Protein AF-0000000075269705 (afdb_homodimer)

Solvent-accessible surface area (backbone atoms only — not comparable to full-atom values): 64545 Å² total; per-residue (Å²): 128,86,76,76,81,78,81,72,90,63,95,72,60,56,66,64,57,56,51,45,53,51,42,50,47,45,49,47,46,50,44,52,71,47,66,71,71,75,64,73,41,99,38,75,63,40,53,52,36,45,50,51,55,48,42,59,43,49,65,39,61,83,93,69,28,49,52,64,59,45,50,52,39,50,52,39,46,53,52,31,52,55,42,49,52,57,58,57,42,47,60,22,55,47,48,41,32,59,57,66,66,36,66,67,59,46,65,63,50,46,58,62,49,51,53,50,32,46,51,35,14,47,34,48,21,48,38,53,36,43,40,45,51,48,20,50,52,45,29,49,54,53,38,50,52,48,42,58,56,42,39,27,85,58,36,41,33,48,44,70,74,70,37,83,80,64,71,59,62,44,46,39,54,55,49,37,40,46,53,33,21,49,43,48,37,55,44,53,61,49,61,62,49,33,58,60,49,44,54,54,33,42,51,58,34,29,74,75,45,35,70,64,34,45,50,52,50,49,54,52,46,54,52,49,47,56,57,43,53,70,42,39,58,63,42,21,55,34,48,43,52,29,52,51,37,46,45,51,46,47,50,52,39,49,47,48,63,72,41,23,59,39,35,48,55,45,64,26,28,64,50,49,37,50,51,51,50,49,45,48,51,56,30,49,50,34,49,48,50,36,41,60,51,41,33,63,37,40,28,52,51,37,30,48,49,46,46,33,57,54,47,23,57,57,40,53,44,49,47,55,77,69,48,77,51,72,90,52,51,50,48,58,42,50,23,50,50,45,42,48,35,43,37,38,32,50,43,41,48,44,51,42,48,53,53,58,41,46,57,52,46,26,53,37,50,34,30,39,48,53,47,36,49,49,53,51,49,48,51,51,46,51,51,50,51,52,48,42,48,63,73,40,49,51,48,60,46,75,84,44,72,40,39,34,35,43,46,26,22,36,52,45,99,83,68,42,60,33,32,56,57,40,69,48,78,41,46,71,71,44,19,38,27,41,36,55,56,80,85,19,35,65,69,55,53,50,30,38,72,67,65,74,39,68,60,77,34,51,39,52,34,47,48,36,61,78,80,79,45,36,62,43,47,38,41,61,58,70,79,80,63,76,36,17,59,54,51,49,38,50,49,58,62,85,50,92,79,74,77,79,50,72,67,53,51,53,52,43,26,49,72,47,70,44,55,64,51,68,73,71,42,94,42,58,76,45,67,53,40,80,46,52,71,75,74,36,52,71,33,50,43,29,34,48,56,49,33,22,50,70,68,59,59,24,51,31,38,37,30,36,42,42,54,56,63,40,30,59,68,58,41,50,49,52,54,51,52,42,50,73,71,59,29,13,41,37,34,36,53,67,47,66,77,65,49,69,74,32,42,30,40,37,39,35,71,44,76,16,46,72,48,81,48,70,57,76,75,65,77,63,76,71,74,112,129,88,75,76,81,77,79,72,91,63,96,71,58,55,68,65,55,57,52,45,54,52,44,50,47,45,48,47,45,50,43,52,70,48,64,72,70,73,64,72,41,99,40,73,64,41,53,52,38,44,49,50,54,47,42,59,42,50,65,39,60,84,92,70,27,49,52,65,59,46,51,52,41,51,52,39,47,53,51,30,52,56,42,48,52,57,57,57,44,45,61,22,54,48,47,40,33,59,57,66,66,38,67,66,59,46,64,65,49,47,59,61,49,52,54,50,32,48,51,34,13,46,34,49,21,48,37,52,37,44,40,46,50,46,21,49,52,44,30,50,53,53,38,50,52,48,42,58,57,41,39,27,83,60,37,39,35,48,45,68,73,69,37,82,80,64,73,59,62,44,45,39,54,55,50,37,39,45,52,33,22,50,43,48,37,56,43,53,61,49,60,61,49,34,58,61,50,44,54,54,34,41,52,58,35,28,74,74,47,34,71,63,33,46,50,53,52,50,54,51,45,53,54,49,46,56,58,43,53,69,42,38,58,67,42,22,55,33,49,42,51,28,52,51,36,47,47,52,46,45,49,51,39,48,47,48,65,74,40,23,61,39,34,48,54,45,65,26,27,64,48,50,38,50,52,51,50,49,44,47,51,56,30,49,50,33,50,47,49,36,43,60,50,43,32,62,35,40,28,52,51,36,30,49,47,45,46,33,56,54,45,24,56,56,41,54,44,49,47,54,76,69,48,76,52,72,88,53,51,48,48,57,44,48,23,50,51,44,42,47,34,43,38,39,32,49,42,41,48,43,51,41,47,54,54,58,42,45,58,53,47,29,52,37,47,35,30,38,46,51,48,36,50,48,53,52,50,48,53,51,46,51,51,50,51,52,47,44,49,64,72,39,50,52,48,62,46,76,84,44,72,39,38,34,34,42,45,27,22,34,50,45,98,86,67,42,60,33,32,57,56,40,69,46,78,40,46,73,71,43,21,36,28,42,37,55,57,79,85,17,35,67,67,54,53,51,30,38,72,68,65,72,40,67,61,77,34,51,40,53,34,45,47,37,58,79,83,77,37,36,62,44,47,39,41,63,58,68,79,80,62,75,36,17,58,54,51,50,38,49,51,56,60,85,51,92,76,75,76,78,50,72,66,53,49,53,53,44,27,48,73,48,72,43,55,66,52,67,74,73,43,93,44,58,75,45,68,52,40,77,46,51,72,76,73,36,52,69,34,51,42,29,33,49,56,49,33,23,50,71,69,60,60,24,52,31,37,39,30,36,40,42,53,55,64,38,31,60,69,58,42,51,50,52,54,52,51,42,51,72,70,58,30,12,41,37,35,36,54,67,48,66,77,64,49,67,75,32,44,29,41,37,39,33,70,43,77,16,47,72,49,79,48,71,56,75,77,66,76,64,76,69,74,110

Sequence (1248 aa):
MRQERLNSFSSNDPIFNQQEDDIEEQIHQQNEKAGDSSTYSFDSVFFKRFARLLGILFKSTRKHSLFWLYITFITLGVSYEVLVYFVGMVPSQFYSILTSRDTIGFSKYILPCLLLVFSTATCKSLLNFMGGLFALKARKLLTIHLQNKYIKPKSMYTLVMNHEKVDNPDQRITQDVDKFAETLRQIVTNLIIAPVMVVYYTYKCWIVTGFAGPLLIYVYFLLGSFISRKFIQPIVNAVFFKELQEGNFRYLHVRLRQYAESIAFCDGEEEENGRAQHSLETLLTYQRTIVNKELPLKMANESFSYLGSILSYLIIAIPIFAGVFDGKDASELSAIISANSFVAMYLIYLFSTIIEQSTKLSDLAGFTARVGELLEALDQVAVEIEKMETEHPVRKEEHSDIIEFENVSLFSPRSKLIVHDLNLKIYQGDHVAFVGPNGSGKTSILRALACLWPCSEGRVHVPKVIMGKDIIFLPQMPYLIEGSLRDQIVYPNTTPAARITDQEIVQLLQKVRLSHLSGLVKSYDTVYGQEWSKMLSPGEQQRLVFARVFYWKPRFAVLDEATSAMDKDTEDYLYEALIHMGTSVISVSHHPNVIDYHNTIVRLDGQGGYTIETKESSSSLVAVMRQERLNSFSSNDPIFNQQEDDIEEQIHQQNEKAGDSSTYSFDSVFFKRFARLLGILFKSTRKHSLFWLYITFITLGVSYEVLVYFVGMVPSQFYSILTSRDTIGFSKYILPCLLLVFSTATCKSLLNFMGGLFALKARKLLTIHLQNKYIKPKSMYTLVMNHEKVDNPDQRITQDVDKFAETLRQIVTNLIIAPVMVVYYTYKCWIVTGFAGPLLIYVYFLLGSFISRKFIQPIVNAVFFKELQEGNFRYLHVRLRQYAESIAFCDGEEEENGRAQHSLETLLTYQRTIVNKELPLKMANESFSYLGSILSYLIIAIPIFAGVFDGKDASELSAIISANSFVAMYLIYLFSTIIEQSTKLSDLAGFTARVGELLEALDQVAVEIEKMETEHPVRKEEHSDIIEFENVSLFSPRSKLIVHDLNLKIYQGDHVAFVGPNGSGKTSILRALACLWPCSEGRVHVPKVIMGKDIIFLPQMPYLIEGSLRDQIVYPNTTPAARITDQEIVQLLQKVRLSHLSGLVKSYDTVYGQEWSKMLSPGEQQRLVFARVFYWKPRFAVLDEATSAMDKDTEDYLYEALIHMGTSVISVSHHPNVIDYHNTIVRLDGQGGYTIETKESSSSLVAV

Nearest PDB structures (foldseek):
  7x0z-assembly1_A  TM=8.642E-01  e=1.772E-28  Homo sapiens
  7x0z-assembly1_B  TM=8.606E-01  e=9.890E-28  Homo sapiens
  7shn-assembly1_B  TM=7.323E-01  e=4.096E-28  Homo sapiens
  7vwc-assembly1_A  TM=7.009E-01  e=1.718E-25  Caenorhabditis elegans
  7ocy-assembly1_B  TM=6.643E-01  e=1.992E-18  Enterococcus faecalis

Foldseek 3Di:
DCPPDPPDPDPPPVVVVVVLVVLVVVVVVVVVVLPDVVQLDPDPNLVVLVVVLQCLQAVDPPVQHLVVLLVVLVVLLLVLLVLVLVLLLLVLQVLLCVVVVPPVSVVVSVVVNVVSVVVNVVSVVVSVVSLVVQLVSSLVRLLVVLCCLCVDVLLVVCCVPPPPNAPLVVCLSPPLSSLLSNLVSVCSSQVVSLVVLLVVLLVVLCVQLNPVQSVVLVVLLVVLLVQLVVLQRVLLSLLLVLVRLVSVLVVLVVVCVVCVPVCVVVVVVVVSVVVSVVSVVSNVSSVVVNVVSVVSSVVSLVVSLVVQLVSQQVSNVVCVVVCVCVPDDPSNVVSSSSSSSSSSNVSSVSSSSVSVSSNSVSSSSSSSSNNSVSVVSSVVSVVVLVVLCVVAVLPLPADDQKKWWAQFWFADSVGATLAGGDTDIGHQLAAEEEDEDPLSCLVVVVCVQVSSGGTPDTYIHDHNCDPHPQEAEQALQQDAAQFFLLPLQQPPVPDPPPDDDPVNSCVLCVLLVNNCVCVVDPDRGDGPGPCVPVVDDRQRSLSSNLSNCVSVVHSEYEYECSRVPDDPVSLLSSLVVNVVSRHHYYYYDPDPSNVVSGQWYWYGHSRNYIDIDGHDPDPPVVPD/DCPPDPPDPDPPPVVVVVVLVVLVVVVVVVVVVLPDVVQLDPDPNLVVLVVVLQCLQAVDPPVQHLVVLLVVLLVLLLVLVVLVLVLLLLVLQVLLCVVVVPPVSVVVSVVVNVVSVVVNVVSVVVSVVSLVVQLVSSLVRLLVVLCCLCVDVLLVVCCVPPPPNAPLVVCLSPPLSSLLSNLVSVCSSQVVSLVVLLVVLLVVLCVQLNPVQSVVLVVLLVVLLVQLVVLLRVLLSLLLVLVRLVSVLVVLVVVCVVCVPVCVVVVVVVVSVVVSVVSVVSNVSSVVVNVVSVVSSVVSLVVQLVVQLVSQQVSNVVCVVVCVCVPDDPSNVVSSSSSSSSSSNVSSVSSSSVSVSSNSVSSSSSSSSNNSVSVVSSVVSVVVLVVLCVVAVLVLPADDQKKWWAQFWFADSVGATLAGGDTDIGHQLAAEEEEEDPLSCLVVVVCVQVSSGGTPDTYIHDHNCPPVPQEAEQAPQQDAAQFFLLPLQQPPPPDPPPDDDPVNSCVLCVLLVNNCVCVVDPDRGDGPGPCVPVVDDRQRSLSSNLSNCVSVVHSEYEYECSRVVPDPVSLLSSLVVNVVSRHHYYYYDPDPSNVVSGQWYWYGHSRNYIDIDGHDPDPPVVPD

InterPro domains:
  IPR003439 ABC transporter-like, ATP-binding domain [PF00005] (420-564)
  IPR003439 ABC transporter-like, ATP-binding domain [PS50893] (403-624)
  IPR003593 AAA+ ATPase domain [SM00382] (428-614)
  IPR011527 ABC transporter type 1, transmembrane domain [PF06472] (53-321)
  IPR011527 ABC transporter type 1, transmembrane domain [PS50929] (171-359)
  IPR017871 ABC transporter-like, conserved site [PS00211] (536-550)
  IPR027417 P-loop containing nucleoside triphosphate hydrolase [G3DSA:3.40.50.300] (378-623)
  IPR027417 P-loop containing nucleoside triphosphate hydrolase [SSF52540] (397-607)
  IPR036640 ABC transporter type 1, transmembrane domain superfamily [G3DSA:1.20.1560.10] (42-377)
  IPR036640 ABC transporter type 1, transmembrane domain superfamily [SSF90123] (66-355)
  IPR050835 ATP-binding cassette sub-family D [PTHR11384] (27-612)

pLDDT: mean 81.19, std 15.64, range [17.83, 96.31]

Structure (mmCIF, N/CA/C/O backbone):
data_AF-0000000075269705-model_v1
#
loop_
_entity.id
_entity.type
_entity.pdbx_description
1 polymer 'ABC transporter domain-containing protein'
#
loop_
_atom_site.group_PDB
_atom_site.id
_atom_site.type_symbol
_atom_site.label_atom_id
_atom_site.label_alt_id
_atom_site.label_comp_id
_atom_site.label_asym_id
_atom_site.label_entity_id
_atom_site.label_seq_id
_atom_site.pdbx_PDB_ins_code
_atom_site.Cartn_x
_atom_site.Cartn_y
_atom_site.Cartn_z
_atom_site.occupancy
_atom_site.B_iso_or_equiv
_atom_site.auth_seq_id
_atom_site.auth_comp_id
_atom_site.auth_asym_id
_atom_site.auth_atom_id
_atom_site.pdbx_PDB_model_num
ATOM 1 N N . MET A 1 1 ? 54.062 0.088 -18.797 1 17.83 1 MET A N 1
ATOM 2 C CA . MET A 1 1 ? 54 -1.291 -18.328 1 17.83 1 MET A CA 1
ATOM 3 C C . MET A 1 1 ? 53.031 -1.416 -17.172 1 17.83 1 MET A C 1
ATOM 5 O O . MET A 1 1 ? 52.906 -2.48 -16.547 1 17.83 1 MET A O 1
ATOM 9 N N . ARG A 1 2 ? 52.625 -0.37 -16.453 1 19.17 2 ARG A N 1
ATOM 10 C CA . ARG A 1 2 ? 52.156 -0.491 -15.07 1 19.17 2 ARG A CA 1
ATOM 11 C C . ARG A 1 2 ? 50.812 -1.214 -15 1 19.17 2 ARG A C 1
ATOM 13 O O . ARG A 1 2 ? 49.812 -0.739 -15.547 1 19.17 2 ARG A O 1
ATOM 20 N N . GLN A 1 3 ? 50.781 -2.502 -14.914 1 19.81 3 GLN A N 1
ATOM 21 C CA . GLN A 1 3 ? 49.75 -3.537 -15.031 1 19.81 3 GLN A CA 1
ATOM 22 C C . GLN A 1 3 ? 48.75 -3.424 -13.898 1 19.81 3 GLN A C 1
ATOM 24 O O . GLN A 1 3 ? 49.031 -3.789 -12.758 1 19.81 3 GLN A O 1
ATOM 29 N N . GLU A 1 4 ? 48.125 -2.301 -13.742 1 21.73 4 GLU A N 1
ATOM 30 C CA . GLU A 1 4 ? 47.312 -2.012 -12.562 1 21.73 4 GLU A CA 1
ATOM 31 C C . GLU A 1 4 ? 46.281 -3.105 -12.312 1 21.73 4 GLU A C 1
ATOM 33 O O . GLU A 1 4 ? 45.75 -3.686 -13.266 1 21.73 4 GLU A O 1
ATOM 38 N N . ARG A 1 5 ? 46.219 -3.6 -11.031 1 21.48 5 ARG A N 1
ATOM 39 C CA . ARG A 1 5 ? 45.688 -4.707 -10.25 1 21.48 5 ARG A CA 1
ATOM 40 C C . ARG A 1 5 ? 44.156 -4.805 -10.406 1 21.48 5 ARG A C 1
ATOM 42 O O . ARG A 1 5 ? 43.438 -3.852 -10.109 1 21.48 5 ARG A O 1
ATOM 49 N N . LEU A 1 6 ? 43.656 -5.559 -11.258 1 22.45 6 LEU A N 1
ATOM 50 C CA . LEU A 1 6 ? 42.312 -6.016 -11.648 1 22.45 6 LEU A CA 1
ATOM 51 C C . LEU A 1 6 ? 41.594 -6.648 -10.469 1 22.45 6 LEU A C 1
ATOM 53 O O . LEU A 1 6 ? 41.938 -7.746 -10.031 1 22.45 6 LEU A O 1
ATOM 57 N N . ASN A 1 7 ? 41.375 -5.805 -9.344 1 23.14 7 ASN A N 1
ATOM 58 C CA . ASN A 1 7 ? 40.875 -6.355 -8.102 1 23.14 7 ASN A CA 1
ATOM 59 C C . ASN A 1 7 ? 39.594 -7.188 -8.344 1 23.14 7 ASN A C 1
ATOM 61 O O . ASN A 1 7 ? 38.688 -6.746 -9.039 1 23.14 7 ASN A O 1
ATOM 65 N N . SER A 1 8 ? 39.625 -8.438 -8.242 1 23.38 8 SER A N 1
ATOM 66 C CA . SER A 1 8 ? 38.812 -9.633 -8.367 1 23.38 8 SER A CA 1
ATOM 67 C C . SER A 1 8 ? 37.562 -9.555 -7.484 1 23.38 8 SER A C 1
ATOM 69 O O . SER A 1 8 ? 37.625 -9.008 -6.379 1 23.38 8 SER A O 1
ATOM 71 N N . PHE A 1 9 ? 36.375 -9.602 -7.98 1 25.5 9 PHE A N 1
ATOM 72 C CA . PHE A 1 9 ? 35 -9.727 -7.469 1 25.5 9 PHE A CA 1
ATOM 73 C C . PHE A 1 9 ? 34.906 -10.883 -6.477 1 25.5 9 PHE A C 1
ATOM 75 O O . PHE A 1 9 ? 34.438 -11.969 -6.832 1 25.5 9 PHE A O 1
ATOM 82 N N . SER A 1 10 ? 35.875 -11.156 -5.504 1 26.17 10 SER A N 1
ATOM 83 C CA . SER A 1 10 ? 35.875 -12.328 -4.633 1 26.17 10 SER A CA 1
ATOM 84 C C . SER A 1 10 ? 34.562 -12.383 -3.82 1 26.17 10 SER A C 1
ATOM 86 O O . SER A 1 10 ? 33.938 -11.359 -3.562 1 26.17 10 SER A O 1
ATOM 88 N N . SER A 1 11 ? 33.969 -13.602 -3.539 1 31.91 11 SER A N 1
ATOM 89 C CA . SER A 1 11 ? 32.906 -14.266 -2.754 1 31.91 11 SER A CA 1
ATOM 90 C C . SER A 1 11 ? 32.812 -13.641 -1.365 1 31.91 11 SER A C 1
ATOM 92 O O . SER A 1 11 ? 31.875 -13.961 -0.618 1 31.91 11 SER A O 1
ATOM 94 N N . ASN A 1 12 ? 33.938 -13.016 -0.777 1 27.48 12 ASN A N 1
ATOM 95 C CA . ASN A 1 12 ? 34.156 -12.445 0.546 1 27.48 12 ASN A CA 1
ATOM 96 C C . ASN A 1 12 ? 33.594 -11.039 0.649 1 27.48 12 ASN A C 1
ATOM 98 O O . ASN A 1 12 ? 34.125 -10.18 1.338 1 27.48 12 ASN A O 1
ATOM 102 N N . ASP A 1 13 ? 32.781 -10.695 -0.162 1 28.97 13 ASP A N 1
ATOM 103 C CA . ASP A 1 13 ? 32.469 -9.297 0.11 1 28.97 13 ASP A CA 1
ATOM 104 C C . ASP A 1 13 ? 31.734 -9.156 1.447 1 28.97 13 ASP A C 1
ATOM 106 O O . ASP A 1 13 ? 30.625 -9.672 1.624 1 28.97 13 ASP A O 1
ATOM 110 N N . PRO A 1 14 ? 32.406 -8.898 2.582 1 30.77 14 PRO A N 1
ATOM 111 C CA . PRO A 1 14 ? 32.031 -8.781 3.996 1 30.77 14 PRO A CA 1
ATOM 112 C C . PRO A 1 14 ? 30.828 -7.883 4.219 1 30.77 14 PRO A C 1
ATOM 114 O O . PRO A 1 14 ? 30.297 -7.816 5.332 1 30.77 14 PRO A O 1
ATOM 117 N N . ILE A 1 15 ? 30.625 -7.062 3.316 1 32.69 15 ILE A N 1
ATOM 118 C CA . ILE A 1 15 ? 29.609 -6.086 3.697 1 32.69 15 ILE A CA 1
ATOM 119 C C . ILE A 1 15 ? 28.25 -6.77 3.814 1 32.69 15 ILE A C 1
ATOM 121 O O . ILE A 1 15 ? 27.438 -6.387 4.648 1 32.69 15 ILE A O 1
ATOM 125 N N . PHE A 1 16 ? 28 -7.746 2.965 1 36.69 16 PHE A N 1
ATOM 126 C CA . PHE A 1 16 ? 26.703 -8.406 3.047 1 36.69 16 PHE A CA 1
ATOM 127 C C . PHE A 1 16 ? 26.641 -9.312 4.27 1 36.69 16 PHE A C 1
ATOM 129 O O . PHE A 1 16 ? 25.562 -9.477 4.867 1 36.69 16 PHE A O 1
ATOM 136 N N . ASN A 1 17 ? 27.719 -9.922 4.715 1 38.41 17 ASN A N 1
ATOM 137 C CA . ASN A 1 17 ? 27.688 -10.828 5.855 1 38.41 17 ASN A CA 1
ATOM 138 C C . ASN A 1 17 ? 27.516 -10.078 7.172 1 38.41 17 ASN A C 1
ATOM 140 O O . ASN A 1 17 ? 26.797 -10.531 8.062 1 38.41 17 ASN A O 1
ATOM 144 N N . GLN A 1 18 ? 28.297 -9.031 7.352 1 38.94 18 GLN A N 1
ATOM 145 C CA . GLN A 1 18 ? 28.25 -8.336 8.633 1 38.94 18 GLN A CA 1
ATOM 146 C C . GLN A 1 18 ? 26.906 -7.637 8.828 1 38.94 18 GLN A C 1
ATOM 148 O O . GLN A 1 18 ? 26.375 -7.602 9.945 1 38.94 18 GLN A O 1
ATOM 153 N N . GLN A 1 19 ? 26.391 -7.129 7.797 1 42.41 19 GLN A N 1
ATOM 154 C CA . GLN A 1 19 ? 25.109 -6.445 7.922 1 42.41 19 GLN A CA 1
ATOM 155 C C . GLN A 1 19 ? 23.969 -7.441 8.117 1 42.41 19 GLN A C 1
ATOM 157 O O . GLN A 1 19 ? 22.969 -7.125 8.766 1 42.41 19 GLN A O 1
ATOM 162 N N . GLU A 1 20 ? 24.141 -8.625 7.66 1 43.88 20 GLU A N 1
ATOM 163 C CA . GLU A 1 20 ? 23.156 -9.672 7.922 1 43.88 20 GLU A CA 1
ATOM 164 C C . GLU A 1 20 ? 23.094 -10.016 9.406 1 43.88 20 GLU A C 1
ATOM 166 O O . GLU A 1 20 ? 22.016 -10.219 9.961 1 43.88 20 GLU A O 1
ATOM 171 N N . ASP A 1 21 ? 24.281 -10.172 10 1 47.53 21 ASP A N 1
ATOM 172 C CA . ASP A 1 21 ? 24.312 -10.484 11.422 1 47.53 21 ASP A CA 1
ATOM 173 C C . ASP A 1 21 ? 23.672 -9.375 12.25 1 47.53 21 ASP A C 1
ATOM 175 O O . ASP A 1 21 ? 22.969 -9.641 13.227 1 47.53 21 ASP A O 1
ATOM 179 N N . ASP A 1 22 ? 23.953 -8.203 11.891 1 48.12 22 ASP A N 1
ATOM 180 C CA . ASP A 1 22 ? 23.406 -7.082 12.648 1 48.12 22 ASP A CA 1
ATOM 181 C C . ASP A 1 22 ? 21.906 -6.961 12.438 1 48.12 22 ASP A C 1
ATOM 183 O O . ASP A 1 22 ? 21.156 -6.684 13.383 1 48.12 22 ASP A O 1
ATOM 187 N N . ILE A 1 23 ? 21.516 -7.242 11.312 1 49 23 ILE A N 1
ATOM 188 C CA . ILE A 1 23 ? 20.078 -7.227 11.039 1 49 23 ILE A CA 1
ATOM 189 C C . ILE A 1 23 ? 19.422 -8.445 11.68 1 49 23 ILE A C 1
ATOM 191 O O . ILE A 1 23 ? 18.328 -8.344 12.227 1 49 23 ILE A O 1
ATOM 195 N N . GLU A 1 24 ? 20.109 -9.555 11.617 1 49.16 24 GLU A N 1
ATOM 196 C CA . GLU A 1 24 ? 19.609 -10.688 12.383 1 49.16 24 GLU A CA 1
ATOM 197 C C . GLU A 1 24 ? 19.469 -10.328 13.859 1 49.16 24 GLU A C 1
ATOM 199 O O . GLU A 1 24 ? 18.5 -10.719 14.516 1 49.16 24 GLU A O 1
ATOM 204 N N . GLU A 1 25 ? 20.391 -9.625 14.328 1 51.56 25 GLU A N 1
ATOM 205 C CA . GLU A 1 25 ? 20.312 -9.164 15.711 1 51.56 25 GLU A CA 1
ATOM 206 C C . GLU A 1 25 ? 19.203 -8.148 15.898 1 51.56 25 GLU A C 1
ATOM 208 O O . GLU A 1 25 ? 18.5 -8.164 16.906 1 51.56 25 GLU A O 1
ATOM 213 N N . GLN A 1 26 ? 19.047 -7.336 14.977 1 50.78 26 GLN A N 1
ATOM 214 C CA . GLN A 1 26 ? 17.953 -6.383 15.062 1 50.78 26 GLN A CA 1
ATOM 215 C C . GLN A 1 26 ? 16.609 -7.078 14.898 1 50.78 26 GLN A C 1
ATOM 217 O O . GLN A 1 26 ? 15.633 -6.734 15.57 1 50.78 26 GLN A O 1
ATOM 222 N N . ILE A 1 27 ? 16.625 -7.953 13.992 1 52.16 27 ILE A N 1
ATOM 223 C CA . ILE A 1 27 ? 15.461 -8.828 13.875 1 52.16 27 ILE A CA 1
ATOM 224 C C . ILE A 1 27 ? 15.234 -9.57 15.195 1 52.16 27 ILE A C 1
ATOM 226 O O . ILE A 1 27 ? 14.102 -9.68 15.672 1 52.16 27 ILE A O 1
ATOM 230 N N . HIS A 1 28 ? 16.312 -10.109 15.695 1 48.88 28 HIS A N 1
ATOM 231 C CA . HIS A 1 28 ? 16.234 -10.742 17 1 48.88 28 HIS A CA 1
ATOM 232 C C . HIS A 1 28 ? 15.75 -9.758 18.062 1 48.88 28 HIS A C 1
ATOM 234 O O . HIS A 1 28 ? 14.953 -10.117 18.922 1 48.88 28 HIS A O 1
ATOM 240 N N . GLN A 1 29 ? 16.266 -8.617 18.062 1 49.62 29 GLN A N 1
ATOM 241 C CA . GLN A 1 29 ? 15.859 -7.629 19.047 1 49.62 29 GLN A CA 1
ATOM 242 C C . GLN A 1 29 ? 14.422 -7.18 18.812 1 49.62 29 GLN A C 1
ATOM 244 O O . GLN A 1 29 ? 13.672 -6.953 19.766 1 49.62 29 GLN A O 1
ATOM 249 N N . GLN A 1 30 ? 14.188 -6.906 17.625 1 49.44 30 GLN A N 1
ATOM 250 C CA . GLN A 1 30 ? 12.797 -6.57 17.344 1 49.44 30 GLN A CA 1
ATOM 251 C C . GLN A 1 30 ? 11.883 -7.754 17.641 1 49.44 30 GLN A C 1
ATOM 253 O O . GLN A 1 30 ? 10.742 -7.57 18.094 1 49.44 30 GLN A O 1
ATOM 258 N N . ASN A 1 31 ? 12.383 -8.93 17.297 1 46.12 31 ASN A N 1
ATOM 259 C CA . ASN A 1 31 ? 11.695 -10.133 17.75 1 46.12 31 ASN A CA 1
ATOM 260 C C . ASN A 1 31 ? 11.609 -10.195 19.266 1 46.12 31 ASN A C 1
ATOM 262 O O . ASN A 1 31 ? 10.625 -10.695 19.812 1 46.12 31 ASN A O 1
ATOM 266 N N . GLU A 1 32 ? 12.578 -9.938 19.969 1 44.47 32 GLU A N 1
ATOM 267 C CA . GLU A 1 32 ? 12.57 -9.891 21.422 1 44.47 32 GLU A CA 1
ATOM 268 C C . GLU A 1 32 ? 11.656 -8.789 21.953 1 44.47 32 GLU A C 1
ATOM 270 O O . GLU A 1 32 ? 10.984 -8.953 22.969 1 44.47 32 GLU A O 1
ATOM 275 N N . LYS A 1 33 ? 11.883 -7.68 21.594 1 42.88 33 LYS A N 1
ATOM 276 C CA . LYS A 1 33 ? 11.023 -6.59 22.047 1 42.88 33 LYS A CA 1
ATOM 277 C C . LYS A 1 33 ? 9.57 -6.828 21.656 1 42.88 33 LYS A C 1
ATOM 279 O O . LYS A 1 33 ? 8.664 -6.164 22.156 1 42.88 33 LYS A O 1
ATOM 284 N N . ALA A 1 34 ? 9.43 -7.25 20.375 1 42.62 34 ALA A N 1
ATOM 285 C CA . ALA A 1 34 ? 8.078 -7.762 20.125 1 42.62 34 ALA A CA 1
ATOM 286 C C . ALA A 1 34 ? 7.809 -9.008 20.969 1 42.62 34 ALA A C 1
ATOM 288 O O . ALA A 1 34 ? 8.531 -10 20.875 1 42.62 34 ALA A O 1
ATOM 289 N N . GLY A 1 35 ? 7.422 -8.906 22.047 1 38.41 35 GLY A N 1
ATOM 290 C CA . GLY A 1 35 ? 7.18 -9.867 23.109 1 38.41 35 GLY A CA 1
ATOM 291 C C . GLY A 1 35 ? 7.199 -11.305 22.625 1 38.41 35 GLY A C 1
ATOM 292 O O . GLY A 1 35 ? 8.125 -12.062 22.938 1 38.41 35 GLY A O 1
ATOM 293 N N . ASP A 1 36 ? 5.957 -12.078 22.359 1 38.97 36 ASP A N 1
ATOM 294 C CA . ASP A 1 36 ? 5.648 -13.5 22.344 1 38.97 36 ASP A CA 1
ATOM 295 C C . ASP A 1 36 ? 6.008 -14.133 21 1 38.97 36 ASP A C 1
ATOM 297 O O . ASP A 1 36 ? 5.297 -13.945 20.016 1 38.97 36 ASP A O 1
ATOM 301 N N . SER A 1 37 ? 7.105 -14.359 20.609 1 44.22 37 SER A N 1
ATOM 302 C CA . SER A 1 37 ? 7.598 -15.211 19.531 1 44.22 37 SER A CA 1
ATOM 303 C C . SER A 1 37 ? 6.609 -16.328 19.219 1 44.22 37 SER A C 1
ATOM 305 O O . SER A 1 37 ? 6.645 -16.906 18.125 1 44.22 37 SER A O 1
ATOM 307 N N . SER A 1 38 ? 6.027 -16.906 20.266 1 45.31 38 SER A N 1
ATOM 308 C CA . SER A 1 38 ? 5.098 -18.031 20.203 1 45.31 38 SER A CA 1
ATOM 309 C C . SER A 1 38 ? 3.918 -17.719 19.297 1 45.31 38 SER A C 1
ATOM 311 O O . SER A 1 38 ? 3.16 -18.609 18.922 1 45.31 38 SER A O 1
ATOM 313 N N . THR A 1 39 ? 3.76 -16.422 18.891 1 49.25 39 THR A N 1
ATOM 314 C CA . THR A 1 39 ? 2.461 -15.984 18.406 1 49.25 39 THR A CA 1
ATOM 315 C C . THR A 1 39 ? 2.322 -16.266 16.906 1 49.25 39 THR A C 1
ATOM 317 O O . THR A 1 39 ? 1.22 -16.203 16.359 1 49.25 39 THR A O 1
ATOM 320 N N . TYR A 1 40 ? 3.465 -16.531 16.234 1 57.91 40 TYR A N 1
ATOM 321 C CA . TYR A 1 40 ? 3.18 -16.656 14.812 1 57.91 40 TYR A CA 1
ATOM 322 C C . TYR A 1 40 ? 3.387 -18.094 14.336 1 57.91 40 TYR A C 1
ATOM 324 O O . TYR A 1 40 ? 3.586 -18.344 13.148 1 57.91 40 TYR A O 1
ATOM 332 N N . SER A 1 41 ? 3.311 -19 15.367 1 59.56 41 SER A N 1
ATOM 333 C CA . SER A 1 41 ? 3.439 -20.422 15.055 1 59.56 41 SER A CA 1
ATOM 334 C C . SER A 1 41 ? 2.078 -21.047 14.789 1 59.56 41 SER A C 1
ATOM 336 O O . SER A 1 41 ? 1.041 -20.453 15.078 1 59.56 41 SER A O 1
ATOM 338 N N . PHE A 1 42 ? 2.104 -22.094 13.938 1 65.81 42 PHE A N 1
ATOM 339 C CA . PHE A 1 42 ? 0.915 -22.922 13.758 1 65.81 42 PHE A CA 1
ATOM 340 C C . PHE A 1 42 ? 0.467 -23.531 15.086 1 65.81 42 PHE A C 1
ATOM 342 O O . PHE A 1 42 ? 0.66 -24.719 15.328 1 65.81 42 PHE A O 1
ATOM 349 N N . ASP A 1 43 ? 0.139 -22.656 15.906 1 71.25 43 ASP A N 1
ATOM 350 C CA . ASP A 1 43 ? -0.252 -23.031 17.25 1 71.25 43 ASP A CA 1
ATOM 351 C C . ASP A 1 43 ? -1.755 -22.859 17.469 1 71.25 43 ASP A C 1
ATOM 353 O O . ASP A 1 43 ? -2.504 -22.688 16.5 1 71.25 43 ASP A O 1
ATOM 357 N N . SER A 1 44 ? -2.156 -23.109 18.656 1 79.88 44 SER A N 1
ATOM 358 C CA . SER A 1 44 ? -3.555 -23 19.047 1 79.88 44 SER A CA 1
ATOM 359 C C . SER A 1 44 ? -4.105 -21.609 18.766 1 79.88 44 SER A C 1
ATOM 361 O O . SER A 1 44 ? -5.266 -21.453 18.391 1 79.88 44 SER A O 1
ATOM 363 N N . VAL A 1 45 ? -3.219 -20.672 18.766 1 83.56 45 VAL A N 1
ATOM 364 C CA . VAL A 1 45 ? -3.652 -19.297 18.531 1 83.56 45 VAL A CA 1
ATOM 365 C C . VAL A 1 45 ? -3.994 -19.094 17.062 1 83.56 45 VAL A C 1
ATOM 367 O O . VAL A 1 45 ? -4.961 -18.406 16.719 1 83.56 45 VAL A O 1
ATOM 370 N N . PHE A 1 46 ? -3.203 -19.703 16.297 1 85.25 46 PHE A N 1
ATOM 371 C CA . PHE A 1 46 ? -3.471 -19.625 14.859 1 85.25 46 PHE A CA 1
ATOM 372 C C . PHE A 1 46 ? -4.848 -20.203 14.539 1 85.25 46 PHE A C 1
ATOM 374 O O . PHE A 1 46 ? -5.629 -19.578 13.812 1 85.25 46 PHE A O 1
ATOM 381 N N . PHE A 1 47 ? -5.145 -21.328 15.078 1 87.75 47 PHE A N 1
ATOM 382 C CA . PHE A 1 47 ? -6.398 -22 14.758 1 87.75 47 PHE A CA 1
ATOM 383 C C . PHE A 1 47 ? -7.586 -21.188 15.273 1 87.75 47 PHE A C 1
ATOM 385 O O . PHE A 1 47 ? -8.641 -21.141 14.633 1 87.75 47 PHE A O 1
ATOM 392 N N . LYS A 1 48 ? -7.371 -20.594 16.375 1 89.88 48 LYS A N 1
ATOM 393 C CA . LYS A 1 48 ? -8.453 -19.766 16.922 1 89.88 48 LYS A CA 1
ATOM 394 C C . LYS A 1 48 ? -8.719 -18.547 16.031 1 89.88 48 LYS A C 1
ATOM 396 O O . LYS A 1 48 ? -9.875 -18.25 15.727 1 89.88 48 LYS A O 1
ATOM 401 N N . ARG A 1 49 ? -7.668 -17.953 15.641 1 90.88 49 ARG A N 1
ATOM 402 C CA . ARG A 1 49 ? -7.797 -16.781 14.773 1 90.88 49 ARG A CA 1
ATOM 403 C C . ARG A 1 49 ? -8.367 -17.172 13.414 1 90.88 49 ARG A C 1
ATOM 405 O O . ARG A 1 49 ? -9.203 -16.453 12.867 1 90.88 49 ARG A O 1
ATOM 412 N N . PHE A 1 50 ? -7.859 -18.25 12.984 1 91.44 50 PHE A N 1
ATOM 413 C CA . PHE A 1 50 ? -8.312 -18.719 11.68 1 91.44 50 PHE A CA 1
ATOM 414 C C . PHE A 1 50 ? -9.789 -19.109 11.727 1 91.44 50 PHE A C 1
ATOM 416 O O . PHE A 1 50 ? -10.547 -18.766 10.812 1 91.44 50 PHE A O 1
ATOM 423 N N . ALA A 1 51 ? -10.18 -19.75 12.703 1 91.31 51 ALA A N 1
ATOM 424 C CA . ALA A 1 51 ? -11.578 -20.141 12.883 1 91.31 51 ALA A CA 1
ATOM 425 C C . ALA A 1 51 ? -12.484 -18.906 12.984 1 91.31 51 ALA A C 1
ATOM 427 O O . ALA A 1 51 ? -13.609 -18.906 12.484 1 91.31 51 ALA A O 1
ATOM 428 N N . ARG A 1 52 ? -12.008 -17.953 13.617 1 91.88 52 ARG A N 1
ATOM 429 C CA . ARG A 1 52 ? -12.773 -16.719 13.742 1 91.88 52 ARG A CA 1
ATOM 430 C C . ARG A 1 52 ? -12.984 -16.062 12.383 1 91.88 52 ARG A C 1
ATOM 432 O O . ARG A 1 52 ? -14.086 -15.586 12.078 1 91.88 52 ARG A O 1
ATOM 439 N N . LEU A 1 53 ? -11.961 -16 11.664 1 93.12 53 LEU A N 1
ATOM 440 C CA . LEU A 1 53 ? -12.062 -15.406 10.336 1 93.12 53 LEU A CA 1
ATOM 441 C C . LEU A 1 53 ? -13 -16.203 9.445 1 93.12 53 LEU A C 1
ATOM 443 O O . LEU A 1 53 ? -13.789 -15.633 8.695 1 93.12 53 LEU A O 1
ATOM 447 N N . LEU A 1 54 ? -12.906 -17.5 9.562 1 90.12 54 LEU A N 1
ATOM 448 C CA . LEU A 1 54 ? -13.805 -18.344 8.797 1 90.12 54 LEU A CA 1
ATOM 449 C C . LEU A 1 54 ? -15.25 -18.156 9.25 1 90.12 54 LEU A C 1
ATOM 451 O O . LEU A 1 54 ? -16.172 -18.234 8.445 1 90.12 54 LEU A O 1
ATOM 455 N N . GLY A 1 55 ? -15.391 -17.969 10.547 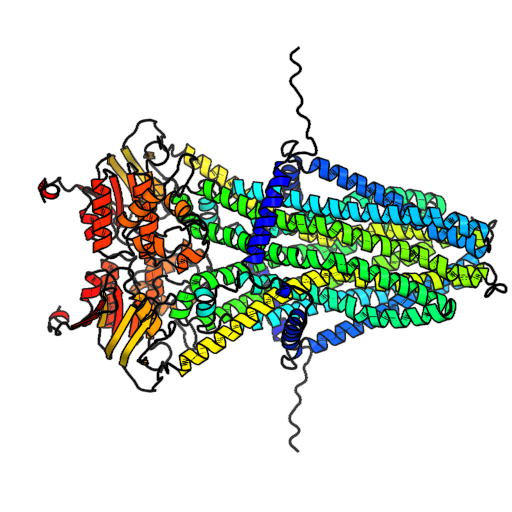1 89.38 55 GLY A N 1
ATOM 456 C CA . GLY A 1 55 ? -16.719 -17.688 11.062 1 89.38 55 GLY A CA 1
ATOM 457 C C . GLY A 1 55 ? -17.344 -16.438 10.477 1 89.38 55 GLY A C 1
ATOM 458 O O . GLY A 1 55 ? -18.547 -16.422 10.172 1 89.38 55 GLY A O 1
ATOM 459 N N . ILE A 1 56 ? -16.562 -15.453 10.266 1 89.94 56 ILE A N 1
ATOM 460 C CA . ILE A 1 56 ? -17.047 -14.211 9.672 1 89.94 56 ILE A CA 1
ATOM 461 C C . ILE A 1 56 ? -17.438 -14.445 8.211 1 89.94 56 ILE A C 1
ATOM 463 O O . ILE A 1 56 ? -18.422 -13.898 7.727 1 89.94 56 ILE A O 1
ATOM 467 N N . LEU A 1 57 ? -16.703 -15.25 7.57 1 89.19 57 LEU A N 1
ATOM 468 C CA . LEU A 1 57 ? -16.922 -15.5 6.148 1 89.19 57 LEU A CA 1
ATOM 469 C C . LEU A 1 57 ? -18.141 -16.391 5.934 1 89.19 57 LEU A C 1
ATOM 471 O O . LEU A 1 57 ? -18.906 -16.203 4.984 1 89.19 57 LEU A O 1
ATOM 475 N N . PHE A 1 58 ? -18.359 -17.328 6.891 1 85.69 58 PHE A N 1
ATOM 476 C CA . PHE A 1 58 ? -19.375 -18.328 6.637 1 85.69 58 PHE A CA 1
ATOM 477 C C . PHE A 1 58 ? -20.625 -18.047 7.461 1 85.69 58 PHE A C 1
ATOM 479 O O . PHE A 1 58 ? -21.719 -18.531 7.133 1 85.69 58 PHE A O 1
ATOM 486 N N . LYS A 1 59 ? -20.562 -17.375 8.672 1 73.81 59 LYS A N 1
ATOM 487 C CA . LYS A 1 59 ? -21.719 -17.156 9.531 1 73.81 59 LYS A CA 1
ATOM 488 C C . LYS A 1 59 ? -22.547 -15.969 9.039 1 73.81 59 LYS A C 1
ATOM 490 O O . LYS A 1 59 ? -23.672 -15.758 9.492 1 73.81 59 LYS A O 1
ATOM 495 N N . SER A 1 60 ? -22.078 -15.273 8.188 1 64.56 60 SER A N 1
ATOM 496 C CA . SER A 1 60 ? -22.875 -14.141 7.754 1 64.56 60 SER A CA 1
ATOM 497 C C . SER A 1 60 ? -24.203 -14.602 7.133 1 64.56 60 SER A C 1
ATOM 499 O O . SER A 1 60 ? -24.359 -15.773 6.805 1 64.56 60 SER A O 1
ATOM 501 N N . THR A 1 61 ? -25.391 -13.859 7.207 1 59.47 61 THR A N 1
ATOM 502 C CA . THR A 1 61 ? -26.734 -14.18 6.73 1 59.47 61 THR A CA 1
ATOM 503 C C . THR A 1 61 ? -26.672 -14.805 5.34 1 59.47 61 THR A C 1
ATOM 505 O O . THR A 1 61 ? -25.719 -14.586 4.594 1 59.47 61 THR A O 1
ATOM 508 N N . ARG A 1 62 ? -27.719 -15.695 5.035 1 52.22 62 ARG A N 1
ATOM 509 C CA . ARG A 1 62 ? -27.812 -16.562 3.865 1 52.22 62 ARG A CA 1
ATOM 510 C C . ARG A 1 62 ? -27.391 -15.828 2.6 1 52.22 62 ARG A C 1
ATOM 512 O O . ARG A 1 62 ? -26.656 -16.375 1.773 1 52.22 62 ARG A O 1
ATOM 519 N N . LYS A 1 63 ? -27.844 -14.602 2.393 1 52.75 63 LYS A N 1
ATOM 520 C CA . LYS A 1 63 ? -27.625 -13.898 1.131 1 52.75 63 LYS A CA 1
ATOM 521 C C . LYS A 1 63 ? -26.188 -13.43 0.997 1 52.75 63 LYS A C 1
ATOM 523 O O . LYS A 1 63 ? -25.672 -13.281 -0.116 1 52.75 63 LYS A O 1
ATOM 528 N N . HIS A 1 64 ? -25.484 -13.445 2.045 1 65.75 64 HIS A N 1
ATOM 529 C CA . HIS A 1 64 ? -24.156 -12.836 1.974 1 65.75 64 HIS A CA 1
ATOM 530 C C . HIS A 1 64 ? -23.078 -13.82 2.391 1 65.75 64 HIS A C 1
ATOM 532 O O . HIS A 1 64 ? -21.922 -13.43 2.611 1 65.75 64 HIS A O 1
ATOM 538 N N . SER A 1 65 ? -23.5 -15.117 2.363 1 73.88 65 SER A N 1
ATOM 539 C CA . SER A 1 65 ? -22.547 -16.078 2.887 1 73.88 65 SER A CA 1
ATOM 540 C C . SER A 1 65 ? -21.75 -16.734 1.761 1 73.88 65 SER A C 1
ATOM 542 O O . SER A 1 65 ? -22.219 -16.812 0.625 1 73.88 65 SER A O 1
ATOM 544 N N . LEU A 1 66 ? -20.516 -17.062 2.061 1 82.31 66 LEU A N 1
ATOM 545 C CA . LEU A 1 66 ? -19.578 -17.75 1.178 1 82.31 66 LEU A CA 1
ATOM 546 C C . LEU A 1 66 ? -19.891 -19.234 1.095 1 82.31 66 LEU A C 1
ATOM 548 O O . LEU A 1 66 ? -19.281 -19.969 0.306 1 82.31 66 LEU A O 1
ATOM 552 N N . PHE A 1 67 ? -20.969 -19.656 1.69 1 81.19 67 PHE A N 1
ATOM 553 C CA . PHE A 1 67 ? -21.234 -21.078 1.863 1 81.19 67 PHE A CA 1
ATOM 554 C C . PHE A 1 67 ? -21.594 -21.734 0.534 1 81.19 67 PHE A C 1
ATOM 556 O O . PHE A 1 67 ? -21 -22.734 0.145 1 81.19 67 PHE A O 1
ATOM 563 N N . TRP A 1 68 ? -22.547 -21.125 -0.18 1 81.5 68 TRP A N 1
ATOM 564 C CA . TRP A 1 68 ? -23 -21.734 -1.426 1 81.5 68 TRP A CA 1
ATOM 565 C C . TRP A 1 68 ? -21.922 -21.672 -2.494 1 81.5 68 TRP A C 1
ATOM 567 O O . TRP A 1 68 ? -21.797 -22.594 -3.309 1 81.5 68 TRP A O 1
ATOM 577 N N . LEU A 1 69 ? -21.25 -20.609 -2.418 1 85.94 69 LEU A N 1
ATOM 578 C CA . LEU A 1 69 ? -20.141 -20.516 -3.361 1 85.94 69 LEU A CA 1
ATOM 579 C C . LEU A 1 69 ? -19.062 -21.547 -3.037 1 85.94 69 LEU A C 1
ATOM 581 O O . LEU A 1 69 ? -18.438 -22.109 -3.943 1 85.94 69 LEU A O 1
ATOM 585 N N . TYR A 1 70 ? -18.984 -21.828 -1.796 1 84.88 70 TYR A N 1
ATOM 586 C CA . TYR A 1 70 ? -18 -22.812 -1.354 1 84.88 70 TYR A CA 1
ATOM 587 C C . TYR A 1 70 ? -18.422 -24.219 -1.755 1 84.88 70 TYR A C 1
ATOM 589 O O . TYR A 1 70 ? -17.609 -25 -2.248 1 84.88 70 TYR A O 1
ATOM 597 N N . ILE A 1 71 ? -19.641 -24.531 -1.618 1 84.94 71 ILE A N 1
ATOM 598 C CA . ILE A 1 71 ? -20.156 -25.859 -1.952 1 84.94 71 ILE A CA 1
ATOM 599 C C . ILE A 1 71 ? -20.062 -26.078 -3.459 1 84.94 71 ILE A C 1
ATOM 601 O O . ILE A 1 71 ? -19.703 -27.172 -3.906 1 84.94 71 ILE A O 1
ATOM 605 N N . THR A 1 72 ? -20.438 -25.047 -4.188 1 87.25 72 THR A N 1
ATOM 606 C CA . THR A 1 72 ? -20.312 -25.156 -5.637 1 87.25 72 THR A CA 1
ATOM 607 C C . THR A 1 72 ? -18.859 -25.344 -6.047 1 87.25 72 THR A C 1
ATOM 609 O O . THR A 1 72 ? -18.562 -26.109 -6.957 1 87.25 72 THR A O 1
ATOM 612 N N . PHE A 1 73 ? -18.094 -24.641 -5.336 1 86.94 73 PHE A N 1
ATOM 613 C CA . PHE A 1 73 ? -16.672 -24.719 -5.594 1 86.94 73 PHE A CA 1
ATOM 614 C C . PHE A 1 73 ? -16.125 -26.109 -5.312 1 86.94 73 PHE A C 1
ATOM 616 O O . PHE A 1 73 ? -15.391 -26.672 -6.125 1 86.94 73 PHE A O 1
ATOM 623 N N . ILE A 1 74 ? -16.562 -26.797 -4.273 1 84 74 ILE A N 1
ATOM 624 C CA . ILE A 1 74 ? -16.094 -28.141 -3.887 1 84 74 ILE A CA 1
ATOM 625 C C . ILE A 1 74 ? -16.672 -29.172 -4.84 1 84 74 ILE A C 1
ATOM 627 O O . ILE A 1 74 ? -15.984 -30.109 -5.246 1 84 74 ILE A O 1
ATOM 631 N N . THR A 1 75 ? -17.922 -28.984 -5.215 1 86.62 75 THR A N 1
ATOM 632 C CA . THR A 1 75 ? -18.578 -29.922 -6.133 1 86.62 75 THR A CA 1
ATOM 633 C C . THR A 1 75 ? -17.891 -29.906 -7.496 1 86.62 75 THR A C 1
ATOM 635 O O . THR A 1 75 ? -17.672 -30.953 -8.102 1 86.62 75 THR A O 1
ATOM 638 N N . LEU A 1 76 ? -17.609 -28.719 -7.879 1 88.81 76 LEU A N 1
ATOM 639 C CA . LEU A 1 76 ? -16.922 -28.594 -9.156 1 88.81 76 LEU A CA 1
ATOM 640 C C . LEU A 1 76 ? -15.516 -29.203 -9.07 1 88.81 76 LEU A C 1
ATOM 642 O O . LEU A 1 76 ? -15.023 -29.781 -10.039 1 88.81 76 LEU A O 1
ATOM 646 N N . GLY A 1 77 ? -14.906 -29.047 -7.902 1 87.06 77 GLY A N 1
ATOM 647 C CA . GLY A 1 77 ? -13.594 -29.641 -7.691 1 87.06 77 GLY A CA 1
ATOM 648 C C . GLY A 1 77 ? -13.602 -31.156 -7.734 1 87.06 77 GLY A C 1
ATOM 649 O O . GLY A 1 77 ? -12.758 -31.766 -8.383 1 87.06 77 GLY A O 1
ATOM 650 N N . VAL A 1 78 ? -14.57 -31.75 -7.137 1 84.5 78 VAL A N 1
ATOM 651 C CA . VAL A 1 78 ? -14.703 -33.219 -7.125 1 84.5 78 VAL A CA 1
ATOM 652 C C . VAL A 1 78 ? -15.016 -33.719 -8.531 1 84.5 78 VAL A C 1
ATOM 654 O O . VAL A 1 78 ? -14.461 -34.719 -8.977 1 84.5 78 VAL A O 1
ATOM 657 N N . SER A 1 79 ? -15.922 -32.969 -9.18 1 87.81 79 SER A N 1
ATOM 658 C CA . SER A 1 79 ? -16.25 -33.312 -10.555 1 87.81 79 SER A CA 1
ATOM 659 C C . SER A 1 79 ? -15.023 -33.281 -11.453 1 87.81 79 SER A C 1
ATOM 661 O O . SER A 1 79 ? -14.836 -34.156 -12.305 1 87.81 79 SER A O 1
ATOM 663 N N . TYR A 1 80 ? -14.258 -32.281 -11.305 1 88.69 80 TYR A N 1
ATOM 664 C CA . TYR A 1 80 ? -13.023 -32.156 -12.078 1 88.69 80 TYR A CA 1
ATOM 665 C C . TYR A 1 80 ? -12.094 -33.312 -11.828 1 88.69 80 TYR A C 1
ATOM 667 O O . TYR A 1 80 ? -11.516 -33.875 -12.766 1 88.69 80 TYR A O 1
ATOM 675 N N . GLU A 1 81 ? -12.023 -33.75 -10.586 1 83.88 81 GLU A N 1
ATOM 676 C CA . GLU A 1 81 ? -11.125 -34.844 -10.227 1 83.88 81 GLU A CA 1
ATOM 677 C C . GLU A 1 81 ? -11.602 -36.156 -10.82 1 83.88 81 GLU A C 1
ATOM 679 O O . GLU A 1 81 ? -10.789 -37.031 -11.172 1 83.88 81 GLU A O 1
ATOM 684 N N . VAL A 1 82 ? -12.867 -36.375 -10.891 1 84.19 82 VAL A N 1
ATOM 685 C CA . VAL A 1 82 ? -13.422 -37.562 -11.5 1 84.19 82 VAL A CA 1
ATOM 686 C C . VAL A 1 82 ? -13.094 -37.594 -12.992 1 84.19 82 VAL A C 1
ATOM 688 O O . VAL A 1 82 ? -12.711 -38.625 -13.539 1 84.19 82 VAL A O 1
ATOM 691 N N . LEU A 1 83 ? -13.25 -36.438 -13.578 1 87 83 LEU A N 1
ATOM 692 C CA . LEU A 1 83 ? -12.953 -36.344 -15 1 87 83 LEU A CA 1
ATOM 693 C C . LEU A 1 83 ? -11.461 -36.562 -15.258 1 87 83 LEU A C 1
ATOM 695 O O . LEU A 1 83 ? -11.094 -37.188 -16.25 1 87 83 LEU A O 1
ATOM 699 N N . VAL A 1 84 ? -10.648 -36.062 -14.367 1 83.5 84 VAL A N 1
ATOM 700 C CA . VAL A 1 84 ? -9.203 -36.188 -14.516 1 83.5 84 VAL A CA 1
ATOM 701 C C . VAL A 1 84 ? -8.82 -37.656 -14.445 1 83.5 84 VAL A C 1
ATOM 703 O O . VAL A 1 84 ? -7.891 -38.125 -15.133 1 83.5 84 VAL A O 1
ATOM 706 N N . TYR A 1 85 ? -9.484 -38.406 -13.633 1 80.69 85 TYR A N 1
ATOM 707 C CA . TYR A 1 85 ? -9.234 -39.844 -13.539 1 80.69 85 TYR A CA 1
ATOM 708 C C . TYR A 1 85 ? -9.445 -40.531 -14.891 1 80.69 85 TYR A C 1
ATOM 710 O O . TYR A 1 85 ? -8.609 -41.312 -15.328 1 80.69 85 TYR A O 1
ATOM 718 N N . PHE A 1 86 ? -10.531 -40.188 -15.531 1 83.38 86 PHE A N 1
ATOM 719 C CA . PHE A 1 86 ? -10.828 -40.812 -16.812 1 83.38 86 PHE A CA 1
ATOM 720 C C . PHE A 1 86 ? -9.844 -40.344 -17.875 1 83.38 86 PHE A C 1
ATOM 722 O O . PHE A 1 86 ? -9.508 -41.094 -18.781 1 83.38 86 PHE A O 1
ATOM 729 N N . VAL A 1 87 ? -9.43 -39.125 -17.766 1 83.12 87 VAL A N 1
ATOM 730 C CA . VAL A 1 87 ? -8.422 -38.656 -18.688 1 83.12 87 VAL A CA 1
ATOM 731 C C . VAL A 1 87 ? -7.105 -39.375 -18.469 1 83.12 87 VAL A C 1
ATOM 733 O O . VAL A 1 87 ? -6.387 -39.688 -19.422 1 83.12 87 VAL A O 1
ATOM 736 N N . GLY A 1 88 ? -6.746 -39.688 -17.234 1 78.88 88 GLY A N 1
ATOM 737 C CA . GLY A 1 88 ? -5.527 -40.406 -16.891 1 78.88 88 GLY A CA 1
ATOM 738 C C . GLY A 1 88 ? -5.508 -41.812 -17.406 1 78.88 88 GLY A C 1
ATOM 739 O O . GLY A 1 88 ? -4.438 -42.406 -17.625 1 78.88 88 GLY A O 1
ATOM 740 N N . MET A 1 89 ? -6.672 -42.375 -17.734 1 80.06 89 MET A N 1
ATOM 741 C CA . MET A 1 89 ? -6.766 -43.75 -18.203 1 80.06 89 MET A CA 1
ATOM 742 C C . MET A 1 89 ? -6.746 -43.812 -19.719 1 80.06 89 MET A C 1
ATOM 744 O O . MET A 1 89 ? -6.695 -44.875 -20.312 1 80.06 89 MET A O 1
ATOM 748 N N . VAL A 1 90 ? -6.793 -42.656 -20.328 1 83.31 90 VAL A N 1
ATOM 749 C CA . VAL A 1 90 ? -6.844 -42.594 -21.781 1 83.31 90 VAL A CA 1
ATOM 750 C C . VAL A 1 90 ? -5.586 -43.219 -22.375 1 83.31 90 VAL A C 1
ATOM 752 O O . VAL A 1 90 ? -5.66 -44 -23.328 1 83.31 90 VAL A O 1
ATOM 755 N N . PRO A 1 91 ? -4.316 -42.906 -21.75 1 78.56 91 PRO A N 1
ATOM 756 C CA . PRO A 1 91 ? -3.104 -43.5 -22.312 1 78.56 91 PRO A CA 1
ATOM 757 C C . PRO A 1 91 ? -3.141 -45.031 -22.297 1 78.56 91 PRO A C 1
ATOM 759 O O . PRO A 1 91 ? -2.684 -45.656 -23.25 1 78.56 91 PRO A O 1
ATOM 762 N N . SER A 1 92 ? -3.703 -45.562 -21.234 1 78.12 92 SER A N 1
ATOM 763 C CA . SER A 1 92 ? -3.773 -47.031 -21.141 1 78.12 92 SER A CA 1
ATOM 764 C C . SER A 1 92 ? -4.57 -47.594 -22.297 1 78.12 92 SER A C 1
ATOM 766 O O . SER A 1 92 ? -4.16 -48.625 -22.891 1 78.12 92 SER A O 1
ATOM 768 N N . GLN A 1 93 ? -5.684 -47.031 -22.656 1 81.12 93 GLN A N 1
ATOM 769 C CA . GLN A 1 93 ? -6.508 -47.5 -23.75 1 81.12 93 GLN A CA 1
ATOM 770 C C . GLN A 1 93 ? -5.801 -47.312 -25.094 1 81.12 93 GLN A C 1
ATOM 772 O O . GLN A 1 93 ? -5.887 -48.156 -25.969 1 81.12 93 GLN A O 1
ATOM 777 N N . PHE A 1 94 ? -5.082 -46.312 -25.25 1 82.56 94 PHE A N 1
ATOM 778 C CA . PHE A 1 94 ? -4.348 -46.062 -26.484 1 82.56 94 PHE A CA 1
ATOM 779 C C . PHE A 1 94 ? -3.197 -47.062 -26.625 1 82.56 94 PHE A C 1
ATOM 781 O O . PHE A 1 94 ? -2.898 -47.531 -27.734 1 82.56 94 PHE A O 1
ATOM 788 N N . TYR A 1 95 ? -2.514 -47.312 -25.469 1 77.25 95 TYR A N 1
ATOM 789 C CA . TYR A 1 95 ? -1.453 -48.312 -25.516 1 77.25 95 TYR A CA 1
ATOM 790 C C . TYR A 1 95 ? -1.987 -49.656 -26.016 1 77.25 95 TYR A C 1
ATOM 792 O O . TYR A 1 95 ? -1.361 -50.312 -26.859 1 77.25 95 TYR A O 1
ATOM 800 N N . SER A 1 96 ? -3.141 -50.031 -25.516 1 78.94 96 SER A N 1
ATOM 801 C CA . SER A 1 96 ? -3.75 -51.281 -25.938 1 78.94 96 SER A CA 1
ATOM 802 C C . SER A 1 96 ? -4.117 -51.25 -27.406 1 78.94 96 SER A C 1
ATOM 804 O O . SER A 1 96 ? -3.801 -52.188 -28.156 1 78.94 96 SER A O 1
ATOM 806 N N . ILE A 1 97 ? -4.746 -50.188 -27.891 1 83.31 97 ILE A N 1
ATOM 807 C CA . ILE A 1 97 ? -5.242 -50.062 -29.25 1 83.31 97 ILE A CA 1
ATOM 808 C C . ILE A 1 97 ? -4.07 -50 -30.219 1 83.31 97 ILE A C 1
ATOM 810 O O . ILE A 1 97 ? -4.086 -50.625 -31.266 1 83.31 97 ILE A O 1
ATOM 814 N N . LEU A 1 98 ? -2.986 -49.312 -29.906 1 81.69 98 LEU A N 1
ATOM 815 C CA . LEU A 1 98 ? -1.875 -49.062 -30.828 1 81.69 98 LEU A CA 1
ATOM 816 C C . LEU A 1 98 ? -0.938 -50.25 -30.891 1 81.69 98 LEU A C 1
ATOM 818 O O . LEU A 1 98 ? -0.404 -50.594 -31.953 1 81.69 98 LEU A O 1
ATOM 822 N N . THR A 1 99 ? -0.719 -50.875 -29.688 1 77.88 99 THR A N 1
ATOM 823 C CA . THR A 1 99 ? 0.166 -52.031 -29.703 1 77.88 99 THR A CA 1
ATOM 824 C C . THR A 1 99 ? -0.476 -53.188 -30.453 1 77.88 99 THR A C 1
ATOM 826 O O . THR A 1 99 ? 0.222 -54 -31.047 1 77.88 99 THR A O 1
ATOM 829 N N . SER A 1 100 ? -1.84 -53.25 -30.453 1 78.94 100 SER A N 1
ATOM 830 C CA . SER A 1 100 ? -2.547 -54.312 -31.172 1 78.94 100 SER A CA 1
ATOM 831 C C . SER A 1 100 ? -2.855 -53.875 -32.594 1 78.94 100 SER A C 1
ATOM 833 O O . SER A 1 100 ? -3.43 -54.656 -33.375 1 78.94 100 SER A O 1
ATOM 835 N N . ARG A 1 101 ? -2.484 -52.688 -33.031 1 83 101 ARG A N 1
ATOM 836 C CA . ARG A 1 101 ? -2.701 -52.156 -34.375 1 83 101 ARG A CA 1
ATOM 837 C C . ARG A 1 101 ? -4.168 -52.25 -34.781 1 83 101 ARG A C 1
ATOM 839 O O . ARG A 1 101 ? -4.492 -52.688 -35.875 1 83 101 ARG A O 1
ATOM 846 N N . ASP A 1 102 ? -5.023 -51.969 -33.875 1 85.31 102 ASP A N 1
ATOM 847 C CA . ASP A 1 102 ? -6.465 -52 -34.094 1 85.31 102 ASP A CA 1
ATOM 848 C C . ASP A 1 102 ? -6.953 -50.656 -34.656 1 85.31 102 ASP A C 1
ATOM 850 O O . ASP A 1 102 ? -7.273 -49.75 -33.906 1 85.31 102 ASP A O 1
ATOM 854 N N . THR A 1 103 ? -7.188 -50.562 -35.938 1 85.31 103 THR A N 1
ATOM 855 C CA . THR A 1 103 ? -7.566 -49.312 -36.594 1 85.31 103 THR A CA 1
ATOM 856 C C . THR A 1 103 ? -9.008 -48.938 -36.281 1 85.31 103 THR A C 1
ATOM 858 O O . THR A 1 103 ? -9.336 -47.75 -36.125 1 85.31 103 THR A O 1
ATOM 861 N N . ILE A 1 104 ? -9.836 -49.906 -36.188 1 85.88 104 ILE A N 1
ATOM 862 C CA . ILE A 1 104 ? -11.242 -49.656 -35.906 1 85.88 104 ILE A CA 1
ATOM 863 C C . ILE A 1 104 ? -11.406 -49.156 -34.469 1 85.88 104 ILE A C 1
ATOM 865 O O . ILE A 1 104 ? -12.125 -48.188 -34.25 1 85.88 104 ILE A O 1
ATOM 869 N N . GLY A 1 105 ? -10.789 -49.75 -33.562 1 86.12 105 GLY A N 1
ATOM 870 C CA . GLY A 1 105 ? -10.82 -49.281 -32.188 1 86.12 105 GLY A CA 1
ATOM 871 C C . GLY A 1 105 ? -10.289 -47.875 -32.031 1 86.12 105 GLY A C 1
ATOM 872 O O . GLY A 1 105 ? -10.82 -47.094 -31.234 1 86.12 105 GLY A O 1
ATOM 873 N N . PHE A 1 106 ? -9.375 -47.594 -32.812 1 88.62 106 PHE A N 1
ATOM 874 C CA . PHE A 1 106 ? -8.766 -46.281 -32.781 1 88.62 106 PHE A CA 1
ATOM 875 C C . PHE A 1 106 ? -9.766 -45.188 -33.188 1 88.62 106 PHE A C 1
ATOM 877 O O . PHE A 1 106 ? -9.922 -44.188 -32.5 1 88.62 106 PHE A O 1
ATOM 884 N N . SER A 1 107 ? -10.43 -45.344 -34.312 1 87.38 107 SER A N 1
ATOM 885 C CA . SER A 1 107 ? -11.375 -44.375 -34.812 1 87.38 107 SER A CA 1
ATOM 886 C C . SER A 1 107 ? -12.562 -44.188 -33.875 1 87.38 107 SER A C 1
ATOM 888 O O . SER A 1 107 ? -13.086 -43.094 -33.719 1 87.38 107 SER A O 1
ATOM 890 N N . LYS A 1 108 ? -12.984 -45.25 -33.188 1 88.12 108 LYS A N 1
ATOM 891 C CA . LYS A 1 108 ? -14.133 -45.188 -32.312 1 88.12 108 LYS A CA 1
ATOM 892 C C . LYS A 1 108 ? -13.781 -44.5 -30.984 1 88.12 108 LYS A C 1
ATOM 894 O O . LYS A 1 108 ? -14.641 -43.906 -30.344 1 88.12 108 LYS A O 1
ATOM 899 N N . TYR A 1 109 ? -12.531 -44.562 -30.641 1 89.69 109 TYR A N 1
ATOM 900 C CA . TYR A 1 109 ? -12.117 -44.062 -29.328 1 89.69 109 TYR A CA 1
ATOM 901 C C . TYR A 1 109 ? -11.758 -42.594 -29.391 1 89.69 109 TYR A C 1
ATOM 903 O O . TYR A 1 109 ? -11.664 -41.938 -28.359 1 89.69 109 TYR A O 1
ATOM 911 N N . ILE A 1 110 ? -11.734 -42 -30.578 1 87.5 110 ILE A N 1
ATOM 912 C CA . ILE A 1 110 ? -11.289 -40.594 -30.734 1 87.5 110 ILE A CA 1
ATOM 913 C C . ILE A 1 110 ? -12.367 -39.656 -30.219 1 87.5 110 ILE A C 1
ATOM 915 O O . ILE A 1 110 ? -12.078 -38.75 -29.453 1 87.5 110 ILE A O 1
ATOM 919 N N . LEU A 1 111 ? -13.555 -39.906 -30.609 1 87.69 111 LEU A N 1
ATOM 920 C CA . LEU A 1 111 ? -14.633 -38.969 -30.266 1 87.69 111 LEU A CA 1
ATOM 921 C C . LEU A 1 111 ? -14.867 -38.938 -28.766 1 87.69 111 LEU A C 1
ATOM 923 O O . LEU A 1 111 ? -14.938 -37.875 -28.156 1 87.69 111 LEU A O 1
ATOM 927 N N . PRO A 1 112 ? -15.016 -40.094 -28.094 1 89.75 112 PRO A N 1
ATOM 928 C CA . PRO A 1 112 ? -15.172 -40.031 -26.641 1 89.75 112 PRO A CA 1
ATOM 929 C C . PRO A 1 112 ? -13.992 -39.375 -25.938 1 89.75 112 PRO A C 1
ATOM 931 O O . PRO A 1 112 ? -14.18 -38.688 -24.922 1 89.75 112 PRO A O 1
ATOM 934 N N . CYS A 1 113 ? -12.875 -39.531 -26.453 1 88.5 113 CYS A N 1
ATOM 935 C CA . CYS A 1 113 ? -11.688 -38.906 -25.875 1 88.5 113 CYS A CA 1
ATOM 936 C C . CYS A 1 113 ? -11.766 -37.375 -26 1 88.5 113 CYS A C 1
ATOM 938 O O . CYS A 1 113 ? -11.414 -36.656 -25.062 1 88.5 113 CYS A O 1
ATOM 940 N N . LEU A 1 114 ? -12.211 -36.906 -27.141 1 88.06 114 LEU A N 1
ATOM 941 C CA . LEU A 1 114 ? -12.336 -35.469 -27.375 1 88.06 114 LEU A CA 1
ATOM 942 C C . LEU A 1 114 ? -13.375 -34.875 -26.438 1 88.06 114 LEU A C 1
ATOM 944 O O . LEU A 1 114 ? -13.18 -33.781 -25.891 1 88.06 114 LEU A O 1
ATOM 948 N N . LEU A 1 115 ? -14.43 -35.562 -26.25 1 90.12 115 LEU A N 1
ATOM 949 C CA . LEU A 1 115 ? -15.484 -35.062 -25.359 1 90.12 115 LEU A CA 1
ATOM 950 C C . LEU A 1 115 ? -15.008 -35.062 -23.906 1 90.12 115 LEU A C 1
ATOM 952 O O . LEU A 1 115 ? -15.344 -34.156 -23.156 1 90.12 115 LEU A O 1
ATOM 956 N N . LEU A 1 116 ? -14.266 -36.062 -23.562 1 90.38 116 LEU A N 1
ATOM 957 C CA . LEU A 1 116 ? -13.719 -36.125 -22.203 1 90.38 116 LEU A CA 1
ATOM 958 C C . LEU A 1 116 ? -12.758 -34.969 -21.953 1 90.38 116 LEU A C 1
ATOM 960 O O . LEU A 1 116 ? -12.805 -34.344 -20.891 1 90.38 116 LEU A O 1
ATOM 964 N N . VAL A 1 117 ? -11.945 -34.688 -22.891 1 88.12 117 VAL A N 1
ATOM 965 C CA . VAL A 1 117 ? -10.945 -33.625 -22.75 1 88.12 117 VAL A CA 1
ATOM 966 C C . VAL A 1 117 ? -11.641 -32.281 -22.672 1 88.12 117 VAL A C 1
ATOM 968 O O . VAL A 1 117 ? -11.281 -31.438 -21.844 1 88.12 117 VAL A O 1
ATOM 971 N N . PHE A 1 118 ? -12.594 -32.094 -23.5 1 88.75 118 PHE A N 1
ATOM 972 C CA . PHE A 1 118 ? -13.328 -30.828 -23.484 1 88.75 118 PHE A CA 1
ATOM 973 C C . PHE A 1 118 ? -14.062 -30.641 -22.156 1 88.75 118 PHE A C 1
ATOM 975 O O . PHE A 1 118 ? -14.117 -29.531 -21.625 1 88.75 118 PHE A O 1
ATOM 982 N N . SER A 1 119 ? -14.641 -31.688 -21.719 1 91.5 119 SER A N 1
ATOM 983 C CA . SER A 1 119 ? -15.352 -31.625 -20.438 1 91.5 119 SER A CA 1
ATOM 984 C C . SER A 1 119 ? -14.406 -31.328 -19.297 1 91.5 119 SER A C 1
ATOM 986 O O . SER A 1 119 ? -14.734 -30.547 -18.391 1 91.5 119 SER A O 1
ATOM 988 N N . THR A 1 120 ? -13.273 -31.938 -19.328 1 91.12 120 THR A N 1
ATOM 989 C CA . THR A 1 120 ? -12.289 -31.703 -18.281 1 91.12 120 THR A CA 1
ATOM 990 C C . THR A 1 120 ? -11.773 -30.266 -18.312 1 91.12 120 THR A C 1
ATOM 992 O O . THR A 1 120 ? -11.617 -29.641 -17.266 1 91.12 120 THR A O 1
ATOM 995 N N . ALA A 1 121 ? -11.516 -29.766 -19.531 1 89.62 121 ALA A N 1
ATOM 996 C CA . ALA A 1 121 ? -11.047 -28.391 -19.688 1 89.62 121 ALA A CA 1
ATOM 997 C C . ALA A 1 121 ? -12.086 -27.406 -19.188 1 89.62 121 ALA A C 1
ATOM 999 O O . ALA A 1 121 ? -11.742 -26.422 -18.516 1 89.62 121 ALA A O 1
ATOM 1000 N N . THR A 1 122 ? -13.281 -27.672 -19.516 1 90.69 122 THR A N 1
ATOM 1001 C CA . THR A 1 122 ? -14.367 -26.797 -19.109 1 90.69 122 THR A CA 1
ATOM 1002 C C . THR A 1 122 ? -14.531 -26.812 -17.578 1 90.69 122 THR A C 1
ATOM 1004 O O . THR A 1 122 ? -14.688 -25.766 -16.953 1 90.69 122 THR A O 1
ATOM 1007 N N . CYS A 1 123 ? -14.461 -27.938 -17 1 91.19 123 CYS A N 1
ATOM 1008 C CA . CYS A 1 123 ? -14.609 -28.062 -15.562 1 91.19 123 CYS A CA 1
ATOM 1009 C C . CYS A 1 123 ? -13.461 -27.375 -14.828 1 91.19 123 CYS A C 1
ATOM 1011 O O . CYS A 1 123 ? -13.688 -26.703 -13.82 1 91.19 123 CYS A O 1
ATOM 1013 N N . LYS A 1 124 ? -12.289 -27.531 -15.344 1 90.5 124 LYS A N 1
ATOM 1014 C CA . LYS A 1 124 ? -11.133 -26.875 -14.727 1 90.5 124 LYS A CA 1
ATOM 1015 C C . LYS A 1 124 ? -11.25 -25.359 -14.812 1 90.5 124 LYS A C 1
ATOM 1017 O O . LYS A 1 124 ? -10.945 -24.656 -13.852 1 90.5 124 LYS A O 1
ATOM 1022 N N . SER A 1 125 ? -11.695 -24.922 -15.992 1 91.31 125 SER A N 1
ATOM 1023 C CA . SER A 1 125 ? -11.867 -23.484 -16.188 1 91.31 125 SER A CA 1
ATOM 1024 C C . SER A 1 125 ? -12.945 -22.922 -15.266 1 91.31 125 SER A C 1
ATOM 1026 O O . SER A 1 125 ? -12.797 -21.844 -14.695 1 91.31 125 SER A O 1
ATOM 1028 N N . LEU A 1 126 ? -13.953 -23.672 -15.109 1 92.12 126 LEU A N 1
ATOM 1029 C CA . LEU A 1 126 ? -15.039 -23.25 -14.227 1 92.12 126 LEU A CA 1
ATOM 1030 C C . LEU A 1 126 ? -14.594 -23.281 -12.773 1 92.12 126 LEU A C 1
ATOM 1032 O O . LEU A 1 126 ? -15.023 -22.453 -11.969 1 92.12 126 LEU A O 1
ATOM 1036 N N . LEU A 1 127 ? -13.797 -24.203 -12.453 1 90.31 127 LEU A N 1
ATOM 1037 C CA . LEU A 1 127 ? -13.258 -24.266 -11.102 1 90.31 127 LEU A CA 1
ATOM 1038 C C . LEU A 1 127 ? -12.406 -23.031 -10.789 1 90.31 127 LEU A C 1
ATOM 1040 O O . LEU A 1 127 ? -12.523 -22.453 -9.711 1 90.31 127 LEU A O 1
ATOM 1044 N N . ASN A 1 128 ? -11.586 -22.672 -11.742 1 89.25 128 ASN A N 1
ATOM 1045 C CA . ASN A 1 128 ? -10.766 -21.484 -11.562 1 89.25 128 ASN A CA 1
ATOM 1046 C C . ASN A 1 128 ? -11.625 -20.234 -11.453 1 89.25 128 ASN A C 1
ATOM 1048 O O . ASN A 1 128 ? -11.312 -19.328 -10.68 1 89.25 128 ASN A O 1
ATOM 1052 N N . PHE A 1 129 ? -12.633 -20.234 -12.25 1 91.69 129 PHE A N 1
ATOM 1053 C CA . PHE A 1 129 ? -13.562 -19.109 -12.234 1 91.69 129 PHE A CA 1
ATOM 1054 C C . PHE A 1 129 ? -14.258 -19 -10.883 1 91.69 129 PHE A C 1
ATOM 1056 O O . PHE A 1 129 ? -14.305 -17.922 -10.289 1 91.69 129 PHE A O 1
ATOM 1063 N N . MET A 1 130 ? -14.742 -20.109 -10.461 1 90.62 130 MET A N 1
ATOM 1064 C CA . MET A 1 130 ? -15.422 -20.125 -9.172 1 90.62 130 MET A CA 1
ATOM 1065 C C . MET A 1 130 ? -14.453 -19.797 -8.039 1 90.62 130 MET A C 1
ATOM 1067 O O . MET A 1 130 ? -14.844 -19.172 -7.047 1 90.62 130 MET A O 1
ATOM 1071 N N . GLY A 1 131 ? -13.234 -20.203 -8.188 1 89.81 131 GLY A N 1
ATOM 1072 C CA . GLY A 1 131 ? -12.219 -19.844 -7.211 1 89.81 131 GLY A CA 1
ATOM 1073 C C . GLY A 1 131 ? -11.969 -18.359 -7.141 1 89.81 131 GLY A C 1
ATOM 1074 O O . GLY A 1 131 ? -11.812 -17.797 -6.051 1 89.81 131 GLY A O 1
ATOM 1075 N N . GLY A 1 132 ? -11.945 -17.75 -8.328 1 90.31 132 GLY A N 1
ATOM 1076 C CA . GLY A 1 132 ? -11.805 -16.312 -8.367 1 90.31 132 GLY A CA 1
ATOM 1077 C C . GLY A 1 132 ? -12.945 -15.57 -7.691 1 90.31 132 GLY A C 1
ATOM 1078 O O . GLY A 1 132 ? -12.719 -14.602 -6.961 1 90.31 132 GLY A O 1
ATOM 1079 N N . LEU A 1 133 ? -14.117 -16.078 -7.895 1 92.25 133 LEU A N 1
ATOM 1080 C CA . LEU A 1 133 ? -15.281 -15.477 -7.266 1 92.25 133 LEU A CA 1
ATOM 1081 C C . LEU A 1 133 ? -15.258 -15.688 -5.758 1 92.25 133 LEU A C 1
ATOM 1083 O O . LEU A 1 133 ? -15.688 -14.812 -4.996 1 92.25 133 LEU A O 1
ATOM 1087 N N . PHE A 1 134 ? -14.781 -16.797 -5.395 1 91.38 134 PHE A N 1
ATOM 1088 C CA . PHE A 1 134 ? -14.656 -17.109 -3.973 1 91.38 134 PHE A CA 1
ATOM 1089 C C . PHE A 1 134 ? -13.711 -16.125 -3.289 1 91.38 134 PHE A C 1
ATOM 1091 O O . PHE A 1 134 ? -14.023 -15.594 -2.227 1 91.38 134 PHE A O 1
ATOM 1098 N N . ALA A 1 135 ? -12.578 -15.945 -3.865 1 92.88 135 ALA A N 1
ATOM 1099 C CA . ALA A 1 135 ? -11.594 -15.031 -3.299 1 92.88 135 ALA A CA 1
ATOM 1100 C C . ALA A 1 135 ? -12.141 -13.609 -3.229 1 92.88 135 ALA A C 1
ATOM 1102 O O . ALA A 1 135 ? -11.898 -12.891 -2.254 1 92.88 135 ALA A O 1
ATOM 1103 N N . LEU A 1 136 ? -12.875 -13.25 -4.242 1 93.62 136 LEU A N 1
ATOM 1104 C CA . LEU A 1 136 ? -13.453 -11.914 -4.312 1 93.62 136 LEU A CA 1
ATOM 1105 C C . LEU A 1 136 ? -14.477 -11.703 -3.207 1 93.62 136 LEU A C 1
ATOM 1107 O O . LEU A 1 136 ? -14.484 -10.664 -2.545 1 93.62 136 LEU A O 1
ATOM 1111 N N . LYS A 1 137 ? -15.352 -12.609 -3.096 1 92.69 137 LYS A N 1
ATOM 1112 C CA . LYS A 1 137 ? -16.391 -12.492 -2.078 1 92.69 137 LYS A CA 1
ATOM 1113 C C . LYS A 1 137 ? -15.797 -12.539 -0.675 1 92.69 137 LYS A C 1
ATOM 1115 O O . LYS A 1 137 ? -16.266 -11.844 0.228 1 92.69 137 LYS A O 1
ATOM 1120 N N . ALA A 1 138 ? -14.812 -13.398 -0.497 1 93.06 138 ALA A N 1
ATOM 1121 C CA . ALA A 1 138 ? -14.133 -13.453 0.794 1 93.06 138 ALA A CA 1
ATOM 1122 C C . ALA A 1 138 ? -13.484 -12.117 1.134 1 93.06 138 ALA A C 1
ATOM 1124 O O . ALA A 1 138 ? -13.562 -11.648 2.271 1 93.06 138 ALA A O 1
ATOM 1125 N N . ARG A 1 139 ? -12.828 -11.547 0.136 1 94.69 139 ARG A N 1
ATOM 1126 C CA . ARG A 1 139 ? -12.203 -10.25 0.325 1 94.69 139 ARG A CA 1
ATOM 1127 C C . ARG A 1 139 ? -13.242 -9.188 0.683 1 94.69 139 ARG A C 1
ATOM 1129 O O . ARG A 1 139 ? -13.016 -8.367 1.578 1 94.69 139 ARG A O 1
ATOM 1136 N N . LYS A 1 140 ? -14.32 -9.219 -0.009 1 94.38 140 LYS A N 1
ATOM 1137 C CA . LYS A 1 140 ? -15.375 -8.234 0.215 1 94.38 140 LYS A CA 1
ATOM 1138 C C . LYS A 1 140 ? -15.93 -8.336 1.634 1 94.38 140 LYS A C 1
ATOM 1140 O O . LYS A 1 140 ? -16.016 -7.336 2.35 1 94.38 140 LYS A O 1
ATOM 1145 N N . LEU A 1 141 ? -16.266 -9.484 2.051 1 93.25 141 LEU A N 1
ATOM 1146 C CA . LEU A 1 141 ? -16.906 -9.703 3.346 1 93.25 141 LEU A CA 1
ATOM 1147 C C . LEU A 1 141 ? -15.961 -9.344 4.484 1 93.25 141 LEU A C 1
ATOM 1149 O O . LEU A 1 141 ? -16.359 -8.664 5.438 1 93.25 141 LEU A O 1
ATOM 1153 N N . LEU A 1 142 ? -14.719 -9.805 4.352 1 94.19 142 LEU A N 1
ATOM 1154 C CA . LEU A 1 142 ? -13.758 -9.555 5.422 1 94.19 142 LEU A CA 1
ATOM 1155 C C . LEU A 1 142 ? -13.391 -8.078 5.496 1 94.19 142 LEU A C 1
ATOM 1157 O O . LEU A 1 142 ? -13.25 -7.527 6.59 1 94.19 142 LEU A O 1
ATOM 1161 N N . THR A 1 143 ? -13.188 -7.457 4.344 1 95.62 143 THR A N 1
ATOM 1162 C CA . THR A 1 143 ? -12.82 -6.047 4.32 1 95.62 143 THR A CA 1
ATOM 1163 C C . THR A 1 143 ? -13.945 -5.184 4.883 1 95.62 143 THR A C 1
ATOM 1165 O O . THR A 1 143 ? -13.695 -4.262 5.664 1 95.62 143 THR A O 1
ATOM 1168 N N . ILE A 1 144 ? -15.164 -5.484 4.477 1 94.75 144 ILE A N 1
ATOM 1169 C CA . ILE A 1 144 ? -16.312 -4.719 4.961 1 94.75 144 ILE A CA 1
ATOM 1170 C C . ILE A 1 144 ? -16.438 -4.891 6.473 1 94.75 144 ILE A C 1
ATOM 1172 O O . ILE A 1 144 ? -16.688 -3.922 7.195 1 94.75 144 ILE A O 1
ATOM 1176 N N . HIS A 1 145 ? -16.25 -6.07 6.898 1 93.81 145 HIS A N 1
ATOM 1177 C CA . HIS A 1 145 ? -16.328 -6.34 8.328 1 93.81 145 HIS A CA 1
ATOM 1178 C C . HIS A 1 145 ? -15.281 -5.543 9.102 1 93.81 145 HIS A C 1
ATOM 1180 O O . HIS A 1 145 ? -15.594 -4.941 10.133 1 93.81 145 HIS A O 1
ATOM 1186 N N . LEU A 1 146 ? -14.086 -5.559 8.609 1 94.94 146 LEU A N 1
ATOM 1187 C CA . LEU A 1 146 ? -13.008 -4.84 9.273 1 94.94 146 LEU A CA 1
ATOM 1188 C C . LEU A 1 146 ? -13.234 -3.334 9.203 1 94.94 146 LEU A C 1
ATOM 1190 O O . LEU A 1 146 ? -12.984 -2.619 10.18 1 94.94 146 LEU A O 1
ATOM 1194 N N . GLN A 1 147 ? -13.688 -2.916 8.062 1 95.81 147 GLN A N 1
ATOM 1195 C CA . GLN A 1 147 ? -13.961 -1.492 7.902 1 95.81 147 GLN A CA 1
ATOM 1196 C C . GLN A 1 147 ? -15.047 -1.031 8.867 1 95.81 147 GLN A C 1
ATOM 1198 O O . GLN A 1 147 ? -14.945 0.039 9.469 1 95.81 147 GLN A O 1
ATOM 1203 N N . ASN A 1 148 ? -16.078 -1.812 9 1 94.5 148 ASN A N 1
ATOM 1204 C CA . ASN A 1 148 ? -17.188 -1.463 9.875 1 94.5 148 ASN A CA 1
ATOM 1205 C C . ASN A 1 148 ? -16.734 -1.395 11.336 1 94.5 148 ASN A C 1
ATOM 1207 O O . ASN A 1 148 ? -17.25 -0.577 12.109 1 94.5 148 ASN A O 1
ATOM 1211 N N . LYS A 1 149 ? -15.797 -2.199 11.641 1 94.06 149 LYS A N 1
ATOM 1212 C CA . LYS A 1 149 ? -15.297 -2.205 13.016 1 94.06 149 LYS A CA 1
ATOM 1213 C C . LYS A 1 149 ? -14.242 -1.121 13.227 1 94.06 149 LYS A C 1
ATOM 1215 O O . LYS A 1 149 ? -14.156 -0.533 14.305 1 94.06 149 LYS A O 1
ATOM 1220 N N . TYR A 1 150 ? -13.453 -0.914 12.227 1 94.69 150 TYR A N 1
ATOM 1221 C CA . TYR A 1 150 ? -12.336 0.014 12.32 1 94.69 150 TYR A CA 1
ATOM 1222 C C . TYR A 1 150 ? -12.805 1.457 12.203 1 94.69 150 TYR A C 1
ATOM 1224 O O . TYR A 1 150 ? -12.375 2.326 12.961 1 94.69 150 TYR A O 1
ATOM 1232 N N . ILE A 1 151 ? -13.734 1.693 11.211 1 94.88 151 ILE A N 1
ATOM 1233 C CA . ILE A 1 151 ? -14.195 3.053 10.953 1 94.88 151 ILE A CA 1
ATOM 1234 C C . ILE A 1 151 ? -15.508 3.295 11.711 1 94.88 151 ILE A C 1
ATOM 1236 O O . ILE A 1 151 ? -16.5 3.711 11.109 1 94.88 151 ILE A O 1
ATOM 1240 N N . LYS A 1 152 ? -15.555 2.891 12.859 1 92.06 152 LYS A N 1
ATOM 1241 C CA . LYS A 1 152 ? -16.656 3.135 13.781 1 92.06 152 LYS A CA 1
ATOM 1242 C C . LYS A 1 152 ? -16.375 4.348 14.664 1 92.06 152 LYS A C 1
ATOM 1244 O O . LYS A 1 152 ? -15.211 4.676 14.93 1 92.06 152 LYS A O 1
ATOM 1249 N N . PRO A 1 153 ? -17.453 5.004 15.039 1 87.5 153 PRO A N 1
ATOM 1250 C CA . PRO A 1 153 ? -17.234 6.203 15.859 1 87.5 153 PRO A CA 1
ATOM 1251 C C . PRO A 1 153 ? -16.312 5.953 17.047 1 87.5 153 PRO A C 1
ATOM 1253 O O . PRO A 1 153 ? -16.594 5.086 17.875 1 87.5 153 PRO A O 1
ATOM 1256 N N . LYS A 1 154 ? -15.25 6.617 17.125 1 88.25 154 LYS A N 1
ATOM 1257 C CA . LYS A 1 154 ? -14.266 6.691 18.203 1 88.25 154 LYS A CA 1
ATOM 1258 C C . LYS A 1 154 ? -13.344 5.473 18.188 1 88.25 154 LYS A C 1
ATOM 1260 O O . LYS A 1 154 ? -12.359 5.43 18.922 1 88.25 154 LYS A O 1
ATOM 1265 N N . SER A 1 155 ? -13.641 4.523 17.359 1 91 155 SER A N 1
ATOM 1266 C CA . SER A 1 155 ? -12.82 3.314 17.328 1 91 155 SER A CA 1
ATOM 1267 C C . SER A 1 155 ? -11.492 3.562 16.625 1 91 155 SER A C 1
ATOM 1269 O O . SER A 1 155 ? -10.438 3.18 17.125 1 91 155 SER A O 1
ATOM 1271 N N . MET A 1 156 ? -11.602 4.176 15.547 1 91.38 156 MET A N 1
ATOM 1272 C CA . MET A 1 156 ? -10.406 4.441 14.75 1 91.38 156 MET A CA 1
ATOM 1273 C C . MET A 1 156 ? -9.422 5.305 15.531 1 91.38 156 MET A C 1
ATOM 1275 O O . MET A 1 156 ? -8.227 4.996 15.594 1 91.38 156 MET A O 1
ATOM 1279 N N . TYR A 1 157 ? -9.945 6.352 16.156 1 89.12 157 TYR A N 1
ATOM 1280 C CA . TYR A 1 157 ? -9.117 7.258 16.938 1 89.12 157 TYR A CA 1
ATOM 1281 C C . TYR A 1 157 ? -8.453 6.52 18.094 1 89.12 157 TYR A C 1
ATOM 1283 O O . TYR A 1 157 ? -7.246 6.652 18.312 1 89.12 157 TYR A O 1
ATOM 1291 N N . THR A 1 158 ? -9.219 5.77 18.797 1 86.94 158 THR A N 1
ATOM 1292 C CA . THR A 1 158 ? -8.727 5.07 19.969 1 86.94 158 THR A CA 1
ATOM 1293 C C . THR A 1 158 ? -7.652 4.055 19.594 1 86.94 158 THR A C 1
ATOM 1295 O O . THR A 1 158 ? -6.652 3.904 20.297 1 86.94 158 THR A O 1
ATOM 1298 N N . LEU A 1 159 ? -7.84 3.439 18.5 1 88.75 159 LEU A N 1
ATOM 1299 C CA . LEU A 1 159 ? -6.867 2.445 18.047 1 88.75 159 LEU A CA 1
ATOM 1300 C C . LEU A 1 159 ? -5.562 3.109 17.641 1 88.75 159 LEU A C 1
ATOM 1302 O O . LEU A 1 159 ? -4.48 2.643 18 1 88.75 159 LEU A O 1
ATOM 1306 N N . VAL A 1 160 ? -5.629 4.117 16.891 1 83.62 160 VAL A N 1
ATOM 1307 C CA . VAL A 1 160 ? -4.457 4.77 16.328 1 83.62 160 VAL A CA 1
ATOM 1308 C C . VAL A 1 160 ? -3.68 5.492 17.422 1 83.62 160 VAL A C 1
ATOM 1310 O O . VAL A 1 160 ? -2.445 5.496 17.422 1 83.62 160 VAL A O 1
ATOM 1313 N N . MET A 1 161 ? -4.375 6.051 18.328 1 77.19 161 MET A N 1
ATOM 1314 C CA . MET A 1 161 ? -3.719 6.902 19.328 1 77.19 161 MET A CA 1
ATOM 1315 C C . MET A 1 161 ? -3.264 6.082 20.531 1 77.19 161 MET A C 1
ATOM 1317 O O . MET A 1 161 ? -2.215 6.359 21.109 1 77.19 161 MET A O 1
ATOM 1321 N N . ASN A 1 162 ? -4.035 5.117 20.875 1 71.62 162 ASN A N 1
ATOM 1322 C CA . ASN A 1 162 ? -3.797 4.492 22.172 1 71.62 162 ASN A CA 1
ATOM 1323 C C . ASN A 1 162 ? -3.152 3.119 22.016 1 71.62 162 ASN A C 1
ATOM 1325 O O . ASN A 1 162 ? -2.648 2.557 23 1 71.62 162 ASN A O 1
ATOM 1329 N N . HIS A 1 163 ? -3.223 2.645 20.859 1 67.62 163 HIS A N 1
ATOM 1330 C CA . HIS A 1 163 ? -2.756 1.266 20.75 1 67.62 163 HIS A CA 1
ATOM 1331 C C . HIS A 1 163 ? -1.476 1.176 19.922 1 67.62 163 HIS A C 1
ATOM 1333 O O . HIS A 1 163 ? -1.458 1.562 18.766 1 67.62 163 HIS A O 1
ATOM 1339 N N . GLU A 1 164 ? -0.492 0.831 20.656 1 65.12 164 GLU A N 1
ATOM 1340 C CA . GLU A 1 164 ? 0.817 0.714 20.016 1 65.12 164 GLU A CA 1
ATOM 1341 C C . GLU A 1 164 ? 1.033 -0.685 19.453 1 65.12 164 GLU A C 1
ATOM 1343 O O . GLU A 1 164 ? 1.953 -0.905 18.656 1 65.12 164 GLU A O 1
ATOM 1348 N N . LYS A 1 165 ? 0.066 -1.486 19.641 1 65.94 165 LYS A N 1
ATOM 1349 C CA . LYS A 1 165 ? 0.366 -2.885 19.359 1 65.94 165 LYS A CA 1
ATOM 1350 C C . LYS A 1 165 ? 0.098 -3.207 17.891 1 65.94 165 LYS A C 1
ATOM 1352 O O . LYS A 1 165 ? 0.685 -4.141 17.328 1 65.94 165 LYS A O 1
ATOM 1357 N N . VAL A 1 166 ? -0.762 -2.51 17.312 1 80 166 VAL A N 1
ATOM 1358 C CA . VAL A 1 166 ? -1.109 -2.879 15.953 1 80 166 VAL A CA 1
ATOM 1359 C C . VAL A 1 166 ? -0.433 -1.925 14.969 1 80 166 VAL A C 1
ATOM 1361 O O . VAL A 1 166 ? -0.693 -0.72 14.984 1 80 166 VAL A O 1
ATOM 1364 N N . ASP A 1 167 ? 0.415 -2.537 14.227 1 78.81 167 ASP A N 1
ATOM 1365 C CA . ASP A 1 167 ? 1.135 -1.727 13.25 1 78.81 167 ASP A CA 1
ATOM 1366 C C . ASP A 1 167 ? 0.36 -1.633 11.938 1 78.81 167 ASP A C 1
ATOM 1368 O O . ASP A 1 167 ? -0.347 -2.568 11.555 1 78.81 167 ASP A O 1
ATOM 1372 N N . ASN A 1 168 ? 0.383 -0.591 11.281 1 82.06 168 ASN A N 1
ATOM 1373 C CA . ASN A 1 168 ? -0.094 -0.345 9.922 1 82.06 168 ASN A CA 1
ATOM 1374 C C . ASN A 1 168 ? -1.489 -0.923 9.703 1 82.06 168 ASN A C 1
ATOM 1376 O O . ASN A 1 168 ? -1.692 -1.747 8.812 1 82.06 168 ASN A O 1
ATOM 1380 N N . PRO A 1 169 ? -2.459 -0.526 10.461 1 88.81 169 PRO A N 1
ATOM 1381 C CA . PRO A 1 169 ? -3.818 -1.037 10.273 1 88.81 169 PRO A CA 1
ATOM 1382 C C . PRO A 1 169 ? -4.34 -0.83 8.852 1 88.81 169 PRO A C 1
ATOM 1384 O O . PRO A 1 169 ? -5.133 -1.633 8.359 1 88.81 169 PRO A O 1
ATOM 1387 N N . ASP A 1 170 ? -3.865 0.185 8.172 1 89.25 170 ASP A N 1
ATOM 1388 C CA . ASP A 1 170 ? -4.285 0.467 6.797 1 89.25 170 ASP A CA 1
ATOM 1389 C C . ASP A 1 170 ? -3.875 -0.663 5.855 1 89.25 170 ASP A C 1
ATOM 1391 O O . ASP A 1 170 ? -4.68 -1.117 5.039 1 89.25 170 ASP A O 1
ATOM 1395 N N . GLN A 1 171 ? -2.686 -1.107 6.047 1 86.5 171 GLN A N 1
ATOM 1396 C CA . GLN A 1 171 ? -2.201 -2.197 5.207 1 86.5 171 GLN A CA 1
ATOM 1397 C C . GLN A 1 171 ? -2.928 -3.502 5.527 1 86.5 171 GLN A C 1
ATOM 1399 O O . GLN A 1 171 ? -3.205 -4.301 4.629 1 86.5 171 GLN A O 1
ATOM 1404 N N . ARG A 1 172 ? -3.125 -3.758 6.758 1 90.62 172 ARG A N 1
ATOM 1405 C CA . ARG A 1 172 ? -3.777 -5 7.164 1 90.62 172 ARG A CA 1
ATOM 1406 C C . ARG A 1 172 ? -5.184 -5.094 6.586 1 90.62 172 ARG A C 1
ATOM 1408 O O . ARG A 1 172 ? -5.613 -6.172 6.164 1 90.62 172 ARG A O 1
ATOM 1415 N N . ILE A 1 173 ? -5.855 -3.963 6.48 1 93.75 173 ILE A N 1
ATOM 1416 C CA . ILE A 1 173 ? -7.227 -3.936 5.977 1 93.75 173 ILE A CA 1
ATOM 1417 C C . ILE A 1 173 ? -7.219 -4.043 4.453 1 93.75 173 ILE A C 1
ATOM 1419 O O . ILE A 1 173 ? -8.078 -4.707 3.867 1 93.75 173 ILE A O 1
ATOM 1423 N N . THR A 1 174 ? -6.207 -3.439 3.783 1 91.06 174 THR A N 1
ATOM 1424 C CA . THR A 1 174 ? -6.25 -3.322 2.33 1 91.06 174 THR A CA 1
ATOM 1425 C C . THR A 1 174 ? -5.496 -4.473 1.671 1 91.06 174 THR A C 1
ATOM 1427 O O . THR A 1 174 ? -6.066 -5.219 0.871 1 91.06 174 THR A O 1
ATOM 1430 N N . GLN A 1 175 ? -4.328 -4.754 2.096 1 89.38 175 GLN A N 1
ATOM 1431 C CA . GLN A 1 175 ? -3.475 -5.688 1.368 1 89.38 175 GLN A CA 1
ATOM 1432 C C . GLN A 1 175 ? -3.494 -7.07 2.014 1 89.38 175 GLN A C 1
ATOM 1434 O O . GLN A 1 175 ? -3.611 -8.078 1.321 1 89.38 175 GLN A O 1
ATOM 1439 N N . ASP A 1 176 ? -3.375 -7.145 3.33 1 90.94 176 ASP A N 1
ATOM 1440 C CA . ASP A 1 176 ? -3.266 -8.445 3.994 1 90.94 176 ASP A CA 1
ATOM 1441 C C . ASP A 1 176 ? -4.543 -9.258 3.812 1 90.94 176 ASP A C 1
ATOM 1443 O O . ASP A 1 176 ? -4.484 -10.484 3.65 1 90.94 176 ASP A O 1
ATOM 1447 N N . VAL A 1 177 ? -5.664 -8.57 3.859 1 94.81 177 VAL A N 1
ATOM 1448 C CA . VAL A 1 177 ? -6.938 -9.258 3.66 1 94.81 177 VAL A CA 1
ATOM 1449 C C . VAL A 1 177 ? -7.012 -9.812 2.24 1 94.81 177 VAL A C 1
ATOM 1451 O O . VAL A 1 177 ? -7.504 -10.922 2.027 1 94.81 177 VAL A O 1
ATOM 1454 N N . ASP A 1 178 ? -6.52 -9.016 1.3 1 93.25 178 ASP A N 1
ATOM 1455 C CA . ASP A 1 178 ? -6.5 -9.461 -0.089 1 93.25 178 ASP A CA 1
ATOM 1456 C C . ASP A 1 178 ? -5.621 -10.695 -0.254 1 93.25 178 ASP A C 1
ATOM 1458 O O . ASP A 1 178 ? -6.031 -11.672 -0.885 1 93.25 178 ASP A O 1
ATOM 1462 N N . LYS A 1 179 ? -4.484 -10.648 0.284 1 91.19 179 LYS A N 1
ATOM 1463 C CA . LYS A 1 179 ? -3.564 -11.781 0.202 1 91.19 179 LYS A CA 1
ATOM 1464 C C . LYS A 1 179 ? -4.117 -12.992 0.941 1 91.19 179 LYS A C 1
ATOM 1466 O O . LYS A 1 179 ? -3.938 -14.133 0.499 1 91.19 179 LYS A O 1
ATOM 1471 N N . PHE A 1 180 ? -4.805 -12.719 2.09 1 93.25 180 PHE A N 1
ATOM 1472 C CA . PHE A 1 180 ? -5.441 -13.789 2.844 1 93.25 180 PHE A CA 1
ATOM 1473 C C . PHE A 1 180 ? -6.496 -14.492 1.997 1 93.25 180 PHE A C 1
ATOM 1475 O O . PHE A 1 180 ? -6.512 -15.727 1.911 1 93.25 180 PHE A O 1
ATOM 1482 N N . ALA A 1 181 ? -7.387 -13.727 1.376 1 93.31 181 ALA A N 1
ATOM 1483 C CA . ALA A 1 181 ? -8.469 -14.273 0.568 1 93.31 181 ALA A CA 1
ATOM 1484 C C . ALA A 1 181 ? -7.922 -15.086 -0.602 1 93.31 181 ALA A C 1
ATOM 1486 O O . ALA A 1 181 ? -8.43 -16.172 -0.906 1 93.31 181 ALA A O 1
ATOM 1487 N N . GLU A 1 182 ? -6.867 -14.586 -1.215 1 90.69 182 GLU A N 1
ATOM 1488 C CA . GLU A 1 182 ? -6.254 -15.273 -2.348 1 90.69 182 GLU A CA 1
ATOM 1489 C C . GLU A 1 182 ? -5.566 -16.562 -1.904 1 90.69 182 GLU A C 1
ATOM 1491 O O . GLU A 1 182 ? -5.656 -17.578 -2.586 1 90.69 182 GLU A O 1
ATOM 1496 N N . THR A 1 183 ? -4.887 -16.516 -0.81 1 89 183 THR A N 1
ATOM 1497 C CA . THR A 1 183 ? -4.219 -17.703 -0.296 1 89 183 THR A CA 1
ATOM 1498 C C . THR A 1 183 ? -5.242 -18.734 0.167 1 89 183 THR A C 1
ATOM 1500 O O . THR A 1 183 ? -5.043 -19.938 -0.021 1 89 183 THR A O 1
ATOM 1503 N N . LEU A 1 184 ? -6.293 -18.266 0.771 1 88.75 184 LEU A N 1
ATOM 1504 C CA . LEU A 1 184 ? -7.367 -19.156 1.196 1 88.75 184 LEU A CA 1
ATOM 1505 C C . LEU A 1 184 ? -7.957 -19.891 0.006 1 88.75 184 LEU A C 1
ATOM 1507 O O . LEU A 1 184 ? -8.227 -21.094 0.092 1 88.75 184 LEU A O 1
ATOM 1511 N N . ARG A 1 185 ? -8.117 -19.203 -1.062 1 87.75 185 ARG A N 1
ATOM 1512 C CA . ARG A 1 185 ? -8.617 -19.812 -2.283 1 87.75 185 ARG A CA 1
ATOM 1513 C C . ARG A 1 185 ? -7.699 -20.938 -2.75 1 87.75 185 ARG A C 1
ATOM 1515 O O . ARG A 1 185 ? -8.164 -22.031 -3.1 1 87.75 185 ARG A O 1
ATOM 1522 N N . GLN A 1 186 ? -6.449 -20.703 -2.762 1 85.12 186 GLN A N 1
ATOM 1523 C CA . GLN A 1 186 ? -5.477 -21.688 -3.236 1 85.12 186 GLN A CA 1
ATOM 1524 C C . GLN A 1 186 ? -5.449 -22.922 -2.336 1 85.12 186 GLN A C 1
ATOM 1526 O O . GLN A 1 186 ? -5.355 -24.047 -2.822 1 85.12 186 GLN A O 1
ATOM 1531 N N . ILE A 1 187 ? -5.594 -22.672 -1.1 1 82.31 187 ILE A N 1
ATOM 1532 C CA . ILE A 1 187 ? -5.531 -23.766 -0.135 1 82.31 187 ILE A CA 1
ATOM 1533 C C . ILE A 1 187 ? -6.812 -24.594 -0.212 1 82.31 187 ILE A C 1
ATOM 1535 O O . ILE A 1 187 ? -6.766 -25.828 -0.173 1 82.31 187 ILE A O 1
ATOM 1539 N N . VAL A 1 188 ? -7.969 -23.953 -0.261 1 77.69 188 VAL A N 1
ATOM 1540 C CA . VAL A 1 188 ? -9.25 -24.656 -0.316 1 77.69 188 VAL A CA 1
ATOM 1541 C C . VAL A 1 188 ? -9.289 -25.547 -1.551 1 77.69 188 VAL A C 1
ATOM 1543 O O . VAL A 1 188 ? -9.781 -26.688 -1.485 1 77.69 188 VAL A O 1
ATOM 1546 N N . THR A 1 189 ? -8.742 -25.109 -2.609 1 76.31 189 THR A N 1
ATOM 1547 C CA . THR A 1 189 ? -8.75 -25.875 -3.85 1 76.31 189 THR A CA 1
ATOM 1548 C C . THR A 1 189 ? -7.863 -27.109 -3.73 1 76.31 189 THR A C 1
ATOM 1550 O O . THR A 1 189 ? -8.242 -28.188 -4.164 1 76.31 189 THR A O 1
ATOM 1553 N N . ASN A 1 190 ? -6.75 -26.922 -3.102 1 77.81 190 ASN A N 1
ATOM 1554 C CA . ASN A 1 190 ? -5.773 -28 -3.121 1 77.81 190 ASN A CA 1
ATOM 1555 C C . ASN A 1 190 ? -5.898 -28.891 -1.89 1 77.81 190 ASN A C 1
ATOM 1557 O O . ASN A 1 190 ? -5.758 -30.125 -1.984 1 77.81 190 ASN A O 1
ATOM 1561 N N . LEU A 1 191 ? -6.215 -28.297 -0.736 1 75.94 191 LEU A N 1
ATOM 1562 C CA . LEU A 1 191 ? -6.137 -29.062 0.502 1 75.94 191 LEU A CA 1
ATOM 1563 C C . LEU A 1 191 ? -7.465 -29.75 0.807 1 75.94 191 LEU A C 1
ATOM 1565 O O . LEU A 1 191 ? -7.508 -30.734 1.546 1 75.94 191 LEU A O 1
ATOM 1569 N N . ILE A 1 192 ? -8.562 -29.25 0.289 1 74.31 192 ILE A N 1
ATOM 1570 C CA . ILE A 1 192 ? -9.844 -29.875 0.605 1 74.31 192 ILE A CA 1
ATOM 1571 C C . ILE A 1 192 ? -10.109 -31.016 -0.366 1 74.31 192 ILE A C 1
ATOM 1573 O O . ILE A 1 192 ? -10.617 -32.062 0.032 1 74.31 192 ILE A O 1
ATOM 1577 N N . ILE A 1 193 ? -9.664 -30.875 -1.564 1 76 193 ILE A N 1
ATOM 1578 C CA . ILE A 1 193 ? -9.945 -31.875 -2.592 1 76 193 ILE A CA 1
ATOM 1579 C C . ILE A 1 193 ? -8.914 -33 -2.52 1 76 193 ILE A C 1
ATOM 1581 O O . ILE A 1 193 ? -9.25 -34.156 -2.721 1 76 193 ILE A O 1
ATOM 1585 N N . ALA A 1 194 ? -7.773 -32.625 -2.07 1 78.38 194 ALA A N 1
ATOM 1586 C CA . ALA A 1 194 ? -6.648 -33.562 -2.125 1 78.38 194 ALA A CA 1
ATOM 1587 C C . ALA A 1 194 ? -6.891 -34.781 -1.229 1 78.38 194 ALA A C 1
ATOM 1589 O O . ALA A 1 194 ? -6.715 -35.938 -1.655 1 78.38 194 ALA A O 1
ATOM 1590 N N . PRO A 1 195 ? -7.477 -34.594 -0.002 1 75.06 195 PRO A N 1
ATOM 1591 C CA . PRO A 1 195 ? -7.672 -35.781 0.862 1 75.06 195 PRO A CA 1
ATOM 1592 C C . PRO A 1 195 ? -8.688 -36.75 0.299 1 75.06 195 PRO A C 1
ATOM 1594 O O . PRO A 1 195 ? -8.523 -37.969 0.441 1 75.06 195 PRO A O 1
ATOM 1597 N N . VAL A 1 196 ? -9.719 -36.281 -0.311 1 77.81 196 VAL A N 1
ATOM 1598 C CA . VAL A 1 196 ? -10.734 -37.125 -0.9 1 77.81 196 VAL A CA 1
ATOM 1599 C C . VAL A 1 196 ? -10.117 -37.938 -2.033 1 77.81 196 VAL A C 1
ATOM 1601 O O . VAL A 1 196 ? -10.391 -39.156 -2.156 1 77.81 196 VAL A O 1
ATOM 1604 N N . MET A 1 197 ? -9.266 -37.25 -2.771 1 83.44 197 MET A N 1
ATOM 1605 C CA . MET A 1 197 ? -8.633 -37.938 -3.9 1 83.44 197 MET A CA 1
ATOM 1606 C C . MET A 1 197 ? -7.586 -38.938 -3.42 1 83.44 197 MET A C 1
ATOM 1608 O O . MET A 1 197 ? -7.352 -39.969 -4.07 1 83.44 197 MET A O 1
ATOM 1612 N N . VAL A 1 198 ? -6.988 -38.656 -2.287 1 83.88 198 VAL A N 1
ATOM 1613 C CA . VAL A 1 198 ? -5.988 -39.562 -1.726 1 83.88 198 VAL A CA 1
ATOM 1614 C C . VAL A 1 198 ? -6.637 -40.906 -1.365 1 83.88 198 VAL A C 1
ATOM 1616 O O . VAL A 1 198 ? -6.074 -41.969 -1.639 1 83.88 198 VAL A O 1
ATOM 1619 N N . VAL A 1 199 ? -7.836 -40.844 -0.832 1 83.69 199 VAL A N 1
ATOM 1620 C CA . VAL A 1 199 ? -8.539 -42.062 -0.435 1 83.69 199 VAL A CA 1
ATOM 1621 C C . VAL A 1 199 ? -8.891 -42.875 -1.674 1 83.69 199 VAL A C 1
ATOM 1623 O O . VAL A 1 199 ? -8.68 -44.094 -1.704 1 83.69 199 VAL A O 1
ATOM 1626 N N . TYR A 1 200 ? -9.375 -42.188 -2.662 1 83.69 200 TYR A N 1
ATOM 1627 C CA . TYR A 1 200 ? -9.797 -42.875 -3.883 1 83.69 200 TYR A CA 1
ATOM 1628 C C . TYR A 1 200 ? -8.609 -43.531 -4.574 1 83.69 200 TYR A C 1
ATOM 1630 O O . TYR A 1 200 ? -8.688 -44.719 -4.949 1 83.69 200 TYR A O 1
ATOM 1638 N N . TYR A 1 201 ? -7.527 -42.875 -4.73 1 85.69 201 TYR A N 1
ATOM 1639 C CA . TYR A 1 201 ? -6.383 -43.406 -5.461 1 85.69 201 TYR A CA 1
ATOM 1640 C C . TYR A 1 201 ? -5.629 -44.438 -4.625 1 85.69 201 TYR A C 1
ATOM 1642 O O . TYR A 1 201 ? -4.934 -45.281 -5.168 1 85.69 201 TYR A O 1
ATOM 1650 N N . THR A 1 202 ? -5.77 -44.281 -3.273 1 87.25 202 THR A N 1
ATOM 1651 C CA . THR A 1 202 ? -5.227 -45.312 -2.414 1 87.25 202 THR A CA 1
ATOM 1652 C C . THR A 1 202 ? -5.941 -46.656 -2.654 1 87.25 202 THR A C 1
ATOM 1654 O O . THR A 1 202 ? -5.297 -47.688 -2.752 1 87.25 202 THR A O 1
ATOM 1657 N N . TYR A 1 203 ? -7.211 -46.531 -2.793 1 86.19 203 TYR A N 1
ATOM 1658 C CA . TYR A 1 203 ? -8.016 -47.719 -3.049 1 86.19 203 TYR A CA 1
ATOM 1659 C C . TYR A 1 203 ? -7.664 -48.344 -4.398 1 86.19 203 TYR A C 1
ATOM 1661 O O . TYR A 1 203 ? -7.5 -49.562 -4.508 1 86.19 203 TYR A O 1
ATOM 1669 N N . LYS A 1 204 ? -7.543 -47.562 -5.414 1 83.25 204 LYS A N 1
ATOM 1670 C CA . LYS A 1 204 ? -7.223 -48.031 -6.75 1 83.25 204 LYS A CA 1
ATOM 1671 C C . LYS A 1 204 ? -5.828 -48.656 -6.793 1 83.25 204 LYS A C 1
ATOM 1673 O O . LYS A 1 204 ? -5.594 -49.625 -7.527 1 83.25 204 LYS A O 1
ATOM 1678 N N . CYS A 1 205 ? -4.902 -48.062 -6.164 1 83.81 205 CYS A N 1
ATOM 1679 C CA . CYS A 1 205 ? -3.549 -48.625 -6.098 1 83.81 205 CYS A CA 1
ATOM 1680 C C . CYS A 1 205 ? -3.527 -49.938 -5.352 1 83.81 205 CYS A C 1
ATOM 1682 O O . CYS A 1 205 ? -2.805 -50.875 -5.734 1 83.81 205 CYS A O 1
ATOM 1684 N N . TRP A 1 206 ? -4.352 -50.031 -4.32 1 83.69 206 TRP A N 1
ATOM 1685 C CA . TRP A 1 206 ? -4.422 -51.219 -3.494 1 83.69 206 TRP A CA 1
ATOM 1686 C C . TRP A 1 206 ? -4.938 -52.406 -4.301 1 83.69 206 TRP A C 1
ATOM 1688 O O . TRP A 1 206 ? -4.484 -53.531 -4.113 1 83.69 206 TRP A O 1
ATOM 1698 N N . ILE A 1 207 ? -5.801 -52.219 -5.223 1 82.5 207 ILE A N 1
ATOM 1699 C CA . ILE A 1 207 ? -6.41 -53.281 -6.012 1 82.5 207 ILE A CA 1
ATOM 1700 C C . ILE A 1 207 ? -5.355 -53.938 -6.906 1 82.5 207 ILE A C 1
ATOM 1702 O O . ILE A 1 207 ? -5.379 -55.156 -7.129 1 82.5 207 ILE A O 1
ATOM 1706 N N . VAL A 1 208 ? -4.453 -53.156 -7.344 1 77.56 208 VAL A N 1
ATOM 1707 C CA . VAL A 1 208 ? -3.504 -53.656 -8.32 1 77.56 208 VAL A CA 1
ATOM 1708 C C . VAL A 1 208 ? -2.25 -54.156 -7.613 1 77.56 208 VAL A C 1
ATOM 1710 O O . VAL A 1 208 ? -1.746 -55.25 -7.918 1 77.56 208 VAL A O 1
ATOM 1713 N N . THR A 1 209 ? -1.679 -53.406 -6.66 1 79.81 209 THR A N 1
ATOM 1714 C CA . THR A 1 209 ? -0.372 -53.719 -6.09 1 79.81 209 THR A CA 1
ATOM 1715 C C . THR A 1 209 ? -0.519 -54.344 -4.699 1 79.81 209 THR A C 1
ATOM 1717 O O . THR A 1 209 ? 0.473 -54.719 -4.07 1 79.81 209 THR A O 1
ATOM 1720 N N . GLY A 1 210 ? -1.68 -54.469 -4.191 1 78.75 210 GLY A N 1
ATOM 1721 C CA . GLY A 1 210 ? -1.859 -54.969 -2.828 1 78.75 210 GLY A CA 1
ATOM 1722 C C . GLY A 1 210 ? -1.518 -53.906 -1.782 1 78.75 210 GLY A C 1
ATOM 1723 O O . GLY A 1 210 ? -1.524 -52.719 -2.07 1 78.75 210 GLY A O 1
ATOM 1724 N N . PHE A 1 211 ? -1.271 -54.406 -0.635 1 81.88 211 PHE A N 1
ATOM 1725 C CA . PHE A 1 211 ? -1.06 -53.5 0.507 1 81.88 211 PHE A CA 1
ATOM 1726 C C . PHE A 1 211 ? 0.323 -52.875 0.451 1 81.88 211 PHE A C 1
ATOM 1728 O O . PHE A 1 211 ? 0.539 -51.812 1.007 1 81.88 211 PHE A O 1
ATOM 1735 N N . ALA A 1 212 ? 1.226 -53.469 -0.26 1 81.81 212 ALA A N 1
ATOM 1736 C CA . ALA A 1 212 ? 2.611 -53.031 -0.277 1 81.81 212 ALA A CA 1
ATOM 1737 C C . ALA A 1 212 ? 2.746 -51.688 -1.038 1 81.81 212 ALA A C 1
ATOM 1739 O O . ALA A 1 212 ? 3.521 -50.812 -0.647 1 81.81 212 ALA A O 1
ATOM 1740 N N . GLY A 1 213 ? 1.913 -51.531 -2.033 1 82.19 213 GLY A N 1
ATOM 1741 C CA . GLY A 1 213 ? 2.008 -50.312 -2.844 1 82.19 213 GLY A CA 1
ATOM 1742 C C . GLY A 1 213 ? 1.644 -49.062 -2.084 1 82.19 213 GLY A C 1
ATOM 1743 O O . GLY A 1 213 ? 2.492 -48.188 -1.87 1 82.19 213 GLY A O 1
ATOM 1744 N N . PRO A 1 214 ? 0.423 -48.969 -1.544 1 84.69 214 PRO A N 1
ATOM 1745 C CA . PRO A 1 214 ? 0.003 -47.781 -0.794 1 84.69 214 PRO A CA 1
ATOM 1746 C C . PRO A 1 214 ? 0.843 -47.562 0.459 1 84.69 214 PRO A C 1
ATOM 1748 O O . PRO A 1 214 ? 1.127 -46.406 0.812 1 84.69 214 PRO A O 1
ATOM 1751 N N . LEU A 1 215 ? 1.252 -48.594 1.098 1 86.38 215 LEU A N 1
ATOM 1752 C CA . LEU A 1 215 ? 2.053 -48.438 2.309 1 86.38 215 LEU A CA 1
ATOM 1753 C C . LEU A 1 215 ? 3.383 -47.75 2.006 1 86.38 215 LEU A C 1
ATOM 1755 O O . LEU A 1 215 ? 3.826 -46.906 2.762 1 86.38 215 LEU A O 1
ATOM 1759 N N . LEU A 1 216 ? 4.012 -48.156 0.948 1 85.62 216 LEU A N 1
ATOM 1760 C CA . LEU A 1 216 ? 5.277 -47.562 0.563 1 85.62 216 LEU A CA 1
ATOM 1761 C C . LEU A 1 216 ? 5.094 -46.062 0.237 1 85.62 216 LEU A C 1
ATOM 1763 O O . LEU A 1 216 ? 5.953 -45.25 0.558 1 85.62 216 LEU A O 1
ATOM 1767 N N . ILE A 1 217 ? 3.98 -45.781 -0.401 1 86.62 217 ILE A N 1
ATOM 1768 C CA . ILE A 1 217 ? 3.705 -44.406 -0.763 1 86.62 217 ILE A CA 1
ATOM 1769 C C . ILE A 1 217 ? 3.453 -43.562 0.498 1 86.62 217 ILE A C 1
ATOM 1771 O O . ILE A 1 217 ? 3.938 -42.438 0.617 1 86.62 217 ILE A O 1
ATOM 1775 N N . TYR A 1 218 ? 2.713 -44.125 1.467 1 87.25 218 TYR A N 1
ATOM 1776 C CA . TYR A 1 218 ? 2.402 -43.406 2.699 1 87.25 218 TYR A CA 1
ATOM 1777 C C . TYR A 1 218 ? 3.66 -43.188 3.527 1 87.25 218 TYR A C 1
ATOM 1779 O O . TYR A 1 218 ? 3.83 -42.125 4.125 1 87.25 218 TYR A O 1
ATOM 1787 N N . VAL A 1 219 ? 4.484 -44.188 3.613 1 86.69 219 VAL A N 1
ATOM 1788 C CA . VAL A 1 219 ? 5.742 -44.031 4.332 1 86.69 219 VAL A CA 1
ATOM 1789 C C . VAL A 1 219 ? 6.59 -42.938 3.666 1 86.69 219 VAL A C 1
ATOM 1791 O O . VAL A 1 219 ? 7.188 -42.125 4.348 1 86.69 219 VAL A O 1
ATOM 1794 N N . TYR A 1 220 ? 6.574 -43 2.35 1 85.56 220 TYR A N 1
ATOM 1795 C CA . TYR A 1 220 ? 7.273 -42 1.55 1 85.56 220 TYR A CA 1
ATOM 1796 C C . TYR A 1 220 ? 6.738 -40.594 1.839 1 85.56 220 TYR A C 1
ATOM 1798 O O . TYR A 1 220 ? 7.512 -39.656 2.012 1 85.56 220 TYR A O 1
ATOM 1806 N N . PHE A 1 221 ? 5.5 -40.5 1.965 1 83.5 221 PHE A N 1
ATOM 1807 C CA . PHE A 1 221 ? 4.852 -39.219 2.193 1 83.5 221 PHE A CA 1
ATOM 1808 C C . PHE A 1 221 ? 5.113 -38.719 3.613 1 83.5 221 PHE A C 1
ATOM 1810 O O . PHE A 1 221 ? 5.281 -37.531 3.838 1 83.5 221 PHE A O 1
ATOM 1817 N N . LEU A 1 222 ? 5.039 -39.594 4.578 1 86.06 222 LEU A N 1
ATOM 1818 C CA . LEU A 1 222 ? 5.281 -39.219 5.965 1 86.06 222 LEU A CA 1
ATOM 1819 C C . LEU A 1 222 ? 6.699 -38.688 6.145 1 86.06 222 LEU A C 1
ATOM 1821 O O . LEU A 1 222 ? 6.914 -37.688 6.855 1 86.06 222 LEU A O 1
ATOM 1825 N N . LEU A 1 223 ? 7.59 -39.281 5.473 1 85.5 223 LEU A N 1
ATOM 1826 C CA . LEU A 1 223 ? 8.977 -38.844 5.539 1 85.5 223 LEU A CA 1
ATOM 1827 C C . LEU A 1 223 ? 9.133 -37.469 4.883 1 85.5 223 LEU A C 1
ATOM 1829 O O . LEU A 1 223 ? 9.805 -36.594 5.43 1 85.5 223 LEU A O 1
ATOM 1833 N N . GLY A 1 224 ? 8.508 -37.312 3.729 1 83.38 224 GLY A N 1
ATOM 1834 C CA . GLY A 1 224 ? 8.57 -36.031 3.047 1 83.38 224 GLY A CA 1
ATOM 1835 C C . GLY A 1 224 ? 7.922 -34.906 3.828 1 83.38 224 GLY A C 1
ATOM 1836 O O . GLY A 1 224 ? 8.453 -33.812 3.889 1 83.38 224 GLY A O 1
ATOM 1837 N N . SER A 1 225 ? 6.793 -35.219 4.434 1 82.94 225 SER A N 1
ATOM 1838 C CA . SER A 1 225 ? 6.047 -34.25 5.207 1 82.94 225 SER A CA 1
ATOM 1839 C C . SER A 1 225 ? 6.832 -33.781 6.438 1 82.94 225 SER A C 1
ATOM 1841 O O . SER A 1 225 ? 6.809 -32.625 6.801 1 82.94 225 SER A O 1
ATOM 1843 N N . PHE A 1 226 ? 7.461 -34.719 7.031 1 85.12 226 PHE A N 1
ATOM 1844 C CA . PHE A 1 226 ? 8.25 -34.406 8.219 1 85.12 226 PHE A CA 1
ATOM 1845 C C . PHE A 1 226 ? 9.422 -33.5 7.871 1 85.12 226 PHE A C 1
ATOM 1847 O O . PHE A 1 226 ? 9.703 -32.531 8.594 1 85.12 226 PHE A O 1
ATOM 1854 N N . ILE A 1 227 ? 10.016 -33.719 6.789 1 84.44 227 ILE A N 1
ATOM 1855 C CA . ILE A 1 227 ? 11.156 -32.906 6.355 1 84.44 227 ILE A CA 1
ATOM 1856 C C . ILE A 1 227 ? 10.688 -31.516 5.953 1 84.44 227 ILE A C 1
ATOM 1858 O O . ILE A 1 227 ? 11.32 -30.516 6.301 1 84.44 227 ILE A O 1
ATOM 1862 N N . SER A 1 228 ? 9.602 -31.438 5.266 1 83.12 228 SER A N 1
ATOM 1863 C CA . SER A 1 228 ? 9.078 -30.156 4.789 1 83.12 228 SER A CA 1
ATOM 1864 C C . SER A 1 228 ? 8.648 -29.266 5.953 1 83.12 228 SER A C 1
ATOM 1866 O O . SER A 1 228 ? 8.859 -28.062 5.926 1 83.12 228 SER A O 1
ATOM 1868 N N . ARG A 1 229 ? 8.086 -29.844 7.02 1 78.81 229 ARG A N 1
ATOM 1869 C CA . ARG A 1 229 ? 7.594 -29.109 8.172 1 78.81 229 ARG A CA 1
ATOM 1870 C C . ARG A 1 229 ? 8.734 -28.391 8.891 1 78.81 229 ARG A C 1
ATOM 1872 O O . ARG A 1 229 ? 8.57 -27.266 9.367 1 78.81 229 ARG A O 1
ATOM 1879 N N . LYS A 1 230 ? 9.781 -28.953 8.953 1 83.56 230 LYS A N 1
ATOM 1880 C CA . LYS A 1 230 ? 10.938 -28.391 9.641 1 83.56 230 LYS A CA 1
ATOM 1881 C C . LYS A 1 230 ? 11.445 -27.141 8.93 1 83.56 230 LYS A C 1
ATOM 1883 O O . LYS A 1 230 ? 11.938 -26.219 9.57 1 83.56 230 LYS A O 1
ATOM 1888 N N . PHE A 1 231 ? 11.219 -27.094 7.676 1 84.94 231 PHE A N 1
ATOM 1889 C CA . PHE A 1 231 ? 11.75 -25.969 6.91 1 84.94 231 PHE A CA 1
ATOM 1890 C C . PHE A 1 231 ? 10.711 -24.859 6.766 1 84.94 231 PHE A C 1
ATOM 1892 O O . PHE A 1 231 ? 11.047 -23.719 6.453 1 84.94 231 PHE A O 1
ATOM 1899 N N . ILE A 1 232 ? 9.461 -25.156 7.113 1 79.62 232 ILE A N 1
ATOM 1900 C CA . ILE A 1 232 ? 8.359 -24.234 6.867 1 79.62 232 ILE A CA 1
ATOM 1901 C C . ILE A 1 232 ? 8.328 -23.172 7.965 1 79.62 232 ILE A C 1
ATOM 1903 O O . ILE A 1 232 ? 8.109 -22 7.684 1 79.62 232 ILE A O 1
ATOM 1907 N N . GLN A 1 233 ? 8.602 -23.469 9.211 1 77.88 233 GLN A N 1
ATOM 1908 C CA . GLN A 1 233 ? 8.398 -22.594 10.359 1 77.88 233 GLN A CA 1
ATOM 1909 C C . GLN A 1 233 ? 9.258 -21.328 10.258 1 77.88 233 GLN A C 1
ATOM 1911 O O . GLN A 1 233 ? 8.766 -20.219 10.43 1 77.88 233 GLN A O 1
ATOM 1916 N N . PRO A 1 234 ? 10.469 -21.5 9.875 1 82.75 234 PRO A N 1
ATOM 1917 C CA . PRO A 1 234 ? 11.289 -20.297 9.758 1 82.75 234 PRO A CA 1
ATOM 1918 C C . PRO A 1 234 ? 10.805 -19.359 8.648 1 82.75 234 PRO A C 1
ATOM 1920 O O . PRO A 1 234 ? 10.984 -18.141 8.742 1 82.75 234 PRO A O 1
ATOM 1923 N N . ILE A 1 235 ? 10.195 -19.891 7.691 1 83.62 235 ILE A N 1
ATOM 1924 C CA . ILE A 1 235 ? 9.719 -19.109 6.566 1 83.62 235 ILE A CA 1
ATOM 1925 C C . ILE A 1 235 ? 8.516 -18.266 6.996 1 83.62 235 ILE A C 1
ATOM 1927 O O . ILE A 1 235 ? 8.398 -17.094 6.613 1 83.62 235 ILE A O 1
ATOM 1931 N N . VAL A 1 236 ? 7.707 -18.859 7.938 1 78.81 236 VAL A N 1
ATOM 1932 C CA . VAL A 1 236 ? 6.516 -18.156 8.414 1 78.81 236 VAL A CA 1
ATOM 1933 C C . VAL A 1 236 ? 6.918 -16.891 9.148 1 78.81 236 VAL A C 1
ATOM 1935 O O . VAL A 1 236 ? 6.336 -15.82 8.93 1 78.81 236 VAL A O 1
ATOM 1938 N N . ASN A 1 237 ? 7.875 -16.938 9.898 1 81.69 237 ASN A N 1
ATOM 1939 C CA . ASN A 1 237 ? 8.359 -15.789 10.648 1 81.69 237 ASN A CA 1
ATOM 1940 C C . ASN A 1 237 ? 8.961 -14.734 9.719 1 81.69 237 ASN A C 1
ATOM 1942 O O . ASN A 1 237 ? 8.727 -13.539 9.898 1 81.69 237 ASN A O 1
ATOM 1946 N N . ALA A 1 238 ? 9.656 -15.195 8.742 1 84.19 238 ALA A N 1
ATOM 1947 C CA . ALA A 1 238 ? 10.289 -14.281 7.805 1 84.19 238 ALA A CA 1
ATOM 1948 C C . ALA A 1 238 ? 9.25 -13.531 6.973 1 84.19 238 ALA A C 1
ATOM 1950 O O . ALA A 1 238 ? 9.422 -12.352 6.672 1 84.19 238 ALA A O 1
ATOM 1951 N N . VAL A 1 239 ? 8.188 -14.219 6.734 1 82.06 239 VAL A N 1
ATOM 1952 C CA . VAL A 1 239 ? 7.129 -13.609 5.934 1 82.06 239 VAL A CA 1
ATOM 1953 C C . VAL A 1 239 ? 6.434 -12.516 6.742 1 82.06 239 VAL A C 1
ATOM 1955 O O . VAL A 1 239 ? 6.137 -11.438 6.215 1 82.06 239 VAL A O 1
ATOM 1958 N N . PHE A 1 240 ? 6.215 -12.797 7.977 1 79.44 240 PHE A N 1
ATOM 1959 C CA . PHE A 1 240 ? 5.566 -11.82 8.852 1 79.44 240 PHE A CA 1
ATOM 1960 C C . PHE A 1 240 ? 6.363 -10.523 8.891 1 79.44 240 PHE A C 1
ATOM 1962 O O . PHE A 1 240 ? 5.805 -9.438 8.711 1 79.44 240 PHE A O 1
ATOM 1969 N N . PHE A 1 241 ? 7.59 -10.641 9.016 1 84.06 241 PHE A N 1
ATOM 1970 C CA . PHE A 1 241 ? 8.422 -9.453 9.172 1 84.06 241 PHE A CA 1
ATOM 1971 C C . PHE A 1 241 ? 8.625 -8.766 7.824 1 84.06 241 PHE A C 1
ATOM 1973 O O . PHE A 1 241 ? 8.727 -7.539 7.758 1 84.06 241 PHE A O 1
ATOM 1980 N N . LYS A 1 242 ? 8.672 -9.555 6.793 1 88.25 242 LYS A N 1
ATOM 1981 C CA . LYS A 1 242 ? 8.766 -8.961 5.461 1 88.25 242 LYS A CA 1
ATOM 1982 C C . LYS A 1 242 ? 7.547 -8.086 5.168 1 88.25 242 LYS A C 1
ATOM 1984 O O . LYS A 1 242 ? 7.684 -6.984 4.629 1 88.25 242 LYS A O 1
ATOM 1989 N N . GLU A 1 243 ? 6.363 -8.508 5.594 1 83.44 243 GLU A N 1
ATOM 1990 C CA . GLU A 1 243 ? 5.141 -7.75 5.34 1 83.44 243 GLU A CA 1
ATOM 1991 C C . GLU A 1 243 ? 5.078 -6.504 6.219 1 83.44 243 GLU A C 1
ATOM 1993 O O . GLU A 1 243 ? 4.547 -5.469 5.801 1 83.44 243 GLU A O 1
ATOM 1998 N N . LEU A 1 244 ? 5.629 -6.676 7.422 1 85.06 244 LEU A N 1
ATOM 1999 C CA . LEU A 1 244 ? 5.73 -5.512 8.289 1 85.06 244 LEU A CA 1
ATOM 2000 C C . LEU A 1 244 ? 6.605 -4.434 7.66 1 85.06 244 LEU A C 1
ATOM 2002 O O . LEU A 1 244 ? 6.219 -3.264 7.609 1 85.06 244 LEU A O 1
ATOM 2006 N N . GLN A 1 245 ? 7.758 -4.863 7.191 1 89.19 245 GLN A N 1
ATOM 2007 C CA . GLN A 1 245 ? 8.688 -3.916 6.586 1 89.19 245 GLN A CA 1
ATOM 2008 C C . GLN A 1 245 ? 8.141 -3.373 5.27 1 89.19 245 GLN A C 1
ATOM 2010 O O . GLN A 1 245 ? 8.398 -2.221 4.91 1 89.19 245 GLN A O 1
ATOM 2015 N N . GLU A 1 246 ? 7.348 -4.188 4.582 1 89.5 246 GLU A N 1
ATOM 2016 C CA . GLU A 1 246 ? 6.68 -3.717 3.371 1 89.5 246 GLU A CA 1
ATOM 2017 C C . GLU A 1 246 ? 5.699 -2.59 3.682 1 89.5 246 GLU A C 1
ATOM 2019 O O . GLU A 1 246 ? 5.621 -1.607 2.941 1 89.5 246 GLU A O 1
ATOM 2024 N N . GLY A 1 247 ? 5.004 -2.775 4.746 1 84.5 247 GLY A N 1
ATOM 2025 C CA . GLY A 1 247 ? 4.086 -1.734 5.184 1 84.5 247 GLY A CA 1
ATOM 2026 C C . GLY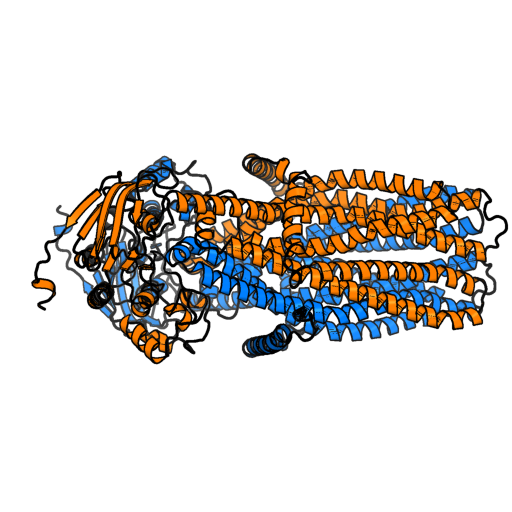 A 1 247 ? 4.789 -0.44 5.555 1 84.5 247 GLY A C 1
ATOM 2027 O O . GLY A 1 247 ? 4.324 0.646 5.199 1 84.5 247 GLY A O 1
ATOM 2028 N N . ASN A 1 248 ? 5.895 -0.59 6.266 1 85.56 248 ASN A N 1
ATOM 2029 C CA . ASN A 1 248 ? 6.684 0.582 6.637 1 85.56 248 ASN A CA 1
ATOM 2030 C C . ASN A 1 248 ? 7.223 1.304 5.402 1 85.56 248 ASN A C 1
ATOM 2032 O O . ASN A 1 248 ? 7.242 2.535 5.359 1 85.56 248 ASN A O 1
ATOM 2036 N N . PHE A 1 249 ? 7.695 0.498 4.516 1 90.75 249 PHE A N 1
ATOM 2037 C CA . PHE A 1 249 ? 8.242 1.035 3.275 1 90.75 249 PHE A CA 1
ATOM 2038 C C . PHE A 1 249 ? 7.176 1.804 2.502 1 90.75 249 PHE A C 1
ATOM 2040 O O . PHE A 1 249 ? 7.438 2.896 1.993 1 90.75 249 PHE A O 1
ATOM 2047 N N . ARG A 1 250 ? 6.012 1.301 2.475 1 86.19 250 ARG A N 1
ATOM 2048 C CA . ARG A 1 250 ? 4.902 1.963 1.79 1 86.19 250 ARG A CA 1
ATOM 2049 C C . ARG A 1 250 ? 4.488 3.232 2.527 1 86.19 250 ARG A C 1
ATOM 2051 O O . ARG A 1 250 ? 4.227 4.262 1.901 1 86.19 250 ARG A O 1
ATOM 2058 N N . TYR A 1 251 ? 4.391 3.111 3.719 1 83.81 251 TYR A N 1
ATOM 2059 C CA . TYR A 1 251 ? 4.012 4.258 4.535 1 83.81 251 TYR A CA 1
ATOM 2060 C C . TYR A 1 251 ? 4.992 5.41 4.348 1 83.81 251 TYR A C 1
ATOM 2062 O O . TYR A 1 251 ? 4.59 6.57 4.258 1 83.81 251 TYR A O 1
ATOM 2070 N N . LEU A 1 252 ? 6.273 5.086 4.32 1 88.06 252 LEU A N 1
ATOM 2071 C CA . LEU A 1 252 ? 7.316 6.086 4.137 1 88.06 252 LEU A CA 1
ATOM 2072 C C . LEU A 1 252 ? 7.113 6.848 2.828 1 88.06 252 LEU A C 1
ATOM 2074 O O . LEU A 1 252 ? 7.215 8.078 2.799 1 88.06 252 LEU A O 1
ATOM 2078 N N . HIS A 1 253 ? 6.793 6.188 1.796 1 90.19 253 HIS A N 1
ATOM 2079 C CA . HIS A 1 253 ? 6.656 6.82 0.489 1 90.19 253 HIS A CA 1
ATOM 2080 C C . HIS A 1 253 ? 5.371 7.637 0.405 1 90.19 253 HIS A C 1
ATOM 2082 O O . HIS A 1 253 ? 5.324 8.656 -0.294 1 90.19 253 HIS A O 1
ATOM 2088 N N . VAL A 1 254 ? 4.352 7.191 1.076 1 85.31 254 VAL A N 1
ATOM 2089 C CA . VAL A 1 254 ? 3.131 7.992 1.133 1 85.31 254 VAL A CA 1
ATOM 2090 C C . VAL A 1 254 ? 3.396 9.289 1.893 1 85.31 254 VAL A C 1
ATOM 2092 O O . VAL A 1 254 ? 2.918 10.352 1.501 1 85.31 254 VAL A O 1
ATOM 2095 N N . ARG A 1 255 ? 4.172 9.203 2.904 1 84.94 255 ARG A N 1
ATOM 2096 C CA . ARG A 1 255 ? 4.535 10.375 3.686 1 84.94 255 ARG A CA 1
ATOM 2097 C C . ARG A 1 255 ? 5.375 11.344 2.859 1 84.94 255 ARG A C 1
ATOM 2099 O O . ARG A 1 255 ? 5.199 12.562 2.953 1 84.94 255 ARG A O 1
ATOM 2106 N N . LEU A 1 256 ? 6.312 10.797 2.104 1 89.25 256 LEU A N 1
ATOM 2107 C CA . LEU A 1 256 ? 7.137 11.633 1.236 1 89.25 256 LEU A CA 1
ATOM 2108 C C . LEU A 1 256 ? 6.266 12.445 0.28 1 89.25 256 LEU A C 1
ATOM 2110 O O . LEU A 1 256 ? 6.52 13.625 0.057 1 89.25 256 LEU A O 1
ATOM 2114 N N . ARG A 1 257 ? 5.258 11.781 -0.232 1 86.12 257 ARG A N 1
ATOM 2115 C CA . ARG A 1 257 ? 4.344 12.461 -1.148 1 86.12 257 ARG A CA 1
ATOM 2116 C C . ARG A 1 257 ? 3.551 13.547 -0.429 1 86.12 257 ARG A C 1
ATOM 2118 O O . ARG A 1 257 ? 3.391 14.656 -0.949 1 86.12 257 ARG A O 1
ATOM 2125 N N . GLN A 1 258 ? 3.172 13.281 0.774 1 80.69 258 GLN A N 1
ATOM 2126 C CA . GLN A 1 258 ? 2.346 14.203 1.548 1 80.69 258 GLN A CA 1
ATOM 2127 C C . GLN A 1 258 ? 3.137 15.438 1.965 1 80.69 258 GLN A C 1
ATOM 2129 O O . GLN A 1 258 ? 2.59 16.547 2.025 1 80.69 258 GLN A O 1
ATOM 2134 N N . TYR A 1 259 ? 4.441 15.227 2.254 1 86.75 259 TYR A N 1
ATOM 2135 C CA . TYR A 1 259 ? 5.254 16.328 2.762 1 86.75 259 TYR A CA 1
ATOM 2136 C C . TYR A 1 259 ? 6.266 16.781 1.718 1 86.75 259 TYR A C 1
ATOM 2138 O O . TYR A 1 259 ? 7.328 17.312 2.061 1 86.75 259 TYR A O 1
ATOM 2146 N N . ALA A 1 260 ? 5.965 16.594 0.466 1 87.44 260 ALA A N 1
ATOM 2147 C CA . ALA A 1 260 ? 6.895 16.906 -0.619 1 87.44 260 ALA A CA 1
ATOM 2148 C C . ALA A 1 260 ? 7.305 18.375 -0.585 1 87.44 260 ALA A C 1
ATOM 2150 O O . ALA A 1 260 ? 8.477 18.703 -0.783 1 87.44 260 ALA A O 1
ATOM 2151 N N . GLU A 1 261 ? 6.398 19.266 -0.286 1 86.12 261 GLU A N 1
ATOM 2152 C CA . GLU A 1 261 ? 6.695 20.688 -0.281 1 86.12 261 GLU A CA 1
ATOM 2153 C C . GLU A 1 261 ? 7.578 21.062 0.907 1 86.12 261 GLU A C 1
ATOM 2155 O O . GLU A 1 261 ? 8.555 21.797 0.754 1 86.12 261 GLU A O 1
ATOM 2160 N N . SER A 1 262 ? 7.195 20.547 2.072 1 87.94 262 SER A N 1
ATOM 2161 C CA . SER A 1 262 ? 7.984 20.844 3.262 1 87.94 262 SER A CA 1
ATOM 2162 C C . SER A 1 262 ? 9.414 20.328 3.115 1 87.94 262 SER A C 1
ATOM 2164 O O . SER A 1 262 ? 10.367 21 3.52 1 87.94 262 SER A O 1
ATOM 2166 N N . ILE A 1 263 ? 9.531 19.219 2.543 1 90.44 263 ILE A N 1
ATOM 2167 C CA . ILE A 1 263 ? 10.852 18.625 2.348 1 90.44 263 ILE A CA 1
ATOM 2168 C C . ILE A 1 263 ? 11.656 19.453 1.354 1 90.44 263 ILE A C 1
ATOM 2170 O O . ILE A 1 263 ? 12.852 19.672 1.543 1 90.44 263 ILE A O 1
ATOM 2174 N N . ALA A 1 264 ? 10.984 19.938 0.365 1 88.06 264 ALA A N 1
ATOM 2175 C CA . ALA A 1 264 ? 11.648 20.766 -0.637 1 88.06 264 ALA A CA 1
ATOM 2176 C C . ALA A 1 264 ? 12.117 22.078 -0.034 1 88.06 264 ALA A C 1
ATOM 2178 O O . ALA A 1 264 ? 13.219 22.562 -0.337 1 88.06 264 ALA A O 1
ATOM 2179 N N . PHE A 1 265 ? 11.305 22.609 0.808 1 86.31 265 PHE A N 1
ATOM 2180 C CA . PHE A 1 265 ? 11.672 23.859 1.485 1 86.31 265 PHE A CA 1
ATOM 2181 C C . PHE A 1 265 ? 12.914 23.656 2.338 1 86.31 265 PHE A C 1
ATOM 2183 O O . PHE A 1 265 ? 13.789 24.531 2.391 1 86.31 265 PHE A O 1
ATOM 2190 N N . CYS A 1 266 ? 12.992 22.453 2.908 1 86.19 266 CYS A N 1
ATOM 2191 C CA . CYS A 1 266 ? 14.102 22.156 3.809 1 86.19 266 CYS A CA 1
ATOM 2192 C C . CYS A 1 266 ? 15.305 21.641 3.037 1 86.19 266 CYS A C 1
ATOM 2194 O O . CYS A 1 266 ? 16.375 21.438 3.613 1 86.19 266 CYS A O 1
ATOM 2196 N N . ASP A 1 267 ? 15.156 21.453 1.807 1 85.5 267 ASP A N 1
ATOM 2197 C CA . ASP A 1 267 ? 16.219 20.844 1.011 1 85.5 267 ASP A CA 1
ATOM 2198 C C . ASP A 1 267 ? 16.656 19.516 1.622 1 85.5 267 ASP A C 1
ATOM 2200 O O . ASP A 1 267 ? 17.859 19.281 1.797 1 85.5 267 ASP A O 1
ATOM 2204 N N . GLY A 1 268 ? 15.695 18.766 2.115 1 87.94 268 GLY A N 1
ATOM 2205 C CA . GLY A 1 268 ? 16 17.531 2.834 1 87.94 268 GLY A CA 1
ATOM 2206 C C . GLY A 1 268 ? 15.867 16.297 1.974 1 87.94 268 GLY A C 1
ATOM 2207 O O . GLY A 1 268 ? 15.891 15.172 2.486 1 87.94 268 GLY A O 1
ATOM 2208 N N . GLU A 1 269 ? 15.805 16.422 0.65 1 90.88 269 GLU A N 1
ATOM 2209 C CA . GLU A 1 269 ? 15.531 15.289 -0.232 1 90.88 269 GLU A CA 1
ATOM 2210 C C . GLU A 1 269 ? 16.656 14.25 -0.168 1 90.88 269 GLU A C 1
ATOM 2212 O O . GLU A 1 269 ? 16.391 13.047 -0.18 1 90.88 269 GLU A O 1
ATOM 2217 N N . GLU A 1 270 ? 17.844 14.68 -0.056 1 89.19 270 GLU A N 1
ATOM 2218 C CA . GLU A 1 270 ? 18.969 13.75 -0.018 1 89.19 270 GLU A CA 1
ATOM 2219 C C . GLU A 1 270 ? 18.906 12.852 1.214 1 89.19 270 GLU A C 1
ATOM 2221 O O . GLU A 1 270 ? 19.125 11.641 1.121 1 89.19 270 GLU A O 1
ATOM 2226 N N . GLU A 1 271 ? 18.656 13.461 2.326 1 89.12 271 GLU A N 1
ATOM 2227 C CA . GLU A 1 271 ? 18.531 12.672 3.547 1 89.12 271 GLU A CA 1
ATOM 2228 C C . GLU A 1 271 ? 17.344 11.703 3.463 1 89.12 271 GLU A C 1
ATOM 2230 O O . GLU A 1 271 ? 17.438 10.562 3.922 1 89.12 271 GLU A O 1
ATOM 2235 N N . GLU A 1 272 ? 16.281 12.25 2.936 1 91.75 272 GLU A N 1
ATOM 2236 C CA . GLU A 1 272 ? 15.102 11.398 2.797 1 91.75 272 GLU A CA 1
ATOM 2237 C C . GLU A 1 272 ? 15.367 10.242 1.84 1 91.75 272 GLU A C 1
ATOM 2239 O O . GLU A 1 272 ? 14.836 9.141 2.02 1 91.75 272 GLU A O 1
ATOM 2244 N N . ASN A 1 273 ? 16.109 10.5 0.782 1 93.62 273 ASN A N 1
ATOM 2245 C CA . ASN A 1 273 ? 16.5 9.422 -0.12 1 93.62 273 ASN A CA 1
ATOM 2246 C C . ASN A 1 273 ? 17.312 8.352 0.604 1 93.62 273 ASN A C 1
ATOM 2248 O O . ASN A 1 273 ? 17.156 7.16 0.347 1 93.62 273 ASN A O 1
ATOM 2252 N N . GLY A 1 274 ? 18.203 8.836 1.482 1 91.62 274 GLY A N 1
ATOM 2253 C CA . GLY A 1 274 ? 18.969 7.891 2.295 1 91.62 274 GLY A CA 1
ATOM 2254 C C . GLY A 1 274 ? 18.078 7.039 3.191 1 91.62 274 GLY A C 1
ATOM 2255 O O . GLY A 1 274 ? 18.297 5.832 3.318 1 91.62 274 GLY A O 1
ATOM 2256 N N . ARG A 1 275 ? 17.125 7.645 3.773 1 90.12 275 ARG A N 1
ATOM 2257 C CA . ARG A 1 275 ? 16.203 6.914 4.633 1 90.12 275 ARG A CA 1
ATOM 2258 C C . ARG A 1 275 ? 15.383 5.914 3.824 1 90.12 275 ARG A C 1
ATOM 2260 O O . ARG A 1 275 ? 15.109 4.805 4.289 1 90.12 275 ARG A O 1
ATOM 2267 N N . ALA A 1 276 ? 14.953 6.367 2.68 1 93.31 276 ALA A N 1
ATOM 2268 C CA . ALA A 1 276 ? 14.195 5.48 1.802 1 93.31 276 ALA A CA 1
ATOM 2269 C C . ALA A 1 276 ? 15.031 4.281 1.373 1 93.31 276 ALA A C 1
ATOM 2271 O O . ALA A 1 276 ? 14.531 3.154 1.314 1 93.31 276 ALA A O 1
ATOM 2272 N N . GLN A 1 277 ? 16.281 4.512 1.061 1 93.75 277 GLN A N 1
ATOM 2273 C CA . GLN A 1 277 ? 17.172 3.424 0.657 1 93.75 277 GLN A CA 1
ATOM 2274 C C . GLN A 1 277 ? 17.422 2.459 1.812 1 93.75 277 GLN A C 1
ATOM 2276 O O . GLN A 1 277 ? 17.484 1.245 1.608 1 93.75 277 GLN A O 1
ATOM 2281 N N . HIS A 1 278 ? 17.531 3.051 2.977 1 90.94 278 HIS A N 1
ATOM 2282 C CA . HIS A 1 278 ? 17.719 2.199 4.145 1 90.94 278 HIS A CA 1
ATOM 2283 C C . HIS A 1 278 ? 16.484 1.331 4.398 1 90.94 278 HIS A C 1
ATOM 2285 O O . HIS A 1 278 ? 16.625 0.153 4.742 1 90.94 278 HIS A O 1
ATOM 2291 N N . SER A 1 279 ? 15.375 1.94 4.293 1 92.06 279 SER A N 1
ATOM 2292 C CA . SER A 1 279 ? 14.133 1.192 4.461 1 92.06 279 SER A CA 1
ATOM 2293 C C . SER A 1 279 ? 14.016 0.08 3.424 1 92.06 279 SER A C 1
ATOM 2295 O O . SER A 1 279 ? 13.578 -1.029 3.742 1 92.06 279 SER A O 1
ATOM 2297 N N . LEU A 1 280 ? 14.422 0.351 2.189 1 94.69 280 LEU A N 1
ATOM 2298 C CA . LEU A 1 280 ? 14.414 -0.648 1.127 1 94.69 280 LEU A CA 1
ATOM 2299 C C . LEU A 1 280 ? 15.383 -1.783 1.439 1 94.69 280 LEU A C 1
ATOM 2301 O O . LEU A 1 280 ? 15.047 -2.957 1.255 1 94.69 280 LEU A O 1
ATOM 2305 N N . GLU A 1 281 ? 16.547 -1.451 1.887 1 93.75 281 GLU A N 1
ATOM 2306 C CA . GLU A 1 281 ? 17.547 -2.459 2.199 1 93.75 281 GLU A CA 1
ATOM 2307 C C . GLU A 1 281 ? 17.062 -3.4 3.299 1 93.75 281 GLU A C 1
ATOM 2309 O O . GLU A 1 281 ? 17.281 -4.613 3.225 1 93.75 281 GLU A O 1
ATOM 2314 N N . THR A 1 282 ? 16.469 -2.797 4.301 1 91.06 282 THR A N 1
ATOM 2315 C CA . THR A 1 282 ? 15.914 -3.617 5.371 1 91.06 282 THR A CA 1
ATOM 2316 C C . THR A 1 282 ? 14.844 -4.566 4.832 1 91.06 282 THR A C 1
ATOM 2318 O O . THR A 1 282 ? 14.82 -5.746 5.184 1 91.06 282 THR A O 1
ATOM 2321 N N . LEU A 1 283 ? 14.008 -4.055 3.98 1 92.88 283 LEU A N 1
ATOM 2322 C CA . LEU A 1 283 ? 12.945 -4.848 3.369 1 92.88 283 LEU A CA 1
ATOM 2323 C C . LEU A 1 283 ? 13.531 -5.977 2.523 1 92.88 283 LEU A C 1
ATOM 2325 O O . LEU A 1 283 ? 13.102 -7.125 2.633 1 92.88 283 LEU A O 1
ATOM 2329 N N . LEU A 1 284 ? 14.547 -5.688 1.715 1 93.94 284 LEU A N 1
ATOM 2330 C CA . LEU A 1 284 ? 15.133 -6.664 0.803 1 93.94 284 LEU A CA 1
ATOM 2331 C C . LEU A 1 284 ? 15.914 -7.723 1.572 1 93.94 284 LEU A C 1
ATOM 2333 O O . LEU A 1 284 ? 16.031 -8.867 1.123 1 93.94 284 LEU A O 1
ATOM 2337 N N . THR A 1 285 ? 16.391 -7.379 2.725 1 92.19 285 THR A N 1
ATOM 2338 C CA . THR A 1 285 ? 17.078 -8.352 3.561 1 92.19 285 THR A CA 1
ATOM 2339 C C . THR A 1 285 ? 16.125 -9.43 4.047 1 92.19 285 THR A C 1
ATOM 2341 O O . THR A 1 285 ? 16.453 -10.617 4.02 1 92.19 285 THR A O 1
ATOM 2344 N N . TYR A 1 286 ? 14.969 -9.047 4.438 1 89.62 286 TYR A N 1
ATOM 2345 C CA . TYR A 1 286 ? 13.969 -10.023 4.859 1 89.62 286 TYR A CA 1
ATOM 2346 C C . TYR A 1 286 ? 13.477 -10.852 3.674 1 89.62 286 TYR A C 1
ATOM 2348 O O . TYR A 1 286 ? 13.227 -12.047 3.809 1 89.62 286 TYR A O 1
ATOM 2356 N N . GLN A 1 287 ? 13.367 -10.195 2.545 1 91.5 287 GLN A N 1
ATOM 2357 C CA . GLN A 1 287 ? 12.961 -10.922 1.348 1 91.5 287 GLN A CA 1
ATOM 2358 C C . GLN A 1 287 ? 14.016 -11.938 0.939 1 91.5 287 GLN A C 1
ATOM 2360 O O . GLN A 1 287 ? 13.688 -13.039 0.486 1 91.5 287 GLN A O 1
ATOM 2365 N N . ARG A 1 288 ? 15.266 -11.562 1.061 1 92.94 288 ARG A N 1
ATOM 2366 C CA . ARG A 1 288 ? 16.359 -12.477 0.764 1 92.94 288 ARG A CA 1
ATOM 2367 C C . ARG A 1 288 ? 16.375 -13.656 1.729 1 92.94 288 ARG A C 1
ATOM 2369 O O . ARG A 1 288 ? 16.656 -14.789 1.332 1 92.94 288 ARG A O 1
ATOM 2376 N N . THR A 1 289 ? 16.078 -13.406 2.961 1 91.38 289 THR A N 1
ATOM 2377 C CA . THR A 1 289 ? 16 -14.477 3.953 1 91.38 289 THR A CA 1
ATOM 2378 C C . THR A 1 289 ? 14.945 -15.5 3.572 1 91.38 289 THR A C 1
ATOM 2380 O O . THR A 1 289 ? 15.141 -16.703 3.748 1 91.38 289 THR A O 1
ATOM 2383 N N . ILE A 1 290 ? 13.883 -15.016 3.062 1 88.81 290 ILE A N 1
ATOM 2384 C CA . ILE A 1 290 ? 12.82 -15.914 2.627 1 88.81 290 ILE A CA 1
ATOM 2385 C C . ILE A 1 290 ? 13.312 -16.766 1.46 1 88.81 290 ILE A C 1
ATOM 2387 O O . ILE A 1 290 ? 13.125 -17.984 1.452 1 88.81 290 ILE A O 1
ATOM 2391 N N . VAL A 1 291 ? 14 -16.125 0.502 1 91.44 291 VAL A N 1
ATOM 2392 C CA . VAL A 1 291 ? 14.516 -16.844 -0.668 1 91.44 291 VAL A CA 1
ATOM 2393 C C . VAL A 1 291 ? 15.531 -17.891 -0.235 1 91.44 291 VAL A C 1
ATOM 2395 O O . VAL A 1 291 ? 15.508 -19.016 -0.719 1 91.44 291 VAL A O 1
ATOM 2398 N N . ASN A 1 292 ? 16.406 -17.547 0.731 1 92.5 292 ASN A N 1
ATOM 2399 C CA . ASN A 1 292 ? 17.438 -18.469 1.222 1 92.5 292 ASN A CA 1
ATOM 2400 C C . ASN A 1 292 ? 16.812 -19.656 1.963 1 92.5 292 ASN A C 1
ATOM 2402 O O . ASN A 1 292 ? 17.234 -20.797 1.776 1 92.5 292 ASN A O 1
ATOM 2406 N N . LYS A 1 293 ? 15.859 -19.375 2.725 1 89.56 293 LYS A N 1
ATOM 2407 C CA . LYS A 1 293 ? 15.25 -20.422 3.529 1 89.56 293 LYS A CA 1
ATOM 2408 C C . LYS A 1 293 ? 14.312 -21.281 2.686 1 89.56 293 LYS A C 1
ATOM 2410 O O . LYS A 1 293 ? 13.992 -22.406 3.064 1 89.56 293 LYS A O 1
ATOM 2415 N N . GLU A 1 294 ? 13.883 -20.797 1.531 1 88.38 294 GLU A N 1
ATOM 2416 C CA . GLU A 1 294 ? 13.016 -21.562 0.634 1 88.38 294 GLU A CA 1
ATOM 2417 C C . GLU A 1 294 ? 13.797 -22.594 -0.154 1 88.38 294 GLU A C 1
ATOM 2419 O O . GLU A 1 294 ? 13.227 -23.562 -0.654 1 88.38 294 GLU A O 1
ATOM 2424 N N . LEU A 1 295 ? 15.133 -22.406 -0.276 1 91.12 295 LEU A N 1
ATOM 2425 C CA . LEU A 1 295 ? 15.945 -23.312 -1.093 1 91.12 295 LEU A CA 1
ATOM 2426 C C . LEU A 1 295 ? 15.891 -24.734 -0.557 1 91.12 295 LEU A C 1
ATOM 2428 O O . LEU A 1 295 ? 15.516 -25.656 -1.282 1 91.12 295 LEU A O 1
ATOM 2432 N N . PRO A 1 296 ? 16.188 -24.922 0.741 1 89.19 296 PRO A N 1
ATOM 2433 C CA . PRO A 1 296 ? 16.125 -26.297 1.232 1 89.19 296 PRO A CA 1
ATOM 2434 C C . PRO A 1 296 ? 14.711 -26.875 1.181 1 89.19 296 PRO A C 1
ATOM 2436 O O . PRO A 1 296 ? 14.539 -28.078 0.949 1 89.19 296 PRO A O 1
ATOM 2439 N N . LEU A 1 297 ? 13.75 -26.125 1.438 1 85.38 297 LEU A N 1
ATOM 2440 C CA . LEU A 1 297 ? 12.367 -26.594 1.369 1 85.38 297 LEU A CA 1
ATOM 2441 C C . LEU A 1 297 ? 12.016 -27.031 -0.046 1 85.38 297 LEU A C 1
ATOM 2443 O O . LEU A 1 297 ? 11.43 -28.109 -0.238 1 85.38 297 LEU A O 1
ATOM 2447 N N . LYS A 1 298 ? 12.352 -26.234 -1.062 1 86.5 298 LYS A N 1
ATOM 2448 C CA . LYS A 1 298 ? 12.062 -26.578 -2.451 1 86.5 298 LYS A CA 1
ATOM 2449 C C . LYS A 1 298 ? 12.875 -27.797 -2.893 1 86.5 298 LYS A C 1
ATOM 2451 O O . LYS A 1 298 ? 12.391 -28.609 -3.686 1 86.5 298 LYS A O 1
ATOM 2456 N N . MET A 1 299 ? 14.094 -27.891 -2.412 1 87.62 299 MET A N 1
ATOM 2457 C CA . MET A 1 299 ? 14.906 -29.062 -2.719 1 87.62 299 MET A CA 1
ATOM 2458 C C . MET A 1 299 ? 14.242 -30.328 -2.188 1 87.62 299 MET A C 1
ATOM 2460 O O . MET A 1 299 ? 14.18 -31.344 -2.889 1 87.62 299 MET A O 1
ATOM 2464 N N . ALA A 1 300 ? 13.82 -30.203 -0.975 1 84.69 300 ALA A N 1
ATOM 2465 C CA . ALA A 1 300 ? 13.141 -31.359 -0.377 1 84.69 300 ALA A CA 1
ATOM 2466 C C . ALA A 1 300 ? 11.867 -31.703 -1.146 1 84.69 300 ALA A C 1
ATOM 2468 O O . ALA A 1 300 ? 11.648 -32.875 -1.493 1 84.69 300 ALA A O 1
ATOM 2469 N N . ASN A 1 301 ? 11.086 -30.719 -1.464 1 82.69 301 ASN A N 1
ATOM 2470 C CA . ASN A 1 301 ? 9.812 -30.938 -2.145 1 82.69 301 ASN A CA 1
ATOM 2471 C C . ASN A 1 301 ? 10.016 -31.484 -3.551 1 82.69 301 ASN A C 1
ATOM 2473 O O . ASN A 1 301 ? 9.312 -32.406 -3.967 1 82.69 301 ASN A O 1
ATOM 2477 N N . GLU A 1 302 ? 10.953 -30.891 -4.293 1 85.31 302 GLU A N 1
ATOM 2478 C CA . GLU A 1 302 ? 11.203 -31.344 -5.656 1 85.31 302 GLU A CA 1
ATOM 2479 C C . GLU A 1 302 ? 11.781 -32.75 -5.672 1 85.31 302 GLU A C 1
ATOM 2481 O O . GLU A 1 302 ? 11.453 -33.562 -6.547 1 85.31 302 GLU A O 1
ATOM 2486 N N . SER A 1 303 ? 12.688 -33.062 -4.719 1 84.5 303 SER A N 1
ATOM 2487 C CA . SER A 1 303 ? 13.227 -34.406 -4.617 1 84.5 303 SER A CA 1
ATOM 2488 C C . SER A 1 303 ? 12.125 -35.438 -4.371 1 84.5 303 SER A C 1
ATOM 2490 O O . SER A 1 303 ? 12.117 -36.5 -4.98 1 84.5 303 SER A O 1
ATOM 2492 N N . PHE A 1 304 ? 11.312 -35.031 -3.547 1 80.5 304 PHE A N 1
ATOM 2493 C CA . PHE A 1 304 ? 10.219 -35.938 -3.229 1 80.5 304 PHE A CA 1
ATOM 2494 C C . PHE A 1 304 ? 9.297 -36.125 -4.43 1 80.5 304 PHE A C 1
ATOM 2496 O O . PHE A 1 304 ? 8.812 -37.219 -4.688 1 80.5 304 PHE A O 1
ATOM 2503 N N . SER A 1 305 ? 8.992 -35.062 -5.121 1 80.25 305 SER A N 1
ATOM 2504 C CA . SER A 1 305 ? 8.102 -35.125 -6.277 1 80.25 305 SER A CA 1
ATOM 2505 C C . SER A 1 305 ? 8.688 -36 -7.375 1 80.25 305 SER A C 1
ATOM 2507 O O . SER A 1 305 ? 7.988 -36.875 -7.918 1 80.25 305 SER A O 1
ATOM 2509 N N . TYR A 1 306 ? 9.969 -35.844 -7.676 1 81.38 306 TYR A N 1
ATOM 2510 C CA . TYR A 1 306 ? 10.594 -36.594 -8.758 1 81.38 306 TYR A CA 1
ATOM 2511 C C . TYR A 1 306 ? 10.844 -38.031 -8.344 1 81.38 306 TYR A C 1
ATOM 2513 O O . TYR A 1 306 ? 10.719 -38.969 -9.164 1 81.38 306 TYR A O 1
ATOM 2521 N N . LEU A 1 307 ? 11.227 -38.25 -7.086 1 84 307 LEU A N 1
ATOM 2522 C CA . LEU A 1 307 ? 11.414 -39.625 -6.59 1 84 307 LEU A CA 1
ATOM 2523 C C . LEU A 1 307 ? 10.102 -40.375 -6.617 1 84 307 LEU A C 1
ATOM 2525 O O . LEU A 1 307 ? 10.094 -41.594 -6.824 1 84 307 LEU A O 1
ATOM 2529 N N . GLY A 1 308 ? 9.062 -39.656 -6.355 1 79.88 308 GLY A N 1
ATOM 2530 C CA . GLY A 1 308 ? 7.754 -40.281 -6.398 1 79.88 308 GLY A CA 1
ATOM 2531 C C . GLY A 1 308 ? 7.418 -40.844 -7.758 1 79.88 308 GLY A C 1
ATOM 2532 O O . GLY A 1 308 ? 6.773 -41.906 -7.848 1 79.88 308 GLY A O 1
ATOM 2533 N N . SER A 1 309 ? 7.887 -40.219 -8.852 1 76.94 309 SER A N 1
ATOM 2534 C CA . SER A 1 309 ? 7.613 -40.719 -10.203 1 76.94 309 SER A CA 1
ATOM 2535 C C . SER A 1 309 ? 8.281 -42.062 -10.453 1 76.94 309 SER A C 1
ATOM 2537 O O . SER A 1 309 ? 7.723 -42.906 -11.141 1 76.94 309 SER A O 1
ATOM 2539 N N . ILE A 1 310 ? 9.445 -42.281 -9.867 1 81.88 310 ILE A N 1
ATOM 2540 C CA . ILE A 1 310 ? 10.172 -43.531 -10.039 1 81.88 310 ILE A CA 1
ATOM 2541 C C . ILE A 1 310 ? 9.57 -44.625 -9.133 1 81.88 310 ILE A C 1
ATOM 2543 O O . ILE A 1 310 ? 9.547 -45.812 -9.484 1 81.88 310 ILE A O 1
ATOM 2547 N N . LEU A 1 311 ? 9.125 -44.156 -8.023 1 83.88 311 LEU A N 1
ATOM 2548 C CA . LEU A 1 311 ? 8.555 -45.062 -7.043 1 83.88 311 LEU A CA 1
ATOM 2549 C C . LEU A 1 311 ? 7.371 -45.812 -7.629 1 83.88 311 LEU A C 1
ATOM 2551 O O . LEU A 1 311 ? 7.121 -46.969 -7.266 1 83.88 311 LEU A O 1
ATOM 2555 N N . SER A 1 312 ? 6.605 -45.188 -8.555 1 82.19 312 SER A N 1
ATOM 2556 C CA . SER A 1 312 ? 5.453 -45.844 -9.18 1 82.19 312 SER A CA 1
ATOM 2557 C C . SER A 1 312 ? 5.863 -47.094 -9.938 1 82.19 312 SER A C 1
ATOM 2559 O O . SER A 1 312 ? 5.168 -48.125 -9.891 1 82.19 312 SER A O 1
ATOM 2561 N N . TYR A 1 313 ? 6.996 -47.062 -10.641 1 83.12 313 TYR A N 1
ATOM 2562 C CA . TYR A 1 313 ? 7.473 -48.188 -11.406 1 83.12 313 TYR A CA 1
ATOM 2563 C C . TYR A 1 313 ? 8.07 -49.25 -10.477 1 83.12 313 TYR A C 1
ATOM 2565 O O . TYR A 1 313 ? 8 -50.438 -10.773 1 83.12 313 TYR A O 1
ATOM 2573 N N . LEU A 1 314 ? 8.672 -48.781 -9.336 1 83.5 314 LEU A N 1
ATOM 2574 C CA . LEU A 1 314 ? 9.203 -49.719 -8.359 1 83.5 314 LEU A CA 1
ATOM 2575 C C . LEU A 1 314 ? 8.078 -50.531 -7.711 1 83.5 314 LEU A C 1
ATOM 2577 O O . LEU A 1 314 ? 8.234 -51.719 -7.449 1 83.5 314 LEU A O 1
ATOM 2581 N N . ILE A 1 315 ? 7.004 -49.938 -7.492 1 84.06 315 ILE A N 1
ATOM 2582 C CA . ILE A 1 315 ? 5.867 -50.562 -6.82 1 84.06 315 ILE A CA 1
ATOM 2583 C C . ILE A 1 315 ? 5.25 -51.625 -7.727 1 84.06 315 ILE A C 1
ATOM 2585 O O . ILE A 1 315 ? 4.941 -52.719 -7.273 1 84.06 315 ILE A O 1
ATOM 2589 N N . ILE A 1 316 ? 5.062 -51.312 -9.039 1 83.81 316 ILE A N 1
ATOM 2590 C CA . ILE A 1 316 ? 4.414 -52.25 -9.945 1 83.81 316 ILE A CA 1
ATOM 2591 C C . ILE A 1 316 ? 5.363 -53.406 -10.273 1 83.81 316 ILE A C 1
ATOM 2593 O O . ILE A 1 316 ? 4.93 -54.469 -10.688 1 83.81 316 ILE A O 1
ATOM 2597 N N . ALA A 1 317 ? 6.676 -53.156 -10.125 1 84.69 317 ALA A N 1
ATOM 2598 C CA . ALA A 1 317 ? 7.672 -54.219 -10.367 1 84.69 317 ALA A CA 1
ATOM 2599 C C . ALA A 1 317 ? 7.504 -55.375 -9.383 1 84.69 317 ALA A C 1
ATOM 2601 O O . ALA A 1 317 ? 7.805 -56.5 -9.711 1 84.69 317 ALA A O 1
ATOM 2602 N N . ILE A 1 318 ? 6.988 -55.094 -8.289 1 83.25 318 ILE A N 1
ATOM 2603 C CA . ILE A 1 318 ? 6.867 -56.062 -7.23 1 83.25 318 ILE A CA 1
ATOM 2604 C C . ILE A 1 318 ? 5.914 -57.188 -7.672 1 83.25 318 ILE A C 1
ATOM 2606 O O . ILE A 1 318 ? 6.301 -58.344 -7.742 1 83.25 318 ILE A O 1
ATOM 2610 N N . PRO A 1 319 ? 4.629 -56.875 -8.016 1 81.19 319 PRO A N 1
ATOM 2611 C CA . PRO A 1 319 ? 3.742 -57.969 -8.445 1 81.19 319 PRO A CA 1
ATOM 2612 C C . PRO A 1 319 ? 4.18 -58.594 -9.773 1 81.19 319 PRO A C 1
ATOM 2614 O O . PRO A 1 319 ? 3.947 -59.781 -10.008 1 81.19 319 PRO A O 1
ATOM 2617 N N . ILE A 1 320 ? 4.766 -57.906 -10.648 1 83.5 320 ILE A N 1
ATOM 2618 C CA . ILE A 1 320 ? 5.191 -58.438 -11.938 1 83.5 320 ILE A CA 1
ATOM 2619 C C . ILE A 1 320 ? 6.277 -59.5 -11.727 1 83.5 320 ILE A C 1
ATOM 2621 O O . ILE A 1 320 ? 6.203 -60.594 -12.289 1 83.5 320 ILE A O 1
ATOM 2625 N N . PHE A 1 321 ? 7.293 -59.188 -10.891 1 84.31 321 PHE A N 1
ATOM 2626 C CA . PHE A 1 321 ? 8.406 -60.094 -10.672 1 84.31 321 PHE A CA 1
ATOM 2627 C C . PHE A 1 321 ? 8 -61.219 -9.727 1 84.31 321 PHE A C 1
ATOM 2629 O O . PHE A 1 321 ? 8.633 -62.281 -9.695 1 84.31 321 PHE A O 1
ATOM 2636 N N . ALA A 1 322 ? 6.898 -60.938 -8.961 1 81.12 322 ALA A N 1
ATOM 2637 C CA . ALA A 1 322 ? 6.371 -62 -8.086 1 81.12 322 ALA A CA 1
ATOM 2638 C C . ALA A 1 322 ? 5.535 -63 -8.875 1 81.12 322 ALA A C 1
ATOM 2640 O O . ALA A 1 322 ? 5.145 -64.062 -8.344 1 81.12 322 ALA A O 1
ATOM 2641 N N . GLY A 1 323 ? 5.188 -62.719 -10.102 1 81.31 323 GLY A N 1
ATOM 2642 C CA . GLY A 1 323 ? 4.52 -63.688 -10.977 1 81.31 323 GLY A CA 1
ATOM 2643 C C . GLY A 1 323 ? 3.012 -63.531 -10.977 1 81.31 323 GLY A C 1
ATOM 2644 O O . GLY A 1 323 ? 2.295 -64.438 -11.414 1 81.31 323 GLY A O 1
ATOM 2645 N N . VAL A 1 324 ? 2.52 -62.5 -10.469 1 79.62 324 VAL A N 1
ATOM 2646 C CA . VAL A 1 324 ? 1.079 -62.281 -10.375 1 79.62 324 VAL A CA 1
ATOM 2647 C C . VAL A 1 324 ? 0.48 -62.156 -11.773 1 79.62 324 VAL A C 1
ATOM 2649 O O . VAL A 1 324 ? -0.656 -62.562 -12.008 1 79.62 324 VAL A O 1
ATOM 2652 N N . PHE A 1 325 ? 1.299 -61.688 -12.789 1 80.62 325 PHE A N 1
ATOM 2653 C CA . PHE A 1 325 ? 0.782 -61.438 -14.125 1 80.62 325 PHE A CA 1
ATOM 2654 C C . PHE A 1 325 ? 1.393 -62.375 -15.141 1 80.62 325 PHE A C 1
ATOM 2656 O O . PHE A 1 325 ? 1.497 -62.062 -16.328 1 80.62 325 PHE A O 1
ATOM 2663 N N . ASP A 1 326 ? 1.865 -63.5 -14.844 1 80.31 326 ASP A N 1
ATOM 2664 C CA . ASP A 1 326 ? 2.525 -64.438 -15.727 1 80.31 326 ASP A CA 1
ATOM 2665 C C . ASP A 1 326 ? 1.602 -64.875 -16.859 1 80.31 326 ASP A C 1
ATOM 2667 O O . ASP A 1 326 ? 2.064 -65.188 -17.969 1 80.31 326 ASP A O 1
ATOM 2671 N N . GLY A 1 327 ? 0.31 -64.812 -16.844 1 79.5 327 GLY A N 1
ATOM 2672 C CA . GLY A 1 327 ? -0.604 -65.188 -17.906 1 79.5 327 GLY A CA 1
ATOM 2673 C C . GLY A 1 327 ? -0.968 -64.062 -18.844 1 79.5 327 GLY A C 1
ATOM 2674 O O . GLY A 1 327 ? -1.629 -64.312 -19.859 1 79.5 327 GLY A O 1
ATOM 2675 N N . LYS A 1 328 ? -0.404 -62.969 -18.703 1 80.81 328 LYS A N 1
ATOM 2676 C CA . LYS A 1 328 ? -0.777 -61.844 -19.531 1 80.81 328 LYS A CA 1
ATOM 2677 C C . LYS A 1 328 ? 0.292 -61.562 -20.594 1 80.81 328 LYS A C 1
ATOM 2679 O O . LYS A 1 328 ? 1.486 -61.719 -20.328 1 80.81 328 LYS A O 1
ATOM 2684 N N . ASP A 1 329 ? -0.176 -61.219 -21.828 1 81.62 329 ASP A N 1
ATOM 2685 C CA . ASP A 1 329 ? 0.75 -60.906 -22.906 1 81.62 329 ASP A CA 1
ATOM 2686 C C . ASP A 1 329 ? 1.351 -59.5 -22.734 1 81.62 329 ASP A C 1
ATOM 2688 O O . ASP A 1 329 ? 0.943 -58.75 -21.844 1 81.62 329 ASP A O 1
ATOM 2692 N N . ALA A 1 330 ? 2.324 -59.219 -23.531 1 78.19 330 ALA A N 1
ATOM 2693 C CA . ALA A 1 330 ? 3.086 -57.969 -23.438 1 78.19 330 ALA A CA 1
ATOM 2694 C C . ALA A 1 330 ? 2.186 -56.75 -23.641 1 78.19 330 ALA A C 1
ATOM 2696 O O . ALA A 1 330 ? 2.379 -55.719 -23 1 78.19 330 ALA A O 1
ATOM 2697 N N . SER A 1 331 ? 1.208 -56.875 -24.453 1 77.38 331 SER A N 1
ATOM 2698 C CA . SER A 1 331 ? 0.288 -55.75 -24.719 1 77.38 331 SER A CA 1
ATOM 2699 C C . SER A 1 331 ? -0.583 -55.469 -23.5 1 77.38 331 SER A C 1
ATOM 2701 O O . SER A 1 331 ? -0.743 -54.312 -23.109 1 77.38 331 SER A O 1
ATOM 2703 N N . GLU A 1 332 ? -1.049 -56.531 -22.953 1 80.06 332 GLU A N 1
ATOM 2704 C CA . GLU A 1 332 ? -1.868 -56.406 -21.75 1 80.06 332 GLU A CA 1
ATOM 2705 C C . GLU A 1 332 ? -1.041 -55.875 -20.578 1 80.06 332 GLU A C 1
ATOM 2707 O O . GLU A 1 332 ? -1.517 -55.062 -19.781 1 80.06 332 GLU A O 1
ATOM 2712 N N . LEU A 1 333 ? 0.129 -56.438 -20.531 1 80 333 LEU A N 1
ATOM 2713 C CA . LEU A 1 333 ? 1.021 -56.031 -19.453 1 80 333 LEU A CA 1
ATOM 2714 C C . LEU A 1 333 ? 1.344 -54.531 -19.578 1 80 333 LEU A C 1
ATOM 2716 O O . LEU A 1 333 ? 1.412 -53.812 -18.578 1 80 333 LEU A O 1
ATOM 2720 N N . SER A 1 334 ? 1.593 -54.031 -20.781 1 79.06 334 SER A N 1
ATOM 2721 C CA . SER A 1 334 ? 1.876 -52.625 -21 1 79.06 334 SER A CA 1
ATOM 2722 C C . SER A 1 334 ? 0.705 -51.75 -20.562 1 79.06 334 SER A C 1
ATOM 2724 O O . SER A 1 334 ? 0.905 -50.656 -20.016 1 79.06 334 SER A O 1
ATOM 2726 N N . ALA A 1 335 ? -0.458 -52.219 -20.766 1 77.81 335 ALA A N 1
ATOM 2727 C CA . ALA A 1 335 ? -1.652 -51.469 -20.375 1 77.81 335 ALA A CA 1
ATOM 2728 C C . ALA A 1 335 ? -1.772 -51.406 -18.844 1 77.81 335 ALA A C 1
ATOM 2730 O O . ALA A 1 335 ? -2.143 -50.375 -18.297 1 77.81 335 ALA A O 1
ATOM 2731 N N . ILE A 1 336 ? -1.466 -52.5 -18.219 1 79.38 336 ILE A N 1
ATOM 2732 C CA . ILE A 1 336 ? -1.543 -52.562 -16.766 1 79.38 336 ILE A CA 1
ATOM 2733 C C . ILE A 1 336 ? -0.474 -51.688 -16.141 1 79.38 336 ILE A C 1
ATOM 2735 O O . ILE A 1 336 ? -0.739 -50.969 -15.172 1 79.38 336 ILE A O 1
ATOM 2739 N N . ILE A 1 337 ? 0.673 -51.75 -16.703 1 79.38 337 ILE A N 1
ATOM 2740 C CA . ILE A 1 337 ? 1.765 -50.906 -16.219 1 79.38 337 ILE A CA 1
ATOM 2741 C C . ILE A 1 337 ? 1.385 -49.438 -16.359 1 79.38 337 ILE A C 1
ATOM 2743 O O . ILE A 1 337 ? 1.573 -48.656 -15.43 1 79.38 337 ILE A O 1
ATOM 2747 N N . SER A 1 338 ? 0.854 -49.062 -17.469 1 78.44 338 SER A N 1
ATOM 2748 C CA . SER A 1 338 ? 0.467 -47.656 -17.719 1 78.44 338 SER A CA 1
ATOM 2749 C C . SER A 1 338 ? -0.626 -47.219 -16.75 1 78.44 338 SER A C 1
ATOM 2751 O O . SER A 1 338 ? -0.55 -46.125 -16.172 1 78.44 338 SER A O 1
ATOM 2753 N N . ALA A 1 339 ? -1.616 -48.031 -16.547 1 77.25 339 ALA A N 1
ATOM 2754 C CA . ALA A 1 339 ? -2.719 -47.719 -15.648 1 77.25 339 ALA A CA 1
ATOM 2755 C C . ALA A 1 339 ? -2.227 -47.562 -14.211 1 77.25 339 ALA A C 1
ATOM 2757 O O . ALA A 1 339 ? -2.615 -46.625 -13.516 1 77.25 339 ALA A O 1
ATOM 2758 N N . ASN A 1 340 ? -1.438 -48.469 -13.758 1 79.31 340 ASN A N 1
ATOM 2759 C CA . ASN A 1 340 ? -0.938 -48.406 -12.391 1 79.31 340 ASN A CA 1
ATOM 2760 C C . ASN A 1 340 ? 0.026 -47.25 -12.195 1 79.31 340 ASN A C 1
ATOM 2762 O O . ASN A 1 340 ? 0.07 -46.656 -11.117 1 79.31 340 ASN A O 1
ATOM 2766 N N . SER A 1 341 ? 0.846 -47.062 -13.188 1 80.12 341 SER A N 1
ATOM 2767 C CA . SER A 1 341 ? 1.759 -45.938 -13.102 1 80.12 341 SER A CA 1
ATOM 2768 C C . SER A 1 341 ? 0.996 -44.625 -12.961 1 80.12 341 SER A C 1
ATOM 2770 O O . SER A 1 341 ? 1.407 -43.75 -12.211 1 80.12 341 SER A O 1
ATOM 2772 N N . PHE A 1 342 ? -0.044 -44.531 -13.648 1 77.88 342 PHE A N 1
ATOM 2773 C CA . PHE A 1 342 ? -0.854 -43.312 -13.547 1 77.88 342 PHE A CA 1
ATOM 2774 C C . PHE A 1 342 ? -1.41 -43.156 -12.133 1 77.88 342 PHE A C 1
ATOM 2776 O O . PHE A 1 342 ? -1.303 -42.094 -11.531 1 77.88 342 PHE A O 1
ATOM 2783 N N . VAL A 1 343 ? -2.023 -44.219 -11.602 1 80.62 343 VAL A N 1
ATOM 2784 C CA . VAL A 1 343 ? -2.658 -44.188 -10.289 1 80.62 343 VAL A CA 1
ATOM 2785 C C . VAL A 1 343 ? -1.62 -43.875 -9.219 1 80.62 343 VAL A C 1
ATOM 2787 O O . VAL A 1 343 ? -1.851 -43 -8.375 1 80.62 343 VAL A O 1
ATOM 2790 N N . ALA A 1 344 ? -0.512 -44.531 -9.258 1 81.75 344 ALA A N 1
ATOM 2791 C CA . ALA A 1 344 ? 0.548 -44.281 -8.281 1 81.75 344 ALA A CA 1
ATOM 2792 C C . ALA A 1 344 ? 1.12 -42.875 -8.414 1 81.75 344 ALA A C 1
ATOM 2794 O O . ALA A 1 344 ? 1.355 -42.219 -7.414 1 81.75 344 ALA A O 1
ATOM 2795 N N . MET A 1 345 ? 1.334 -42.438 -9.625 1 81.94 345 MET A N 1
ATOM 2796 C CA . MET A 1 345 ? 1.882 -41.125 -9.867 1 81.94 345 MET A CA 1
ATOM 2797 C C . MET A 1 345 ? 0.916 -40.031 -9.398 1 81.94 345 MET A C 1
ATOM 2799 O O . MET A 1 345 ? 1.34 -39 -8.883 1 81.94 345 MET A O 1
ATOM 2803 N N . TYR A 1 346 ? -0.259 -40.25 -9.648 1 82.62 346 TYR A N 1
ATOM 2804 C CA . TYR A 1 346 ? -1.255 -39.281 -9.234 1 82.62 346 TYR A CA 1
ATOM 2805 C C . TYR A 1 346 ? -1.338 -39.188 -7.711 1 82.62 346 TYR A C 1
ATOM 2807 O O . TYR A 1 346 ? -1.491 -38.125 -7.145 1 82.62 346 TYR A O 1
ATOM 2815 N N . LEU A 1 347 ? -1.324 -40.375 -7.02 1 82.56 347 LEU A N 1
ATOM 2816 C CA . LEU A 1 347 ? -1.3 -40.406 -5.559 1 82.56 347 LEU A CA 1
ATOM 2817 C C . LEU A 1 347 ? -0.093 -39.656 -5.02 1 82.56 347 LEU A C 1
ATOM 2819 O O . LEU A 1 347 ? -0.213 -38.906 -4.055 1 82.56 347 LEU A O 1
ATOM 2823 N N . ILE A 1 348 ? 1.009 -39.875 -5.602 1 82.19 348 ILE A N 1
ATOM 2824 C CA . ILE A 1 348 ? 2.23 -39.188 -5.215 1 82.19 348 ILE A CA 1
ATOM 2825 C C . ILE A 1 348 ? 2.072 -37.688 -5.465 1 82.19 348 ILE A C 1
ATOM 2827 O O . ILE A 1 348 ? 2.48 -36.844 -4.641 1 82.19 348 ILE A O 1
ATOM 2831 N N . TYR A 1 349 ? 1.544 -37.312 -6.641 1 81.88 349 TYR A N 1
ATOM 2832 C CA . TYR A 1 349 ? 1.277 -35.938 -6.988 1 81.88 349 TYR A CA 1
ATOM 2833 C C . TYR A 1 349 ? 0.386 -35.25 -5.945 1 81.88 349 TYR A C 1
ATOM 2835 O O . TYR A 1 349 ? 0.631 -34.125 -5.543 1 81.88 349 TYR A O 1
ATOM 2843 N N . LEU A 1 350 ? -0.64 -35.938 -5.48 1 81.75 350 LEU A N 1
ATOM 2844 C CA . LEU A 1 350 ? -1.547 -35.438 -4.465 1 81.75 350 LEU A CA 1
ATOM 2845 C C . LEU A 1 350 ? -0.8 -35.125 -3.166 1 81.75 350 LEU A C 1
ATOM 2847 O O . LEU A 1 350 ? -0.963 -34.062 -2.578 1 81.75 350 LEU A O 1
ATOM 2851 N N . PHE A 1 351 ? 0.057 -36.062 -2.836 1 79.75 351 PHE A N 1
ATOM 2852 C CA . PHE A 1 351 ? 0.824 -35.875 -1.609 1 79.75 351 PHE A CA 1
ATOM 2853 C C . PHE A 1 351 ? 1.83 -34.75 -1.769 1 79.75 351 PHE A C 1
ATOM 2855 O O . PHE A 1 351 ? 2.043 -33.969 -0.84 1 79.75 351 PHE A O 1
ATOM 2862 N N . SER A 1 352 ? 2.471 -34.688 -2.947 1 76.38 352 SER A N 1
ATOM 2863 C CA . SER A 1 352 ? 3.41 -33.625 -3.217 1 76.38 352 SER A CA 1
ATOM 2864 C C . SER A 1 352 ? 2.717 -32.25 -3.178 1 76.38 352 SER A C 1
ATOM 2866 O O . SER A 1 352 ? 3.297 -31.281 -2.715 1 76.38 352 SER A O 1
ATOM 2868 N N . THR A 1 353 ? 1.56 -32.25 -3.701 1 77.88 353 THR A N 1
ATOM 2869 C CA . THR A 1 353 ? 0.769 -31.016 -3.699 1 77.88 353 THR A CA 1
ATOM 2870 C C . THR A 1 353 ? 0.456 -30.562 -2.273 1 77.88 353 THR A C 1
ATOM 2872 O O . THR A 1 353 ? 0.534 -29.375 -1.952 1 77.88 353 THR A O 1
ATOM 2875 N N . ILE A 1 354 ? 0.13 -31.469 -1.441 1 77.56 354 ILE A N 1
ATOM 2876 C CA . ILE A 1 354 ? -0.165 -31.172 -0.042 1 77.56 354 ILE A CA 1
ATOM 2877 C C . ILE A 1 354 ? 1.077 -30.609 0.64 1 77.56 354 ILE A C 1
ATOM 2879 O O . ILE A 1 354 ? 0.995 -29.609 1.367 1 77.56 354 ILE A O 1
ATOM 2883 N N . ILE A 1 355 ? 2.189 -31.188 0.325 1 74.38 355 ILE A N 1
ATOM 2884 C CA . ILE A 1 355 ? 3.445 -30.734 0.922 1 74.38 355 ILE A CA 1
ATOM 2885 C C . ILE A 1 355 ? 3.789 -29.344 0.418 1 74.38 355 ILE A C 1
ATOM 2887 O O . ILE A 1 355 ? 4.227 -28.484 1.192 1 74.38 355 ILE A O 1
ATOM 2891 N N . GLU A 1 356 ? 3.568 -29.109 -0.875 1 74 356 GLU A N 1
ATOM 2892 C CA . GLU A 1 356 ? 3.857 -27.812 -1.479 1 74 356 GLU A CA 1
ATOM 2893 C C . GLU A 1 356 ? 2.943 -26.734 -0.92 1 74 356 GLU A C 1
ATOM 2895 O O . GLU A 1 356 ? 3.326 -25.562 -0.858 1 74 356 GLU A O 1
ATOM 2900 N N . GLN A 1 357 ? 1.815 -27.125 -0.602 1 77.69 357 GLN A N 1
ATOM 2901 C CA . GLN A 1 357 ? 0.862 -26.172 -0.029 1 77.69 357 GLN A CA 1
ATOM 2902 C C . GLN A 1 357 ? 1.327 -25.688 1.34 1 77.69 357 GLN A C 1
ATOM 2904 O O . GLN A 1 357 ? 0.845 -24.672 1.838 1 77.69 357 GLN A O 1
ATOM 2909 N N . SER A 1 358 ? 2.355 -26.328 1.879 1 73.31 358 SER A N 1
ATOM 2910 C CA . SER A 1 358 ? 2.873 -25.938 3.186 1 73.31 358 SER A CA 1
ATOM 2911 C C . SER A 1 358 ? 3.406 -24.5 3.164 1 73.31 358 SER A C 1
ATOM 2913 O O . SER A 1 358 ? 3.271 -23.781 4.145 1 73.31 358 SER A O 1
ATOM 2915 N N . THR A 1 359 ? 3.924 -24.188 2.004 1 73.25 359 THR A N 1
ATOM 2916 C CA . THR A 1 359 ? 4.414 -22.812 1.885 1 73.25 359 THR A CA 1
ATOM 2917 C C . THR A 1 359 ? 3.254 -21.828 1.866 1 73.25 359 THR A C 1
ATOM 2919 O O . THR A 1 359 ? 3.332 -20.766 2.479 1 73.25 359 THR A O 1
ATOM 2922 N N . LYS A 1 360 ? 2.289 -22.203 1.147 1 81.62 360 LYS A N 1
ATOM 2923 C CA . LYS A 1 360 ? 1.106 -21.344 1.097 1 81.62 360 LYS A CA 1
ATOM 2924 C C . LYS A 1 360 ? 0.425 -21.266 2.461 1 81.62 360 LYS A C 1
ATOM 2926 O O . LYS A 1 360 ? -0.141 -20.234 2.82 1 81.62 360 LYS A O 1
ATOM 2931 N N . LEU A 1 361 ? 0.556 -22.328 3.178 1 77.75 361 LEU A N 1
ATOM 2932 C CA . LEU A 1 361 ? -0.001 -22.359 4.527 1 77.75 361 LEU A CA 1
ATOM 2933 C C . LEU A 1 361 ? 0.752 -21.391 5.445 1 77.75 361 LEU A C 1
ATOM 2935 O O . LEU A 1 361 ? 0.154 -20.766 6.32 1 77.75 361 LEU A O 1
ATOM 2939 N N . SER A 1 362 ? 2.008 -21.375 5.23 1 77.5 362 SER A N 1
ATOM 2940 C CA . SER A 1 362 ? 2.803 -20.438 6.016 1 77.5 362 SER A CA 1
ATOM 2941 C C . SER A 1 362 ? 2.391 -18.984 5.738 1 77.5 362 SER A C 1
ATOM 2943 O O . SER A 1 362 ? 2.291 -18.172 6.66 1 77.5 362 SER A O 1
ATOM 2945 N N . ASP A 1 363 ? 2.186 -18.688 4.453 1 83.69 363 ASP A N 1
ATOM 2946 C CA . ASP A 1 363 ? 1.703 -17.375 4.082 1 83.69 363 ASP A CA 1
ATOM 2947 C C . ASP A 1 363 ? 0.35 -17.078 4.727 1 83.69 363 ASP A C 1
ATOM 2949 O O . ASP A 1 363 ? 0.136 -15.984 5.262 1 83.69 363 ASP A O 1
ATOM 2953 N N . LEU A 1 364 ? -0.446 -18.078 4.676 1 86.56 364 LEU A N 1
ATOM 2954 C CA . LEU A 1 364 ? -1.782 -17.922 5.238 1 86.56 364 LEU A CA 1
ATOM 2955 C C . LEU A 1 364 ? -1.71 -17.656 6.738 1 86.56 364 LEU A C 1
ATOM 2957 O O . LEU A 1 364 ? -2.463 -16.828 7.266 1 86.56 364 LEU A O 1
ATOM 2961 N N . ALA A 1 365 ? -0.85 -18.344 7.359 1 85 365 ALA A N 1
ATOM 2962 C CA . ALA A 1 365 ? -0.68 -18.156 8.797 1 85 365 ALA A CA 1
ATOM 2963 C C . ALA A 1 365 ? -0.209 -16.75 9.117 1 85 365 ALA A C 1
ATOM 2965 O O . ALA A 1 365 ? -0.66 -16.141 10.094 1 85 365 ALA A O 1
ATOM 2966 N N . GLY A 1 366 ? 0.651 -16.297 8.32 1 83.31 366 GLY A N 1
ATOM 2967 C CA . GLY A 1 366 ? 1.12 -14.938 8.508 1 83.31 366 GLY A CA 1
ATOM 2968 C C . GLY A 1 366 ? 0.023 -13.898 8.352 1 83.31 366 GLY A C 1
ATOM 2969 O O . GLY A 1 366 ? -0.113 -13 9.18 1 83.31 366 GLY A O 1
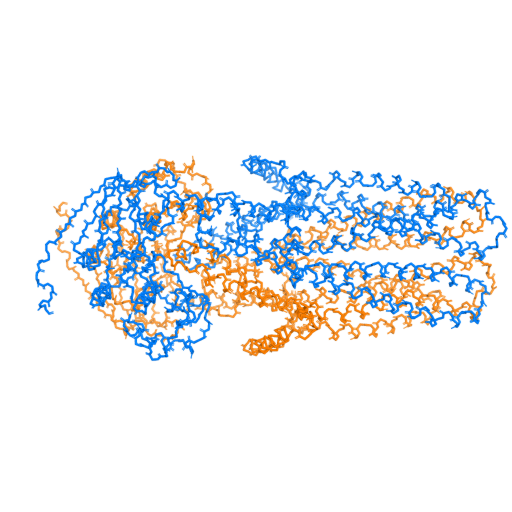ATOM 2970 N N . PHE A 1 367 ? -0.762 -14.039 7.32 1 89.12 367 PHE A N 1
ATOM 2971 C CA . PHE A 1 367 ? -1.854 -13.109 7.074 1 89.12 367 PHE A CA 1
ATOM 2972 C C . PHE A 1 367 ? -2.934 -13.242 8.141 1 89.12 367 PHE A C 1
ATOM 2974 O O . PHE A 1 367 ? -3.537 -12.25 8.547 1 89.12 367 PHE A O 1
ATOM 2981 N N . THR A 1 368 ? -3.154 -14.461 8.594 1 91.06 368 THR A N 1
ATOM 2982 C CA . THR A 1 368 ? -4.133 -14.719 9.648 1 91.06 368 THR A CA 1
ATOM 2983 C C . THR A 1 368 ? -3.713 -14.039 10.945 1 91.06 368 THR A C 1
ATOM 2985 O O . THR A 1 368 ? -4.547 -13.477 11.656 1 91.06 368 THR A O 1
ATOM 2988 N N . ALA A 1 369 ? -2.473 -14.125 11.211 1 87.25 369 ALA A N 1
ATOM 2989 C CA . ALA A 1 369 ? -1.966 -13.484 12.422 1 87.25 369 ALA A CA 1
ATOM 2990 C C . ALA A 1 369 ? -2.166 -11.977 12.375 1 87.25 369 ALA A C 1
ATOM 2992 O O . ALA A 1 369 ? -2.611 -11.367 13.352 1 87.25 369 ALA A O 1
ATOM 2993 N N . ARG A 1 370 ? -1.926 -11.422 11.258 1 87.56 370 ARG A N 1
ATOM 2994 C CA . ARG A 1 370 ? -2.004 -9.977 11.125 1 87.56 370 ARG A CA 1
ATOM 2995 C C . ARG A 1 370 ? -3.451 -9.5 11.164 1 87.56 370 ARG A C 1
ATOM 2997 O O . ARG A 1 370 ? -3.783 -8.57 11.898 1 87.56 370 ARG A O 1
ATOM 3004 N N . VAL A 1 371 ? -4.25 -10.109 10.461 1 93 371 VAL A N 1
ATOM 3005 C CA . VAL A 1 371 ? -5.656 -9.727 10.414 1 93 371 VAL A CA 1
ATOM 3006 C C . VAL A 1 371 ? -6.324 -10.062 11.75 1 93 371 VAL A C 1
ATOM 3008 O O . VAL A 1 371 ? -7.145 -9.289 12.25 1 93 371 VAL A O 1
ATOM 3011 N N . GLY A 1 372 ? -5.938 -11.203 12.32 1 92.5 372 GLY A N 1
ATOM 3012 C CA . GLY A 1 372 ? -6.477 -11.602 13.609 1 92.5 372 GLY A CA 1
ATOM 3013 C C . GLY A 1 372 ? -6.109 -10.656 14.734 1 92.5 372 GLY A C 1
ATOM 3014 O O . GLY A 1 372 ? -6.953 -10.305 15.562 1 92.5 372 GLY A O 1
ATOM 3015 N N . GLU A 1 373 ? -4.93 -10.219 14.719 1 89.81 373 GLU A N 1
ATOM 3016 C CA . GLU A 1 373 ? -4.469 -9.266 15.727 1 89.81 373 GLU A CA 1
ATOM 3017 C C . GLU A 1 373 ? -5.227 -7.945 15.633 1 89.81 373 GLU A C 1
ATOM 3019 O O . GLU A 1 373 ? -5.527 -7.32 16.641 1 89.81 373 GLU A O 1
ATOM 3024 N N . LEU A 1 374 ? -5.422 -7.559 14.438 1 92.81 374 LEU A N 1
ATOM 3025 C CA . LEU A 1 374 ? -6.184 -6.328 14.25 1 92.81 374 LEU A CA 1
ATOM 3026 C C . LEU A 1 374 ? -7.598 -6.473 14.797 1 92.81 374 LEU A C 1
ATOM 3028 O O . LEU A 1 374 ? -8.109 -5.57 15.461 1 92.81 374 LEU A O 1
ATOM 3032 N N . LEU A 1 375 ? -8.203 -7.551 14.57 1 93.88 375 LEU A N 1
ATOM 3033 C CA . LEU A 1 375 ? -9.555 -7.805 15.047 1 93.88 375 LEU A CA 1
ATOM 3034 C C . LEU A 1 375 ? -9.594 -7.848 16.578 1 93.88 375 LEU A C 1
ATOM 3036 O O . LEU A 1 375 ? -10.531 -7.344 17.188 1 93.88 375 LEU A O 1
ATOM 3040 N N . GLU A 1 376 ? -8.594 -8.461 17.109 1 92.69 376 GLU A N 1
ATOM 3041 C CA . GLU A 1 376 ? -8.492 -8.523 18.578 1 92.69 376 GLU A CA 1
ATOM 3042 C C . GLU A 1 376 ? -8.32 -7.137 19.172 1 92.69 376 GLU A C 1
ATOM 3044 O O . GLU A 1 376 ? -8.914 -6.82 20.203 1 92.69 376 GLU A O 1
ATOM 3049 N N . ALA A 1 377 ? -7.504 -6.395 18.5 1 92.44 377 ALA A N 1
ATOM 3050 C CA . ALA A 1 377 ? -7.293 -5.027 18.984 1 92.44 377 ALA A CA 1
ATOM 3051 C C . ALA A 1 377 ? -8.578 -4.211 18.875 1 92.44 377 ALA A C 1
ATOM 3053 O O . ALA A 1 377 ? -8.891 -3.412 19.766 1 92.44 377 ALA A O 1
ATOM 3054 N N . LEU A 1 378 ? -9.266 -4.383 17.859 1 93.5 378 LEU A N 1
ATOM 3055 C CA . LEU A 1 378 ? -10.523 -3.662 17.656 1 93.5 378 LEU A CA 1
ATOM 3056 C C . LEU A 1 378 ? -11.57 -4.09 18.688 1 93.5 378 LEU A C 1
ATOM 3058 O O . LEU A 1 378 ? -12.375 -3.273 19.125 1 93.5 378 LEU A O 1
ATOM 3062 N N . ASP A 1 379 ? -11.555 -5.301 19.047 1 92.56 379 ASP A N 1
ATOM 3063 C CA . ASP A 1 379 ? -12.461 -5.789 20.094 1 92.56 379 ASP A CA 1
ATOM 3064 C C . ASP A 1 379 ? -12.117 -5.18 21.438 1 92.56 379 ASP A C 1
ATOM 3066 O O . ASP A 1 379 ? -13.016 -4.832 22.219 1 92.56 379 ASP A O 1
ATOM 3070 N N . GLN A 1 380 ? -10.891 -5.113 21.672 1 90.62 380 GLN A N 1
ATOM 3071 C CA . GLN A 1 380 ? -10.461 -4.488 22.922 1 90.62 380 GLN A CA 1
ATOM 3072 C C . GLN A 1 380 ? -10.867 -3.018 22.953 1 90.62 380 GLN A C 1
ATOM 3074 O O . GLN A 1 380 ? -11.289 -2.512 24 1 90.62 380 GLN A O 1
ATOM 3079 N N . VAL A 1 381 ? -10.68 -2.385 21.859 1 90.94 381 VAL A N 1
ATOM 3080 C CA . VAL A 1 381 ? -11.039 -0.976 21.75 1 90.94 381 VAL A CA 1
ATOM 3081 C C . VAL A 1 381 ? -12.547 -0.813 21.953 1 90.94 381 VAL A C 1
ATOM 3083 O O . VAL A 1 381 ? -12.992 0.143 22.594 1 90.94 381 VAL A O 1
ATOM 3086 N N . ALA A 1 382 ? -13.32 -1.667 21.391 1 90.56 382 ALA A N 1
ATOM 3087 C CA . ALA A 1 382 ? -14.773 -1.614 21.562 1 90.56 382 ALA A CA 1
ATOM 3088 C C . ALA A 1 382 ? -15.164 -1.73 23.031 1 90.56 382 ALA A C 1
ATOM 3090 O O . ALA A 1 382 ? -16.078 -1.046 23.484 1 90.56 382 ALA A O 1
ATOM 3091 N N . VAL A 1 383 ? -14.492 -2.531 23.734 1 88.75 383 VAL A N 1
ATOM 3092 C CA . VAL A 1 383 ? -14.75 -2.709 25.156 1 88.75 383 VAL A CA 1
ATOM 3093 C C . VAL A 1 383 ? -14.336 -1.452 25.922 1 88.75 383 VAL A C 1
ATOM 3095 O O . VAL A 1 383 ? -15.031 -1.022 26.844 1 88.75 383 VAL A O 1
ATOM 3098 N N . GLU A 1 384 ? -13.266 -0.936 25.531 1 84.06 384 GLU A N 1
ATOM 3099 C CA . GLU A 1 384 ? -12.781 0.289 26.156 1 84.06 384 GLU A CA 1
ATOM 3100 C C . GLU A 1 384 ? -13.758 1.44 25.953 1 84.06 384 GLU A C 1
ATOM 3102 O O . GLU A 1 384 ? -14 2.23 26.875 1 84.06 384 GLU A O 1
ATOM 3107 N N . ILE A 1 385 ? -14.242 1.542 24.781 1 85.31 385 ILE A N 1
ATOM 3108 C CA . ILE A 1 385 ? -15.18 2.607 24.453 1 85.31 385 ILE A CA 1
ATOM 3109 C C . ILE A 1 385 ? -16.469 2.406 25.234 1 85.31 385 ILE A C 1
ATOM 3111 O O . ILE A 1 385 ? -17.062 3.369 25.734 1 85.31 385 ILE A O 1
ATOM 3115 N N . GLU A 1 386 ? -16.906 1.223 25.312 1 83.25 386 GLU A N 1
ATOM 3116 C CA . GLU A 1 386 ? -18.125 0.91 26.062 1 83.25 386 GLU A CA 1
ATOM 3117 C C . GLU A 1 386 ? -17.938 1.235 27.547 1 83.25 386 GLU A C 1
ATOM 3119 O O . GLU A 1 386 ? -18.859 1.731 28.203 1 83.25 386 GLU A O 1
ATOM 3124 N N . LYS A 1 387 ? -16.859 0.944 28.016 1 78.56 387 LYS A N 1
ATOM 3125 C CA . LYS A 1 387 ? -16.547 1.258 29.422 1 78.56 387 LYS A CA 1
ATOM 3126 C C . LYS A 1 387 ? -16.531 2.766 29.641 1 78.56 387 LYS A C 1
ATOM 3128 O O . LYS A 1 387 ? -17 3.248 30.672 1 78.56 387 LYS A O 1
ATOM 3133 N N . MET A 1 388 ? -15.945 3.459 28.766 1 74.69 388 MET A N 1
ATOM 3134 C CA . MET A 1 388 ? -15.875 4.914 28.859 1 74.69 388 MET A CA 1
ATOM 3135 C C . MET A 1 388 ? -17.266 5.531 28.812 1 74.69 388 MET A C 1
ATOM 3137 O O . MET A 1 388 ? -17.547 6.5 29.516 1 74.69 388 MET A O 1
ATOM 3141 N N . GLU A 1 389 ? -18.031 5.008 27.906 1 73.19 389 GLU A N 1
ATOM 3142 C CA . GLU A 1 389 ? -19.391 5.52 27.766 1 73.19 389 GLU A CA 1
ATOM 3143 C C . GLU A 1 389 ? -20.234 5.215 29.016 1 73.19 389 GLU A C 1
ATOM 3145 O O . GLU A 1 389 ? -21.125 5.98 29.375 1 73.19 389 GLU A O 1
ATOM 3150 N N . THR A 1 390 ? -19.953 4.066 29.609 1 67.88 390 THR A N 1
ATOM 3151 C CA . THR A 1 390 ? -20.688 3.664 30.797 1 67.88 390 THR A CA 1
ATOM 3152 C C . THR A 1 390 ? -20.219 4.453 32.031 1 67.88 390 THR A C 1
ATOM 3154 O O . THR A 1 390 ? -21.031 4.832 32.875 1 67.88 390 THR A O 1
ATOM 3157 N N . GLU A 1 391 ? -19 4.539 32.125 1 62.78 391 GLU A N 1
ATOM 3158 C CA . GLU A 1 391 ? -18.453 5.203 33.312 1 62.78 391 GLU A CA 1
ATOM 3159 C C . GLU A 1 391 ? -18.641 6.715 33.219 1 62.78 391 GLU A C 1
ATOM 3161 O O . GLU A 1 391 ? -18.719 7.387 34.25 1 62.78 391 GLU A O 1
ATOM 3166 N N . HIS A 1 392 ? -18.578 7.199 32.094 1 57.75 392 HIS A N 1
ATOM 3167 C CA . HIS A 1 392 ? -18.781 8.633 31.922 1 57.75 392 HIS A CA 1
ATOM 3168 C C . HIS A 1 392 ? -20.031 8.922 31.078 1 57.75 392 HIS A C 1
ATOM 3170 O O . HIS A 1 392 ? -19.922 9.195 29.875 1 57.75 392 HIS A O 1
ATOM 3176 N N . PRO A 1 393 ? -21.156 8.555 31.734 1 50.38 393 PRO A N 1
ATOM 3177 C CA . PRO A 1 393 ? -22.375 8.734 30.953 1 50.38 393 PRO A CA 1
ATOM 3178 C C . PRO A 1 393 ? -22.516 10.148 30.391 1 50.38 393 PRO A C 1
ATOM 3180 O O . PRO A 1 393 ? -22.453 11.125 31.141 1 50.38 393 PRO A O 1
ATOM 3183 N N . VAL A 1 394 ? -21.812 10.453 29.344 1 52.38 394 VAL A N 1
ATOM 3184 C CA . VAL A 1 394 ? -22.312 11.672 28.719 1 52.38 394 VAL A CA 1
ATOM 3185 C C . VAL A 1 394 ? -23.828 11.734 28.828 1 52.38 394 VAL A C 1
ATOM 3187 O O . VAL A 1 394 ? -24.531 10.852 28.328 1 52.38 394 VAL A O 1
ATOM 3190 N N . ARG A 1 395 ? -24.312 12 30 1 47.31 395 ARG A N 1
ATOM 3191 C CA . ARG A 1 395 ? -25.75 12.055 30.188 1 47.31 395 ARG A CA 1
ATOM 3192 C C . ARG A 1 395 ? -26.438 12.711 29 1 47.31 395 ARG A C 1
ATOM 3194 O O . ARG A 1 395 ? -26.25 13.906 28.734 1 47.31 395 ARG A O 1
ATOM 3201 N N . LYS A 1 396 ? -26.578 11.992 27.984 1 48.44 396 LYS A N 1
ATOM 3202 C CA . LYS A 1 396 ? -27.516 12.438 26.969 1 48.44 396 LYS A CA 1
ATOM 3203 C C . LYS A 1 396 ? -28.844 12.859 27.594 1 48.44 396 LYS A C 1
ATOM 3205 O O . LYS A 1 396 ? -29.781 12.07 27.641 1 48.44 396 LYS A O 1
ATOM 3210 N N . GLU A 1 397 ? -28.766 13.508 28.641 1 49.16 397 GLU A N 1
ATOM 3211 C CA . GLU A 1 397 ? -30.078 13.984 29.062 1 49.16 397 GLU A CA 1
ATOM 3212 C C . GLU A 1 397 ? -30.75 14.797 27.969 1 49.16 397 GLU A C 1
ATOM 3214 O O . GLU A 1 397 ? -30.094 15.539 27.234 1 49.16 397 GLU A O 1
ATOM 3219 N N . GLU A 1 398 ? -31.828 14.312 27.438 1 51.44 398 GLU A N 1
ATOM 3220 C CA . GLU A 1 398 ? -32.656 14.82 26.359 1 51.44 398 GLU A CA 1
ATOM 3221 C C . GLU A 1 398 ? -32.5 16.328 26.188 1 51.44 398 GLU A C 1
ATOM 3223 O O . GLU A 1 398 ? -32.406 16.828 25.078 1 51.44 398 GLU A O 1
ATOM 3228 N N . HIS A 1 399 ? -32.969 17.141 27.156 1 52.16 399 HIS A N 1
ATOM 3229 C CA . HIS A 1 399 ? -33.312 18.547 26.938 1 52.16 399 HIS A CA 1
ATOM 3230 C C . HIS A 1 399 ? -32.281 19.469 27.547 1 52.16 399 HIS A C 1
ATOM 3232 O O . HIS A 1 399 ? -32.594 20.562 28 1 52.16 399 HIS A O 1
ATOM 3238 N N . SER A 1 400 ? -30.969 19.031 27.625 1 60.38 400 SER A N 1
ATOM 3239 C CA . SER A 1 400 ? -30.188 20.047 28.328 1 60.38 400 SER A CA 1
ATOM 3240 C C . SER A 1 400 ? -29.5 21 27.344 1 60.38 400 SER A C 1
ATOM 3242 O O . SER A 1 400 ? -29.047 20.578 26.281 1 60.38 400 SER A O 1
ATOM 3244 N N . ASP A 1 401 ? -29.734 22.344 27.312 1 70.69 401 ASP A N 1
ATOM 3245 C CA . ASP A 1 401 ? -29.203 23.438 26.516 1 70.69 401 ASP A CA 1
ATOM 3246 C C . ASP A 1 401 ? -27.844 23.906 27.047 1 70.69 401 ASP A C 1
ATOM 3248 O O . ASP A 1 401 ? -27.406 25.031 26.766 1 70.69 401 ASP A O 1
ATOM 3252 N N . ILE A 1 402 ? -27.25 22.953 27.953 1 82.94 402 ILE A N 1
ATOM 3253 C CA . ILE A 1 402 ? -26.031 23.453 28.594 1 82.94 402 ILE A CA 1
ATOM 3254 C C . ILE A 1 402 ? -24.906 22.453 28.422 1 82.94 402 ILE A C 1
ATOM 3256 O O . ILE A 1 402 ? -25.141 21.25 28.344 1 82.94 402 ILE A O 1
ATOM 3260 N N . ILE A 1 403 ? -23.656 22.922 28.25 1 89.19 403 ILE A N 1
ATOM 3261 C CA . ILE A 1 403 ? -22.438 22.141 28.391 1 89.19 403 ILE A CA 1
ATOM 3262 C C . ILE A 1 403 ? -21.875 22.312 29.812 1 89.19 403 ILE A C 1
ATOM 3264 O O . ILE A 1 403 ? -21.672 23.438 30.266 1 89.19 403 ILE A O 1
ATOM 3268 N N . GLU A 1 404 ? -21.766 21.188 30.5 1 89.75 404 GLU A N 1
ATOM 3269 C CA . GLU A 1 404 ? -21.359 21.312 31.891 1 89.75 404 GLU A CA 1
ATOM 3270 C C . GLU A 1 404 ? -20.188 20.375 32.219 1 89.75 404 GLU A C 1
ATOM 3272 O O . GLU A 1 404 ? -20.234 19.188 31.859 1 89.75 404 GLU A O 1
ATOM 3277 N N . PHE A 1 405 ? -19.141 20.969 32.75 1 91.25 405 PHE A N 1
ATOM 3278 C CA . PHE A 1 405 ? -18.062 20.219 33.375 1 91.25 405 PHE A CA 1
ATOM 3279 C C . PHE A 1 405 ? -18.266 20.141 34.906 1 91.25 405 PHE A C 1
ATOM 3281 O O . PHE A 1 405 ? -18.25 21.172 35.562 1 91.25 405 PHE A O 1
ATOM 3288 N N . GLU A 1 406 ? -18.453 18.938 35.344 1 91.06 406 GLU A N 1
ATOM 3289 C CA . GLU A 1 406 ? -18.672 18.75 36.781 1 91.06 406 GLU A CA 1
ATOM 3290 C C . GLU A 1 406 ? -17.516 17.984 37.406 1 91.06 406 GLU A C 1
ATOM 3292 O O . GLU A 1 406 ? -17.438 16.766 37.344 1 91.06 406 GLU A O 1
ATOM 3297 N N . ASN A 1 407 ? -16.688 18.688 38.188 1 92.56 407 ASN A N 1
ATOM 3298 C CA . ASN A 1 407 ? -15.555 18.109 38.938 1 92.56 407 ASN A CA 1
ATOM 3299 C C . ASN A 1 407 ? -14.695 17.234 38.031 1 92.56 407 ASN A C 1
ATOM 3301 O O . ASN A 1 407 ? -14.391 16.094 38.375 1 92.56 407 ASN A O 1
ATOM 3305 N N . VAL A 1 408 ? -14.43 17.766 36.938 1 91.56 408 VAL A N 1
ATOM 3306 C CA . VAL A 1 408 ? -13.734 16.984 35.906 1 91.56 408 VAL A CA 1
ATOM 3307 C C . VAL A 1 408 ? -12.234 17.031 36.188 1 91.56 408 VAL A C 1
ATOM 3309 O O . VAL A 1 408 ? -11.648 18.109 36.281 1 91.56 408 VAL A O 1
ATOM 3312 N N . SER A 1 409 ? -11.633 15.898 36.375 1 92.38 409 SER A N 1
ATOM 3313 C CA . SER A 1 409 ? -10.18 15.727 36.375 1 92.38 409 SER A CA 1
ATOM 3314 C C . SER A 1 409 ? -9.711 14.93 35.188 1 92.38 409 SER A C 1
ATOM 3316 O O . SER A 1 409 ? -10.219 13.836 34.906 1 92.38 409 SER A O 1
ATOM 3318 N N . LEU A 1 410 ? -8.852 15.508 34.438 1 90.81 410 LEU A N 1
ATOM 3319 C CA . LEU A 1 410 ? -8.406 14.914 33.188 1 90.81 410 LEU A CA 1
ATOM 3320 C C . LEU A 1 410 ? -6.902 14.648 33.219 1 90.81 410 LEU A C 1
ATOM 3322 O O . LEU A 1 410 ? -6.125 15.492 33.656 1 90.81 410 LEU A O 1
ATOM 3326 N N . PHE A 1 411 ? -6.566 13.453 32.781 1 86.75 411 PHE A N 1
ATOM 3327 C CA . PHE A 1 411 ? -5.172 13.055 32.625 1 86.75 411 PHE A CA 1
ATOM 3328 C C . PHE A 1 411 ? -4.855 12.695 31.188 1 86.75 411 PHE A C 1
ATOM 3330 O O . PHE A 1 411 ? -5.711 12.172 30.469 1 86.75 411 PHE A O 1
ATOM 3337 N N . SER A 1 412 ? -3.707 13.031 30.781 1 78.75 412 SER A N 1
ATOM 3338 C CA . SER A 1 412 ? -3.266 12.594 29.469 1 78.75 412 SER A CA 1
ATOM 3339 C C . SER A 1 412 ? -3.033 11.086 29.438 1 78.75 412 SER A C 1
ATOM 3341 O O . SER A 1 412 ? -2.891 10.453 30.484 1 78.75 412 SER A O 1
ATOM 3343 N N . PRO A 1 413 ? -3.012 10.5 28.234 1 70.06 413 PRO A N 1
ATOM 3344 C CA . PRO A 1 413 ? -2.721 9.07 28.141 1 70.06 413 PRO A CA 1
ATOM 3345 C C . PRO A 1 413 ? -1.396 8.688 28.797 1 70.06 413 PRO A C 1
ATOM 3347 O O . PRO A 1 413 ? -1.196 7.531 29.156 1 70.06 413 PRO A O 1
ATOM 3350 N N . ARG A 1 414 ? -0.519 9.617 28.969 1 69.5 414 ARG A N 1
ATOM 3351 C CA . ARG A 1 414 ? 0.762 9.367 29.609 1 69.5 414 ARG A CA 1
ATOM 3352 C C . ARG A 1 414 ? 0.713 9.766 31.094 1 69.5 414 ARG A C 1
ATOM 3354 O O . ARG A 1 414 ? 1.743 10.078 31.688 1 69.5 414 ARG A O 1
ATOM 3361 N N . SER A 1 415 ? -0.399 10.078 31.562 1 74.75 415 SER A N 1
ATOM 3362 C CA . SER A 1 415 ? -0.683 10.258 33 1 74.75 415 SER A CA 1
ATOM 3363 C C . SER A 1 415 ? -0.246 11.641 33.469 1 74.75 415 SER A C 1
ATOM 3365 O O . SER A 1 415 ? 0.151 11.812 34.625 1 74.75 415 SER A O 1
ATOM 3367 N N . LYS A 1 416 ? -0.225 12.523 32.594 1 78.38 416 LYS A N 1
ATOM 3368 C CA . LYS A 1 416 ? -0.025 13.914 33 1 78.38 416 LYS A CA 1
ATOM 3369 C C . LYS A 1 416 ? -1.348 14.578 33.375 1 78.38 416 LYS A C 1
ATOM 3371 O O . LYS A 1 416 ? -2.35 14.414 32.688 1 78.38 416 LYS A O 1
ATOM 3376 N N . LEU A 1 417 ? -1.262 15.227 34.5 1 88.25 417 LEU A N 1
ATOM 3377 C CA . LEU A 1 417 ? -2.465 15.922 34.938 1 88.25 417 LEU A CA 1
ATOM 3378 C C . LEU A 1 417 ? -2.729 17.156 34.094 1 88.25 417 LEU A C 1
ATOM 3380 O O . LEU A 1 417 ? -1.863 18.031 33.969 1 88.25 417 LEU A O 1
ATOM 3384 N N . ILE A 1 418 ? -3.836 17.188 33.469 1 89.88 418 ILE A N 1
ATOM 3385 C CA . ILE A 1 418 ? -4.203 18.297 32.594 1 89.88 418 ILE A CA 1
ATOM 3386 C C . ILE A 1 418 ? -5.012 19.328 33.406 1 89.88 418 ILE A C 1
ATOM 3388 O O . ILE A 1 418 ? -4.715 20.531 33.344 1 89.88 418 ILE A O 1
ATOM 3392 N N . VAL A 1 419 ? -6.031 18.891 34.094 1 93.44 419 VAL A N 1
ATOM 3393 C CA . VAL A 1 419 ? -6.855 19.766 34.938 1 93.44 419 VAL A CA 1
ATOM 3394 C C . VAL A 1 419 ? -7.438 18.969 36.094 1 93.44 419 VAL A C 1
ATOM 3396 O O . VAL A 1 419 ? -7.766 17.797 35.969 1 93.44 419 VAL A O 1
ATOM 3399 N N . HIS A 1 420 ? -7.453 19.656 37.219 1 93.69 420 HIS A N 1
ATOM 3400 C CA . HIS A 1 420 ? -7.988 19.031 38.406 1 93.69 420 HIS A CA 1
ATOM 3401 C C . HIS A 1 420 ? -9.297 19.688 38.844 1 93.69 420 HIS A C 1
ATOM 3403 O O . HIS A 1 420 ? -9.352 20.906 39.031 1 93.69 420 HIS A O 1
ATOM 3409 N N . ASP A 1 421 ? -10.336 18.938 38.906 1 93.94 421 ASP A N 1
ATOM 3410 C CA . ASP A 1 421 ? -11.625 19.328 39.469 1 93.94 421 ASP A CA 1
ATOM 3411 C C . ASP A 1 421 ? -12.195 20.547 38.75 1 93.94 421 ASP A C 1
ATOM 3413 O O . ASP A 1 421 ? -12.531 21.547 39.344 1 93.94 421 ASP A O 1
ATOM 3417 N N . LEU A 1 422 ? -12.234 20.5 37.469 1 94.19 422 LEU A N 1
ATOM 3418 C CA . LEU A 1 422 ? -12.766 21.578 36.625 1 94.19 422 LEU A CA 1
ATOM 3419 C C . LEU A 1 422 ? -14.281 21.656 36.719 1 94.19 422 LEU A C 1
ATOM 3421 O O . LEU A 1 422 ? -14.969 20.641 36.531 1 94.19 422 LEU A O 1
ATOM 3425 N N . ASN A 1 423 ? -14.812 22.719 37.156 1 94.75 423 ASN A N 1
ATOM 3426 C CA . ASN A 1 423 ? -16.234 23.016 37.188 1 94.75 423 ASN A CA 1
ATOM 3427 C C . ASN A 1 423 ? -16.562 24.219 36.281 1 94.75 423 ASN A C 1
ATOM 3429 O O . ASN A 1 423 ? -16.062 25.312 36.5 1 94.75 423 ASN A O 1
ATOM 3433 N N . LEU A 1 424 ? -17.359 23.969 35.281 1 93.88 424 LEU A N 1
ATOM 3434 C CA . LEU A 1 424 ? -17.688 25 34.312 1 93.88 424 LEU A CA 1
ATOM 3435 C C . LEU A 1 424 ? -19.047 24.734 33.656 1 93.88 424 LEU A C 1
ATOM 3437 O O . LEU A 1 424 ? -19.344 23.594 33.281 1 93.88 424 LEU A O 1
ATOM 3441 N N . LYS A 1 425 ? -19.875 25.703 33.656 1 92.56 425 LYS A N 1
ATOM 3442 C CA . LYS A 1 425 ? -21.156 25.641 32.938 1 92.56 425 LYS A CA 1
ATOM 3443 C C . LYS A 1 425 ? -21.203 26.625 31.781 1 92.56 425 LYS A C 1
ATOM 3445 O O . LYS A 1 425 ? -20.859 27.797 31.938 1 92.56 425 LYS A O 1
ATOM 3450 N N . ILE A 1 426 ? -21.562 26.125 30.672 1 92.81 426 ILE A N 1
ATOM 3451 C CA . ILE A 1 426 ? -21.672 26.938 29.469 1 92.81 426 ILE A CA 1
ATOM 3452 C C . ILE A 1 426 ? -23.109 26.922 28.969 1 92.81 426 ILE A C 1
ATOM 3454 O O . ILE A 1 426 ? -23.609 25.891 28.516 1 92.81 426 ILE A O 1
ATOM 3458 N N . TYR A 1 427 ? -23.766 28.031 29.031 1 89.19 427 TYR A N 1
ATOM 3459 C CA . TYR A 1 427 ? -25.125 28.172 28.531 1 89.19 427 TYR A CA 1
ATOM 3460 C C . TYR A 1 427 ? -25.141 28.672 27.094 1 89.19 427 TYR A C 1
ATOM 3462 O O . TYR A 1 427 ? -24.125 29.188 26.594 1 89.19 427 TYR A O 1
ATOM 3470 N N . GLN A 1 428 ? -26.266 28.375 26.469 1 87.94 428 GLN A N 1
ATOM 3471 C CA . GLN A 1 428 ? -26.422 29 25.156 1 87.94 428 GLN A CA 1
ATOM 3472 C C . GLN A 1 428 ? -26.297 30.516 25.234 1 87.94 428 GLN A C 1
ATOM 3474 O O . GLN A 1 428 ? -26.891 31.141 26.109 1 87.94 428 GLN A O 1
ATOM 3479 N N . GLY A 1 429 ? -25.5 31.062 24.375 1 88.25 429 GLY A N 1
ATOM 3480 C CA . GLY A 1 429 ? -25.25 32.5 24.422 1 88.25 429 GLY A CA 1
ATOM 3481 C C . GLY A 1 429 ? -23.922 32.844 25.062 1 88.25 429 GLY A C 1
ATOM 3482 O O . GLY A 1 429 ? -23.391 33.938 24.844 1 88.25 429 GLY A O 1
ATOM 3483 N N . ASP A 1 430 ? -23.438 31.859 25.875 1 92.31 430 ASP A N 1
ATOM 3484 C CA . ASP A 1 430 ? -22.109 32.062 26.453 1 92.31 430 ASP A CA 1
ATOM 3485 C C . ASP A 1 430 ? -21.016 31.797 25.422 1 92.31 430 ASP A C 1
ATOM 3487 O O . ASP A 1 430 ? -21.109 30.844 24.641 1 92.31 430 ASP A O 1
ATOM 3491 N N . HIS A 1 431 ? -20.125 32.688 25.375 1 96.19 431 HIS A N 1
ATOM 3492 C CA . HIS A 1 431 ? -18.922 32.5 24.578 1 96.19 431 HIS A CA 1
ATOM 3493 C C . HIS A 1 431 ? -17.688 32.281 25.469 1 96.19 431 HIS A C 1
ATOM 3495 O O . HIS A 1 431 ? -17.328 33.188 26.25 1 96.19 431 HIS A O 1
ATOM 3501 N N . VAL A 1 432 ? -17.078 31.109 25.359 1 96.25 432 VAL A N 1
ATOM 3502 C CA . VAL A 1 432 ? -16.016 30.719 26.297 1 96.25 432 VAL A CA 1
ATOM 3503 C C . VAL A 1 432 ? -14.703 30.531 25.547 1 96.25 432 VAL A C 1
ATOM 3505 O O . VAL A 1 432 ? -14.68 29.906 24.469 1 96.25 432 VAL A O 1
ATOM 3508 N N . ALA A 1 433 ? -13.617 31.078 26.031 1 96.06 433 ALA A N 1
ATOM 3509 C CA . ALA A 1 433 ? -12.273 30.875 25.484 1 96.06 433 ALA A CA 1
ATOM 3510 C C . ALA A 1 433 ? -11.375 30.156 26.484 1 96.06 433 ALA A C 1
ATOM 3512 O O . ALA A 1 433 ? -11.297 30.547 27.641 1 96.06 433 ALA A O 1
ATOM 3513 N N . PHE A 1 434 ? -10.789 29.094 26.078 1 94.75 434 PHE A N 1
ATOM 3514 C CA . PHE A 1 434 ? -9.742 28.422 26.844 1 94.75 434 PHE A CA 1
ATOM 3515 C C . PHE A 1 434 ? -8.375 28.969 26.469 1 94.75 434 PHE A C 1
ATOM 3517 O O . PHE A 1 434 ? -7.98 28.922 25.312 1 94.75 434 PHE A O 1
ATOM 3524 N N . VAL A 1 435 ? -7.676 29.5 27.422 1 91.31 435 VAL A N 1
ATOM 3525 C CA . VAL A 1 435 ? -6.371 30.109 27.172 1 91.31 435 VAL A CA 1
ATOM 3526 C C . VAL A 1 435 ? -5.336 29.516 28.125 1 91.31 435 VAL A C 1
ATOM 3528 O O . VAL A 1 435 ? -5.688 28.969 29.188 1 91.31 435 VAL A O 1
ATOM 3531 N N . GLY A 1 436 ? -4.109 29.5 27.75 1 87.06 436 GLY A N 1
ATOM 3532 C CA . GLY A 1 436 ? -2.992 28.984 28.531 1 87.06 436 GLY A CA 1
ATOM 3533 C C . GLY A 1 436 ? -1.759 28.719 27.688 1 87.06 4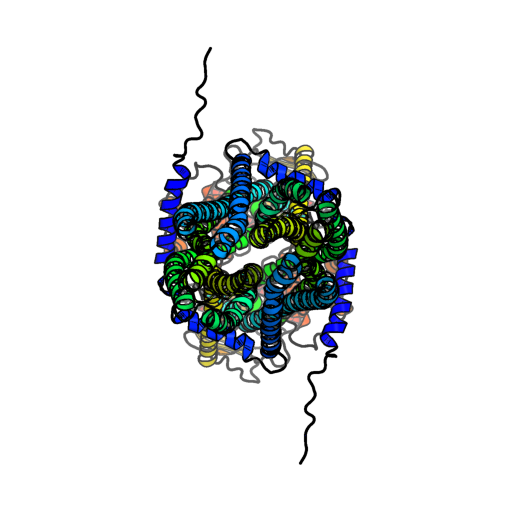36 GLY A C 1
ATOM 3534 O O . GLY A 1 436 ? -1.8 28.828 26.453 1 87.06 436 GLY A O 1
ATOM 3535 N N . PRO A 1 437 ? -0.707 28.406 28.359 1 80.81 437 PRO A N 1
ATOM 3536 C CA . PRO A 1 437 ? 0.516 28.125 27.594 1 80.81 437 PRO A CA 1
ATOM 3537 C C . PRO A 1 437 ? 0.406 26.844 26.766 1 80.81 437 PRO A C 1
ATOM 3539 O O . PRO A 1 437 ? -0.522 26.047 26.969 1 80.81 437 PRO A O 1
ATOM 3542 N N . ASN A 1 438 ? 1.288 26.75 25.812 1 77.94 438 ASN A N 1
ATOM 3543 C CA . ASN A 1 438 ? 1.315 25.547 25 1 77.94 438 ASN A CA 1
ATOM 3544 C C . ASN A 1 438 ? 1.511 24.297 25.844 1 77.94 438 ASN A C 1
ATOM 3546 O O . ASN A 1 438 ? 2.322 24.297 26.781 1 77.94 438 ASN A O 1
ATOM 3550 N N . GLY A 1 439 ? 0.769 23.312 25.609 1 75.69 439 GLY A N 1
ATOM 3551 C CA . GLY A 1 439 ? 0.886 22.062 26.344 1 75.69 439 GLY A CA 1
ATOM 3552 C C . GLY A 1 439 ? 0.086 22.047 27.641 1 75.69 439 GLY A C 1
ATOM 3553 O O . GLY A 1 439 ? 0.148 21.078 28.391 1 75.69 439 GLY A O 1
ATOM 3554 N N . SER A 1 440 ? -0.635 23.094 27.812 1 81.38 440 SER A N 1
ATOM 3555 C CA . SER A 1 440 ? -1.388 23.172 29.062 1 81.38 440 SER A CA 1
ATOM 3556 C C . SER A 1 440 ? -2.605 22.266 29.047 1 81.38 440 SER A C 1
ATOM 3558 O O . SER A 1 440 ? -3.213 22 30.078 1 81.38 440 SER A O 1
ATOM 3560 N N . GLY A 1 441 ? -2.928 21.703 27.875 1 85.31 441 GLY A N 1
ATOM 3561 C CA . GLY A 1 441 ? -4.02 20.75 27.812 1 85.31 441 GLY A CA 1
ATOM 3562 C C . GLY A 1 441 ? -5.297 21.328 27.234 1 85.31 441 GLY A C 1
ATOM 3563 O O . GLY A 1 441 ? -6.371 20.75 27.359 1 85.31 441 GLY A O 1
ATOM 3564 N N . LYS A 1 442 ? -5.305 22.469 26.609 1 88.12 442 LYS A N 1
ATOM 3565 C CA . LYS A 1 442 ? -6.477 23.109 26.016 1 88.12 442 LYS A CA 1
ATOM 3566 C C . LYS A 1 442 ? -7.215 22.172 25.078 1 88.12 442 LYS A C 1
ATOM 3568 O O . LYS A 1 442 ? -8.43 21.984 25.188 1 88.12 442 LYS A O 1
ATOM 3573 N N . THR A 1 443 ? -6.422 21.516 24.188 1 87.06 443 THR A N 1
ATOM 3574 C CA . THR A 1 443 ? -7.016 20.594 23.234 1 87.06 443 THR A CA 1
ATOM 3575 C C . THR A 1 443 ? -7.527 19.344 23.922 1 87.06 443 THR A C 1
ATOM 3577 O O . THR A 1 443 ? -8.531 18.75 23.5 1 87.06 443 THR A O 1
ATOM 3580 N N . SER A 1 444 ? -6.867 19 25.047 1 87.69 444 SER A N 1
ATOM 3581 C CA . SER A 1 444 ? -7.289 17.828 25.812 1 87.69 444 SER A CA 1
ATOM 3582 C C . SER A 1 444 ? -8.68 18.031 26.406 1 87.69 444 SER A C 1
ATOM 3584 O O . SER A 1 444 ? -9.477 17.078 26.469 1 87.69 444 SER A O 1
ATOM 3586 N N . ILE A 1 445 ? -8.938 19.219 26.812 1 91 445 ILE A N 1
ATOM 3587 C CA . ILE A 1 445 ? -10.258 19.516 27.359 1 91 445 ILE A CA 1
ATOM 3588 C C . ILE A 1 445 ? -11.32 19.359 26.281 1 91 445 ILE A C 1
ATOM 3590 O O . ILE A 1 445 ? -12.414 18.844 26.531 1 91 445 ILE A O 1
ATOM 3594 N N . LEU A 1 446 ? -10.969 19.828 25.078 1 91.19 446 LEU A N 1
ATOM 3595 C CA . LEU A 1 446 ? -11.891 19.688 23.969 1 91.19 446 LEU A CA 1
ATOM 3596 C C . LEU A 1 446 ? -12.086 18.219 23.609 1 91.19 446 LEU A C 1
ATOM 3598 O O . LEU A 1 446 ? -13.172 17.812 23.188 1 91.19 446 LEU A O 1
ATOM 3602 N N . ARG A 1 447 ? -10.984 17.422 23.812 1 88.12 447 ARG A N 1
ATOM 3603 C CA . ARG A 1 447 ? -11.102 15.977 23.594 1 88.12 447 ARG A CA 1
ATOM 3604 C C . ARG A 1 447 ? -12.078 15.344 24.562 1 88.12 447 ARG A C 1
ATOM 3606 O O . ARG A 1 447 ? -12.836 14.445 24.203 1 88.12 447 ARG A O 1
ATOM 3613 N N . ALA A 1 448 ? -12.031 15.828 25.734 1 86.5 448 ALA A N 1
ATOM 3614 C CA . ALA A 1 448 ? -12.977 15.352 26.734 1 86.5 448 ALA A CA 1
ATOM 3615 C C . ALA A 1 448 ? -14.406 15.766 26.375 1 86.5 448 ALA A C 1
ATOM 3617 O O . ALA A 1 448 ? -15.344 14.984 26.547 1 86.5 448 ALA A O 1
ATOM 3618 N N . LEU A 1 449 ? -14.5 16.984 25.953 1 87.06 449 LEU A N 1
ATOM 3619 C CA . LEU A 1 449 ? -15.805 17.5 25.547 1 87.06 449 LEU A CA 1
ATOM 3620 C C . LEU A 1 449 ? -16.375 16.688 24.391 1 87.06 449 LEU A C 1
ATOM 3622 O O . LEU A 1 449 ? -17.594 16.453 24.328 1 87.06 449 LEU A O 1
ATOM 3626 N N . ALA A 1 450 ? -15.492 16.297 23.469 1 85.75 450 ALA A N 1
ATOM 3627 C CA . ALA A 1 450 ? -15.914 15.5 22.297 1 85.75 450 ALA A CA 1
ATOM 3628 C C . ALA A 1 450 ? -16.016 14.023 22.656 1 85.75 450 ALA A C 1
ATOM 3630 O O . ALA A 1 450 ? -16.25 13.188 21.781 1 85.75 450 ALA A O 1
ATOM 3631 N N . CYS A 1 451 ? -15.719 13.633 23.859 1 81.44 451 CYS A N 1
ATOM 3632 C CA . CYS A 1 451 ? -15.773 12.266 24.375 1 81.44 451 CYS A CA 1
ATOM 3633 C C . CYS A 1 451 ? -14.703 11.398 23.719 1 81.44 451 CYS A C 1
ATOM 3635 O O . CYS A 1 451 ? -14.922 10.211 23.484 1 81.44 451 CYS A O 1
ATOM 3637 N N . LEU A 1 452 ? -13.672 12 23.422 1 83.19 452 LEU A N 1
ATOM 3638 C CA . LEU A 1 452 ? -12.539 11.258 22.875 1 83.19 452 LEU A CA 1
ATOM 3639 C C . LEU A 1 452 ? -11.617 10.766 23.984 1 83.19 452 LEU A C 1
ATOM 3641 O O . LEU A 1 452 ? -10.992 9.719 23.859 1 83.19 452 LEU A O 1
ATOM 3645 N N . TRP A 1 453 ? -11.477 11.609 25.016 1 82.31 453 TRP A N 1
ATOM 3646 C CA . TRP A 1 453 ? -10.719 11.234 26.203 1 82.31 453 TRP A CA 1
ATOM 3647 C C . TRP A 1 453 ? -11.641 10.984 27.391 1 82.31 453 TRP A C 1
ATOM 3649 O O . TRP A 1 453 ? -12.586 11.75 27.625 1 82.31 453 TRP A O 1
ATOM 3659 N N . PRO A 1 454 ? -11.305 9.914 28.094 1 77.5 454 PRO A N 1
ATOM 3660 C CA . PRO A 1 454 ? -12.094 9.688 29.312 1 77.5 454 PRO A CA 1
ATOM 3661 C C . PRO A 1 454 ? -11.695 10.609 30.453 1 77.5 454 PRO A C 1
ATOM 3663 O O . PRO A 1 454 ? -10.516 10.93 30.609 1 77.5 454 PRO A O 1
ATOM 3666 N N . CYS A 1 455 ? -12.805 11.023 31.125 1 80.38 455 CYS A N 1
ATOM 3667 C CA . CYS A 1 455 ? -12.531 11.766 32.344 1 80.38 455 CYS A CA 1
ATOM 3668 C C . CYS A 1 455 ? -12.203 10.82 33.5 1 80.38 455 CYS A C 1
ATOM 3670 O O . CYS A 1 455 ? -12.875 9.805 33.688 1 80.38 455 CYS A O 1
ATOM 3672 N N . SER A 1 456 ? -11.07 11.023 34.125 1 79.06 456 SER A N 1
ATOM 3673 C CA . SER A 1 456 ? -10.703 10.195 35.281 1 79.06 456 SER A CA 1
ATOM 3674 C C . SER A 1 456 ? -11.68 10.391 36.438 1 79.06 456 SER A C 1
ATOM 3676 O O . SER A 1 456 ? -12.008 9.438 37.125 1 79.06 456 SER A O 1
ATOM 3678 N N . GLU A 1 457 ? -11.992 11.547 36.656 1 84.56 457 GLU A N 1
ATOM 3679 C CA . GLU A 1 457 ? -12.992 11.922 37.656 1 84.56 457 GLU A CA 1
ATOM 3680 C C . GLU A 1 457 ? -13.953 12.969 37.094 1 84.56 457 GLU A C 1
ATOM 3682 O O . GLU A 1 457 ? -13.609 13.719 36.188 1 84.56 457 GLU A O 1
ATOM 3687 N N . GLY A 1 458 ? -15.148 12.891 37.594 1 86.81 458 GLY A N 1
ATOM 3688 C CA . GLY A 1 458 ? -16.141 13.867 37.188 1 86.81 458 GLY A CA 1
ATOM 3689 C C . GLY A 1 458 ? -16.922 13.445 35.969 1 86.81 458 GLY A C 1
ATOM 3690 O O . GLY A 1 458 ? -16.922 12.273 35.594 1 86.81 458 GLY A O 1
ATOM 3691 N N . ARG A 1 459 ? -17.719 14.508 35.469 1 83.88 459 ARG A N 1
ATOM 3692 C CA . ARG A 1 459 ? -18.562 14.219 34.312 1 83.88 459 ARG A CA 1
ATOM 3693 C C . ARG A 1 459 ? -18.688 15.438 33.406 1 83.88 459 ARG A C 1
ATOM 3695 O O . ARG A 1 459 ? -18.672 16.578 33.875 1 83.88 459 ARG A O 1
ATOM 3702 N N . VAL A 1 460 ? -18.734 15.141 32.125 1 84.88 460 VAL A N 1
ATOM 3703 C CA . VAL A 1 460 ? -19 16.188 31.141 1 84.88 460 VAL A CA 1
ATOM 3704 C C . VAL A 1 460 ? -20.391 15.984 30.531 1 84.88 460 VAL A C 1
ATOM 3706 O O . VAL A 1 460 ? -20.719 14.891 30.078 1 84.88 460 VAL A O 1
ATOM 3709 N N . HIS A 1 461 ? -21.188 16.969 30.609 1 82.06 461 HIS A N 1
ATOM 3710 C CA . HIS A 1 461 ? -22.516 16.938 30.031 1 82.06 461 HIS A CA 1
ATOM 3711 C C . HIS A 1 461 ? -22.562 17.703 28.719 1 82.06 461 HIS A C 1
ATOM 3713 O O . HIS A 1 461 ? -22.172 18.875 28.672 1 82.06 461 HIS A O 1
ATOM 3719 N N . VAL A 1 462 ? -22.922 17 27.688 1 80.38 462 VAL A N 1
ATOM 3720 C CA . VAL A 1 462 ? -23.078 17.656 26.391 1 80.38 462 VAL A CA 1
ATOM 3721 C C . VAL A 1 462 ? -24.531 17.531 25.938 1 80.38 462 VAL A C 1
ATOM 3723 O O . VAL A 1 462 ? -25.219 16.547 26.219 1 80.38 462 VAL A O 1
ATOM 3726 N N . PRO A 1 463 ? -25.031 18.609 25.359 1 70.88 463 PRO A N 1
ATOM 3727 C CA . PRO A 1 463 ? -26.438 18.547 24.922 1 70.88 463 PRO A CA 1
ATOM 3728 C C . PRO A 1 463 ? -26.672 17.453 23.875 1 70.88 463 PRO A C 1
ATOM 3730 O O . PRO A 1 463 ? -25.766 17.109 23.125 1 70.88 463 PRO A O 1
ATOM 3733 N N . LYS A 1 464 ? -27.828 16.812 24.109 1 58.56 464 LYS A N 1
ATOM 3734 C CA . LYS A 1 464 ? -28.203 15.781 23.141 1 58.56 464 LYS A CA 1
ATOM 3735 C C . LYS A 1 464 ? -28.359 16.359 21.75 1 58.56 464 LYS A C 1
ATOM 3737 O O . LYS A 1 464 ? -28.859 17.484 21.578 1 58.56 464 LYS A O 1
ATOM 3742 N N . VAL A 1 465 ? -27.766 15.75 20.875 1 53.88 465 VAL A N 1
ATOM 3743 C CA . VAL A 1 465 ? -27.891 16.156 19.484 1 53.88 465 VAL A CA 1
ATOM 3744 C C . VAL A 1 465 ? -29.328 15.977 19 1 53.88 465 VAL A C 1
ATOM 3746 O O . VAL A 1 465 ? -29.875 14.875 19.078 1 53.88 465 VAL A O 1
ATOM 3749 N N . ILE A 1 466 ? -30.391 17.094 19.297 1 47 466 ILE A N 1
ATOM 3750 C CA . ILE A 1 466 ? -31.75 16.953 18.812 1 47 466 ILE A CA 1
ATOM 3751 C C . ILE A 1 466 ? -31.75 16.719 17.312 1 47 466 ILE A C 1
ATOM 3753 O O . ILE A 1 466 ? -32.406 15.773 16.828 1 47 466 ILE A O 1
ATOM 3757 N N . MET A 1 467 ? -31.75 17.828 16.562 1 41.31 467 MET A N 1
ATOM 3758 C CA . MET A 1 467 ? -31.812 17.828 15.094 1 41.31 467 MET A CA 1
ATOM 3759 C C . MET A 1 467 ? -30.422 17.969 14.492 1 41.31 467 MET A C 1
ATOM 3761 O O . MET A 1 467 ? -29.797 19.031 14.57 1 41.31 467 MET A O 1
ATOM 3765 N N . GLY A 1 468 ? -29.688 16.797 14.352 1 51.94 468 GLY A N 1
ATOM 3766 C CA . GLY A 1 468 ? -28.391 16.594 13.742 1 51.94 468 GLY A CA 1
ATOM 3767 C C . GLY A 1 468 ? -27.266 17.297 14.477 1 51.94 468 GLY A C 1
ATOM 3768 O O . GLY A 1 468 ? -26.281 16.672 14.883 1 51.94 468 GLY A O 1
ATOM 3769 N N . LYS A 1 469 ? -26.797 18.672 14.109 1 61.91 469 LYS A N 1
ATOM 3770 C CA . LYS A 1 469 ? -25.453 19.094 14.523 1 61.91 469 LYS A CA 1
ATOM 3771 C C . LYS A 1 469 ? -25.531 20.172 15.594 1 61.91 469 LYS A C 1
ATOM 3773 O O . LYS A 1 469 ? -25.438 21.375 15.297 1 61.91 469 LYS A O 1
ATOM 3778 N N . ASP A 1 470 ? -26.016 19.953 16.844 1 76.38 470 ASP A N 1
ATOM 3779 C CA . ASP A 1 470 ? -26.047 20.906 17.953 1 76.38 470 ASP A CA 1
ATOM 3780 C C . ASP A 1 470 ? -24.625 21.359 18.312 1 76.38 470 ASP A C 1
ATOM 3782 O O . ASP A 1 470 ? -24.438 22.484 18.766 1 76.38 470 ASP A O 1
ATOM 3786 N N . ILE A 1 471 ? -23.797 20.5 18.141 1 87.44 471 ILE A N 1
ATOM 3787 C CA . ILE A 1 471 ? -22.422 20.859 18.438 1 87.44 471 ILE A CA 1
ATOM 3788 C C . ILE A 1 471 ? -21.531 20.5 17.266 1 87.44 471 ILE A C 1
ATOM 3790 O O . ILE A 1 471 ? -21.609 19.375 16.734 1 87.44 471 ILE A O 1
ATOM 3794 N N . ILE A 1 472 ? -20.828 21.406 16.75 1 90.38 472 ILE A N 1
ATOM 3795 C CA . ILE A 1 472 ? -19.859 21.156 15.688 1 90.38 472 ILE A CA 1
ATOM 3796 C C . ILE A 1 472 ? -18.453 21.469 16.188 1 90.38 472 ILE A C 1
ATOM 3798 O O . ILE A 1 472 ? -18.219 22.469 16.859 1 90.38 472 ILE A O 1
ATOM 3802 N N . PHE A 1 473 ? -17.609 20.516 15.93 1 92.12 473 PHE A N 1
ATOM 3803 C CA . PHE A 1 473 ? -16.203 20.672 16.297 1 92.12 473 PHE A CA 1
ATOM 3804 C C . PHE A 1 473 ? -15.359 20.984 15.062 1 92.12 473 PHE A C 1
ATOM 3806 O O . PHE A 1 473 ? -15.5 20.328 14.031 1 92.12 473 PHE A O 1
ATOM 3813 N N . LEU A 1 474 ? -14.602 22.016 15.094 1 93.5 474 LEU A N 1
ATOM 3814 C CA . LEU A 1 474 ? -13.562 22.281 14.102 1 93.5 474 LEU A CA 1
ATOM 3815 C C . LEU A 1 474 ? -12.18 22.031 14.688 1 93.5 474 LEU A C 1
ATOM 3817 O O . LEU A 1 474 ? -11.664 22.859 15.438 1 93.5 474 LEU A O 1
ATOM 3821 N N . PRO A 1 475 ? -11.57 20.953 14.227 1 90.06 475 PRO A N 1
ATOM 3822 C CA . PRO A 1 475 ? -10.258 20.594 14.781 1 90.06 475 PRO A CA 1
ATOM 3823 C C . PRO A 1 475 ? -9.141 21.516 14.297 1 90.06 475 PRO A C 1
ATOM 3825 O O . PRO A 1 475 ? -9.352 22.328 13.383 1 90.06 475 PRO A O 1
ATOM 3828 N N . GLN A 1 476 ? -8.07 21.344 15.039 1 81.5 476 GLN A N 1
ATOM 3829 C CA . GLN A 1 476 ? -6.891 22.141 14.711 1 81.5 476 GLN A CA 1
ATOM 3830 C C . GLN A 1 476 ? -6.43 21.875 13.281 1 81.5 476 GLN A C 1
ATOM 3832 O O . GLN A 1 476 ? -6.137 22.812 12.539 1 81.5 476 GLN A O 1
ATOM 3837 N N . MET A 1 477 ? -6.41 20.578 12.945 1 82 477 MET A N 1
ATOM 3838 C CA . MET A 1 477 ? -6.117 20.219 11.562 1 82 477 MET A CA 1
ATOM 3839 C C . MET A 1 477 ? -7.402 20.047 10.758 1 82 477 MET A C 1
ATOM 3841 O O . MET A 1 477 ? -8.172 19.109 11 1 82 477 MET A O 1
ATOM 3845 N N . PRO A 1 478 ? -7.59 20.984 9.781 1 88.19 478 PRO A N 1
ATOM 3846 C CA . PRO A 1 478 ? -8.805 20.844 8.977 1 88.19 478 PRO A CA 1
ATOM 3847 C C . PRO A 1 478 ? -8.82 19.562 8.148 1 88.19 478 PRO A C 1
ATOM 3849 O O . PRO A 1 478 ? -7.789 19.172 7.598 1 88.19 478 PRO A O 1
ATOM 3852 N N . TYR A 1 479 ? -9.914 18.906 8.18 1 88.81 479 TYR A N 1
ATOM 3853 C CA . TYR A 1 479 ? -10.07 17.672 7.414 1 88.81 479 TYR A CA 1
ATOM 3854 C C . TYR A 1 479 ? -10.93 17.906 6.176 1 88.81 479 TYR A C 1
ATOM 3856 O O . TYR A 1 479 ? -12.117 18.203 6.285 1 88.81 479 TYR A O 1
ATOM 3864 N N . LEU A 1 480 ? -10.273 17.797 4.996 1 89.69 480 LEU A N 1
ATOM 3865 C CA . LEU A 1 480 ? -10.984 17.859 3.723 1 89.69 480 LEU A CA 1
ATOM 3866 C C . LEU A 1 480 ? -11.25 16.453 3.182 1 89.69 480 LEU A C 1
ATOM 3868 O O . LEU A 1 480 ? -10.336 15.641 3.098 1 89.69 480 LEU A O 1
ATOM 3872 N N . ILE A 1 481 ? -12.422 16.219 2.875 1 87.94 481 ILE A N 1
ATOM 3873 C CA . ILE A 1 481 ? -12.797 14.875 2.441 1 87.94 481 ILE A CA 1
ATOM 3874 C C . ILE A 1 481 ? -12.469 14.703 0.959 1 87.94 481 ILE A C 1
ATOM 3876 O O . ILE A 1 481 ? -12.273 15.688 0.241 1 87.94 481 ILE A O 1
ATOM 3880 N N . GLU A 1 482 ? -12.367 13.43 0.562 1 84.62 482 GLU A N 1
ATOM 3881 C CA . GLU A 1 482 ? -12.211 13.117 -0.856 1 84.62 482 GLU A CA 1
ATOM 3882 C C . GLU A 1 482 ? -13.555 13.125 -1.575 1 84.62 482 GLU A C 1
ATOM 3884 O O . GLU A 1 482 ? -14.055 12.07 -1.978 1 84.62 482 GLU A O 1
ATOM 3889 N N . GLY A 1 483 ? -14.078 14.258 -1.759 1 86.62 483 GLY A N 1
ATOM 3890 C CA . GLY A 1 483 ? -15.383 14.422 -2.387 1 86.62 483 GLY A CA 1
ATOM 3891 C C . GLY A 1 483 ? -15.531 15.742 -3.121 1 86.62 483 GLY A C 1
ATOM 3892 O O . GLY A 1 483 ? -14.531 16.375 -3.471 1 86.62 483 GLY A O 1
ATOM 3893 N N . SER A 1 484 ? -16.719 16.062 -3.395 1 90.06 484 SER A N 1
ATOM 3894 C CA . SER A 1 484 ? -17.047 17.297 -4.102 1 90.06 484 SER A CA 1
ATOM 3895 C C . SER A 1 484 ? -17.109 18.484 -3.145 1 90.06 484 SER A C 1
ATOM 3897 O O . SER A 1 484 ? -17 18.312 -1.928 1 90.06 484 SER A O 1
ATOM 3899 N N . LEU A 1 485 ? -17.203 19.625 -3.762 1 92.31 485 LEU A N 1
ATOM 3900 C CA . LEU A 1 485 ? -17.359 20.812 -2.945 1 92.31 485 LEU A CA 1
ATOM 3901 C C . LEU A 1 485 ? -18.625 20.719 -2.098 1 92.31 485 LEU A C 1
ATOM 3903 O O . LEU A 1 485 ? -18.641 21.141 -0.938 1 92.31 485 LEU A O 1
ATOM 3907 N N . ARG A 1 486 ? -19.656 20.219 -2.688 1 92.12 486 ARG A N 1
ATOM 3908 C CA . ARG A 1 486 ? -20.906 20 -1.961 1 92.12 486 ARG A CA 1
ATOM 3909 C C . ARG A 1 486 ? -20.688 19.078 -0.771 1 92.12 486 ARG A C 1
ATOM 3911 O O . ARG A 1 486 ? -21.172 19.344 0.331 1 92.12 486 ARG A O 1
ATOM 3918 N N . ASP A 1 487 ? -19.906 18.047 -0.983 1 89.88 487 ASP A N 1
ATOM 3919 C CA . ASP A 1 487 ? -19.609 17.094 0.081 1 89.88 487 ASP A CA 1
ATOM 3920 C C . ASP A 1 487 ? -18.812 17.766 1.204 1 89.88 487 ASP A C 1
ATOM 3922 O O . ASP A 1 487 ? -18.984 17.422 2.377 1 89.88 487 ASP A O 1
ATOM 3926 N N . GLN A 1 488 ? -17.953 18.656 0.798 1 91.94 488 GLN A N 1
ATOM 3927 C CA . GLN A 1 488 ? -17.125 19.344 1.781 1 91.94 488 GLN A CA 1
ATOM 3928 C C . GLN A 1 488 ? -17.984 20.141 2.762 1 91.94 488 GLN A C 1
ATOM 3930 O O . GLN A 1 488 ? -17.734 20.125 3.969 1 91.94 488 GLN A O 1
ATOM 3935 N N . ILE A 1 489 ? -18.953 20.781 2.254 1 91.81 489 ILE A N 1
ATOM 3936 C CA . ILE A 1 489 ? -19.75 21.719 3.031 1 91.81 489 ILE A CA 1
ATOM 3937 C C . ILE A 1 489 ? -20.703 20.953 3.947 1 91.81 489 ILE A C 1
ATOM 3939 O O . ILE A 1 489 ? -20.906 21.344 5.102 1 91.81 489 ILE A O 1
ATOM 3943 N N . VAL A 1 490 ? -21.203 19.875 3.475 1 90.31 490 VAL A N 1
ATOM 3944 C CA . VAL A 1 490 ? -22.25 19.172 4.215 1 90.31 490 VAL A CA 1
ATOM 3945 C C . VAL A 1 490 ? -21.609 18.125 5.145 1 90.31 490 VAL A C 1
ATOM 3947 O O . VAL A 1 490 ? -22.297 17.516 5.953 1 90.31 490 VAL A O 1
ATOM 3950 N N . TYR A 1 491 ? -20.328 18.125 5.133 1 89.62 491 TYR A N 1
ATOM 3951 C CA . TYR A 1 491 ? -19.641 17.125 5.934 1 89.62 491 TYR A CA 1
ATOM 3952 C C . TYR A 1 491 ? -19.766 17.422 7.422 1 89.62 491 TYR A C 1
ATOM 3954 O O . TYR A 1 491 ? -19.578 18.562 7.848 1 89.62 491 TYR A O 1
ATOM 3962 N N . PRO A 1 492 ? -20.078 16.469 8.266 1 87.25 492 PRO A N 1
ATOM 3963 C CA . PRO A 1 492 ? -20.453 15.086 7.953 1 87.25 492 PRO A CA 1
ATOM 3964 C C . PRO A 1 492 ? -21.938 14.938 7.656 1 87.25 492 PRO A C 1
ATOM 3966 O O . PRO A 1 492 ? -22.781 15.484 8.375 1 87.25 492 PRO A O 1
ATOM 3969 N N . ASN A 1 493 ? -22.094 14.328 6.512 1 77.81 493 ASN A N 1
ATOM 3970 C CA . ASN A 1 493 ? -23.484 14.172 6.094 1 77.81 493 ASN A CA 1
ATOM 3971 C C . ASN A 1 493 ? -24.078 12.875 6.629 1 77.81 493 ASN A C 1
ATOM 3973 O O . ASN A 1 493 ? -23.875 11.805 6.051 1 77.81 493 ASN A O 1
ATOM 3977 N N . THR A 1 494 ? -24.641 12.906 7.785 1 65.25 494 THR A N 1
ATOM 3978 C CA . THR A 1 494 ? -25.219 11.703 8.383 1 65.25 494 THR A CA 1
ATOM 3979 C C . THR A 1 494 ? -26.703 11.609 8.062 1 65.25 494 THR A C 1
ATOM 3981 O O . THR A 1 494 ? -27.344 10.602 8.352 1 65.25 494 THR A O 1
ATOM 3984 N N . THR A 1 495 ? -27.219 12.719 7.543 1 62.19 495 THR A N 1
ATOM 3985 C CA . THR A 1 495 ? -28.656 12.703 7.324 1 62.19 495 THR A CA 1
ATOM 3986 C C . THR A 1 495 ? -28.984 12.922 5.848 1 62.19 495 THR A C 1
ATOM 3988 O O . THR A 1 495 ? -28.375 13.773 5.191 1 62.19 495 THR A O 1
ATOM 3991 N N . PRO A 1 496 ? -29.703 12 5.199 1 56.94 496 PRO A N 1
ATOM 3992 C CA . PRO A 1 496 ? -30.141 12.195 3.814 1 56.94 496 PRO A CA 1
ATOM 3993 C C . PRO A 1 496 ? -30.688 13.594 3.562 1 56.94 496 PRO A C 1
ATOM 3995 O O . PRO A 1 496 ? -30.812 14.016 2.408 1 56.94 496 PRO A O 1
ATOM 3998 N N . ALA A 1 497 ? -31.141 14.25 4.582 1 53.81 497 ALA A N 1
ATOM 3999 C CA . ALA A 1 497 ? -31.859 15.523 4.48 1 53.81 497 ALA A CA 1
ATOM 4000 C C . ALA A 1 497 ? -30.922 16.641 4.035 1 53.81 497 ALA A C 1
ATOM 4002 O O . ALA A 1 497 ? -31.375 17.734 3.678 1 53.81 497 ALA A O 1
ATOM 4003 N N . ALA A 1 498 ? -29.672 16.359 4.094 1 62.84 498 ALA A N 1
ATOM 4004 C CA . ALA A 1 498 ? -28.812 17.516 3.842 1 62.84 498 ALA A CA 1
ATOM 4005 C C . ALA A 1 498 ? -28.719 17.812 2.348 1 62.84 498 ALA A C 1
ATOM 4007 O O . ALA A 1 498 ? -28.078 17.062 1.602 1 62.84 498 ALA A O 1
ATOM 4008 N N . ARG A 1 499 ? -29.766 18.609 1.864 1 75.19 499 ARG A N 1
ATOM 4009 C CA . ARG A 1 499 ? -29.75 19.062 0.477 1 75.19 499 ARG A CA 1
ATOM 4010 C C . ARG A 1 499 ? -29.391 20.547 0.392 1 75.19 499 ARG A C 1
ATOM 4012 O O . ARG A 1 499 ? -29.953 21.375 1.109 1 75.19 499 ARG A O 1
ATOM 4019 N N . ILE A 1 500 ? -28.188 20.812 -0.101 1 88.31 500 ILE A N 1
ATOM 4020 C CA . ILE A 1 500 ? -27.75 22.188 -0.304 1 88.31 500 ILE A CA 1
ATOM 4021 C C . ILE A 1 500 ? -27.812 22.531 -1.789 1 88.31 500 ILE A C 1
ATOM 4023 O O . ILE A 1 500 ? -27.375 21.766 -2.635 1 88.31 500 ILE A O 1
ATOM 4027 N N . THR A 1 501 ? -28.531 23.625 -2.096 1 91.62 501 THR A N 1
ATOM 4028 C CA . THR A 1 501 ? -28.656 24.062 -3.482 1 91.62 501 THR A CA 1
ATOM 4029 C C . THR A 1 501 ? -27.375 24.781 -3.934 1 91.62 501 THR A C 1
ATOM 4031 O O . THR A 1 501 ? -26.562 25.188 -3.107 1 91.62 501 THR A O 1
ATOM 4034 N N . ASP A 1 502 ? -27.297 24.891 -5.195 1 92.94 502 ASP A N 1
ATOM 4035 C CA . ASP A 1 502 ? -26.141 25.578 -5.754 1 92.94 502 ASP A CA 1
ATOM 4036 C C . ASP A 1 502 ? -26.094 27.031 -5.27 1 92.94 502 ASP A C 1
ATOM 4038 O O . ASP A 1 502 ? -25.016 27.562 -4.996 1 92.94 502 ASP A O 1
ATOM 4042 N N . GLN A 1 503 ? -27.234 27.578 -5.184 1 93.12 503 GLN A N 1
ATOM 4043 C CA . GLN A 1 503 ? -27.297 28.953 -4.73 1 93.12 503 GLN A CA 1
ATOM 4044 C C . GLN A 1 503 ? -26.828 29.094 -3.285 1 93.12 503 GLN A C 1
ATOM 4046 O O . GLN A 1 503 ? -26.156 30.062 -2.928 1 93.12 503 GLN A O 1
ATOM 4051 N N . GLU A 1 504 ? -27.203 28.172 -2.547 1 94 504 GLU A N 1
ATOM 4052 C CA . GLU A 1 504 ? -26.797 28.172 -1.148 1 94 504 GLU A CA 1
ATOM 4053 C C . GLU A 1 504 ? -25.281 27.984 -1.021 1 94 504 GLU A C 1
ATOM 4055 O O . GLU A 1 504 ? -24.656 28.562 -0.131 1 94 504 GLU A O 1
ATOM 4060 N N . ILE A 1 505 ? -24.766 27.188 -1.886 1 95.19 505 ILE A N 1
ATOM 4061 C CA . ILE A 1 505 ? -23.328 26.969 -1.879 1 95.19 505 ILE A CA 1
ATOM 4062 C C . ILE A 1 505 ? -22.594 28.281 -2.189 1 95.19 505 ILE A C 1
ATOM 4064 O O . ILE A 1 505 ? -21.625 28.625 -1.52 1 95.19 505 ILE A O 1
ATOM 4068 N N . VAL A 1 506 ? -23.094 28.969 -3.148 1 95 506 VAL A N 1
ATOM 4069 C CA . VAL A 1 506 ? -22.484 30.234 -3.539 1 95 506 VAL A CA 1
ATOM 4070 C C . VAL A 1 506 ? -22.562 31.219 -2.375 1 95 506 VAL A C 1
ATOM 4072 O O . VAL A 1 506 ? -21.578 31.922 -2.092 1 95 506 VAL A O 1
ATOM 4075 N N . GLN A 1 507 ? -23.672 31.234 -1.729 1 95.12 507 GLN A N 1
ATOM 4076 C CA . GLN A 1 507 ? -23.859 32.156 -0.601 1 95.12 507 GLN A CA 1
ATOM 4077 C C . GLN A 1 507 ? -22.922 31.797 0.549 1 95.12 507 GLN A C 1
ATOM 4079 O O . GLN A 1 507 ? -22.359 32.688 1.191 1 95.12 507 GLN A O 1
ATOM 4084 N N . LEU A 1 508 ? -22.781 30.578 0.814 1 95.69 508 LEU A N 1
ATOM 4085 C CA . LEU A 1 508 ? -21.906 30.141 1.893 1 95.69 508 LEU A CA 1
ATOM 4086 C C . LEU A 1 508 ? -20.438 30.469 1.576 1 95.69 508 LEU A C 1
ATOM 4088 O O . LEU A 1 508 ? -19.688 30.859 2.461 1 95.69 508 LEU A O 1
ATOM 4092 N N . LEU A 1 509 ? -20.078 30.25 0.319 1 95.69 509 LEU A N 1
ATOM 4093 C CA . LEU A 1 509 ? -18.703 30.547 -0.094 1 95.69 509 LEU A CA 1
ATOM 4094 C C . LEU A 1 509 ? -18.422 32.031 0.039 1 95.69 509 LEU A C 1
ATOM 4096 O O . LEU A 1 509 ? -17.328 32.438 0.418 1 95.69 509 LEU A O 1
ATOM 4100 N N . GLN A 1 510 ? -19.422 32.75 -0.282 1 94.81 510 GLN A N 1
ATOM 4101 C CA . GLN A 1 510 ? -19.281 34.219 -0.114 1 94.81 510 GLN A CA 1
ATOM 4102 C C . GLN A 1 510 ? -19.156 34.594 1.359 1 94.81 510 GLN A C 1
ATOM 4104 O O . GLN A 1 510 ? -18.359 35.438 1.716 1 94.81 510 GLN A O 1
ATOM 4109 N N . LYS A 1 511 ? -19.859 33.938 2.143 1 95 511 LYS A N 1
ATOM 4110 C CA . LYS A 1 511 ? -19.859 34.188 3.576 1 95 511 LYS A CA 1
ATOM 4111 C C . LYS A 1 511 ? -18.5 33.906 4.191 1 95 511 LYS A C 1
ATOM 4113 O O . LYS A 1 511 ? -18.078 34.594 5.129 1 95 511 LYS A O 1
ATOM 4118 N N . VAL A 1 512 ? -17.844 32.938 3.699 1 95.5 512 VAL A N 1
ATOM 4119 C CA . VAL A 1 512 ? -16.547 32.562 4.27 1 95.5 512 VAL A CA 1
ATOM 4120 C C . VAL A 1 512 ? -15.422 33.156 3.408 1 95.5 512 VAL A C 1
ATOM 4122 O O . VAL A 1 512 ? -14.266 32.75 3.535 1 95.5 512 VAL A O 1
ATOM 4125 N N . ARG A 1 513 ? -15.75 34 2.455 1 91.56 513 ARG A N 1
ATOM 4126 C CA . ARG A 1 513 ? -14.805 34.719 1.609 1 91.56 513 ARG A CA 1
ATOM 4127 C C . ARG A 1 513 ? -14.008 33.75 0.735 1 91.56 513 ARG A C 1
ATOM 4129 O O . ARG A 1 513 ? -12.781 33.875 0.656 1 91.56 513 ARG A O 1
ATOM 4136 N N . LEU A 1 514 ? -14.672 32.781 0.16 1 92.62 514 LEU A N 1
ATOM 4137 C CA . LEU A 1 514 ? -14.07 31.812 -0.76 1 92.62 514 LEU A CA 1
ATOM 4138 C C . LEU A 1 514 ? -14.812 31.797 -2.092 1 92.62 514 LEU A C 1
ATOM 4140 O O . LEU A 1 514 ? -14.977 30.734 -2.701 1 92.62 514 LEU A O 1
ATOM 4144 N N . SER A 1 515 ? -15.281 32.875 -2.514 1 91.25 515 SER A N 1
ATOM 4145 C CA . SER A 1 515 ? -16.094 32.969 -3.723 1 91.25 515 SER A CA 1
ATOM 4146 C C . SER A 1 515 ? -15.312 32.5 -4.945 1 91.25 515 SER A C 1
ATOM 4148 O O . SER A 1 515 ? -15.891 31.938 -5.887 1 91.25 515 SER A O 1
ATOM 4150 N N . HIS A 1 516 ? -14.055 32.625 -4.926 1 85.62 516 HIS A N 1
ATOM 4151 C CA . HIS A 1 516 ? -13.234 32.281 -6.082 1 85.62 516 HIS A CA 1
ATOM 4152 C C . HIS A 1 516 ? -13.219 30.781 -6.32 1 85.62 516 HIS A C 1
ATOM 4154 O O . HIS A 1 516 ? -12.891 30.328 -7.418 1 85.62 516 HIS A O 1
ATOM 4160 N N . LEU A 1 517 ? -13.547 30.031 -5.324 1 88.44 517 LEU A N 1
ATOM 4161 C CA . LEU A 1 517 ? -13.531 28.578 -5.43 1 88.44 517 LEU A CA 1
ATOM 4162 C C . LEU A 1 517 ? -14.547 28.094 -6.457 1 88.44 517 LEU A C 1
ATOM 4164 O O . LEU A 1 517 ? -14.352 27.062 -7.086 1 88.44 517 LEU A O 1
ATOM 4168 N N . SER A 1 518 ? -15.625 28.812 -6.586 1 87.88 518 SER A N 1
ATOM 4169 C CA . SER A 1 518 ? -16.641 28.453 -7.57 1 87.88 518 SER A CA 1
ATOM 4170 C C . SER A 1 518 ? -16.078 28.484 -8.984 1 87.88 518 SER A C 1
ATOM 4172 O O . SER A 1 518 ? -16.531 27.734 -9.859 1 87.88 518 SER A O 1
ATOM 4174 N N . GLY A 1 519 ? -15.141 29.312 -9.18 1 82.12 519 GLY A N 1
ATOM 4175 C CA . GLY A 1 519 ? -14.516 29.406 -10.484 1 82.12 519 GLY A CA 1
ATOM 4176 C C . GLY A 1 519 ? -13.438 28.359 -10.711 1 82.12 519 GLY A C 1
ATOM 4177 O O . GLY A 1 519 ? -13.109 28.031 -11.852 1 82.12 519 GLY A O 1
ATOM 4178 N N . LEU A 1 520 ? -12.984 27.812 -9.688 1 80.94 520 LEU A N 1
ATOM 4179 C CA . LEU A 1 520 ? -11.875 26.859 -9.781 1 80.94 520 LEU A CA 1
ATOM 4180 C C . LEU A 1 520 ? -12.383 25.438 -9.992 1 80.94 520 LEU A C 1
ATOM 4182 O O . LEU A 1 520 ? -11.664 24.594 -10.516 1 80.94 520 LEU A O 1
ATOM 4186 N N . VAL A 1 521 ? -13.609 25.234 -9.5 1 85.56 521 VAL A N 1
ATOM 4187 C CA . VAL A 1 521 ? -14.133 23.875 -9.602 1 85.56 521 VAL A CA 1
ATOM 4188 C C . VAL A 1 521 ? -14.984 23.734 -10.867 1 85.56 521 VAL A C 1
ATOM 4190 O O . VAL A 1 521 ? -15.633 24.703 -11.289 1 85.56 521 VAL A O 1
ATOM 4193 N N . LYS A 1 522 ? -15 22.609 -11.523 1 83.69 522 LYS A N 1
ATOM 4194 C CA . LYS A 1 522 ? -15.812 22.359 -12.711 1 83.69 522 LYS A CA 1
ATOM 4195 C C . LYS A 1 522 ? -17.297 22.344 -12.375 1 83.69 522 LYS A C 1
ATOM 4197 O O . LYS A 1 522 ? -18.125 22.859 -13.141 1 83.69 522 LYS A O 1
ATOM 4202 N N . SER A 1 523 ? -17.641 21.688 -11.359 1 88.31 523 SER A N 1
ATOM 4203 C CA . SER A 1 523 ? -18.984 21.609 -10.797 1 88.31 523 SER A CA 1
ATOM 4204 C C . SER A 1 523 ? -18.938 21.406 -9.289 1 88.31 523 SER A C 1
ATOM 4206 O O . SER A 1 523 ? -17.906 20.984 -8.742 1 88.31 523 SER A O 1
ATOM 4208 N N . TYR A 1 524 ? -20.016 21.734 -8.727 1 91.44 524 TYR A N 1
ATOM 4209 C CA . TYR A 1 524 ? -20.062 21.578 -7.277 1 91.44 524 TYR A CA 1
ATOM 4210 C C . TYR A 1 524 ? -20.172 20.109 -6.887 1 91.44 524 TYR A C 1
ATOM 4212 O O . TYR A 1 524 ? -19.969 19.766 -5.723 1 91.44 524 TYR A O 1
ATOM 4220 N N . ASP A 1 525 ? -20.312 19.266 -7.891 1 89.5 525 ASP A N 1
ATOM 4221 C CA . ASP A 1 525 ? -20.5 17.844 -7.629 1 89.5 525 ASP A CA 1
ATOM 4222 C C . ASP A 1 525 ? -19.297 17.047 -8.148 1 89.5 525 ASP A C 1
ATOM 4224 O O . ASP A 1 525 ? -19.266 15.82 -8.031 1 89.5 525 ASP A O 1
ATOM 4228 N N . THR A 1 526 ? -18.344 17.797 -8.688 1 87.31 526 THR A N 1
ATOM 4229 C CA . THR A 1 526 ? -17.156 17.125 -9.188 1 87.31 526 THR A CA 1
ATOM 4230 C C . THR A 1 526 ? -16.25 16.703 -8.023 1 87.31 526 THR A C 1
ATOM 4232 O O . THR A 1 526 ? -16.016 17.484 -7.105 1 87.31 526 THR A O 1
ATOM 4235 N N . VAL A 1 527 ? -15.781 15.484 -8.102 1 83.56 527 VAL A N 1
ATOM 4236 C CA . VAL A 1 527 ? -14.93 14.953 -7.043 1 83.56 527 VAL A CA 1
ATOM 4237 C C . VAL A 1 527 ? -13.469 15.258 -7.355 1 83.56 527 VAL A C 1
ATOM 4239 O O . VAL A 1 527 ? -12.977 14.945 -8.445 1 83.56 527 VAL A O 1
ATOM 4242 N N . TYR A 1 528 ? -12.742 16.031 -6.496 1 75.88 528 TYR A N 1
ATOM 4243 C CA . TYR A 1 528 ? -11.344 16.391 -6.711 1 75.88 528 TYR A CA 1
ATOM 4244 C C . TYR A 1 528 ? -10.422 15.578 -5.812 1 75.88 528 TYR A C 1
ATOM 4246 O O . TYR A 1 528 ? -9.203 15.586 -5.992 1 75.88 528 TYR A O 1
ATOM 4254 N N . GLY A 1 529 ? -10.891 14.82 -5.109 1 68.44 529 GLY A N 1
ATOM 4255 C CA . GLY A 1 529 ? -10.078 13.945 -4.273 1 68.44 529 GLY A CA 1
ATOM 4256 C C . GLY A 1 529 ? -8.938 14.672 -3.586 1 68.44 529 GLY A C 1
ATOM 4257 O O . GLY A 1 529 ? -9.156 15.656 -2.879 1 68.44 529 GLY A O 1
ATOM 4258 N N . GLN A 1 530 ? -7.621 14.344 -3.994 1 63.62 530 GLN A N 1
ATOM 4259 C CA . GLN A 1 530 ? -6.387 14.828 -3.387 1 63.62 530 GLN A CA 1
ATOM 4260 C C . GLN A 1 530 ? -6.051 16.234 -3.885 1 63.62 530 GLN A C 1
ATOM 4262 O O . GLN A 1 530 ? -5.219 16.922 -3.291 1 63.62 530 GLN A O 1
ATOM 4267 N N . GLU A 1 531 ? -6.77 16.641 -4.633 1 72.12 531 GLU A N 1
ATOM 4268 C CA . GLU A 1 531 ? -6.473 17.906 -5.285 1 72.12 531 GLU A CA 1
ATOM 4269 C C . GLU A 1 531 ? -6.867 19.094 -4.402 1 72.12 531 GLU A C 1
ATOM 4271 O O . GLU A 1 531 ? -6.379 20.203 -4.594 1 72.12 531 GLU A O 1
ATOM 4276 N N . TRP A 1 532 ? -7.688 18.797 -3.393 1 78.75 532 TRP A N 1
ATOM 4277 C CA . TRP A 1 532 ? -8.148 19.891 -2.539 1 78.75 532 TRP A CA 1
ATOM 4278 C C . TRP A 1 532 ? -6.969 20.562 -1.827 1 78.75 532 TRP A C 1
ATOM 4280 O O . TRP A 1 532 ? -6.898 21.781 -1.748 1 78.75 532 TRP A O 1
ATOM 4290 N N . SER A 1 533 ? -6.082 19.75 -1.347 1 72.75 533 SER A N 1
ATOM 4291 C CA . SER A 1 533 ? -4.953 20.281 -0.586 1 72.75 533 SER A CA 1
ATOM 4292 C C . SER A 1 533 ? -3.996 21.062 -1.486 1 72.75 533 SER A C 1
ATOM 4294 O O . SER A 1 533 ? -3.264 21.938 -1.017 1 72.75 533 SER A O 1
ATOM 4296 N N . LYS A 1 534 ? -4.109 20.812 -2.752 1 70.75 534 LYS A N 1
ATOM 4297 C CA . LYS A 1 534 ? -3.271 21.516 -3.715 1 70.75 534 LYS A CA 1
ATOM 4298 C C . LYS A 1 534 ? -3.904 22.844 -4.125 1 70.75 534 LYS A C 1
ATOM 4300 O O . LYS A 1 534 ? -3.199 23.812 -4.438 1 70.75 534 LYS A O 1
ATOM 4305 N N . MET A 1 535 ? -5.203 22.844 -4.039 1 76.62 535 MET A N 1
ATOM 4306 C CA . MET A 1 535 ? -5.941 24 -4.562 1 76.62 535 MET A CA 1
ATOM 4307 C C . MET A 1 535 ? -6.109 25.078 -3.494 1 76.62 535 MET A C 1
ATOM 4309 O O . MET A 1 535 ? -6.25 26.25 -3.814 1 76.62 535 MET A O 1
ATOM 4313 N N . LEU A 1 536 ? -6.055 24.594 -2.244 1 81.31 536 LEU A N 1
ATOM 4314 C CA . LEU A 1 536 ? -6.395 25.516 -1.174 1 81.31 536 LEU A CA 1
ATOM 4315 C C . LEU A 1 536 ? -5.215 25.719 -0.227 1 81.31 536 LEU A C 1
ATOM 4317 O O . LEU A 1 536 ? -4.547 24.75 0.146 1 81.31 536 LEU A O 1
ATOM 4321 N N . SER A 1 537 ? -4.98 26.953 0.114 1 75.81 537 SER A N 1
ATOM 4322 C CA . SER A 1 537 ? -4.027 27.266 1.174 1 75.81 537 SER A CA 1
ATOM 4323 C C . SER A 1 537 ? -4.555 26.828 2.537 1 75.81 537 SER A C 1
ATOM 4325 O O . SER A 1 537 ? -5.742 26.531 2.684 1 75.81 537 SER A O 1
ATOM 4327 N N . PRO A 1 538 ? -3.697 26.719 3.525 1 78.12 538 PRO A N 1
ATOM 4328 C CA . PRO A 1 538 ? -4.16 26.328 4.863 1 78.12 538 PRO A CA 1
ATOM 4329 C C . PRO A 1 538 ? -5.273 27.234 5.383 1 78.12 538 PRO A C 1
ATOM 4331 O O . PRO A 1 538 ? -6.238 26.75 5.98 1 78.12 538 PRO A O 1
ATOM 4334 N N . GLY A 1 539 ? -5.152 28.547 5.195 1 83.31 539 GLY A N 1
ATOM 4335 C CA . GLY A 1 539 ? -6.211 29.469 5.598 1 83.31 539 GLY A CA 1
ATOM 4336 C C . GLY A 1 539 ? -7.516 29.234 4.855 1 83.31 539 GLY A C 1
ATOM 4337 O O . GLY A 1 539 ? -8.594 29.312 5.445 1 83.31 539 GLY A O 1
ATOM 4338 N N . GLU A 1 540 ? -7.336 28.906 3.604 1 85.06 540 GLU A N 1
ATOM 4339 C CA . GLU A 1 540 ? -8.523 28.641 2.801 1 85.06 540 GLU A CA 1
ATOM 4340 C C . GLU A 1 540 ? -9.18 27.312 3.207 1 85.06 540 GLU A C 1
ATOM 4342 O O . GLU A 1 540 ? -10.406 27.188 3.166 1 85.06 540 GLU A O 1
ATOM 4347 N N . GLN A 1 541 ? -8.344 26.406 3.594 1 89.56 541 GLN A N 1
ATOM 4348 C CA . GLN A 1 541 ? -8.891 25.156 4.078 1 89.56 541 GLN A CA 1
ATOM 4349 C C . GLN A 1 541 ? -9.703 25.359 5.355 1 89.56 541 GLN A C 1
ATOM 4351 O O . GLN A 1 541 ? -10.781 24.781 5.508 1 89.56 541 GLN A O 1
ATOM 4356 N N . GLN A 1 542 ? -9.133 26.172 6.23 1 90.88 542 GLN A N 1
ATOM 4357 C CA . GLN A 1 542 ? -9.844 26.469 7.469 1 90.88 542 GLN A CA 1
ATOM 4358 C C . GLN A 1 542 ? -11.156 27.188 7.188 1 90.88 542 GLN A C 1
ATOM 4360 O O . GLN A 1 542 ? -12.172 26.891 7.828 1 90.88 542 GLN A O 1
ATOM 4365 N N . ARG A 1 543 ? -11.141 28.078 6.203 1 93.38 543 ARG A N 1
ATOM 4366 C CA . ARG A 1 543 ? -12.344 28.812 5.84 1 93.38 543 ARG A CA 1
ATOM 4367 C C . ARG A 1 543 ? -13.398 27.875 5.258 1 93.38 543 ARG A C 1
ATOM 4369 O O . ARG A 1 543 ? -14.594 28.031 5.535 1 93.38 543 ARG A O 1
ATOM 4376 N N . LEU A 1 544 ? -12.953 26.953 4.488 1 93.19 544 LEU A N 1
ATOM 4377 C CA . LEU A 1 544 ? -13.875 26 3.895 1 93.19 544 LEU A CA 1
ATOM 4378 C C . LEU A 1 544 ? -14.547 25.156 4.973 1 93.19 544 LEU A C 1
ATOM 4380 O O . LEU A 1 544 ? -15.75 24.906 4.918 1 93.19 544 LEU A O 1
ATOM 4384 N N . VAL A 1 545 ? -13.789 24.734 5.902 1 93.31 545 VAL A N 1
ATOM 4385 C CA . VAL A 1 545 ? -14.336 23.922 6.992 1 93.31 545 VAL A CA 1
ATOM 4386 C C . VAL A 1 545 ? -15.266 24.781 7.844 1 93.31 545 VAL A C 1
ATOM 4388 O O . VAL A 1 545 ? -16.266 24.281 8.367 1 93.31 545 VAL A O 1
ATOM 4391 N N . PHE A 1 546 ? -14.953 26.062 7.945 1 94.06 546 PHE A N 1
ATOM 4392 C CA . PHE A 1 546 ? -15.805 27 8.68 1 94.06 546 PHE A CA 1
ATOM 4393 C C . PHE A 1 546 ? -17.172 27.109 8.031 1 94.06 546 PHE A C 1
ATOM 4395 O O . PHE A 1 546 ? -18.172 27.344 8.719 1 94.06 546 PHE A O 1
ATOM 4402 N N . ALA A 1 547 ? -17.234 26.906 6.711 1 94.31 547 ALA A N 1
ATOM 4403 C CA . ALA A 1 547 ? -18.5 26.938 5.996 1 94.31 547 ALA A CA 1
ATOM 4404 C C . ALA A 1 547 ? -19.469 25.875 6.539 1 94.31 547 ALA A C 1
ATOM 4406 O O . ALA A 1 547 ? -20.688 26.062 6.508 1 94.31 547 ALA A O 1
ATOM 4407 N N . ARG A 1 548 ? -18.953 24.844 7.102 1 92.31 548 ARG A N 1
ATOM 4408 C CA . ARG A 1 548 ? -19.766 23.781 7.68 1 92.31 548 ARG A CA 1
ATOM 4409 C C . ARG A 1 548 ? -20.578 24.297 8.859 1 92.31 548 ARG A C 1
ATOM 4411 O O . ARG A 1 548 ? -21.734 23.891 9.055 1 92.31 548 ARG A O 1
ATOM 4418 N N . VAL A 1 549 ? -20 25.141 9.625 1 93.19 549 VAL A N 1
ATOM 4419 C CA . VAL A 1 549 ? -20.688 25.688 10.797 1 93.19 549 VAL A CA 1
ATOM 4420 C C . VAL A 1 549 ? -21.844 26.562 10.352 1 93.19 549 VAL A C 1
ATOM 4422 O O . VAL A 1 549 ? -22.938 26.516 10.938 1 93.19 549 VAL A O 1
ATOM 4425 N N . PHE A 1 550 ? -21.609 27.344 9.297 1 93.94 550 PHE A N 1
ATOM 4426 C CA . PHE A 1 550 ? -22.656 28.219 8.805 1 93.94 550 PHE A CA 1
ATOM 4427 C C . PHE A 1 550 ? -23.766 27.422 8.141 1 93.94 550 PHE A C 1
ATOM 4429 O O . PHE A 1 550 ? -24.938 27.844 8.141 1 93.94 550 PHE A O 1
ATOM 4436 N N . TYR A 1 551 ? -23.406 26.344 7.578 1 91.88 551 TYR A N 1
ATOM 4437 C CA . TYR A 1 551 ? -24.406 25.484 6.949 1 91.88 551 TYR A CA 1
ATOM 4438 C C . TYR A 1 551 ? -25.281 24.812 7.996 1 91.88 551 TYR A C 1
ATOM 4440 O O . TYR A 1 551 ? -26.516 24.859 7.902 1 91.88 551 TYR A O 1
ATOM 4448 N N . TRP A 1 552 ? -24.719 24.25 9.023 1 89.31 552 TRP A N 1
ATOM 4449 C CA . TRP A 1 552 ? -25.453 23.438 10 1 89.31 552 TRP A CA 1
ATOM 4450 C C . TRP A 1 552 ? -26.062 24.328 11.078 1 89.31 552 TRP A C 1
ATOM 4452 O O . TRP A 1 552 ? -27.031 23.922 11.742 1 89.31 552 TRP A O 1
ATOM 4462 N N . LYS A 1 553 ? -25.547 25.484 11.281 1 89.62 553 LYS A N 1
ATOM 4463 C CA . LYS A 1 553 ? -26.047 26.453 12.258 1 89.62 553 LYS A CA 1
ATOM 4464 C C . LYS A 1 553 ? -26.219 25.812 13.625 1 89.62 553 LYS A C 1
ATOM 4466 O O . LYS A 1 553 ? -27.328 25.812 14.188 1 89.62 553 LYS A O 1
ATOM 4471 N N . PRO A 1 554 ? -25.109 25.344 14.242 1 90.19 554 PRO A N 1
ATOM 4472 C CA . PRO A 1 554 ? -25.172 24.656 15.539 1 90.19 554 PRO A CA 1
ATOM 4473 C C . PRO A 1 554 ? -25.453 25.609 16.703 1 90.19 554 PRO A C 1
ATOM 4475 O O . PRO A 1 554 ? -25.234 26.812 16.562 1 90.19 554 PRO A O 1
ATOM 4478 N N . ARG A 1 555 ? -25.922 25.047 17.781 1 89.38 555 ARG A N 1
ATOM 4479 C CA . ARG A 1 555 ? -26.062 25.828 19 1 89.38 555 ARG A CA 1
ATOM 4480 C C . ARG A 1 555 ? -24.703 26.172 19.609 1 89.38 555 ARG A C 1
ATOM 4482 O O . ARG A 1 555 ? -24.516 27.266 20.141 1 89.38 555 ARG A O 1
ATOM 4489 N N . PHE A 1 556 ? -23.844 25.156 19.484 1 92 556 PHE A N 1
ATOM 4490 C CA . PHE A 1 556 ? -22.484 25.328 20.016 1 92 556 PHE A CA 1
ATOM 4491 C C . PHE A 1 556 ? -21.453 25.016 18.938 1 92 556 PHE A C 1
ATOM 4493 O O . PHE A 1 556 ? -21.562 24.016 18.234 1 92 556 PHE A O 1
ATOM 4500 N N . ALA A 1 557 ? -20.484 25.859 18.766 1 94.31 557 ALA A N 1
ATOM 4501 C CA . ALA A 1 557 ? -19.344 25.625 17.891 1 94.31 557 ALA A CA 1
ATOM 4502 C C . ALA A 1 557 ? -18.047 25.578 18.703 1 94.31 557 ALA A C 1
ATOM 4504 O O . ALA A 1 557 ? -17.719 26.531 19.422 1 94.31 557 ALA A O 1
ATOM 4505 N N . VAL A 1 558 ? -17.422 24.438 18.672 1 94.81 558 VAL A N 1
ATOM 4506 C CA . VAL A 1 558 ? -16.156 24.266 19.375 1 94.81 558 VAL A CA 1
ATOM 4507 C C . VAL A 1 558 ? -14.992 24.406 18.406 1 94.81 558 VAL A C 1
ATOM 4509 O O . VAL A 1 558 ? -14.828 23.578 17.5 1 94.81 558 VAL A O 1
ATOM 4512 N N . LEU A 1 559 ? -14.195 25.422 18.578 1 95.56 559 LEU A N 1
ATOM 4513 C CA . LEU A 1 559 ? -13.141 25.766 17.625 1 95.56 559 LEU A CA 1
ATOM 4514 C C . LEU A 1 559 ? -11.766 25.578 18.25 1 95.56 559 LEU A C 1
ATOM 4516 O O . LEU A 1 559 ? -11.367 26.312 19.156 1 95.56 559 LEU A O 1
ATOM 4520 N N . ASP A 1 560 ? -11.055 24.562 17.797 1 92.12 560 ASP A N 1
ATOM 4521 C CA . ASP A 1 560 ? -9.695 24.297 18.266 1 92.12 560 ASP A CA 1
ATOM 4522 C C . ASP A 1 560 ? -8.664 24.906 17.328 1 92.12 560 ASP A C 1
ATOM 4524 O O . ASP A 1 560 ? -8.18 24.266 16.406 1 92.12 560 ASP A O 1
ATOM 4528 N N . GLU A 1 561 ? -8.297 26.094 17.594 1 87.62 561 GLU A N 1
ATOM 4529 C CA . GLU A 1 561 ? -7.375 26.859 16.75 1 87.62 561 GLU A CA 1
ATOM 4530 C C . GLU A 1 561 ? -7.785 26.812 15.281 1 87.62 561 GLU A C 1
ATOM 4532 O O . GLU A 1 561 ? -6.949 26.578 14.406 1 87.62 561 GLU A O 1
ATOM 4537 N N . ALA A 1 562 ? -9.055 26.969 15.102 1 90 562 ALA A N 1
ATOM 4538 C CA . ALA A 1 562 ? -9.656 26.719 13.797 1 90 562 ALA A CA 1
ATOM 4539 C C . ALA A 1 562 ? -9.43 27.906 12.859 1 90 562 ALA A C 1
ATOM 4541 O O . ALA A 1 562 ? -9.711 27.812 11.656 1 90 562 ALA A O 1
ATOM 4542 N N . THR A 1 563 ? -8.906 29.031 13.352 1 88.5 563 THR A N 1
ATOM 4543 C CA . THR A 1 563 ? -8.695 30.219 12.531 1 88.5 563 THR A CA 1
ATOM 4544 C C . THR A 1 563 ? -7.246 30.688 12.609 1 88.5 563 THR A C 1
ATOM 4546 O O . THR A 1 563 ? -6.941 31.844 12.305 1 88.5 563 THR A O 1
ATOM 4549 N N . SER A 1 564 ? -6.406 29.75 13.039 1 79.44 564 SER A N 1
ATOM 4550 C CA . SER A 1 564 ? -5.023 30.125 13.328 1 79.44 564 SER A CA 1
ATOM 4551 C C . SER A 1 564 ? -4.266 30.469 12.055 1 79.44 564 SER A C 1
ATOM 4553 O O . SER A 1 564 ? -3.287 31.219 12.086 1 79.44 564 SER A O 1
ATOM 4555 N N . ALA A 1 565 ? -4.75 29.953 10.914 1 78.56 565 ALA A N 1
ATOM 4556 C CA . ALA A 1 565 ? -4.035 30.188 9.664 1 78.56 565 ALA A CA 1
ATOM 4557 C C . ALA A 1 565 ? -4.68 31.312 8.859 1 78.56 565 ALA A C 1
ATOM 4559 O O . ALA A 1 565 ? -4.281 31.562 7.719 1 78.56 565 ALA A O 1
ATOM 4560 N N . MET A 1 566 ? -5.609 32.062 9.492 1 83.75 566 MET A N 1
ATOM 4561 C CA . MET A 1 566 ? -6.312 33.125 8.789 1 83.75 566 MET A CA 1
ATOM 4562 C C . MET A 1 566 ? -5.734 34.5 9.148 1 83.75 566 MET A C 1
ATOM 4564 O O . MET A 1 566 ? -5.082 34.656 10.188 1 83.75 566 MET A O 1
ATOM 4568 N N . ASP A 1 567 ? -5.973 35.406 8.227 1 80.69 567 ASP A N 1
ATOM 4569 C CA . ASP A 1 567 ? -5.625 36.781 8.555 1 80.69 567 ASP A CA 1
ATOM 4570 C C . ASP A 1 567 ? -6.598 37.375 9.57 1 80.69 567 ASP A C 1
ATOM 4572 O O . ASP A 1 567 ? -7.73 36.906 9.695 1 80.69 567 ASP A O 1
ATOM 4576 N N . LYS A 1 568 ? -6.121 38.375 10.25 1 82.88 568 LYS A N 1
ATOM 4577 C CA . LYS A 1 568 ? -6.863 38.969 11.359 1 82.88 568 LYS A CA 1
ATOM 4578 C C . LYS A 1 568 ? -8.242 39.438 10.914 1 82.88 568 LYS A C 1
ATOM 4580 O O . LYS A 1 568 ? -9.234 39.219 11.609 1 82.88 568 LYS A O 1
ATOM 4585 N N . ASP A 1 569 ? -8.266 40.031 9.766 1 86.25 569 ASP A N 1
ATOM 4586 C CA . ASP A 1 569 ? -9.523 40.562 9.273 1 86.25 569 ASP A CA 1
ATOM 4587 C C . ASP A 1 569 ? -10.547 39.469 9.031 1 86.25 569 ASP A C 1
ATOM 4589 O O . ASP A 1 569 ? -11.711 39.594 9.406 1 86.25 569 ASP A O 1
ATOM 4593 N N . THR A 1 570 ? -10.109 38.469 8.438 1 89.88 570 THR A N 1
ATOM 4594 C CA . THR A 1 570 ? -10.992 37.344 8.156 1 89.88 570 THR A CA 1
ATOM 4595 C C . THR A 1 570 ? -11.414 36.625 9.445 1 89.88 570 THR A C 1
ATOM 4597 O O . THR A 1 570 ? -12.57 36.25 9.586 1 89.88 570 THR A O 1
ATOM 4600 N N . GLU A 1 571 ? -10.461 36.469 10.312 1 90.94 571 GLU A N 1
ATOM 4601 C CA . GLU A 1 571 ? -10.742 35.875 11.609 1 90.94 571 GLU A CA 1
ATOM 4602 C C . GLU A 1 571 ? -11.828 36.625 12.359 1 90.94 571 GLU A C 1
ATOM 4604 O O . GLU A 1 571 ? -12.797 36.031 12.836 1 90.94 571 GLU A O 1
ATOM 4609 N N . ASP A 1 572 ? -11.664 37.969 12.391 1 91.81 572 ASP A N 1
ATOM 4610 C CA . ASP A 1 572 ? -12.633 38.812 13.078 1 91.81 572 ASP A CA 1
ATOM 4611 C C . ASP A 1 572 ? -14.008 38.719 12.43 1 91.81 572 ASP A C 1
ATOM 4613 O O . ASP A 1 572 ? -15.023 38.625 13.117 1 91.81 572 ASP A O 1
ATOM 4617 N N . TYR A 1 573 ? -13.938 38.75 11.18 1 93.94 573 TYR A N 1
ATOM 4618 C CA . TYR A 1 573 ? -15.188 38.688 10.422 1 93.94 573 TYR A CA 1
ATOM 4619 C C . TYR A 1 573 ? -15.945 37.406 10.711 1 93.94 573 TYR A C 1
ATOM 4621 O O . TYR A 1 573 ? -17.156 37.406 10.953 1 93.94 573 TYR A O 1
ATOM 4629 N N . LEU A 1 574 ? -15.312 36.344 10.688 1 95.25 574 LEU A N 1
ATOM 4630 C CA . LEU A 1 574 ? -15.953 35.031 10.859 1 95.25 574 LEU A CA 1
ATOM 4631 C C . LEU A 1 574 ? -16.469 34.875 12.281 1 95.25 574 LEU A C 1
ATOM 4633 O O . LEU A 1 574 ? -17.547 34.312 12.492 1 95.25 574 LEU A O 1
ATOM 4637 N N . TYR A 1 575 ? -15.711 35.281 13.281 1 95.06 575 TYR A N 1
ATOM 4638 C CA . TYR A 1 575 ? -16.172 35.219 14.664 1 95.06 575 TYR A CA 1
ATOM 4639 C C . TYR A 1 575 ? -17.406 36.062 14.883 1 95.06 575 TYR A C 1
ATOM 4641 O O . TYR A 1 575 ? -18.359 35.656 15.539 1 95.06 575 TYR A O 1
ATOM 4649 N N . GLU A 1 576 ? -17.375 37.281 14.297 1 94.88 576 GLU A N 1
ATOM 4650 C CA . GLU A 1 576 ? -18.531 38.156 14.398 1 94.88 576 GLU A CA 1
ATOM 4651 C C . GLU A 1 576 ? -19.766 37.531 13.75 1 94.88 576 GLU A C 1
ATOM 4653 O O . GLU A 1 576 ? -20.859 37.562 14.305 1 94.88 576 GLU A O 1
ATOM 4658 N N . ALA A 1 577 ? -19.5 37 12.609 1 94.88 577 ALA A N 1
ATOM 4659 C CA . ALA A 1 577 ? -20.594 36.375 11.891 1 94.88 577 ALA A CA 1
ATOM 4660 C C . ALA A 1 577 ? -21.172 35.188 12.703 1 94.88 577 ALA A C 1
ATOM 4662 O O . ALA A 1 577 ? -22.391 35 12.703 1 94.88 577 ALA A O 1
ATOM 4663 N N . LEU A 1 578 ? -20.391 34.438 13.344 1 94.25 578 LEU A N 1
ATOM 4664 C CA . LEU A 1 578 ? -20.812 33.281 14.156 1 94.25 578 LEU A CA 1
ATOM 4665 C C . LEU A 1 578 ? -21.641 33.75 15.344 1 94.25 578 LEU A C 1
ATOM 4667 O O . LEU A 1 578 ? -22.672 33.156 15.656 1 94.25 578 LEU A O 1
ATOM 4671 N N . ILE A 1 579 ? -21.203 34.781 15.977 1 93.25 579 ILE A N 1
ATOM 4672 C CA . ILE A 1 579 ? -21.891 35.281 17.156 1 93.25 579 ILE A CA 1
ATOM 4673 C C . ILE A 1 579 ? -23.234 35.875 16.734 1 93.25 579 ILE A C 1
ATOM 4675 O O . ILE A 1 579 ? -24.234 35.688 17.422 1 93.25 579 ILE A O 1
ATOM 4679 N N . HIS A 1 580 ? -23.234 36.562 15.609 1 93.31 580 HIS A N 1
ATOM 4680 C CA . HIS A 1 580 ? -24.453 37.188 15.109 1 93.31 580 HIS A CA 1
ATOM 4681 C C . HIS A 1 580 ? -25.484 36.125 14.742 1 93.31 580 HIS A C 1
ATOM 4683 O O . HIS A 1 580 ? -26.703 36.375 14.812 1 93.31 580 HIS A O 1
ATOM 4689 N N . MET A 1 581 ? -25 35.031 14.344 1 93.06 581 MET A N 1
ATOM 4690 C CA . MET A 1 581 ? -25.891 33.938 13.969 1 93.06 581 MET A CA 1
ATOM 4691 C C . MET A 1 581 ? -26.547 33.312 15.203 1 93.06 581 MET A C 1
ATOM 4693 O O . MET A 1 581 ? -27.547 32.625 15.102 1 93.06 581 MET A O 1
ATOM 4697 N N . GLY A 1 582 ? -26.016 33.531 16.344 1 90.69 582 GLY A N 1
ATOM 4698 C CA . GLY A 1 582 ? -26.609 33.062 17.578 1 90.69 582 GLY A CA 1
ATOM 4699 C C . GLY A 1 582 ? -25.922 31.812 18.125 1 90.69 582 GLY A C 1
ATOM 4700 O O . GLY A 1 582 ? -26.375 31.219 19.094 1 90.69 582 GLY A O 1
ATOM 4701 N N . THR A 1 583 ? -24.859 31.406 17.516 1 92.81 583 THR A N 1
ATOM 4702 C CA . THR A 1 583 ? -24.109 30.219 17.938 1 92.81 583 THR A CA 1
ATOM 4703 C C . THR A 1 583 ? -23.203 30.547 19.125 1 92.81 583 THR A C 1
ATOM 4705 O O . THR A 1 583 ? -22.562 31.594 19.156 1 92.81 583 THR A O 1
ATOM 4708 N N . SER A 1 584 ? -23.281 29.688 20.172 1 93.81 584 SER A N 1
ATOM 4709 C CA . SER A 1 584 ? -22.328 29.812 21.281 1 93.81 584 SER A CA 1
ATOM 4710 C C . SER A 1 584 ? -20.953 29.281 20.875 1 93.81 584 SER A C 1
ATOM 4712 O O . SER A 1 584 ? -20.828 28.156 20.422 1 93.81 584 SER A O 1
ATOM 4714 N N . VAL A 1 585 ? -19.969 30.125 21.109 1 96 585 VAL A N 1
ATOM 4715 C CA . VAL A 1 585 ? -18.641 29.797 20.594 1 96 585 VAL A CA 1
ATOM 4716 C C . VAL A 1 585 ? -17.719 29.406 21.734 1 96 585 VAL A C 1
ATOM 4718 O O . VAL A 1 585 ? -17.578 30.141 22.719 1 96 585 VAL A O 1
ATOM 4721 N N . ILE A 1 586 ? -17.172 28.188 21.656 1 95.62 586 ILE A N 1
ATOM 4722 C CA . ILE A 1 586 ? -16.125 27.688 22.562 1 95.62 586 ILE A CA 1
ATOM 4723 C C . ILE A 1 586 ? -14.805 27.594 21.797 1 95.62 586 ILE A C 1
ATOM 4725 O O . ILE A 1 586 ? -14.672 26.766 20.891 1 95.62 586 ILE A O 1
ATOM 4729 N N . SER A 1 587 ? -13.836 28.391 22.188 1 95.44 587 SER A N 1
ATOM 4730 C CA . SER A 1 587 ? -12.633 28.469 21.359 1 95.44 587 SER A CA 1
ATOM 4731 C C . SER A 1 587 ? -11.383 28.203 22.203 1 95.44 587 SER A C 1
ATOM 4733 O O . SER A 1 587 ? -11.344 28.5 23.391 1 95.44 587 SER A O 1
ATOM 4735 N N . VAL A 1 588 ? -10.477 27.469 21.562 1 92.06 588 VAL A N 1
ATOM 4736 C CA . VAL A 1 588 ? -9.086 27.438 22 1 92.06 588 VAL A CA 1
ATOM 4737 C C . VAL A 1 588 ? -8.234 28.312 21.094 1 92.06 588 VAL A C 1
ATOM 4739 O O . VAL A 1 588 ? -8.258 28.172 19.875 1 92.06 588 VAL A O 1
ATOM 4742 N N . SER A 1 589 ? -7.66 29.359 21.562 1 85.62 589 SER A N 1
ATOM 4743 C CA . SER A 1 589 ? -6.828 30.25 20.75 1 85.62 589 SER A CA 1
ATOM 4744 C C . SER A 1 589 ? -5.773 30.953 21.594 1 85.62 589 SER A C 1
ATOM 4746 O O . SER A 1 589 ? -5.941 31.109 22.812 1 85.62 589 SER A O 1
ATOM 4748 N N . HIS A 1 590 ? -4.746 31.281 20.969 1 77.81 590 HIS A N 1
ATOM 4749 C CA . HIS A 1 590 ? -3.705 32.094 21.578 1 77.81 590 HIS A CA 1
ATOM 4750 C C . HIS A 1 590 ? -3.77 33.531 21.078 1 77.81 590 HIS A C 1
ATOM 4752 O O . HIS A 1 590 ? -3.023 34.406 21.562 1 77.81 590 HIS A O 1
ATOM 4758 N N . HIS A 1 591 ? -4.73 33.812 20.281 1 79.5 591 HIS A N 1
ATOM 4759 C CA . HIS A 1 591 ? -4.82 35.125 19.672 1 79.5 591 HIS A CA 1
ATOM 4760 C C . HIS A 1 591 ? -5.688 36.062 20.516 1 79.5 591 HIS A C 1
ATOM 4762 O O . HIS A 1 591 ? -6.867 35.781 20.75 1 79.5 591 HIS A O 1
ATOM 4768 N N . PRO A 1 592 ? -5.168 37.125 20.844 1 80.56 592 PRO A N 1
ATOM 4769 C CA . PRO A 1 592 ? -5.934 38.062 21.688 1 80.56 592 PRO A CA 1
ATOM 4770 C C . PRO A 1 592 ? -7.215 38.531 21.016 1 80.56 592 PRO A C 1
ATOM 4772 O O . PRO A 1 592 ? -8.242 38.688 21.672 1 80.56 592 PRO A O 1
ATOM 4775 N N . ASN A 1 593 ? -7.117 38.781 19.734 1 81.81 593 ASN A N 1
ATOM 4776 C CA . ASN A 1 593 ? -8.297 39.281 19.031 1 81.81 593 ASN A CA 1
ATOM 4777 C C . ASN A 1 593 ? -9.445 38.281 19.109 1 81.81 593 ASN A C 1
ATOM 4779 O O . ASN A 1 593 ? -10.609 38.656 19.188 1 81.81 593 ASN A O 1
ATOM 4783 N N . VAL A 1 594 ? -9.141 37.031 19.094 1 88.62 594 VAL A N 1
ATOM 4784 C CA . VAL A 1 594 ? -10.148 35.969 19.188 1 88.62 594 VAL A CA 1
ATOM 4785 C C . VAL A 1 594 ? -10.734 35.938 20.594 1 88.62 594 VAL A C 1
ATOM 4787 O O . VAL A 1 594 ? -11.945 35.781 20.766 1 88.62 594 VAL A O 1
ATOM 4790 N N . ILE A 1 595 ? -9.875 36.125 21.547 1 89.44 595 ILE A N 1
ATOM 4791 C CA . ILE A 1 595 ? -10.273 36.062 22.953 1 89.44 595 ILE A CA 1
ATOM 4792 C C . ILE A 1 595 ? -11.273 37.188 23.25 1 89.44 595 ILE A C 1
ATOM 4794 O O . ILE A 1 595 ? -12.203 37 24.047 1 89.44 595 ILE A O 1
ATOM 4798 N N . ASP A 1 596 ? -11.172 38.281 22.547 1 90.31 596 ASP A N 1
ATOM 4799 C CA . ASP A 1 596 ? -12.008 39.438 22.781 1 90.31 596 ASP A CA 1
ATOM 4800 C C . ASP A 1 596 ? -13.469 39.156 22.438 1 90.31 596 ASP A C 1
ATOM 4802 O O . ASP A 1 596 ? -14.375 39.812 22.953 1 90.31 596 ASP A O 1
ATOM 4806 N N . TYR A 1 597 ? -13.75 38.156 21.672 1 93 597 TYR A N 1
ATOM 4807 C CA . TYR A 1 597 ? -15.117 37.812 21.281 1 93 597 TYR A CA 1
ATOM 4808 C C . TYR A 1 597 ? -15.781 36.938 22.312 1 93 597 TYR A C 1
ATOM 4810 O O . TYR A 1 597 ? -16.938 36.531 22.156 1 93 597 TYR A O 1
ATOM 4818 N N . HIS A 1 598 ? -15.125 36.656 23.391 1 95.25 598 HIS A N 1
ATOM 4819 C CA . HIS A 1 598 ? -15.633 35.75 24.422 1 95.25 598 HIS A CA 1
ATOM 4820 C C . HIS A 1 598 ? -15.906 36.5 25.734 1 95.25 598 HIS A C 1
ATOM 4822 O O . HIS A 1 598 ? -15.164 37.406 26.094 1 95.25 598 HIS A O 1
ATOM 4828 N N . ASN A 1 599 ? -16.953 36.125 26.406 1 94.38 599 ASN A N 1
ATOM 4829 C CA . ASN A 1 599 ? -17.328 36.75 27.672 1 94.38 599 ASN A CA 1
ATOM 4830 C C . ASN A 1 599 ? -16.844 35.969 28.875 1 94.38 599 ASN A C 1
ATOM 4832 O O . ASN A 1 599 ? -16.828 36.469 29.984 1 94.38 599 ASN A O 1
ATOM 4836 N N . THR A 1 600 ? -16.5 34.75 28.672 1 95.19 600 THR A N 1
ATOM 4837 C CA . THR A 1 600 ? -15.914 33.906 29.703 1 95.19 600 THR A CA 1
ATOM 4838 C C . THR A 1 600 ? -14.547 33.406 29.281 1 95.19 600 THR A C 1
ATOM 4840 O O . THR A 1 600 ? -14.406 32.812 28.203 1 95.19 600 THR A O 1
ATOM 4843 N N . ILE A 1 601 ? -13.539 33.594 30.078 1 95.81 601 ILE A N 1
ATOM 4844 C CA . ILE A 1 601 ? -12.18 33.156 29.766 1 95.81 601 ILE A CA 1
ATOM 4845 C C . ILE A 1 601 ? -11.727 32.125 30.812 1 95.81 601 ILE A C 1
ATOM 4847 O O . ILE A 1 601 ? -11.711 32.438 32 1 95.81 601 ILE A O 1
ATOM 4851 N N . VAL A 1 602 ? -11.422 30.984 30.406 1 95.94 602 VAL A N 1
ATOM 4852 C CA . VAL A 1 602 ? -10.875 29.938 31.266 1 95.94 602 VAL A CA 1
ATOM 4853 C C . VAL A 1 602 ? -9.367 29.844 31.062 1 95.94 602 VAL A C 1
ATOM 4855 O O . VAL A 1 602 ? -8.906 29.406 30 1 95.94 602 VAL A O 1
ATOM 4858 N N . ARG A 1 603 ? -8.594 30.156 32.031 1 94.81 603 ARG A N 1
ATOM 4859 C CA . ARG A 1 603 ? -7.141 30.156 31.922 1 94.81 603 ARG A CA 1
ATOM 4860 C C . ARG A 1 603 ? -6.551 28.922 32.594 1 94.81 603 ARG A C 1
ATOM 4862 O O . ARG A 1 603 ? -6.734 28.703 33.812 1 94.81 603 ARG A O 1
ATOM 4869 N N . LEU A 1 604 ? -5.832 28.172 31.859 1 93.81 604 LEU A N 1
ATOM 4870 C CA . LEU A 1 604 ? -5.133 26.984 32.375 1 93.81 604 LEU A CA 1
ATOM 4871 C C . LEU A 1 604 ? -3.68 27.328 32.688 1 93.81 604 LEU A C 1
ATOM 4873 O O . LEU A 1 604 ? -3.023 28.047 31.938 1 93.81 604 LEU A O 1
ATOM 4877 N N . ASP A 1 605 ? -3.156 26.812 33.75 1 89.62 605 ASP A N 1
ATOM 4878 C CA . ASP A 1 605 ? -1.799 27.156 34.188 1 89.62 605 ASP A CA 1
ATOM 4879 C C . ASP A 1 605 ? -0.804 26.094 33.719 1 89.62 605 ASP A C 1
ATOM 4881 O O . ASP A 1 605 ? 0.41 26.297 33.781 1 89.62 605 ASP A O 1
ATOM 4885 N N . GLY A 1 606 ? -1.258 25 33.219 1 85.75 606 GLY A N 1
ATOM 4886 C CA . GLY A 1 606 ? -0.373 23.953 32.75 1 85.75 606 GLY A CA 1
ATOM 4887 C C . GLY A 1 606 ? 0.005 22.953 33.812 1 85.75 606 GLY A C 1
ATOM 4888 O O . GLY A 1 606 ? 0.66 21.953 33.531 1 85.75 606 GLY A O 1
ATOM 4889 N N . GLN A 1 607 ? -0.386 23.172 35.094 1 86.94 607 GLN A N 1
ATOM 4890 C CA . GLN A 1 607 ? -0.048 22.297 36.219 1 86.94 607 GLN A CA 1
ATOM 4891 C C . GLN A 1 607 ? -1.304 21.719 36.844 1 86.94 607 GLN A C 1
ATOM 4893 O O . GLN A 1 607 ? -1.302 21.375 38.031 1 86.94 607 GLN A O 1
ATOM 4898 N N . GLY A 1 608 ? -2.307 21.703 36.094 1 90.44 608 GLY A N 1
ATOM 4899 C CA . GLY A 1 608 ? -3.537 21.109 36.594 1 90.44 608 GLY A CA 1
ATOM 4900 C C . GLY A 1 608 ? -4.512 22.125 37.156 1 90.44 608 GLY A C 1
ATOM 4901 O O . GLY A 1 608 ? -5.68 21.812 37.406 1 90.44 608 GLY A O 1
ATOM 4902 N N . GLY A 1 609 ? -4.078 23.344 37.281 1 92.94 609 GLY A N 1
ATOM 4903 C CA . GLY A 1 609 ? -4.926 24.406 37.812 1 92.94 609 GLY A CA 1
ATOM 4904 C C . GLY A 1 609 ? -5.578 25.234 36.719 1 92.94 609 GLY A C 1
ATOM 4905 O O . GLY A 1 609 ? -5.141 25.203 35.562 1 92.94 609 GLY A O 1
ATOM 4906 N N . TYR A 1 610 ? -6.742 25.875 37.125 1 95.5 610 TYR A N 1
ATOM 4907 C CA . TYR A 1 610 ? -7.422 26.75 36.156 1 95.5 610 TYR A CA 1
ATOM 4908 C C . TYR A 1 610 ? -8.094 27.922 36.875 1 95.5 610 TYR A C 1
ATOM 4910 O O . TYR A 1 610 ? -8.312 27.875 38.094 1 95.5 610 TYR A O 1
ATOM 4918 N N . THR A 1 611 ? -8.281 29.016 36.219 1 95.56 611 THR A N 1
ATOM 4919 C CA . THR A 1 611 ? -9.039 30.172 36.688 1 95.56 611 THR A CA 1
ATOM 4920 C C . THR A 1 611 ? -10.102 30.578 35.688 1 95.56 611 THR A C 1
ATOM 4922 O O . THR A 1 611 ? -9.914 30.406 34.469 1 95.56 611 THR A O 1
ATOM 4925 N N . ILE A 1 612 ? -11.25 31.031 36.156 1 95.44 612 ILE A N 1
ATOM 4926 C CA . ILE A 1 612 ? -12.336 31.484 35.281 1 95.44 612 ILE A CA 1
ATOM 4927 C C . ILE A 1 612 ? -12.586 32.969 35.5 1 95.44 612 ILE A C 1
ATOM 4929 O O . ILE A 1 612 ? -12.789 33.438 36.625 1 95.44 612 ILE A O 1
ATOM 4933 N N . GLU A 1 613 ? -12.461 33.719 34.406 1 93.44 613 GLU A N 1
ATOM 4934 C CA . GLU A 1 613 ? -12.75 35.156 34.406 1 93.44 613 GLU A CA 1
ATOM 4935 C C . GLU A 1 613 ? -13.969 35.469 33.531 1 93.44 613 GLU A C 1
ATOM 4937 O O . GLU A 1 613 ? -14.055 35 32.406 1 93.44 613 GLU A O 1
ATOM 4942 N N . THR A 1 614 ? -14.992 36.062 34.094 1 91.44 614 THR A N 1
ATOM 4943 C CA . THR A 1 614 ? -16.172 36.438 33.344 1 91.44 614 THR A CA 1
ATOM 4944 C C . THR A 1 614 ? -16.219 37.969 33.125 1 91.44 614 THR A C 1
ATOM 4946 O O . THR A 1 614 ? -15.992 38.719 34.062 1 91.44 614 THR A O 1
ATOM 4949 N N . LYS A 1 615 ? -16.125 38.438 31.906 1 78.44 615 LYS A N 1
ATOM 4950 C CA . LYS A 1 615 ? -16.281 39.844 31.578 1 78.44 615 LYS A CA 1
ATOM 4951 C C . LYS A 1 615 ? -17.734 40.281 31.703 1 78.44 615 LYS A C 1
ATOM 4953 O O . LYS A 1 615 ? -18.641 39.562 31.312 1 78.44 615 LYS A O 1
ATOM 4958 N N . GLU A 1 616 ? -18.141 41.062 32.656 1 59.25 616 GLU A N 1
ATOM 4959 C CA . GLU A 1 616 ? -19.469 41.688 32.719 1 59.25 616 GLU A CA 1
ATOM 4960 C C . GLU A 1 616 ? -19.844 42.312 31.359 1 59.25 616 GLU A C 1
ATOM 4962 O O . GLU A 1 616 ? -18.984 42.781 30.625 1 59.25 616 GLU A O 1
ATOM 4967 N N . SER A 1 617 ? -20.781 41.812 30.672 1 47.72 617 SER A N 1
ATOM 4968 C CA . SER A 1 617 ? -21.375 42.312 29.438 1 47.72 617 SER A CA 1
ATOM 4969 C C . SER A 1 617 ? -21.266 43.844 29.359 1 47.72 617 SER A C 1
ATOM 4971 O O . SER A 1 617 ? -21.938 44.562 30.109 1 47.72 617 SER A O 1
ATOM 4973 N N . SER A 1 618 ? -20.359 44.562 29.391 1 38.53 618 SER A N 1
ATOM 4974 C CA . SER A 1 618 ? -20.703 45.906 28.984 1 38.53 618 SER A CA 1
ATOM 4975 C C . SER A 1 618 ? -21.531 45.938 27.703 1 38.53 618 SER A C 1
ATOM 4977 O O . SER A 1 618 ? -21.312 45.094 26.812 1 38.53 618 SER A O 1
ATOM 4979 N N . SER A 1 619 ? -22.797 46.5 27.672 1 36.69 619 SER A N 1
ATOM 4980 C CA . SER A 1 619 ? -23.734 46.906 26.625 1 36.69 619 SER A CA 1
ATOM 4981 C C . SER A 1 619 ? -23 47.312 25.344 1 36.69 619 SER A C 1
ATOM 4983 O O . SER A 1 619 ? -23.641 47.719 24.375 1 36.69 619 SER A O 1
ATOM 4985 N N . SER A 1 620 ? -21.781 47.594 25.328 1 33.88 620 SER A N 1
ATOM 4986 C CA . SER A 1 620 ? -21.234 48.344 24.203 1 33.88 620 SER A CA 1
ATOM 4987 C C . SER A 1 620 ? -21.094 47.469 22.969 1 33.88 620 SER A C 1
ATOM 4989 O O . SER A 1 620 ? -20.672 47.969 21.906 1 33.88 620 SER A O 1
ATOM 4991 N N . LEU A 1 621 ? -21.031 46.188 23.062 1 35.72 621 LEU A N 1
ATOM 4992 C CA . LEU A 1 621 ? -20.766 45.625 21.75 1 35.72 621 LEU A CA 1
ATOM 4993 C C . LEU A 1 621 ? -22 45.656 20.875 1 35.72 621 LEU A C 1
ATOM 4995 O O . LEU A 1 621 ? -21.984 45.188 19.734 1 35.72 621 LEU A O 1
ATOM 4999 N N . VAL A 1 622 ? -23.234 45.719 21.359 1 31.53 622 VAL A N 1
ATOM 5000 C CA . VAL A 1 622 ? -24.312 45.844 20.406 1 31.53 622 VAL A CA 1
ATOM 5001 C C . VAL A 1 622 ? -24.156 47.188 19.641 1 31.53 622 VAL A C 1
ATOM 5003 O O . VAL A 1 622 ? -24.766 47.375 18.594 1 31.53 622 VAL A O 1
ATOM 5006 N N . ALA A 1 623 ? -23.875 48.406 20.375 1 29.88 623 ALA A N 1
ATOM 5007 C CA . ALA A 1 623 ? -24.234 49.688 19.797 1 29.88 623 ALA A CA 1
ATOM 5008 C C . ALA A 1 623 ? -23.281 50.094 18.672 1 29.88 623 ALA A C 1
ATOM 5010 O O . ALA A 1 623 ? -23.375 51.188 18.109 1 29.88 623 ALA A O 1
ATOM 5011 N N . VAL A 1 624 ? -22.266 49.375 18.219 1 25.61 624 VAL A N 1
ATOM 5012 C CA . VAL A 1 624 ? -21.984 49.938 16.906 1 25.61 624 VAL A CA 1
ATOM 5013 C C . VAL A 1 624 ? -22.906 49.281 15.867 1 25.61 624 VAL A C 1
ATOM 5015 O O . VAL A 1 624 ? -23.078 48.062 15.867 1 25.61 624 VAL A O 1
ATOM 5018 N N . MET B 1 1 ? -52.25 -20.234 9.336 1 17.91 1 MET B N 1
ATOM 5019 C CA . MET B 1 1 ? -51.844 -20.906 8.109 1 17.91 1 MET B CA 1
ATOM 5020 C C . MET B 1 1 ? -51 -19.969 7.246 1 17.91 1 MET B C 1
ATOM 5022 O O . MET B 1 1 ? -50.75 -20.266 6.078 1 17.91 1 MET B O 1
ATOM 5026 N N . ARG B 1 2 ? -50.781 -18.75 7.574 1 18.92 2 ARG B N 1
ATOM 5027 C CA . ARG B 1 2 ? -50.375 -17.688 6.648 1 18.92 2 ARG B CA 1
ATOM 5028 C C . ARG B 1 2 ? -48.969 -17.906 6.133 1 18.92 2 ARG B C 1
ATOM 5030 O O . ARG B 1 2 ? -48 -17.906 6.91 1 18.92 2 ARG B O 1
ATOM 5037 N N . GLN B 1 3 ? -48.75 -18.703 5.145 1 19.67 3 GLN B N 1
ATOM 5038 C CA . GLN B 1 3 ? -47.562 -19.312 4.523 1 19.67 3 GLN B CA 1
ATOM 5039 C C . GLN B 1 3 ? -46.656 -18.266 3.898 1 19.67 3 GLN B C 1
ATOM 5041 O O . GLN B 1 3 ? -46.969 -17.703 2.848 1 19.67 3 GLN B O 1
ATOM 5046 N N . GLU B 1 4 ? -46.188 -17.328 4.66 1 21.64 4 GLU B N 1
ATOM 5047 C CA . GLU B 1 4 ? -45.5 -16.172 4.109 1 21.64 4 GLU B CA 1
ATOM 5048 C C . GLU B 1 4 ? -44.344 -16.625 3.199 1 21.64 4 GLU B C 1
ATOM 5050 O O . GLU B 1 4 ? -43.719 -17.641 3.449 1 21.64 4 GLU B O 1
ATOM 5055 N N . ARG B 1 5 ? -44.281 -16.016 1.985 1 21.44 5 ARG B N 1
ATOM 5056 C CA . ARG B 1 5 ? -43.656 -16.094 0.674 1 21.44 5 ARG B CA 1
ATOM 5057 C C . ARG B 1 5 ? -42.125 -16.078 0.801 1 21.44 5 ARG B C 1
ATOM 5059 O O . ARG B 1 5 ? -41.562 -15.148 1.365 1 21.44 5 ARG B O 1
ATOM 5066 N N . LEU B 1 6 ? -41.5 -17.125 0.822 1 22.16 6 LEU B N 1
ATOM 5067 C CA . LEU B 1 6 ? -40.094 -17.562 0.806 1 22.16 6 LEU B CA 1
ATOM 5068 C C . LEU B 1 6 ? -39.375 -16.984 -0.396 1 22.16 6 LEU B C 1
ATOM 5070 O O . LEU B 1 6 ? -39.594 -17.391 -1.534 1 22.16 6 LEU B O 1
ATOM 5074 N N . ASN B 1 7 ? -39.312 -15.578 -0.474 1 22.77 7 ASN B N 1
ATOM 5075 C CA . ASN B 1 7 ? -38.781 -14.922 -1.66 1 22.77 7 ASN B CA 1
ATOM 5076 C C . ASN B 1 7 ? -37.406 -15.492 -2.045 1 22.77 7 ASN B C 1
ATOM 5078 O O . ASN B 1 7 ? -36.531 -15.625 -1.197 1 22.77 7 ASN B O 1
ATOM 5082 N N . SER B 1 8 ? -37.281 -16.234 -3.031 1 22.91 8 SER B N 1
ATOM 5083 C CA . SER B 1 8 ? -36.312 -17 -3.805 1 22.91 8 SER B CA 1
ATOM 5084 C C . SER B 1 8 ? -35.156 -16.125 -4.238 1 22.91 8 SER B C 1
ATOM 5086 O O . SER B 1 8 ? -35.312 -14.945 -4.527 1 22.91 8 SER B O 1
ATOM 5088 N N . PHE B 1 9 ? -33.906 -16.406 -3.891 1 25.72 9 PHE B N 1
ATOM 5089 C CA . PHE B 1 9 ? -32.594 -15.938 -4.23 1 25.72 9 PHE B CA 1
ATOM 5090 C C . PHE B 1 9 ? -32.375 -15.906 -5.742 1 25.72 9 PHE B C 1
ATOM 5092 O O . PHE B 1 9 ? -31.766 -16.797 -6.316 1 25.72 9 PHE B O 1
ATOM 5099 N N . SER B 1 10 ? -33.406 -15.477 -6.648 1 25.81 10 SER B N 1
ATOM 5100 C CA . SER B 1 10 ? -33.281 -15.547 -8.102 1 25.81 10 SER B CA 1
ATOM 5101 C C . SER B 1 10 ? -32.062 -14.789 -8.594 1 25.81 10 SER B C 1
ATOM 5103 O O . SER B 1 10 ? -31.562 -13.875 -7.922 1 25.81 10 SER B O 1
ATOM 5105 N N . SER B 1 11 ? -31.328 -15.25 -9.719 1 31.58 11 SER B N 1
ATOM 5106 C CA . SER B 1 11 ? -30.281 -14.914 -10.688 1 31.58 11 SER B CA 1
ATOM 5107 C C . SER B 1 11 ? -30.328 -13.43 -11.047 1 31.58 11 SER B C 1
ATOM 5109 O O . SER B 1 11 ? -29.422 -12.922 -11.711 1 31.58 11 SER B O 1
ATOM 5111 N N . ASN B 1 12 ? -31.578 -12.734 -10.977 1 27.62 12 ASN B N 1
ATOM 5112 C CA . ASN B 1 12 ? -31.953 -11.383 -11.359 1 27.62 12 ASN B CA 1
ATOM 5113 C C . ASN B 1 12 ? -31.531 -10.359 -10.305 1 27.62 12 ASN B C 1
ATOM 5115 O O . ASN B 1 12 ? -32.219 -9.367 -10.086 1 27.62 12 ASN B O 1
ATOM 5119 N N . ASP B 1 13 ? -30.734 -10.688 -9.5 1 29.12 13 ASP B N 1
ATOM 5120 C CA . ASP B 1 13 ? -30.562 -9.562 -8.594 1 29.12 13 ASP B CA 1
ATOM 5121 C C . ASP B 1 13 ? -29.969 -8.352 -9.312 1 29.12 13 ASP B C 1
ATOM 5123 O O . ASP B 1 13 ? -28.828 -8.414 -9.789 1 29.12 13 ASP B O 1
ATOM 5127 N N . PRO B 1 14 ? -30.75 -7.414 -9.852 1 30.81 14 PRO B N 1
ATOM 5128 C CA . PRO B 1 14 ? -30.516 -6.219 -10.664 1 30.81 14 PRO B CA 1
ATOM 5129 C C . PRO B 1 14 ? -29.406 -5.34 -10.094 1 30.81 14 PRO B C 1
ATOM 5131 O O . PRO B 1 14 ? -28.969 -4.383 -10.742 1 30.81 14 PRO B O 1
ATOM 5134 N N . ILE B 1 15 ? -29.203 -5.48 -8.875 1 32.59 15 ILE B N 1
ATOM 5135 C CA . ILE B 1 15 ? -28.297 -4.457 -8.359 1 32.59 15 ILE B CA 1
ATOM 5136 C C . ILE B 1 15 ? -26.906 -4.656 -8.953 1 32.59 15 ILE B C 1
ATOM 5138 O O . ILE B 1 15 ? -26.172 -3.688 -9.164 1 32.59 15 ILE B O 1
ATOM 5142 N N . PHE B 1 16 ? -26.531 -5.895 -9.156 1 36.97 16 PHE B N 1
ATOM 5143 C CA . PHE B 1 16 ? -25.188 -6.109 -9.703 1 36.97 16 PHE B CA 1
ATOM 5144 C C . PHE B 1 16 ? -25.141 -5.75 -11.18 1 36.97 16 PHE B C 1
ATOM 5146 O O . PHE B 1 16 ? -24.109 -5.301 -11.68 1 36.97 16 PHE B O 1
ATOM 5153 N N . ASN B 1 17 ? -26.188 -5.918 -11.953 1 38.5 17 ASN B N 1
ATOM 5154 C CA . ASN B 1 17 ? -26.156 -5.648 -13.391 1 38.5 17 ASN B CA 1
ATOM 5155 C C . ASN B 1 17 ? -26.141 -4.148 -13.68 1 38.5 17 ASN B C 1
ATOM 5157 O O . ASN B 1 17 ? -25.453 -3.695 -14.594 1 38.5 17 ASN B O 1
ATOM 5161 N N . GLN B 1 18 ? -27.047 -3.42 -13.047 1 38.97 18 GLN B N 1
ATOM 5162 C CA . GLN B 1 18 ? -27.156 -2 -13.367 1 38.97 18 GLN B CA 1
ATOM 5163 C C . GLN B 1 18 ? -25.906 -1.241 -12.938 1 38.97 18 GLN B C 1
ATOM 5165 O O . GLN B 1 18 ? -25.453 -0.323 -13.625 1 38.97 18 GLN B O 1
ATOM 5170 N N . GLN B 1 19 ? -25.359 -1.619 -11.875 1 43 19 GLN B N 1
ATOM 5171 C CA . GLN B 1 19 ? -24.172 -0.925 -11.391 1 43 19 GLN B CA 1
ATOM 5172 C C . GLN B 1 19 ? -22.953 -1.293 -12.227 1 43 19 GLN B C 1
ATOM 5174 O O . GLN B 1 19 ? -22.031 -0.487 -12.383 1 43 19 GLN B O 1
ATOM 5179 N N . GLU B 1 20 ? -22.969 -2.414 -12.836 1 44.38 20 GLU B N 1
ATOM 5180 C CA . GLU B 1 20 ? -21.891 -2.779 -13.75 1 44.38 20 GLU B CA 1
ATOM 5181 C C . GLU B 1 20 ? -21.906 -1.884 -14.984 1 44.38 20 GLU B C 1
ATOM 5183 O O . GLU B 1 20 ? -20.844 -1.464 -15.453 1 44.38 20 GLU B O 1
ATOM 5188 N N . ASP B 1 21 ? -23.078 -1.668 -15.531 1 47.62 21 ASP B N 1
ATOM 5189 C CA . ASP B 1 21 ? -23.172 -0.808 -16.703 1 47.62 21 ASP B CA 1
ATOM 5190 C C . ASP B 1 21 ? -22.703 0.608 -16.391 1 47.62 21 ASP B C 1
ATOM 5192 O O . ASP B 1 21 ? -22.016 1.242 -17.203 1 47.62 21 ASP B O 1
ATOM 5196 N N . ASP B 1 22 ? -23.094 1.073 -15.297 1 48.59 22 ASP B N 1
ATOM 5197 C CA . ASP B 1 22 ? -22.703 2.434 -14.93 1 48.59 22 ASP B CA 1
ATOM 5198 C C . ASP B 1 22 ? -21.219 2.529 -14.633 1 48.59 22 ASP B C 1
ATOM 5200 O O . ASP B 1 22 ? -20.562 3.502 -15.016 1 48.59 22 ASP B O 1
ATOM 5204 N N . ILE B 1 23 ? -20.734 1.554 -14.094 1 49.34 23 ILE B N 1
ATOM 5205 C CA . ILE B 1 23 ? -19.312 1.529 -13.828 1 49.34 23 ILE B CA 1
ATOM 5206 C C . ILE B 1 23 ? -18.547 1.278 -15.133 1 49.34 23 ILE B C 1
ATOM 5208 O O . ILE B 1 23 ? -17.484 1.866 -15.359 1 49.34 23 ILE B O 1
ATOM 5212 N N . GLU B 1 24 ? -19.109 0.439 -15.938 1 49.88 24 GLU B N 1
ATOM 5213 C CA . GLU B 1 24 ? -18.516 0.337 -17.266 1 49.88 24 GLU B CA 1
ATOM 5214 C C . GLU B 1 24 ? -18.5 1.691 -17.969 1 49.88 24 GLU B C 1
ATOM 5216 O O . GLU B 1 24 ? -17.531 2.027 -18.656 1 49.88 24 GLU B O 1
ATOM 5221 N N . GLU B 1 25 ? -19.531 2.391 -17.797 1 51.91 25 GLU B N 1
ATOM 5222 C CA . GLU B 1 25 ? -19.578 3.736 -18.359 1 51.91 25 GLU B CA 1
ATOM 5223 C C . GLU B 1 25 ? -18.578 4.656 -17.656 1 51.91 25 GLU B C 1
ATOM 5225 O O . GLU B 1 25 ? -17.938 5.484 -18.312 1 51.91 25 GLU B O 1
ATOM 5230 N N . GLN B 1 26 ? -18.469 4.508 -16.453 1 51.03 26 GLN B N 1
ATOM 5231 C CA . GLN B 1 26 ? -17.484 5.312 -15.734 1 51.03 26 GLN B CA 1
ATOM 5232 C C . GLN B 1 26 ? -16.062 4.883 -16.094 1 51.03 26 GLN B C 1
ATOM 5234 O O . GLN B 1 26 ? -15.172 5.723 -16.219 1 51.03 26 GLN B O 1
ATOM 5239 N N . ILE B 1 27 ? -15.938 3.641 -16.172 1 52.28 27 ILE B N 1
ATOM 5240 C CA . ILE B 1 27 ? -14.688 3.107 -16.688 1 52.28 27 ILE B CA 1
ATOM 5241 C C . ILE B 1 27 ? -14.453 3.643 -18.109 1 52.28 27 ILE B C 1
ATOM 5243 O O . ILE B 1 27 ? -13.336 4.047 -18.438 1 52.28 27 ILE B O 1
ATOM 5247 N N . HIS B 1 28 ? -15.5 3.549 -18.875 1 49.09 28 HIS B N 1
ATOM 5248 C CA . HIS B 1 28 ? -15.406 4.125 -20.219 1 49.09 28 HIS B CA 1
ATOM 5249 C C . HIS B 1 28 ? -15.086 5.617 -20.141 1 49.09 28 HIS B C 1
ATOM 5251 O O . HIS B 1 28 ? -14.297 6.121 -20.953 1 49.09 28 HIS B O 1
ATOM 5257 N N . GLN B 1 29 ? -15.719 6.297 -19.312 1 50 29 GLN B N 1
ATOM 5258 C CA . GLN B 1 29 ? -15.469 7.73 -19.203 1 50 29 GLN B CA 1
ATOM 5259 C C . GLN B 1 29 ? -14.078 8.008 -18.641 1 50 29 GLN B C 1
ATOM 5261 O O . GLN B 1 29 ? -13.414 8.953 -19.062 1 50 29 GLN B O 1
ATOM 5266 N N . GLN B 1 30 ? -13.812 7.309 -17.641 1 49.88 30 GLN B N 1
ATOM 5267 C CA . GLN B 1 30 ? -12.453 7.477 -17.141 1 49.88 30 GLN B CA 1
ATOM 5268 C C . GLN B 1 30 ? -11.43 7.027 -18.188 1 49.88 30 GLN B C 1
ATOM 5270 O O . GLN B 1 30 ? -10.344 7.605 -18.281 1 49.88 30 GLN B O 1
ATOM 5275 N N . ASN B 1 31 ? -11.797 5.949 -18.859 1 46.31 31 ASN B N 1
ATOM 5276 C CA . ASN B 1 31 ? -11.008 5.578 -20.031 1 46.31 31 ASN B CA 1
ATOM 5277 C C . ASN B 1 31 ? -10.992 6.695 -21.062 1 46.31 31 ASN B C 1
ATOM 5279 O O . ASN B 1 31 ? -9.984 6.895 -21.75 1 46.31 31 ASN B O 1
ATOM 5283 N N . GLU B 1 32 ? -12.008 7.293 -21.391 1 44.69 32 GLU B N 1
ATOM 5284 C CA . GLU B 1 32 ? -12.078 8.422 -22.312 1 44.69 32 GLU B CA 1
ATOM 5285 C C . GLU B 1 32 ? -11.32 9.625 -21.781 1 44.69 32 GLU B C 1
ATOM 5287 O O . GLU B 1 32 ? -10.68 10.359 -22.531 1 44.69 32 GLU B O 1
ATOM 5292 N N . LYS B 1 33 ? -11.641 10.031 -20.719 1 42.84 33 LYS B N 1
ATOM 5293 C CA . LYS B 1 33 ? -10.945 11.188 -20.156 1 42.84 33 LYS B CA 1
ATOM 5294 C C . LYS B 1 33 ? -9.453 10.898 -20 1 42.84 33 LYS B C 1
ATOM 5296 O O . LYS B 1 33 ? -8.664 11.812 -19.75 1 42.84 33 LYS B O 1
ATOM 5301 N N . ALA B 1 34 ? -9.211 9.695 -19.438 1 43.12 34 ALA B N 1
ATOM 5302 C CA . ALA B 1 34 ? -7.801 9.344 -19.547 1 43.12 34 ALA B CA 1
ATOM 5303 C C . ALA B 1 34 ? -7.391 9.188 -21.016 1 43.12 34 ALA B C 1
ATOM 5305 O O . ALA B 1 34 ? -7.941 8.344 -21.734 1 43.12 34 ALA B O 1
ATOM 5306 N N . GLY B 1 35 ? -7.141 10.133 -21.688 1 38.69 35 GLY B N 1
ATOM 5307 C CA . GLY B 1 35 ? -6.816 10.328 -23.094 1 38.69 35 GLY B CA 1
ATOM 5308 C C . GLY B 1 35 ? -6.668 9.031 -23.859 1 38.69 35 GLY B C 1
ATOM 5309 O O . GLY B 1 35 ? -7.621 8.555 -24.484 1 38.69 35 GLY B O 1
ATOM 5310 N N . ASP B 1 36 ? -5.332 8.469 -24.266 1 38.94 36 ASP B N 1
ATOM 5311 C CA . ASP B 1 36 ? -4.898 7.559 -25.312 1 38.94 36 ASP B CA 1
ATOM 5312 C C . ASP B 1 36 ? -5.109 6.102 -24.906 1 38.94 36 ASP B C 1
ATOM 5314 O O . ASP B 1 36 ? -4.367 5.57 -24.078 1 38.94 36 ASP B O 1
ATOM 5318 N N . SER B 1 37 ? -6.16 5.527 -24.859 1 44.28 37 SER B N 1
ATOM 5319 C CA . SER B 1 37 ? -6.5 4.109 -24.812 1 44.28 37 SER B CA 1
ATOM 5320 C C . SER B 1 37 ? -5.383 3.252 -25.391 1 44.28 37 SER B C 1
ATOM 5322 O O . SER B 1 37 ? -5.289 2.059 -25.094 1 44.28 37 SER B O 1
ATOM 5324 N N . SER B 1 38 ? -4.812 3.721 -26.5 1 45.16 38 SER B N 1
ATOM 5325 C CA . SER B 1 38 ? -3.762 3.049 -27.25 1 45.16 38 SER B CA 1
ATOM 5326 C C . SER B 1 38 ? -2.57 2.711 -26.359 1 45.16 38 SER B C 1
ATOM 5328 O O . SER B 1 38 ? -1.697 1.935 -26.75 1 45.16 38 SER B O 1
ATOM 5330 N N . THR B 1 39 ? -2.529 3.297 -25.125 1 49.41 39 THR B N 1
ATOM 5331 C CA . THR B 1 39 ? -1.256 3.381 -24.422 1 49.41 39 THR B CA 1
ATOM 5332 C C . THR B 1 39 ? -0.98 2.096 -23.656 1 49.41 39 THR B C 1
ATOM 5334 O O . THR B 1 39 ? 0.146 1.859 -23.203 1 49.41 39 THR B O 1
ATOM 5337 N N . TYR B 1 40 ? -2.037 1.269 -23.438 1 57.78 40 TYR B N 1
ATOM 5338 C CA . TYR B 1 40 ? -1.635 0.153 -22.594 1 57.78 40 TYR B CA 1
ATOM 5339 C C . TYR B 1 40 ? -1.654 -1.158 -23.359 1 57.78 40 TYR B C 1
ATOM 5341 O O . TYR B 1 40 ? -1.731 -2.236 -22.766 1 57.78 40 TYR B O 1
ATOM 5349 N N . SER B 1 41 ? -1.561 -0.968 -24.703 1 59.59 41 SER B N 1
ATOM 5350 C CA . SER B 1 41 ? -1.521 -2.137 -25.578 1 59.59 41 SER B CA 1
ATOM 5351 C C . SER B 1 41 ? -0.088 -2.6 -25.812 1 59.59 41 SER B C 1
ATOM 5353 O O . SER B 1 41 ? 0.863 -1.88 -25.5 1 59.59 41 SER B O 1
ATOM 5355 N N . PHE B 1 42 ? 0.042 -3.922 -26.062 1 65.69 42 PHE B N 1
ATOM 5356 C CA . PHE B 1 42 ? 1.317 -4.465 -26.516 1 65.69 42 PHE B CA 1
ATOM 5357 C C . PHE B 1 42 ? 1.759 -3.809 -27.812 1 65.69 42 PHE B C 1
ATOM 5359 O O . PHE B 1 42 ? 1.663 -4.414 -28.891 1 65.69 42 PHE B O 1
ATOM 5366 N N . ASP B 1 43 ? 1.948 -2.584 -27.688 1 71 43 ASP B N 1
ATOM 5367 C CA . ASP B 1 43 ? 2.309 -1.765 -28.828 1 71 43 ASP B CA 1
ATOM 5368 C C . ASP B 1 43 ? 3.771 -1.334 -28.766 1 71 43 ASP B C 1
ATOM 5370 O O . ASP B 1 43 ? 4.543 -1.86 -27.953 1 71 43 ASP B O 1
ATOM 5374 N N . SER B 1 44 ? 4.133 -0.563 -29.703 1 79.81 44 SER B N 1
ATOM 5375 C CA . SER B 1 44 ? 5.492 -0.04 -29.828 1 79.81 44 SER B CA 1
ATOM 5376 C C . SER B 1 44 ? 5.902 0.712 -28.562 1 79.81 44 SER B C 1
ATOM 5378 O O . SER B 1 44 ? 7.059 0.638 -28.141 1 79.81 44 SER B O 1
ATOM 5380 N N . VAL B 1 45 ? 4.934 1.221 -27.906 1 83.62 45 VAL B N 1
ATOM 5381 C CA . VAL B 1 45 ? 5.227 1.987 -26.703 1 83.62 45 VAL B CA 1
ATOM 5382 C C . VAL B 1 45 ? 5.617 1.04 -25.562 1 83.62 45 VAL B C 1
ATOM 5384 O O . VAL B 1 45 ? 6.516 1.341 -24.781 1 83.62 45 VAL B O 1
ATOM 5387 N N . PHE B 1 46 ? 4.938 -0.023 -25.562 1 85.25 46 PHE B N 1
ATOM 5388 C CA . PHE B 1 46 ? 5.266 -1.025 -24.547 1 85.25 46 PHE B CA 1
ATOM 5389 C C . PHE B 1 46 ? 6.711 -1.486 -24.703 1 85.25 46 PHE B C 1
ATOM 5391 O O . PHE B 1 46 ? 7.449 -1.55 -23.719 1 85.25 46 PHE B O 1
ATOM 5398 N N . PHE B 1 47 ? 7.098 -1.784 -25.875 1 87.75 47 PHE B N 1
ATOM 5399 C CA . PHE B 1 47 ? 8.43 -2.324 -26.109 1 87.75 47 PHE B CA 1
ATOM 5400 C C . PHE B 1 47 ? 9.5 -1.287 -25.781 1 87.75 47 PHE B C 1
ATOM 5402 O O . PHE B 1 47 ? 10.57 -1.629 -25.281 1 87.75 47 PHE B O 1
ATOM 5409 N N . LYS B 1 48 ? 9.172 -0.08 -26.062 1 89.81 48 LYS B N 1
ATOM 5410 C CA . LYS B 1 48 ? 10.125 0.979 -25.75 1 89.81 48 LYS B CA 1
ATOM 5411 C C . LYS B 1 48 ? 10.305 1.122 -24.234 1 89.81 48 LYS B C 1
ATOM 5413 O O . LYS B 1 48 ? 11.43 1.224 -23.75 1 89.81 48 LYS B O 1
ATOM 5418 N N . ARG B 1 49 ? 9.211 1.11 -23.578 1 90.88 49 ARG B N 1
ATOM 5419 C CA . ARG B 1 49 ? 9.258 1.232 -22.125 1 90.88 49 ARG B CA 1
ATOM 5420 C C . ARG B 1 49 ? 9.93 0.019 -21.5 1 90.88 49 ARG B C 1
ATOM 5422 O O . ARG B 1 49 ? 10.711 0.156 -20.547 1 90.88 49 ARG B O 1
ATOM 5429 N N . PHE B 1 50 ? 9.562 -1.074 -22.047 1 91.44 50 PHE B N 1
ATOM 5430 C CA . PHE B 1 50 ? 10.125 -2.316 -21.531 1 91.44 50 PHE B CA 1
ATOM 5431 C C . PHE B 1 50 ? 11.633 -2.371 -21.781 1 91.44 50 PHE B C 1
ATOM 5433 O O . PHE B 1 50 ? 12.391 -2.76 -20.891 1 91.44 50 PHE B O 1
ATOM 5440 N N . ALA B 1 51 ? 12.047 -2.006 -22.875 1 91.31 51 ALA B N 1
ATOM 5441 C CA . ALA B 1 51 ? 13.469 -1.977 -23.219 1 91.31 51 ALA B CA 1
ATOM 5442 C C . ALA B 1 51 ? 14.227 -1.005 -22.312 1 91.31 51 ALA B C 1
ATOM 5444 O O . ALA B 1 51 ? 15.367 -1.268 -21.938 1 91.31 51 ALA B O 1
ATOM 5445 N N . ARG B 1 52 ? 13.625 0.051 -22.031 1 91.88 52 ARG B N 1
ATOM 5446 C CA . ARG B 1 52 ? 14.242 1.03 -21.141 1 91.88 52 ARG B CA 1
ATOM 5447 C C . ARG B 1 52 ? 14.445 0.454 -19.75 1 91.88 52 ARG B C 1
ATOM 5449 O O . ARG B 1 52 ? 15.5 0.646 -19.141 1 91.88 52 ARG B O 1
ATOM 5456 N N . LEU B 1 53 ? 13.461 -0.175 -19.281 1 93.12 53 LEU B N 1
ATOM 5457 C CA . LEU B 1 53 ? 13.555 -0.774 -17.953 1 93.12 53 LEU B CA 1
ATOM 5458 C C . LEU B 1 53 ? 14.617 -1.866 -17.938 1 93.12 53 LEU B C 1
ATOM 5460 O O . LEU B 1 53 ? 15.375 -1.979 -16.969 1 93.12 53 LEU B O 1
ATOM 5464 N N . LEU B 1 54 ? 14.648 -2.627 -18.984 1 90.19 54 LEU B N 1
ATOM 5465 C CA . LEU B 1 54 ? 15.68 -3.66 -19.078 1 90.19 54 LEU B CA 1
ATOM 5466 C C . LEU B 1 54 ? 17.062 -3.039 -19.156 1 90.19 54 LEU B C 1
ATOM 5468 O O . LEU B 1 54 ? 18.031 -3.602 -18.641 1 90.19 54 LEU B O 1
ATOM 5472 N N . GLY B 1 55 ? 17.125 -1.925 -19.859 1 89.38 55 GLY B N 1
ATOM 5473 C CA . GLY B 1 55 ? 18.391 -1.212 -19.922 1 89.38 55 GLY B CA 1
ATOM 5474 C C . GLY B 1 55 ? 18.906 -0.78 -18.562 1 89.38 55 GLY B C 1
ATOM 5475 O O . GLY B 1 55 ? 20.094 -0.868 -18.297 1 89.38 55 GLY B O 1
ATOM 5476 N N . ILE B 1 56 ? 18.031 -0.386 -17.719 1 89.88 56 ILE B N 1
ATOM 5477 C CA . ILE B 1 56 ? 18.406 0.024 -16.359 1 89.88 56 ILE B CA 1
ATOM 5478 C C . ILE B 1 56 ? 18.875 -1.188 -15.57 1 89.88 56 ILE B C 1
ATOM 5480 O O . ILE B 1 56 ? 19.828 -1.088 -14.781 1 89.88 56 ILE B O 1
ATOM 5484 N N . LEU B 1 57 ? 18.281 -2.266 -15.797 1 89.19 57 LEU B N 1
ATOM 5485 C CA . LEU B 1 57 ? 18.594 -3.475 -15.039 1 89.19 57 LEU B CA 1
ATOM 5486 C C . LEU B 1 57 ? 19.906 -4.09 -15.516 1 89.19 57 LEU B C 1
ATOM 5488 O O . LEU B 1 57 ? 20.688 -4.594 -14.711 1 89.19 57 LEU B O 1
ATOM 5492 N N . PHE B 1 58 ? 20.172 -3.959 -16.844 1 85.56 58 PHE B N 1
ATOM 5493 C CA . PHE B 1 58 ? 21.312 -4.695 -17.375 1 85.56 58 PHE B CA 1
ATOM 5494 C C . PHE B 1 58 ? 22.484 -3.758 -17.641 1 85.56 58 PHE B C 1
ATOM 5496 O O . PHE B 1 58 ? 23.625 -4.203 -17.734 1 85.56 58 PHE B O 1
ATOM 5503 N N . LYS B 1 59 ? 22.266 -2.418 -17.938 1 73.94 59 LYS B N 1
ATOM 5504 C CA . LYS B 1 59 ? 23.359 -1.501 -18.266 1 73.94 59 LYS B CA 1
ATOM 5505 C C . LYS B 1 59 ? 24.062 -1.009 -17 1 73.94 59 LYS B C 1
ATOM 5507 O O . LYS B 1 59 ? 25.156 -0.432 -17.078 1 73.94 59 LYS B O 1
ATOM 5512 N N . SER B 1 60 ? 23.531 -1.239 -15.953 1 64.75 60 SER B N 1
ATOM 5513 C CA . SER B 1 60 ? 24.234 -0.738 -14.766 1 64.75 60 SER B CA 1
ATOM 5514 C C . SER B 1 60 ? 25.609 -1.358 -14.633 1 64.75 60 SER B C 1
ATOM 5516 O O . SER B 1 60 ? 25.922 -2.355 -15.289 1 64.75 60 SER B O 1
ATOM 5518 N N . THR B 1 61 ? 26.719 -0.683 -14.062 1 59.31 61 THR B N 1
ATOM 5519 C CA . THR B 1 61 ? 28.109 -1.097 -13.922 1 59.31 61 THR B CA 1
ATOM 5520 C C . THR B 1 61 ? 28.203 -2.557 -13.492 1 59.31 61 THR B C 1
ATOM 5522 O O . THR B 1 61 ? 27.266 -3.096 -12.906 1 59.31 61 THR B O 1
ATOM 5525 N N . ARG B 1 62 ? 29.312 -3.217 -13.922 1 52.44 62 ARG B N 1
ATOM 5526 C CA . ARG B 1 62 ? 29.594 -4.645 -13.805 1 52.44 62 ARG B CA 1
ATOM 5527 C C . ARG B 1 62 ? 29.156 -5.18 -12.438 1 52.44 62 ARG B C 1
ATOM 5529 O O . ARG B 1 62 ? 28.547 -6.25 -12.352 1 52.44 62 ARG B O 1
ATOM 5536 N N . LYS B 1 63 ? 29.484 -4.527 -11.359 1 52.91 63 LYS B N 1
ATOM 5537 C CA . LYS B 1 63 ? 29.281 -5.055 -10.016 1 52.91 63 LYS B CA 1
ATOM 5538 C C . LYS B 1 63 ? 27.812 -5.035 -9.633 1 52.91 63 LYS B C 1
ATOM 5540 O O . LYS B 1 63 ? 27.359 -5.848 -8.82 1 52.91 63 LYS B O 1
ATOM 5545 N N . HIS B 1 64 ? 27.062 -4.32 -10.367 1 66.12 64 HIS B N 1
ATOM 5546 C CA . HIS B 1 64 ? 25.688 -4.152 -9.914 1 66.12 64 HIS B CA 1
ATOM 5547 C C . HIS B 1 64 ? 24.688 -4.594 -10.984 1 66.12 64 HIS B C 1
ATOM 5549 O O . HIS B 1 64 ? 23.5 -4.32 -10.875 1 66.12 64 HIS B O 1
ATOM 5555 N N . SER B 1 65 ? 25.266 -5.363 -11.945 1 73.75 65 SER B N 1
ATOM 5556 C CA . SER B 1 65 ? 24.391 -5.703 -13.062 1 73.75 65 SER B CA 1
ATOM 5557 C C . SER B 1 65 ? 23.719 -7.059 -12.852 1 73.75 65 SER B C 1
ATOM 5559 O O . SER B 1 65 ? 24.25 -7.914 -12.141 1 73.75 65 SER B O 1
ATOM 5561 N N . LEU B 1 66 ? 22.516 -7.184 -13.367 1 82.56 66 LEU B N 1
ATOM 5562 C CA . LEU B 1 66 ? 21.703 -8.391 -13.344 1 82.56 66 LEU B CA 1
ATOM 5563 C C . LEU B 1 66 ? 22.188 -9.391 -14.398 1 82.56 66 LEU B C 1
ATOM 5565 O O . LEU B 1 66 ? 21.703 -10.516 -14.461 1 82.56 66 LEU B O 1
ATOM 5569 N N . PHE B 1 67 ? 23.297 -9.086 -15.047 1 81.56 67 PHE B N 1
ATOM 5570 C CA . PHE B 1 67 ? 23.688 -9.852 -16.219 1 81.56 67 PHE B CA 1
ATOM 5571 C C . PHE B 1 67 ? 24.188 -11.234 -15.82 1 81.56 67 PHE B C 1
ATOM 5573 O O . PHE B 1 67 ? 23.719 -12.25 -16.344 1 81.56 67 PHE B O 1
ATOM 5580 N N . TRP B 1 68 ? 25.094 -11.273 -14.852 1 81.62 68 TRP B N 1
ATOM 5581 C CA . TRP B 1 68 ? 25.672 -12.555 -14.461 1 81.62 68 TRP B CA 1
ATOM 5582 C C . TRP B 1 68 ? 24.641 -13.438 -13.781 1 81.62 68 TRP B C 1
ATOM 5584 O O . TRP B 1 68 ? 24.656 -14.664 -13.945 1 81.62 68 TRP B O 1
ATOM 5594 N N . LEU B 1 69 ? 23.859 -12.781 -13.07 1 86.06 69 LEU B N 1
ATOM 5595 C CA . LEU B 1 69 ? 22.781 -13.547 -12.438 1 86.06 69 LEU B CA 1
ATOM 5596 C C . LEU B 1 69 ? 21.812 -14.086 -13.484 1 86.06 69 LEU B C 1
ATOM 5598 O O . LEU B 1 69 ? 21.312 -15.203 -13.344 1 86.06 69 LEU B O 1
ATOM 5602 N N . TYR B 1 70 ? 21.703 -13.336 -14.508 1 84.94 70 TYR B N 1
ATOM 5603 C CA . TYR B 1 70 ? 20.828 -13.75 -15.586 1 84.94 70 TYR B CA 1
ATOM 5604 C C . TYR B 1 70 ? 21.422 -14.914 -16.359 1 84.94 70 TYR B C 1
ATOM 5606 O O . TYR B 1 70 ? 20.719 -15.883 -16.672 1 84.94 70 TYR B O 1
ATOM 5614 N N . ILE B 1 71 ? 22.656 -14.875 -16.641 1 85.12 71 ILE B N 1
ATOM 5615 C CA . ILE B 1 71 ? 23.328 -15.93 -17.391 1 85.12 71 ILE B CA 1
ATOM 5616 C C . ILE B 1 71 ? 23.328 -17.219 -16.578 1 85.12 71 ILE B C 1
ATOM 5618 O O . ILE B 1 71 ? 23.109 -18.312 -17.125 1 85.12 71 ILE B O 1
ATOM 5622 N N . THR B 1 72 ? 23.609 -17.062 -15.305 1 87.38 72 THR B N 1
ATOM 5623 C CA . THR B 1 72 ? 23.578 -18.25 -14.438 1 87.38 72 THR B CA 1
ATOM 5624 C C . THR B 1 72 ? 22.172 -18.828 -14.383 1 87.38 72 THR B C 1
ATOM 5626 O O . THR B 1 72 ? 22 -20.047 -14.383 1 87.38 72 THR B O 1
ATOM 5629 N N . PHE B 1 73 ? 21.297 -17.922 -14.359 1 86.94 73 PHE B N 1
ATOM 5630 C CA . PHE B 1 73 ? 19.906 -18.328 -14.312 1 86.94 73 PHE B CA 1
ATOM 5631 C C . PHE B 1 73 ? 19.516 -19.078 -15.586 1 86.94 73 PHE B C 1
ATOM 5633 O O . PHE B 1 73 ? 18.891 -20.141 -15.516 1 86.94 73 PHE B O 1
ATOM 5640 N N . ILE B 1 74 ? 19.953 -18.688 -16.766 1 84.12 74 ILE B N 1
ATOM 5641 C CA . ILE B 1 74 ? 19.625 -19.312 -18.047 1 84.12 74 ILE B CA 1
ATOM 5642 C C . ILE B 1 74 ? 20.359 -20.641 -18.172 1 84.12 74 ILE B C 1
ATOM 5644 O O . ILE B 1 74 ? 19.797 -21.625 -18.656 1 84.12 74 ILE B O 1
ATOM 5648 N N . THR B 1 75 ? 21.609 -20.656 -17.734 1 86.69 75 THR B N 1
ATOM 5649 C CA . THR B 1 75 ? 22.391 -21.891 -17.797 1 86.69 75 THR B CA 1
ATOM 5650 C C . THR B 1 75 ? 21.781 -22.969 -16.922 1 86.69 75 THR B C 1
ATOM 5652 O O . THR B 1 75 ? 21.703 -24.141 -17.328 1 86.69 75 THR B O 1
ATOM 5655 N N . LEU B 1 76 ? 21.391 -22.531 -15.805 1 88.75 76 LEU B N 1
ATOM 5656 C CA . LEU B 1 76 ? 20.75 -23.5 -14.906 1 88.75 76 LEU B CA 1
ATOM 5657 C C . LEU B 1 76 ? 19.422 -23.969 -15.484 1 88.75 76 LEU B C 1
ATOM 5659 O O . LEU B 1 76 ? 19.047 -25.125 -15.312 1 88.75 76 LEU B O 1
ATOM 5663 N N . GLY B 1 77 ? 18.734 -23.047 -16.156 1 86.94 77 GLY B N 1
ATOM 5664 C CA . GLY B 1 77 ? 17.484 -23.422 -16.797 1 86.94 77 GLY B CA 1
ATOM 5665 C C . GLY B 1 77 ? 17.672 -24.438 -17.922 1 86.94 77 GLY B C 1
ATOM 5666 O O . GLY B 1 77 ? 16.922 -25.406 -18 1 86.94 77 GLY B O 1
ATOM 5667 N N . VAL B 1 78 ? 18.672 -24.281 -18.719 1 84.44 78 VAL B N 1
ATOM 5668 C CA . VAL B 1 78 ? 18.969 -25.188 -19.812 1 84.44 78 VAL B CA 1
ATOM 5669 C C . VAL B 1 78 ? 19.406 -26.547 -19.25 1 84.44 78 VAL B C 1
ATOM 5671 O O . VAL B 1 78 ? 18.984 -27.594 -19.75 1 84.44 78 VAL B O 1
ATOM 5674 N N . SER B 1 79 ? 20.25 -26.438 -18.219 1 87.88 79 SER B N 1
ATOM 5675 C CA . SER B 1 79 ? 20.688 -27.672 -17.578 1 87.88 79 SER B CA 1
ATOM 5676 C C . SER B 1 79 ? 19.5 -28.453 -17.016 1 87.88 79 SER B C 1
ATOM 5678 O O . SER B 1 79 ? 19.453 -29.688 -17.125 1 87.88 79 SER B O 1
ATOM 5680 N N . TYR B 1 80 ? 18.625 -27.781 -16.391 1 88.62 80 TYR B N 1
ATOM 5681 C CA . TYR B 1 80 ? 17.422 -28.422 -15.852 1 88.62 80 TYR B CA 1
ATOM 5682 C C . TYR B 1 80 ? 16.625 -29.094 -16.953 1 88.62 80 TYR B C 1
ATOM 5684 O O . TYR B 1 80 ? 16.156 -30.219 -16.781 1 88.62 80 TYR B O 1
ATOM 5692 N N . GLU B 1 81 ? 16.531 -28.438 -18.094 1 83.88 81 GLU B N 1
ATOM 5693 C CA . GLU B 1 81 ? 15.734 -28.984 -19.203 1 83.88 81 GLU B CA 1
ATOM 5694 C C . GLU B 1 81 ? 16.391 -30.234 -19.781 1 83.88 81 GLU B C 1
ATOM 5696 O O . GLU B 1 81 ? 15.688 -31.141 -20.234 1 83.88 81 GLU B O 1
ATOM 5701 N N . VAL B 1 82 ? 17.672 -30.281 -19.828 1 84.25 82 VAL B N 1
ATOM 5702 C CA . VAL B 1 82 ? 18.391 -31.453 -20.297 1 84.25 82 VAL B CA 1
ATOM 5703 C C . VAL B 1 82 ? 18.141 -32.625 -19.359 1 84.25 82 VAL B C 1
ATOM 5705 O O . VAL B 1 82 ? 17.906 -33.75 -19.797 1 84.25 82 VAL B O 1
ATOM 5708 N N . LEU B 1 83 ? 18.188 -32.281 -18.094 1 87 83 LEU B N 1
ATOM 5709 C CA . LEU B 1 83 ? 17.953 -33.344 -17.109 1 87 83 LEU B CA 1
ATOM 5710 C C . LEU B 1 83 ? 16.516 -33.844 -17.172 1 87 83 LEU B C 1
ATOM 5712 O O . LEU B 1 83 ? 16.266 -35.031 -17.031 1 87 83 LEU B O 1
ATOM 5716 N N . VAL B 1 84 ? 15.602 -32.938 -17.406 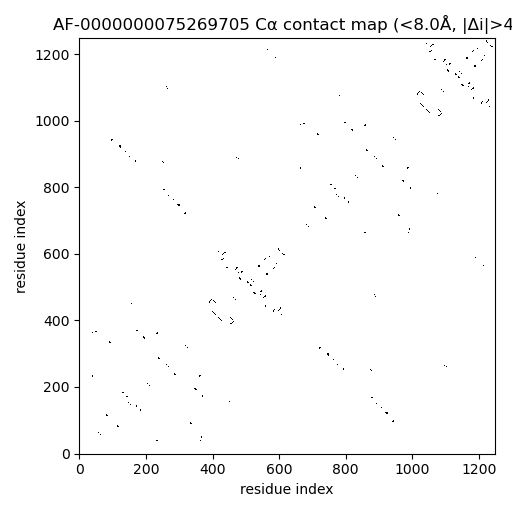1 83.62 84 VAL B N 1
ATOM 5717 C CA . VAL B 1 84 ? 14.188 -33.281 -17.5 1 83.62 84 VAL B CA 1
ATOM 5718 C C . VAL B 1 84 ? 13.961 -34.219 -18.672 1 83.62 84 VAL B C 1
ATOM 5720 O O . VAL B 1 84 ? 13.125 -35.125 -18.594 1 83.62 84 VAL B O 1
ATOM 5723 N N . TYR B 1 85 ? 14.672 -34.031 -19.734 1 80.69 85 TYR B N 1
ATOM 5724 C CA . TYR B 1 85 ? 14.57 -34.906 -20.891 1 80.69 85 TYR B CA 1
ATOM 5725 C C . TYR B 1 85 ? 14.914 -36.344 -20.5 1 80.69 85 TYR B C 1
ATOM 5727 O O . TYR B 1 85 ? 14.195 -37.281 -20.859 1 80.69 85 TYR B O 1
ATOM 5735 N N . PHE B 1 86 ? 15.992 -36.469 -19.766 1 83.44 86 PHE B N 1
ATOM 5736 C CA . PHE B 1 86 ? 16.422 -37.812 -19.375 1 83.44 86 PHE B CA 1
ATOM 5737 C C . PHE B 1 86 ? 15.445 -38.438 -18.391 1 83.44 86 PHE B C 1
ATOM 5739 O O . PHE B 1 86 ? 15.234 -39.656 -18.391 1 83.44 86 PHE B O 1
ATOM 5746 N N . VAL B 1 87 ? 14.906 -37.594 -17.562 1 83.12 87 VAL B N 1
ATOM 5747 C CA . VAL B 1 87 ? 13.891 -38.094 -16.641 1 83.12 87 VAL B CA 1
ATOM 5748 C C . VAL B 1 87 ? 12.656 -38.562 -17.422 1 83.12 87 VAL B C 1
ATOM 5750 O O . VAL B 1 87 ? 12.023 -39.562 -17.062 1 83.12 87 VAL B O 1
ATOM 5753 N N . GLY B 1 88 ? 12.266 -37.844 -18.469 1 79 88 GLY B N 1
ATOM 5754 C CA . GLY B 1 88 ? 11.117 -38.188 -19.297 1 79 88 GLY B CA 1
ATOM 5755 C C . GLY B 1 88 ? 11.281 -39.5 -20.016 1 79 88 GLY B C 1
ATOM 5756 O O . GLY B 1 88 ? 10.289 -40.156 -20.375 1 79 88 GLY B O 1
ATOM 5757 N N . MET B 1 89 ? 12.508 -39.969 -20.188 1 80.12 89 MET B N 1
ATOM 5758 C CA . MET B 1 89 ? 12.773 -41.219 -20.906 1 80.12 89 MET B CA 1
ATOM 5759 C C . MET B 1 89 ? 12.836 -42.406 -19.953 1 80.12 89 MET B C 1
ATOM 5761 O O . MET B 1 89 ? 12.93 -43.562 -20.391 1 80.12 89 MET B O 1
ATOM 5765 N N . VAL B 1 90 ? 12.781 -42.125 -18.688 1 83.5 90 VAL B N 1
ATOM 5766 C CA . VAL B 1 90 ? 12.898 -43.156 -17.672 1 83.5 90 VAL B CA 1
ATOM 5767 C C . VAL B 1 90 ? 11.742 -44.156 -17.828 1 83.5 90 VAL B C 1
ATOM 5769 O O . VAL B 1 90 ? 11.945 -45.375 -17.797 1 83.5 90 VAL B O 1
ATOM 5772 N N . PRO B 1 91 ? 10.422 -43.594 -18.062 1 78.81 91 PRO B N 1
ATOM 5773 C CA . PRO B 1 91 ? 9.312 -44.562 -18.203 1 78.81 91 PRO B CA 1
ATOM 5774 C C . PRO B 1 91 ? 9.508 -45.531 -19.375 1 78.81 91 PRO B C 1
ATOM 5776 O O . PRO B 1 91 ? 9.18 -46.719 -19.25 1 78.81 91 PRO B O 1
ATOM 5779 N N . SER B 1 92 ? 10.078 -45 -20.438 1 78.25 92 SER B N 1
ATOM 5780 C CA . SER B 1 92 ? 10.305 -45.875 -21.609 1 78.25 92 SER B CA 1
ATOM 5781 C C . SER B 1 92 ? 11.211 -47.031 -21.25 1 78.25 92 SER B C 1
ATOM 5783 O O . SER B 1 92 ? 10.945 -48.156 -21.641 1 78.25 92 SER B O 1
ATOM 5785 N N . GLN B 1 93 ? 12.273 -46.812 -20.516 1 81.31 93 GLN B N 1
ATOM 5786 C CA . GLN B 1 93 ? 13.203 -47.844 -20.109 1 81.31 93 GLN B CA 1
ATOM 5787 C C . GLN B 1 93 ? 12.547 -48.812 -19.125 1 81.31 93 GLN B C 1
ATOM 5789 O O . GLN B 1 93 ? 12.766 -50.031 -19.203 1 81.31 93 GLN B O 1
ATOM 5794 N N . PHE B 1 94 ? 11.734 -48.375 -18.312 1 82.75 94 PHE B N 1
ATOM 5795 C CA . PHE B 1 94 ? 11.039 -49.219 -17.359 1 82.75 94 PHE B CA 1
ATOM 5796 C C . PHE B 1 94 ? 10.008 -50.094 -18.062 1 82.75 94 PHE B C 1
ATOM 5798 O O . PHE B 1 94 ? 9.82 -51.25 -17.703 1 82.75 94 PHE B O 1
ATOM 5805 N N . TYR B 1 95 ? 9.297 -49.469 -19.062 1 77.31 95 TYR B N 1
ATOM 5806 C CA . TYR B 1 95 ? 8.359 -50.281 -19.844 1 77.31 95 TYR B CA 1
ATOM 5807 C C . TYR B 1 95 ? 9.062 -51.438 -20.5 1 77.31 95 TYR B C 1
ATOM 5809 O O . TYR B 1 95 ? 8.555 -52.562 -20.469 1 77.31 95 TYR B O 1
ATOM 5817 N N . SER B 1 96 ? 10.227 -51.188 -21.047 1 79.31 96 SER B N 1
ATOM 5818 C CA . SER B 1 96 ? 10.984 -52.25 -21.688 1 79.31 96 SER B CA 1
ATOM 5819 C C . SER B 1 96 ? 11.422 -53.312 -20.688 1 79.31 96 SER B C 1
ATOM 5821 O O . SER B 1 96 ? 11.25 -54.5 -20.922 1 79.31 96 SER B O 1
ATOM 5823 N N . ILE B 1 97 ? 11.953 -52.906 -19.531 1 83.5 97 ILE B N 1
ATOM 5824 C CA . ILE B 1 97 ? 12.5 -53.812 -18.531 1 83.5 97 ILE B CA 1
ATOM 5825 C C . ILE B 1 97 ? 11.375 -54.625 -17.891 1 83.5 97 ILE B C 1
ATOM 5827 O O . ILE B 1 97 ? 11.508 -55.812 -17.703 1 83.5 97 ILE B O 1
ATOM 5831 N N . LEU B 1 98 ? 10.211 -54.062 -17.656 1 81.94 98 LEU B N 1
ATOM 5832 C CA . LEU B 1 98 ? 9.125 -54.719 -16.922 1 81.94 98 LEU B CA 1
ATOM 5833 C C . LEU B 1 98 ? 8.328 -55.625 -17.828 1 81.94 98 LEU B C 1
ATOM 5835 O O . LEU B 1 98 ? 7.883 -56.688 -17.406 1 81.94 98 LEU B O 1
ATOM 5839 N N . THR B 1 99 ? 8.117 -55.125 -19.078 1 78.19 99 THR B N 1
ATOM 5840 C CA . THR B 1 99 ? 7.367 -56 -20 1 78.19 99 THR B CA 1
ATOM 5841 C C . THR B 1 99 ? 8.172 -57.25 -20.359 1 78.19 99 THR B C 1
ATOM 5843 O O . THR B 1 99 ? 7.594 -58.281 -20.609 1 78.19 99 THR B O 1
ATOM 5846 N N . SER B 1 100 ? 9.531 -57.125 -20.328 1 79.06 100 SER B N 1
ATOM 5847 C CA . SER B 1 100 ? 10.383 -58.281 -20.625 1 79.06 100 SER B CA 1
ATOM 5848 C C . SER B 1 100 ? 10.711 -59.062 -19.359 1 79.06 100 SER B C 1
ATOM 5850 O O . SER B 1 100 ? 11.406 -60.094 -19.406 1 79.06 100 SER B O 1
ATOM 5852 N N . ARG B 1 101 ? 10.227 -58.656 -18.188 1 83.44 101 ARG B N 1
ATOM 5853 C CA . ARG B 1 101 ? 10.445 -59.312 -16.891 1 83.44 101 ARG B CA 1
ATOM 5854 C C . ARG B 1 101 ? 11.93 -59.5 -16.625 1 83.44 101 ARG B C 1
ATOM 5856 O O . ARG B 1 101 ? 12.352 -60.594 -16.234 1 83.44 101 ARG B O 1
ATOM 5863 N N . ASP B 1 102 ? 12.719 -58.562 -16.969 1 85.44 102 ASP B N 1
ATOM 5864 C CA . ASP B 1 102 ? 14.164 -58.594 -16.766 1 85.44 102 ASP B CA 1
ATOM 5865 C C . ASP B 1 102 ? 14.531 -58.094 -15.367 1 85.44 102 ASP B C 1
ATOM 5867 O O . ASP B 1 102 ? 14.711 -56.906 -15.141 1 85.44 102 ASP B O 1
ATOM 5871 N N . THR B 1 103 ? 14.797 -58.969 -14.422 1 85.44 103 THR B N 1
ATOM 5872 C CA . THR B 1 103 ? 15.07 -58.625 -13.031 1 85.44 103 THR B CA 1
ATOM 5873 C C . THR B 1 103 ? 16.453 -57.969 -12.891 1 85.44 103 THR B C 1
ATOM 5875 O O . THR B 1 103 ? 16.641 -57.062 -12.078 1 85.44 103 THR B O 1
ATOM 5878 N N . ILE B 1 104 ? 17.375 -58.438 -13.656 1 86 104 ILE B N 1
ATOM 5879 C CA . ILE B 1 104 ? 18.734 -57.906 -13.578 1 86 104 ILE B CA 1
ATOM 5880 C C . ILE B 1 104 ? 18.781 -56.5 -14.109 1 86 104 ILE B C 1
ATOM 5882 O O . ILE B 1 104 ? 19.375 -55.594 -13.492 1 86 104 ILE B O 1
ATOM 5886 N N . GLY B 1 105 ? 18.172 -56.25 -15.195 1 86.12 105 GLY B N 1
ATOM 5887 C CA . GLY B 1 105 ? 18.094 -54.906 -15.734 1 86.12 105 GLY B CA 1
ATOM 5888 C C . GLY B 1 105 ? 17.391 -53.938 -14.805 1 86.12 105 GLY B C 1
ATOM 5889 O O . GLY B 1 105 ? 17.797 -52.781 -14.711 1 86.12 105 GLY B O 1
ATOM 5890 N N . PHE B 1 106 ? 16.5 -54.469 -14.117 1 88.69 106 PHE B N 1
ATOM 5891 C CA . PHE B 1 106 ? 15.75 -53.625 -13.18 1 88.69 106 PHE B CA 1
ATOM 5892 C C . PHE B 1 106 ? 16.641 -53.156 -12.039 1 88.69 106 PHE B C 1
ATOM 5894 O O . PHE B 1 106 ? 16.656 -51.969 -11.719 1 88.69 106 PHE B O 1
ATOM 5901 N N . SER B 1 107 ? 17.375 -54 -11.406 1 87.44 107 SER B N 1
ATOM 5902 C CA . SER B 1 107 ? 18.234 -53.656 -10.273 1 87.44 107 SER B CA 1
ATOM 5903 C C . SER B 1 107 ? 19.359 -52.719 -10.703 1 87.44 107 SER B C 1
ATOM 5905 O O . SER B 1 107 ? 19.75 -51.844 -9.938 1 87.44 107 SER B O 1
ATOM 5907 N N . LYS B 1 108 ? 19.859 -52.844 -11.922 1 88.25 108 LYS B N 1
ATOM 5908 C CA . LYS B 1 108 ? 20.953 -52 -12.406 1 88.25 108 LYS B CA 1
ATOM 5909 C C . LYS B 1 108 ? 20.453 -50.594 -12.766 1 88.25 108 LYS B C 1
ATOM 5911 O O . LYS B 1 108 ? 21.219 -49.625 -12.68 1 88.25 108 LYS B O 1
ATOM 5916 N N . TYR B 1 109 ? 19.203 -50.5 -13.109 1 89.69 109 TYR B N 1
ATOM 5917 C CA . TYR B 1 109 ? 18.688 -49.25 -13.617 1 89.69 109 TYR B CA 1
ATOM 5918 C C . TYR B 1 109 ? 18.156 -48.375 -12.477 1 89.69 109 TYR B C 1
ATOM 5920 O O . TYR B 1 109 ? 17.953 -47.188 -12.648 1 89.69 109 TYR B O 1
ATOM 5928 N N . ILE B 1 110 ? 18.125 -48.875 -11.234 1 87.56 110 ILE B N 1
ATOM 5929 C CA . ILE B 1 110 ? 17.531 -48.156 -10.109 1 87.56 110 ILE B CA 1
ATOM 5930 C C . ILE B 1 110 ? 18.484 -47.031 -9.672 1 87.56 110 ILE B C 1
ATOM 5932 O O . ILE B 1 110 ? 18.047 -45.906 -9.5 1 87.56 110 ILE B O 1
ATOM 5936 N N . LEU B 1 111 ? 19.688 -47.344 -9.555 1 87.75 111 LEU B N 1
ATOM 5937 C CA . LEU B 1 111 ? 20.656 -46.375 -9.023 1 87.75 111 LEU B CA 1
ATOM 5938 C C . LEU B 1 111 ? 20.812 -45.188 -9.977 1 87.75 111 LEU B C 1
ATOM 5940 O O . LEU B 1 111 ? 20.734 -44.031 -9.555 1 87.75 111 LEU B O 1
ATOM 5944 N N . PRO B 1 112 ? 21.062 -45.438 -11.273 1 89.81 112 PRO B N 1
ATOM 5945 C CA . PRO B 1 112 ? 21.125 -44.281 -12.188 1 89.81 112 PRO B CA 1
ATOM 5946 C C . PRO B 1 112 ? 19.859 -43.438 -12.188 1 89.81 112 PRO B C 1
ATOM 5948 O O . PRO B 1 112 ? 19.922 -42.219 -12.344 1 89.81 112 PRO B O 1
ATOM 5951 N N . CYS B 1 113 ? 18.781 -44.062 -12.031 1 88.5 113 CYS B N 1
ATOM 5952 C CA . CYS B 1 113 ? 17.516 -43.344 -11.992 1 88.5 113 CYS B CA 1
ATOM 5953 C C . CYS B 1 113 ? 17.422 -42.438 -10.766 1 88.5 113 CYS B C 1
ATOM 5955 O O . CYS B 1 113 ? 16.953 -41.312 -10.852 1 88.5 113 CYS B O 1
ATOM 5957 N N . LEU B 1 114 ? 17.875 -42.969 -9.625 1 88.19 114 LEU B N 1
ATOM 5958 C CA . LEU B 1 114 ? 17.844 -42.188 -8.398 1 88.19 114 LEU B CA 1
ATOM 5959 C C . LEU B 1 114 ? 18.766 -40.969 -8.5 1 88.19 114 LEU B C 1
ATOM 5961 O O . LEU B 1 114 ? 18.422 -39.875 -8.039 1 88.19 114 LEU B O 1
ATOM 5965 N N . LEU B 1 115 ? 19.891 -41.156 -9.086 1 90.38 115 LEU B N 1
ATOM 5966 C CA . LEU B 1 115 ? 20.844 -40.062 -9.258 1 90.38 115 LEU B CA 1
ATOM 5967 C C . LEU B 1 115 ? 20.297 -39 -10.211 1 90.38 115 LEU B C 1
ATOM 5969 O O . LEU B 1 115 ? 20.5 -37.812 -10 1 90.38 115 LEU B O 1
ATOM 5973 N N . LEU B 1 116 ? 19.641 -39.469 -11.234 1 90.38 116 LEU B N 1
ATOM 5974 C CA . LEU B 1 116 ? 19.047 -38.562 -12.203 1 90.38 116 LEU B CA 1
ATOM 5975 C C . LEU B 1 116 ? 17.953 -37.719 -11.547 1 90.38 116 LEU B C 1
ATOM 5977 O O . LEU B 1 116 ? 17.875 -36.5 -11.773 1 90.38 116 LEU B O 1
ATOM 5981 N N . VAL B 1 117 ? 17.156 -38.344 -10.75 1 88.06 117 VAL B N 1
ATOM 5982 C CA . VAL B 1 117 ? 16.047 -37.656 -10.094 1 88.06 117 VAL B CA 1
ATOM 5983 C C . VAL B 1 117 ? 16.594 -36.625 -9.094 1 88.06 117 VAL B C 1
ATOM 5985 O O . VAL B 1 117 ? 16.094 -35.5 -9.023 1 88.06 117 VAL B O 1
ATOM 5988 N N . PHE B 1 118 ? 17.531 -37.031 -8.344 1 88.94 118 PHE B N 1
ATOM 5989 C CA . PHE B 1 118 ? 18.125 -36.125 -7.367 1 88.94 118 PHE B CA 1
ATOM 5990 C C . PHE B 1 118 ? 18.781 -34.938 -8.055 1 88.94 118 PHE B C 1
ATOM 5992 O O . PHE B 1 118 ? 18.688 -33.812 -7.574 1 88.94 118 PHE B O 1
ATOM 5999 N N . SER B 1 119 ? 19.453 -35.219 -9.109 1 91.62 119 SER B N 1
ATOM 6000 C CA . SER B 1 119 ? 20.094 -34.156 -9.859 1 91.62 119 SER B CA 1
ATOM 6001 C C . SER B 1 119 ? 19.062 -33.188 -10.438 1 91.62 119 SER B C 1
ATOM 6003 O O . SER B 1 119 ? 19.266 -31.969 -10.406 1 91.62 119 SER B O 1
ATOM 6005 N N . THR B 1 120 ? 18 -33.719 -10.922 1 91.25 120 THR B N 1
ATOM 6006 C CA . THR B 1 120 ? 16.953 -32.875 -11.492 1 91.25 120 THR B CA 1
ATOM 6007 C C . THR B 1 120 ? 16.281 -32.031 -10.414 1 91.25 120 THR B C 1
ATOM 6009 O O . THR B 1 120 ? 16.016 -30.859 -10.625 1 91.25 120 THR B O 1
ATOM 6012 N N . ALA B 1 121 ? 16.031 -32.656 -9.258 1 89.69 121 ALA B N 1
ATOM 6013 C CA . ALA B 1 121 ? 15.422 -31.938 -8.141 1 89.69 121 ALA B CA 1
ATOM 6014 C C . ALA B 1 121 ? 16.312 -30.812 -7.66 1 89.69 121 ALA B C 1
ATOM 6016 O O . ALA B 1 121 ? 15.844 -29.703 -7.375 1 89.69 121 ALA B O 1
ATOM 6017 N N . THR B 1 122 ? 17.562 -31.109 -7.59 1 90.81 122 THR B N 1
ATOM 6018 C CA . THR B 1 122 ? 18.516 -30.109 -7.148 1 90.81 122 THR B CA 1
ATOM 6019 C C . THR B 1 122 ? 18.609 -28.953 -8.148 1 90.81 122 THR B C 1
ATOM 6021 O O . THR B 1 122 ? 18.609 -27.797 -7.766 1 90.81 122 THR B O 1
ATOM 6024 N N . CYS B 1 123 ? 18.625 -29.25 -9.375 1 91.31 123 CYS B N 1
ATOM 6025 C CA . CYS B 1 123 ? 18.719 -28.234 -10.414 1 91.31 123 CYS B CA 1
ATOM 6026 C C . CYS B 1 123 ? 17.469 -27.359 -10.422 1 91.31 123 CYS B C 1
ATOM 6028 O O . CYS B 1 123 ? 17.562 -26.141 -10.57 1 91.31 123 CYS B O 1
ATOM 6030 N N . LYS B 1 124 ? 16.344 -27.969 -10.273 1 90.56 124 LYS B N 1
ATOM 6031 C CA . LYS B 1 124 ? 15.094 -27.219 -10.234 1 90.56 124 LYS B CA 1
ATOM 6032 C C . LYS B 1 124 ? 15.055 -26.281 -9.031 1 90.56 124 LYS B C 1
ATOM 6034 O O . LYS B 1 124 ? 14.617 -25.141 -9.141 1 90.56 124 LYS B O 1
ATOM 6039 N N . SER B 1 125 ? 15.5 -26.828 -7.895 1 91.38 125 SER B N 1
ATOM 6040 C CA . SER B 1 125 ? 15.531 -26.031 -6.68 1 91.38 125 SER B CA 1
ATOM 6041 C C . SER B 1 125 ? 16.5 -24.859 -6.809 1 91.38 125 SER B C 1
ATOM 6043 O O . SER B 1 125 ? 16.203 -23.734 -6.375 1 91.38 125 SER B O 1
ATOM 6045 N N . LEU B 1 126 ? 17.578 -25.109 -7.422 1 92.25 126 LEU B N 1
ATOM 6046 C CA . LEU B 1 126 ? 18.562 -24.062 -7.633 1 92.25 126 LEU B CA 1
ATOM 6047 C C . LEU B 1 126 ? 18.047 -23.031 -8.625 1 92.25 126 LEU B C 1
ATOM 6049 O O . LEU B 1 126 ? 18.344 -21.844 -8.508 1 92.25 126 LEU B O 1
ATOM 6053 N N . LEU B 1 127 ? 17.344 -23.469 -9.562 1 90.31 127 LEU B N 1
ATOM 6054 C CA . LEU B 1 127 ? 16.75 -22.562 -10.531 1 90.31 127 LEU B CA 1
ATOM 6055 C C . LEU B 1 127 ? 15.758 -21.625 -9.852 1 90.31 127 LEU B C 1
ATOM 6057 O O . LEU B 1 127 ? 15.758 -20.422 -10.117 1 90.31 127 LEU B O 1
ATOM 6061 N N . ASN B 1 128 ? 14.945 -22.188 -9 1 89.25 128 ASN B N 1
ATOM 6062 C CA . ASN B 1 128 ? 14 -21.375 -8.25 1 89.25 128 ASN B CA 1
ATOM 6063 C C . ASN B 1 128 ? 14.703 -20.375 -7.336 1 89.25 128 ASN B C 1
ATOM 6065 O O . ASN B 1 128 ? 14.258 -19.25 -7.176 1 89.25 128 ASN B O 1
ATOM 6069 N N . PHE B 1 129 ? 15.742 -20.875 -6.762 1 91.69 129 PHE B N 1
ATOM 6070 C CA . PHE B 1 129 ? 16.547 -20.031 -5.883 1 91.69 129 PHE B CA 1
ATOM 6071 C C . PHE B 1 129 ? 17.156 -18.875 -6.652 1 91.69 129 PHE B C 1
ATOM 6073 O O . PHE B 1 129 ? 17.062 -17.719 -6.227 1 91.69 129 PHE B O 1
ATOM 6080 N N . MET B 1 130 ? 17.734 -19.219 -7.742 1 90.75 130 MET B N 1
ATOM 6081 C CA . MET B 1 130 ? 18.359 -18.172 -8.57 1 90.75 130 MET B CA 1
ATOM 6082 C C . MET B 1 130 ? 17.297 -17.219 -9.109 1 90.75 130 MET B C 1
ATOM 6084 O O . MET B 1 130 ? 17.562 -16.031 -9.273 1 90.75 130 MET B O 1
ATOM 6088 N N . GLY B 1 131 ? 16.141 -17.734 -9.383 1 89.75 131 GLY B N 1
ATOM 6089 C CA . GLY B 1 131 ? 15.039 -16.875 -9.805 1 89.75 131 GLY B CA 1
ATOM 6090 C C . GLY B 1 131 ? 14.625 -15.875 -8.734 1 89.75 131 GLY B C 1
ATOM 6091 O O . GLY B 1 131 ? 14.344 -14.711 -9.039 1 89.75 131 GLY B O 1
ATOM 6092 N N . GLY B 1 132 ? 14.602 -16.375 -7.504 1 90.38 132 GLY B N 1
ATOM 6093 C CA . GLY B 1 132 ? 14.297 -15.492 -6.398 1 90.38 132 GLY B CA 1
ATOM 6094 C C . GLY B 1 132 ? 15.32 -14.375 -6.23 1 90.38 132 GLY B C 1
ATOM 6095 O O . GLY B 1 132 ? 14.953 -13.227 -5.992 1 90.38 132 GLY B O 1
ATOM 6096 N N . LEU B 1 133 ? 16.547 -14.742 -6.426 1 92.25 133 LEU B N 1
ATOM 6097 C CA . LEU B 1 133 ? 17.609 -13.742 -6.32 1 92.25 133 LEU B CA 1
ATOM 6098 C C . LEU B 1 133 ? 17.531 -12.75 -7.473 1 92.25 133 LEU B C 1
ATOM 6100 O O . LEU B 1 133 ? 17.828 -11.562 -7.289 1 92.25 133 LEU B O 1
ATOM 6104 N N . PHE B 1 134 ? 17.172 -13.25 -8.578 1 91.38 134 PHE B N 1
ATOM 6105 C CA . PHE B 1 134 ? 17 -12.398 -9.742 1 91.38 134 PHE B CA 1
ATOM 6106 C C . PHE B 1 134 ? 15.922 -11.352 -9.508 1 91.38 134 PHE B C 1
ATOM 6108 O O . PHE B 1 134 ? 16.125 -10.164 -9.781 1 91.38 134 PHE B O 1
ATOM 6115 N N . ALA B 1 135 ? 14.812 -11.773 -9.039 1 92.75 135 ALA B N 1
ATOM 6116 C CA . ALA B 1 135 ? 13.703 -10.867 -8.773 1 92.75 135 ALA B CA 1
ATOM 6117 C C . ALA B 1 135 ? 14.086 -9.828 -7.715 1 92.75 135 ALA B C 1
ATOM 6119 O O . ALA B 1 135 ? 13.719 -8.656 -7.824 1 92.75 135 ALA B O 1
ATOM 6120 N N . LEU B 1 136 ? 14.828 -10.289 -6.742 1 93.62 136 LEU B N 1
ATOM 6121 C CA . LEU B 1 136 ? 15.258 -9.414 -5.656 1 93.62 136 LEU B CA 1
ATOM 6122 C C . LEU B 1 136 ? 16.203 -8.336 -6.168 1 93.62 136 LEU B C 1
ATOM 6124 O O . LEU B 1 136 ? 16.062 -7.16 -5.812 1 93.62 136 LEU B O 1
ATOM 6128 N N . LYS B 1 137 ? 17.156 -8.742 -6.883 1 92.69 137 LYS B N 1
ATOM 6129 C CA . LYS B 1 137 ? 18.125 -7.785 -7.406 1 92.69 137 LYS B CA 1
ATOM 6130 C C . LYS B 1 137 ? 17.469 -6.82 -8.391 1 92.69 137 LYS B C 1
ATOM 6132 O O . LYS B 1 137 ? 17.812 -5.637 -8.43 1 92.69 137 LYS B O 1
ATOM 6137 N N . ALA B 1 138 ? 16.578 -7.336 -9.203 1 93 138 ALA B N 1
ATOM 6138 C CA . ALA B 1 138 ? 15.844 -6.473 -10.125 1 93 138 ALA B CA 1
ATOM 6139 C C . ALA B 1 138 ? 15.039 -5.422 -9.375 1 93 138 ALA B C 1
ATOM 6141 O O . ALA B 1 138 ? 15.016 -4.254 -9.758 1 93 138 ALA B O 1
ATOM 6142 N N . ARG B 1 139 ? 14.383 -5.887 -8.32 1 94.62 139 ARG B N 1
ATOM 6143 C CA . ARG B 1 139 ? 13.609 -4.969 -7.492 1 94.62 139 ARG B CA 1
ATOM 6144 C C . ARG B 1 139 ? 14.5 -3.902 -6.875 1 94.62 139 ARG B C 1
ATOM 6146 O O . ARG B 1 139 ? 14.148 -2.723 -6.855 1 94.62 139 ARG B O 1
ATOM 6153 N N . LYS B 1 140 ? 15.617 -4.328 -6.402 1 94.38 140 LYS B N 1
ATOM 6154 C CA . LYS B 1 140 ? 16.547 -3.406 -5.754 1 94.38 140 LYS B CA 1
ATOM 6155 C C . LYS B 1 140 ? 17.047 -2.344 -6.734 1 94.38 140 LYS B C 1
ATOM 6157 O O . LYS B 1 140 ? 16.969 -1.147 -6.445 1 94.38 140 LYS B O 1
ATOM 6162 N N . LEU B 1 141 ? 17.484 -2.73 -7.855 1 93.25 141 LEU B N 1
ATOM 6163 C CA . LEU B 1 141 ? 18.078 -1.826 -8.836 1 93.25 141 LEU B CA 1
ATOM 6164 C C . LEU B 1 141 ? 17.031 -0.837 -9.359 1 93.25 141 LEU B C 1
ATOM 6166 O O . LEU B 1 141 ? 17.312 0.363 -9.453 1 93.25 141 LEU B O 1
ATOM 6170 N N . LEU B 1 142 ? 15.859 -1.37 -9.68 1 94.19 142 LEU B N 1
ATOM 6171 C CA . LEU B 1 142 ? 14.828 -0.509 -10.242 1 94.19 142 LEU B CA 1
ATOM 6172 C C . LEU B 1 142 ? 14.305 0.468 -9.195 1 94.19 142 LEU B C 1
ATOM 6174 O O . LEU B 1 142 ? 14.047 1.634 -9.508 1 94.19 142 LEU B O 1
ATOM 6178 N N . THR B 1 143 ? 14.094 -0.02 -7.98 1 95.62 143 THR B N 1
ATOM 6179 C CA . THR B 1 143 ? 13.578 0.836 -6.918 1 95.62 143 THR B CA 1
ATOM 6180 C C . THR B 1 143 ? 14.57 1.94 -6.582 1 95.62 143 THR B C 1
ATOM 6182 O O . THR B 1 143 ? 14.188 3.1 -6.41 1 95.62 143 THR B O 1
ATOM 6185 N N . ILE B 1 144 ? 15.828 1.57 -6.48 1 94.69 144 ILE B N 1
ATOM 6186 C CA . ILE B 1 144 ? 16.859 2.555 -6.164 1 94.69 144 ILE B CA 1
ATOM 6187 C C . ILE B 1 144 ? 16.938 3.598 -7.277 1 94.69 144 ILE B C 1
ATOM 6189 O O . ILE B 1 144 ? 17.047 4.797 -7.008 1 94.69 144 ILE B O 1
ATOM 6193 N N . HIS B 1 145 ? 16.859 3.135 -8.461 1 93.81 145 HIS B N 1
ATOM 6194 C CA . HIS B 1 145 ? 16.891 4.047 -9.594 1 93.81 145 HIS B CA 1
ATOM 6195 C C . HIS B 1 145 ? 15.734 5.035 -9.555 1 93.81 145 HIS B C 1
ATOM 6197 O O . HIS B 1 145 ? 15.93 6.234 -9.766 1 93.81 145 HIS B O 1
ATOM 6203 N N . LEU B 1 146 ? 14.57 4.52 -9.305 1 94.94 146 LEU B N 1
ATOM 6204 C CA . LEU B 1 146 ? 13.383 5.371 -9.25 1 94.94 146 LEU B CA 1
ATOM 6205 C C . LEU B 1 146 ? 13.445 6.32 -8.055 1 94.94 146 LEU B C 1
ATOM 6207 O O . LEU B 1 146 ? 13.07 7.488 -8.172 1 94.94 146 LEU B O 1
ATOM 6211 N N . GLN B 1 147 ? 13.906 5.781 -6.973 1 95.81 147 GLN B N 1
ATOM 6212 C CA . GLN B 1 147 ? 14.031 6.613 -5.781 1 95.81 147 GLN B CA 1
ATOM 6213 C C . GLN B 1 147 ? 15.023 7.754 -6.008 1 95.81 147 GLN B C 1
ATOM 6215 O O . GLN B 1 147 ? 14.773 8.891 -5.605 1 95.81 147 GLN B O 1
ATOM 6220 N N . ASN B 1 148 ? 16.109 7.449 -6.633 1 94.44 148 ASN B N 1
ATOM 6221 C CA . ASN B 1 148 ? 17.141 8.461 -6.891 1 94.44 148 ASN B CA 1
ATOM 6222 C C . ASN B 1 148 ? 16.609 9.555 -7.816 1 94.44 148 ASN B C 1
ATOM 6224 O O . ASN B 1 148 ? 16.984 10.719 -7.68 1 94.44 148 ASN B O 1
ATOM 6228 N N . LYS B 1 149 ? 15.75 9.164 -8.68 1 94 149 LYS B N 1
ATOM 6229 C CA . LYS B 1 149 ? 15.188 10.141 -9.609 1 94 149 LYS B CA 1
ATOM 6230 C C . LYS B 1 149 ? 14.016 10.891 -8.984 1 94 149 LYS B C 1
ATOM 6232 O O . LYS B 1 149 ? 13.812 12.078 -9.25 1 94 149 LYS B O 1
ATOM 6237 N N . TYR B 1 150 ? 13.258 10.188 -8.211 1 94.69 150 TYR B N 1
ATOM 6238 C CA . TYR B 1 150 ? 12.039 10.742 -7.629 1 94.69 150 TYR B CA 1
ATOM 6239 C C . TYR B 1 150 ? 12.367 11.633 -6.438 1 94.69 150 TYR B C 1
ATOM 6241 O O . TYR B 1 150 ? 11.805 12.727 -6.301 1 94.69 150 TYR B O 1
ATOM 6249 N N . ILE B 1 151 ? 13.305 11.125 -5.562 1 94.88 151 ILE B N 1
ATOM 6250 C CA . ILE B 1 151 ? 13.633 11.867 -4.348 1 94.88 151 ILE B CA 1
ATOM 6251 C C . ILE B 1 151 ? 14.875 12.727 -4.59 1 94.88 151 ILE B C 1
ATOM 6253 O O . ILE B 1 151 ? 15.859 12.625 -3.854 1 94.88 151 ILE B O 1
ATOM 6257 N N . LYS B 1 152 ? 14.891 13.359 -5.621 1 92.06 152 LYS B N 1
ATOM 6258 C CA . LYS B 1 152 ? 15.914 14.336 -5.988 1 92.06 152 LYS B CA 1
ATOM 6259 C C . LYS B 1 152 ? 15.461 15.758 -5.672 1 92.06 152 LYS B C 1
ATOM 6261 O O . LYS B 1 152 ? 14.266 16.047 -5.652 1 92.06 152 LYS B O 1
ATOM 6266 N N . PRO B 1 153 ? 16.438 16.578 -5.375 1 87.5 153 PRO B N 1
ATOM 6267 C CA . PRO B 1 153 ? 16.062 17.953 -5.02 1 87.5 153 PRO B CA 1
ATOM 6268 C C . PRO B 1 153 ? 15.117 18.594 -6.031 1 87.5 153 PRO B C 1
ATOM 6270 O O . PRO B 1 153 ? 15.445 18.688 -7.215 1 87.5 153 PRO B O 1
ATOM 6273 N N . LYS B 1 154 ? 13.977 18.969 -5.637 1 88.25 154 LYS B N 1
ATOM 6274 C CA . LYS B 1 154 ? 12.938 19.719 -6.336 1 88.25 154 LYS B CA 1
ATOM 6275 C C . LYS B 1 154 ? 12.156 18.812 -7.293 1 88.25 154 LYS B C 1
ATOM 6277 O O . LYS B 1 154 ? 11.148 19.234 -7.855 1 88.25 154 LYS B O 1
ATOM 6282 N N . SER B 1 155 ? 12.594 17.609 -7.453 1 91.06 155 SER B N 1
ATOM 6283 C CA . SER B 1 155 ? 11.922 16.719 -8.383 1 91.06 155 SER B CA 1
ATOM 6284 C C . SER B 1 155 ? 10.609 16.203 -7.805 1 91.06 155 SER B C 1
ATOM 6286 O O . SER B 1 155 ? 9.578 16.203 -8.477 1 91.06 155 SER B O 1
ATOM 6288 N N . MET B 1 156 ? 10.703 15.789 -6.621 1 91.5 156 MET B N 1
ATOM 6289 C CA . MET B 1 156 ? 9.523 15.234 -5.965 1 91.5 156 MET B CA 1
ATOM 6290 C C . MET B 1 156 ? 8.414 16.266 -5.875 1 91.5 156 MET B C 1
ATOM 6292 O O . MET B 1 156 ? 7.262 15.984 -6.215 1 91.5 156 MET B O 1
ATOM 6296 N N . TYR B 1 157 ? 8.789 17.469 -5.465 1 89.19 157 TYR B N 1
ATOM 6297 C CA . TYR B 1 157 ? 7.824 18.562 -5.34 1 89.19 157 TYR B CA 1
ATOM 6298 C C . TYR B 1 157 ? 7.188 18.891 -6.691 1 89.19 157 TYR B C 1
ATOM 6300 O O . TYR B 1 157 ? 5.965 19 -6.793 1 89.19 157 TYR B O 1
ATOM 6308 N N . THR B 1 158 ? 8 19.016 -7.684 1 86.94 158 THR B N 1
ATOM 6309 C CA . THR B 1 158 ? 7.527 19.391 -9.008 1 86.94 158 THR B CA 1
ATOM 6310 C C . THR B 1 158 ? 6.594 18.328 -9.578 1 86.94 158 THR B C 1
ATOM 6312 O O . THR B 1 158 ? 5.582 18.656 -10.203 1 86.94 158 THR B O 1
ATOM 6315 N N . LEU B 1 159 ? 6.902 17.125 -9.32 1 88.88 159 LEU B N 1
ATOM 6316 C CA . LEU B 1 159 ? 6.07 16.031 -9.828 1 88.88 159 LEU B CA 1
ATOM 6317 C C . LEU B 1 159 ? 4.719 16.016 -9.125 1 88.88 159 LEU B C 1
ATOM 6319 O O . LEU B 1 159 ? 3.68 15.867 -9.766 1 88.88 159 LEU B O 1
ATOM 6323 N N . VAL B 1 160 ? 4.703 16.125 -7.875 1 83.69 160 VAL B N 1
ATOM 6324 C CA . VAL B 1 160 ? 3.496 15.984 -7.07 1 83.69 160 VAL B CA 1
ATOM 6325 C C . VAL B 1 160 ? 2.592 17.203 -7.285 1 83.69 160 VAL B C 1
ATOM 6327 O O . VAL B 1 160 ? 1.367 17.062 -7.348 1 83.69 160 VAL B O 1
ATOM 6330 N N . MET B 1 161 ? 3.182 18.328 -7.422 1 77.19 161 MET B N 1
ATOM 6331 C CA . MET B 1 161 ? 2.391 19.547 -7.465 1 77.19 161 MET B CA 1
ATOM 6332 C C . MET B 1 161 ? 1.971 19.875 -8.898 1 77.19 161 MET B C 1
ATOM 6334 O O . MET B 1 161 ? 0.871 20.391 -9.125 1 77.19 161 MET B O 1
ATOM 6338 N N . ASN B 1 162 ? 2.822 19.578 -9.805 1 71.62 162 ASN B N 1
ATOM 6339 C CA . ASN B 1 162 ? 2.592 20.125 -11.141 1 71.62 162 ASN B CA 1
ATOM 6340 C C . ASN B 1 162 ? 2.107 19.062 -12.109 1 71.62 162 ASN B C 1
ATOM 6342 O O . ASN B 1 162 ? 1.62 19.375 -13.195 1 71.62 162 ASN B O 1
ATOM 6346 N N . HIS B 1 163 ? 2.281 17.875 -11.688 1 67.44 163 HIS B N 1
ATOM 6347 C CA . HIS B 1 163 ? 1.969 16.859 -12.68 1 67.44 163 HIS B CA 1
ATOM 6348 C C . HIS B 1 163 ? 0.741 16.047 -12.273 1 67.44 163 HIS B C 1
ATOM 6350 O O . HIS B 1 163 ? 0.715 15.445 -11.195 1 67.44 163 HIS B O 1
ATOM 6356 N N . GLU B 1 164 ? -0.221 16.266 -13.062 1 64.94 164 GLU B N 1
ATOM 6357 C CA . GLU B 1 164 ? -1.482 15.578 -12.812 1 64.94 164 GLU B CA 1
ATOM 6358 C C . GLU B 1 164 ? -1.513 14.211 -13.492 1 64.94 164 GLU B C 1
ATOM 6360 O O . GLU B 1 164 ? -2.363 13.375 -13.18 1 64.94 164 GLU B O 1
ATOM 6365 N N . LYS B 1 165 ? -0.483 13.953 -14.172 1 65.25 165 LYS B N 1
ATOM 6366 C CA . LYS B 1 165 ? -0.615 12.789 -15.047 1 65.25 165 LYS B CA 1
ATOM 6367 C C . LYS B 1 165 ? -0.232 11.508 -14.312 1 65.25 165 LYS B C 1
ATOM 6369 O O . LYS B 1 165 ? -0.669 10.414 -14.688 1 65.25 165 LYS B O 1
ATOM 6374 N N . VAL B 1 166 ? 0.565 11.633 -13.367 1 79.88 166 VAL B N 1
ATOM 6375 C CA . VAL B 1 166 ? 1.025 10.398 -12.734 1 79.88 166 VAL B CA 1
ATOM 6376 C C . VAL B 1 166 ? 0.301 10.203 -11.406 1 79.88 166 VAL B C 1
ATOM 6378 O O . VAL B 1 166 ? 0.435 11.016 -10.492 1 79.88 166 VAL B O 1
ATOM 6381 N N . ASP B 1 167 ? -0.447 9.156 -11.422 1 78.62 167 ASP B N 1
ATOM 6382 C CA . ASP B 1 167 ? -1.2 8.859 -10.211 1 78.62 167 ASP B CA 1
ATOM 6383 C C . ASP B 1 167 ? -0.375 8.016 -9.242 1 78.62 167 ASP B C 1
ATOM 6385 O O . ASP B 1 167 ? 0.446 7.199 -9.672 1 78.62 167 ASP B O 1
ATOM 6389 N N . ASN B 1 168 ? -0.469 8.195 -8.031 1 81.88 168 ASN B N 1
ATOM 6390 C CA . ASN B 1 168 ? 0.047 7.383 -6.934 1 81.88 168 ASN B CA 1
ATOM 6391 C C . ASN B 1 168 ? 1.507 6.996 -7.16 1 81.88 168 ASN B C 1
ATOM 6393 O O . ASN B 1 168 ? 1.845 5.812 -7.184 1 81.88 168 ASN B O 1
ATOM 6397 N N . PRO B 1 169 ? 2.391 7.926 -7.316 1 88.81 169 PRO B N 1
ATOM 6398 C CA . PRO B 1 169 ? 3.805 7.605 -7.512 1 88.81 169 PRO B CA 1
ATOM 6399 C C . PRO B 1 169 ? 4.371 6.723 -6.402 1 88.81 169 PRO B C 1
ATOM 6401 O O . PRO B 1 169 ? 5.27 5.914 -6.648 1 88.81 169 PRO B O 1
ATOM 6404 N N . ASP B 1 170 ? 3.822 6.809 -5.207 1 89.31 170 ASP B N 1
ATOM 6405 C CA . ASP B 1 170 ? 4.277 6.004 -4.078 1 89.31 170 ASP B CA 1
ATOM 6406 C C . ASP B 1 170 ? 4.039 4.516 -4.332 1 89.31 170 ASP B C 1
ATOM 6408 O O . ASP B 1 170 ? 4.922 3.691 -4.102 1 89.31 170 ASP B O 1
ATOM 6412 N N . GLN B 1 171 ? 2.893 4.242 -4.848 1 86.62 171 GLN B N 1
ATOM 6413 C CA . GLN B 1 171 ? 2.568 2.852 -5.145 1 86.62 171 GLN B CA 1
ATOM 6414 C C . GLN B 1 171 ? 3.412 2.324 -6.301 1 86.62 171 GLN B C 1
ATOM 6416 O O . GLN B 1 171 ? 3.814 1.159 -6.301 1 86.62 171 GLN B O 1
ATOM 6421 N N . ARG B 1 172 ? 3.58 3.107 -7.289 1 90.62 172 ARG B N 1
ATOM 6422 C CA . ARG B 1 172 ? 4.344 2.682 -8.461 1 90.62 172 ARG B CA 1
ATOM 6423 C C . ARG B 1 172 ? 5.777 2.332 -8.086 1 90.62 172 ARG B C 1
ATOM 6425 O O . ARG B 1 172 ? 6.344 1.366 -8.602 1 90.62 172 ARG B O 1
ATOM 6432 N N . ILE B 1 173 ? 6.324 3.062 -7.125 1 93.75 173 ILE B N 1
ATOM 6433 C CA . ILE B 1 173 ? 7.703 2.848 -6.707 1 93.75 173 ILE B CA 1
ATOM 6434 C C . ILE B 1 173 ? 7.781 1.63 -5.789 1 93.75 173 ILE B C 1
ATOM 6436 O O . ILE B 1 173 ? 8.734 0.851 -5.859 1 93.75 173 ILE B O 1
ATOM 6440 N N . THR B 1 174 ? 6.746 1.409 -4.949 1 91.06 174 THR B N 1
ATOM 6441 C CA . THR B 1 174 ? 6.844 0.392 -3.906 1 91.06 174 THR B CA 1
ATOM 6442 C C . THR B 1 174 ? 6.254 -0.931 -4.383 1 91.06 174 THR B C 1
ATOM 6444 O O . THR B 1 174 ? 6.941 -1.953 -4.406 1 91.06 174 THR B O 1
ATOM 6447 N N . GLN B 1 175 ? 5.094 -0.92 -4.926 1 89.44 175 GLN B N 1
ATOM 6448 C CA . GLN B 1 175 ? 4.383 -2.166 -5.195 1 89.44 175 GLN B CA 1
ATOM 6449 C C . GLN B 1 175 ? 4.523 -2.574 -6.66 1 89.44 175 GLN B C 1
ATOM 6451 O O . GLN B 1 175 ? 4.777 -3.74 -6.961 1 89.44 175 GLN B O 1
ATOM 6456 N N . ASP B 1 176 ? 4.352 -1.641 -7.582 1 90.88 176 ASP B N 1
ATOM 6457 C CA . ASP B 1 176 ? 4.355 -1.992 -9 1 90.88 176 ASP B CA 1
ATOM 6458 C C . ASP B 1 176 ? 5.719 -2.523 -9.43 1 90.88 176 ASP B C 1
ATOM 6460 O O . ASP B 1 176 ? 5.801 -3.439 -10.25 1 90.88 176 ASP B O 1
ATOM 6464 N N . VAL B 1 177 ? 6.766 -1.928 -8.883 1 94.81 177 VAL B N 1
ATOM 6465 C CA . VAL B 1 177 ? 8.117 -2.383 -9.203 1 94.81 177 VAL B CA 1
ATOM 6466 C C . VAL B 1 177 ? 8.312 -3.807 -8.688 1 94.81 177 VAL B C 1
ATOM 6468 O O . VAL B 1 177 ? 8.93 -4.637 -9.359 1 94.81 177 VAL B O 1
ATOM 6471 N N . ASP B 1 178 ? 7.773 -4.051 -7.504 1 93.31 178 ASP B N 1
ATOM 6472 C CA . ASP B 1 178 ? 7.867 -5.391 -6.934 1 93.31 178 ASP B CA 1
ATOM 6473 C C . ASP B 1 178 ? 7.141 -6.41 -7.805 1 93.31 178 ASP B C 1
ATOM 6475 O O . ASP B 1 178 ? 7.684 -7.477 -8.109 1 93.31 178 ASP B O 1
ATOM 6479 N N . LYS B 1 179 ? 5.988 -6.094 -8.172 1 91.25 179 LYS B N 1
ATOM 6480 C CA . LYS B 1 179 ? 5.199 -6.984 -9.016 1 91.25 179 LYS B CA 1
ATOM 6481 C C . LYS B 1 179 ? 5.848 -7.156 -10.391 1 91.25 179 LYS B C 1
ATOM 6483 O O . LYS B 1 179 ? 5.812 -8.242 -10.969 1 91.25 179 LYS B O 1
ATOM 6488 N N . PHE B 1 180 ? 6.449 -6.035 -10.906 1 93.31 180 PHE B N 1
ATOM 6489 C CA . PHE B 1 180 ? 7.164 -6.094 -12.172 1 93.31 180 PHE B CA 1
ATOM 6490 C C . PHE B 1 180 ? 8.328 -7.074 -12.094 1 93.31 180 PHE B C 1
ATOM 6492 O O . PHE B 1 180 ? 8.484 -7.934 -12.969 1 93.31 180 PHE B O 1
ATOM 6499 N N . ALA B 1 181 ? 9.148 -6.945 -11.055 1 93.25 181 ALA B N 1
ATOM 6500 C CA . ALA B 1 181 ? 10.328 -7.797 -10.891 1 93.25 181 ALA B CA 1
ATOM 6501 C C . ALA B 1 181 ? 9.93 -9.266 -10.766 1 93.25 181 ALA B C 1
ATOM 6503 O O . ALA B 1 181 ? 10.562 -10.141 -11.359 1 93.25 181 ALA B O 1
ATOM 6504 N N . GLU B 1 182 ? 8.859 -9.516 -10.031 1 90.62 182 GLU B N 1
ATOM 6505 C CA . GLU B 1 182 ? 8.383 -10.883 -9.844 1 90.62 182 GLU B CA 1
ATOM 6506 C C . GLU B 1 182 ? 7.816 -11.453 -11.141 1 90.62 182 GLU B C 1
ATOM 6508 O O . GLU B 1 182 ? 8.047 -12.625 -11.461 1 90.62 182 GLU B O 1
ATOM 6513 N N . THR B 1 183 ? 7.078 -10.672 -11.844 1 89 183 THR B N 1
ATOM 6514 C CA . THR B 1 183 ? 6.52 -11.125 -13.117 1 89 183 THR B CA 1
ATOM 6515 C C . THR B 1 183 ? 7.625 -11.336 -14.148 1 89 183 THR B C 1
ATOM 6517 O O . THR B 1 183 ? 7.566 -12.273 -14.938 1 89 183 THR B O 1
ATOM 6520 N N . LEU B 1 184 ? 8.594 -10.461 -14.141 1 88.69 184 LEU B N 1
ATOM 6521 C CA . LEU B 1 184 ? 9.734 -10.594 -15.039 1 88.69 184 LEU B CA 1
ATOM 6522 C C . LEU B 1 184 ? 10.461 -11.914 -14.789 1 88.69 184 LEU B C 1
ATOM 6524 O O . LEU B 1 184 ? 10.852 -12.602 -15.742 1 88.69 184 LEU B O 1
ATOM 6528 N N . ARG B 1 185 ? 10.586 -12.25 -13.562 1 87.69 185 ARG B N 1
ATOM 6529 C CA . ARG B 1 185 ? 11.211 -13.516 -13.203 1 87.69 185 ARG B CA 1
ATOM 6530 C C . ARG B 1 185 ? 10.445 -14.695 -13.789 1 87.69 185 ARG B C 1
ATOM 6532 O O . ARG B 1 185 ? 11.039 -15.609 -14.359 1 87.69 185 ARG B O 1
ATOM 6539 N N . GLN B 1 186 ? 9.188 -14.688 -13.672 1 85.06 186 GLN B N 1
ATOM 6540 C CA . GLN B 1 186 ? 8.344 -15.781 -14.148 1 85.06 186 GLN B CA 1
ATOM 6541 C C . GLN B 1 186 ? 8.406 -15.906 -15.672 1 85.06 186 GLN B C 1
ATOM 6543 O O . GLN B 1 186 ? 8.461 -17.016 -16.203 1 85.06 186 GLN B O 1
ATOM 6548 N N . ILE B 1 187 ? 8.461 -14.797 -16.281 1 82.12 187 ILE B N 1
ATOM 6549 C CA . ILE B 1 187 ? 8.477 -14.781 -17.734 1 82.12 187 ILE B CA 1
ATOM 6550 C C . ILE B 1 187 ? 9.836 -15.242 -18.25 1 82.12 187 ILE B C 1
ATOM 6552 O O . ILE B 1 187 ? 9.922 -16.016 -19.203 1 82.12 187 ILE B O 1
ATOM 6556 N N . VAL B 1 188 ? 10.914 -14.742 -17.688 1 77.69 188 VAL B N 1
ATOM 6557 C CA . VAL B 1 188 ? 12.266 -15.094 -18.109 1 77.69 188 VAL B CA 1
ATOM 6558 C C . VAL B 1 188 ? 12.469 -16.594 -17.984 1 77.69 188 VAL B C 1
ATOM 6560 O O . VAL B 1 188 ? 13.078 -17.234 -18.844 1 77.69 188 VAL B O 1
ATOM 6563 N N . THR B 1 189 ? 11.93 -17.156 -16.984 1 76.25 189 THR B N 1
ATOM 6564 C CA . THR B 1 189 ? 12.078 -18.594 -16.75 1 76.25 189 THR B CA 1
ATOM 6565 C C . THR B 1 189 ? 11.328 -19.406 -17.797 1 76.25 189 THR B C 1
ATOM 6567 O O . THR B 1 189 ? 11.852 -20.391 -18.328 1 76.25 189 THR B O 1
ATOM 6570 N N . ASN B 1 190 ? 10.172 -18.938 -18.125 1 77.56 190 ASN B N 1
ATOM 6571 C CA . ASN B 1 190 ? 9.32 -19.75 -18.984 1 77.56 190 ASN B CA 1
ATOM 6572 C C . ASN B 1 190 ? 9.484 -19.391 -20.453 1 77.56 190 ASN B C 1
ATOM 6574 O O . ASN B 1 190 ? 9.484 -20.266 -21.328 1 77.56 190 ASN B O 1
ATOM 6578 N N . LEU B 1 191 ? 9.672 -18.094 -20.75 1 75.94 191 LEU B N 1
ATOM 6579 C CA . LEU B 1 191 ? 9.625 -17.656 -22.141 1 75.94 191 LEU B CA 1
ATOM 6580 C C . LEU B 1 191 ? 11.008 -17.734 -22.781 1 75.94 191 LEU B C 1
ATOM 6582 O O . LEU B 1 191 ? 11.125 -17.812 -24 1 75.94 191 LEU B O 1
ATOM 6586 N N . ILE B 1 192 ? 12.062 -17.688 -22.016 1 74.25 192 ILE B N 1
ATOM 6587 C CA . ILE B 1 192 ? 13.391 -17.719 -22.609 1 74.25 192 ILE B CA 1
ATOM 6588 C C . ILE B 1 192 ? 13.836 -19.172 -22.828 1 74.25 192 ILE B C 1
ATOM 6590 O O . ILE B 1 192 ? 14.438 -19.5 -23.844 1 74.25 192 ILE B O 1
ATOM 6594 N N . ILE B 1 193 ? 13.422 -20.031 -21.953 1 76.06 193 ILE B N 1
ATOM 6595 C CA . ILE B 1 193 ? 13.867 -21.422 -22.016 1 76.06 193 ILE B CA 1
ATOM 6596 C C . ILE B 1 193 ? 12.961 -22.203 -22.953 1 76.06 193 ILE B C 1
ATOM 6598 O O . ILE B 1 193 ? 13.43 -23.078 -23.688 1 76.06 193 ILE B O 1
ATOM 6602 N N . ALA B 1 194 ? 11.758 -21.766 -23.031 1 78.12 194 ALA B N 1
ATOM 6603 C CA . ALA B 1 194 ? 10.75 -22.531 -23.75 1 78.12 194 ALA B CA 1
ATOM 6604 C C . ALA B 1 194 ? 11.07 -22.609 -25.234 1 78.12 194 ALA B C 1
ATOM 6606 O O . ALA B 1 194 ? 11.039 -23.688 -25.828 1 78.12 194 ALA B O 1
ATOM 6607 N N . PRO B 1 195 ? 11.562 -21.516 -25.891 1 74.94 195 PRO B N 1
ATOM 6608 C CA . PRO B 1 195 ? 11.836 -21.594 -27.328 1 74.94 195 PRO B CA 1
ATOM 6609 C C . PRO B 1 195 ? 12.977 -22.547 -27.656 1 74.94 195 PRO B C 1
ATOM 6611 O O . PRO B 1 195 ? 12.938 -23.234 -28.672 1 74.94 195 PRO B O 1
ATOM 6614 N N . VAL B 1 196 ? 13.984 -22.578 -26.844 1 77.69 196 VAL B N 1
ATOM 6615 C CA . VAL B 1 196 ? 15.117 -23.469 -27.062 1 77.69 196 VAL B CA 1
ATOM 6616 C C . VAL B 1 196 ? 14.656 -24.922 -26.969 1 77.69 196 VAL B C 1
ATOM 6618 O O . VAL B 1 196 ? 15.062 -25.75 -27.781 1 77.69 196 VAL B O 1
ATOM 6621 N N . MET B 1 197 ? 13.773 -25.109 -26.016 1 83.44 197 MET B N 1
ATOM 6622 C CA . MET B 1 197 ? 13.281 -26.469 -25.812 1 83.44 197 MET B CA 1
ATOM 6623 C C . MET B 1 197 ? 12.32 -26.875 -26.938 1 83.44 197 MET B C 1
ATOM 6625 O O . MET B 1 197 ? 12.227 -28.047 -27.281 1 83.44 197 MET B O 1
ATOM 6629 N N . VAL B 1 198 ? 11.633 -25.906 -27.484 1 83.75 198 VAL B N 1
ATOM 6630 C CA . VAL B 1 198 ? 10.711 -26.172 -28.578 1 83.75 198 VAL B CA 1
ATOM 6631 C C . VAL B 1 198 ? 11.484 -26.688 -29.781 1 83.75 198 VAL B C 1
ATOM 6633 O O . VAL B 1 198 ? 11.055 -27.641 -30.438 1 83.75 198 VAL B O 1
ATOM 6636 N N . VAL B 1 199 ? 12.641 -26.109 -30.047 1 83.69 199 VAL B N 1
ATOM 6637 C CA . VAL B 1 199 ? 13.445 -26.531 -31.188 1 83.69 199 VAL B CA 1
ATOM 6638 C C . VAL B 1 199 ? 13.945 -27.953 -30.969 1 83.69 199 VAL B C 1
ATOM 6640 O O . VAL B 1 199 ? 13.867 -28.781 -31.875 1 83.69 199 VAL B O 1
ATOM 6643 N N . TYR B 1 200 ? 14.406 -28.219 -29.797 1 83.56 200 TYR B N 1
ATOM 6644 C CA . TYR B 1 200 ? 14.961 -29.531 -29.484 1 83.56 200 TYR B CA 1
ATOM 6645 C C . TYR B 1 200 ? 13.891 -30.609 -29.594 1 83.56 200 TYR B C 1
ATOM 6647 O O . TYR B 1 200 ? 14.109 -31.641 -30.234 1 83.56 200 TYR B O 1
ATOM 6655 N N . TYR B 1 201 ? 12.75 -30.406 -29.031 1 85.62 201 TYR B N 1
ATOM 6656 C CA . TYR B 1 201 ? 11.711 -31.422 -29.016 1 85.62 201 TYR B CA 1
ATOM 6657 C C . TYR B 1 201 ? 11.023 -31.531 -30.359 1 85.62 201 TYR B C 1
ATOM 6659 O O . TYR B 1 201 ? 10.445 -32.562 -30.688 1 85.62 201 TYR B O 1
ATOM 6667 N N . THR B 1 202 ? 11.094 -30.406 -31.125 1 87.06 202 THR B N 1
ATOM 6668 C CA . THR B 1 202 ? 10.617 -30.5 -32.5 1 87.06 202 THR B CA 1
ATOM 6669 C C . THR B 1 202 ? 11.484 -31.469 -33.312 1 87.06 202 THR B C 1
ATOM 6671 O O . THR B 1 202 ? 10.961 -32.281 -34.062 1 87.06 202 THR B O 1
ATOM 6674 N N . TYR B 1 203 ? 12.742 -31.359 -33.094 1 86.25 203 TYR B N 1
ATOM 6675 C CA . TYR B 1 203 ? 13.68 -32.25 -33.781 1 86.25 203 TYR B CA 1
ATOM 6676 C C . TYR B 1 203 ? 13.469 -33.688 -33.375 1 86.25 203 TYR B C 1
ATOM 6678 O O . TYR B 1 203 ? 13.438 -34.594 -34.219 1 86.25 203 TYR B O 1
ATOM 6686 N N . LYS B 1 204 ? 13.312 -33.969 -32.125 1 83.25 204 LYS B N 1
ATOM 6687 C CA . LYS B 1 204 ? 13.117 -35.312 -31.609 1 83.25 204 LYS B CA 1
ATOM 6688 C C . LYS B 1 204 ? 11.797 -35.906 -32.125 1 83.25 204 LYS B C 1
ATOM 6690 O O . LYS B 1 204 ? 11.703 -37.094 -32.375 1 83.25 204 LYS B O 1
ATOM 6695 N N . CYS B 1 205 ? 10.789 -35.125 -32.156 1 83.75 205 CYS B N 1
ATOM 6696 C CA . CYS B 1 205 ? 9.5 -35.594 -32.656 1 83.75 205 CYS B CA 1
ATOM 6697 C C . CYS B 1 205 ? 9.586 -35.875 -34.156 1 83.75 205 CYS B C 1
ATOM 6699 O O . CYS B 1 205 ? 8.984 -36.844 -34.625 1 83.75 205 CYS B O 1
ATOM 6701 N N . TRP B 1 206 ? 10.359 -35.062 -34.844 1 83.81 206 TRP B N 1
ATOM 6702 C CA . TRP B 1 206 ? 10.523 -35.219 -36.281 1 83.81 206 TRP B CA 1
ATOM 6703 C C . TRP B 1 206 ? 11.203 -36.531 -36.625 1 83.81 206 TRP B C 1
ATOM 6705 O O . TRP B 1 206 ? 10.859 -37.188 -37.625 1 83.81 206 TRP B O 1
ATOM 6715 N N . ILE B 1 207 ? 12.094 -37.031 -35.844 1 82.56 207 ILE B N 1
ATOM 6716 C CA . ILE B 1 207 ? 12.852 -38.25 -36.094 1 82.56 207 ILE B CA 1
ATOM 6717 C C . ILE B 1 207 ? 11.914 -39.469 -36.062 1 82.56 207 ILE B C 1
ATOM 6719 O O . ILE B 1 207 ? 12.078 -40.406 -36.812 1 82.56 207 ILE B O 1
ATOM 6723 N N . VAL B 1 208 ? 10.961 -39.344 -35.219 1 77.5 208 VAL B N 1
ATOM 6724 C CA . VAL B 1 208 ? 10.117 -40.531 -35 1 77.5 208 VAL B CA 1
ATOM 6725 C C . VAL B 1 208 ? 8.891 -40.469 -35.906 1 77.5 208 VAL B C 1
ATOM 6727 O O . VAL B 1 208 ? 8.523 -41.438 -36.562 1 77.5 208 VAL B O 1
ATOM 6730 N N . THR B 1 209 ? 8.203 -39.312 -36 1 79.94 209 THR B N 1
ATOM 6731 C CA . THR B 1 209 ? 6.906 -39.219 -36.688 1 79.94 209 THR B CA 1
ATOM 6732 C C . THR B 1 209 ? 7.047 -38.531 -38.031 1 79.94 209 THR B C 1
ATOM 6734 O O . THR B 1 209 ? 6.07 -38.406 -38.781 1 79.94 209 THR B O 1
ATOM 6737 N N . GLY B 1 210 ? 8.203 -38.125 -38.438 1 78.94 210 GLY B N 1
ATOM 6738 C CA . GLY B 1 210 ? 8.359 -37.406 -39.656 1 78.94 210 GLY B CA 1
ATOM 6739 C C . GLY B 1 210 ? 7.855 -35.969 -39.594 1 78.94 210 GLY B C 1
ATOM 6740 O O . GLY B 1 210 ? 7.762 -35.406 -38.5 1 78.94 210 GLY B O 1
ATOM 6741 N N . PHE B 1 211 ? 7.59 -35.469 -40.719 1 81.81 211 PHE B N 1
ATOM 6742 C CA . PHE B 1 211 ? 7.227 -34.062 -40.812 1 81.81 211 PHE B CA 1
ATOM 6743 C C . PHE B 1 211 ? 5.785 -33.844 -40.375 1 81.81 211 PHE B C 1
ATOM 6745 O O . PHE B 1 211 ? 5.43 -32.75 -39.938 1 81.81 211 PHE B O 1
ATOM 6752 N N . ALA B 1 212 ? 4.996 -34.844 -40.406 1 81.88 212 ALA B N 1
ATOM 6753 C CA . ALA B 1 212 ? 3.57 -34.719 -40.094 1 81.88 212 ALA B CA 1
ATOM 6754 C C . ALA B 1 212 ? 3.336 -34.469 -38.625 1 81.88 212 ALA B C 1
ATOM 6756 O O . ALA B 1 212 ? 2.451 -33.688 -38.25 1 81.88 212 ALA B O 1
ATOM 6757 N N . GLY B 1 213 ? 4.188 -35 -37.812 1 82.31 213 GLY B N 1
ATOM 6758 C CA . GLY B 1 213 ? 4.008 -34.844 -36.375 1 82.31 213 GLY B CA 1
ATOM 6759 C C . GLY B 1 213 ? 4.195 -33.406 -35.906 1 82.31 213 GLY B C 1
ATOM 6760 O O . GLY B 1 213 ? 3.25 -32.781 -35.406 1 82.31 213 GLY B O 1
ATOM 6761 N N . PRO B 1 214 ? 5.375 -32.812 -36.125 1 84.75 214 PRO B N 1
ATOM 6762 C CA . PRO B 1 214 ? 5.625 -31.438 -35.688 1 84.75 214 PRO B CA 1
ATOM 6763 C C . PRO B 1 214 ? 4.703 -30.438 -36.375 1 84.75 214 PRO B C 1
ATOM 6765 O O . PRO B 1 214 ? 4.277 -29.453 -35.75 1 84.75 214 PRO B O 1
ATOM 6768 N N . LEU B 1 215 ? 4.371 -30.672 -37.594 1 86.56 215 LEU B N 1
ATOM 6769 C CA . LEU B 1 215 ? 3.496 -29.766 -38.312 1 86.56 215 LEU B CA 1
ATOM 6770 C C . LEU B 1 215 ? 2.119 -29.688 -37.688 1 86.56 215 LEU B C 1
ATOM 6772 O O . LEU B 1 215 ? 1.545 -28.609 -37.531 1 86.56 215 LEU B O 1
ATOM 6776 N N . LEU B 1 216 ? 1.596 -30.812 -37.312 1 85.75 216 LEU B N 1
ATOM 6777 C CA . LEU B 1 216 ? 0.29 -30.844 -36.656 1 85.75 216 LEU B CA 1
ATOM 6778 C C . LEU B 1 216 ? 0.331 -30.109 -35.312 1 85.75 216 LEU B C 1
ATOM 6780 O O . LEU B 1 216 ? -0.629 -29.422 -34.938 1 85.75 216 LEU B O 1
ATOM 6784 N N . ILE B 1 217 ? 1.433 -30.281 -34.625 1 86.69 217 ILE B N 1
ATOM 6785 C CA . ILE B 1 217 ? 1.575 -29.625 -33.344 1 86.69 217 ILE B CA 1
ATOM 6786 C C . ILE B 1 217 ? 1.67 -28.109 -33.531 1 86.69 217 ILE B C 1
ATOM 6788 O O . ILE B 1 217 ? 1.062 -27.344 -32.781 1 86.69 217 ILE B O 1
ATOM 6792 N N . TYR B 1 218 ? 2.422 -27.656 -34.531 1 87.38 218 TYR B N 1
ATOM 6793 C CA . TYR B 1 218 ? 2.59 -26.234 -34.781 1 87.38 218 TYR B CA 1
ATOM 6794 C C . TYR B 1 218 ? 1.273 -25.594 -35.219 1 87.38 218 TYR B C 1
ATOM 6796 O O . TYR B 1 218 ? 0.958 -24.484 -34.812 1 87.38 218 TYR B O 1
ATOM 6804 N N . VAL B 1 219 ? 0.558 -26.281 -36.094 1 86.81 219 VAL B N 1
ATOM 6805 C CA . VAL B 1 219 ? -0.748 -25.766 -36.5 1 86.81 219 VAL B CA 1
ATOM 6806 C C . VAL B 1 219 ? -1.669 -25.672 -35.281 1 86.81 219 VAL B C 1
ATOM 6808 O O . VAL B 1 219 ? -2.391 -24.672 -35.125 1 86.81 219 VAL B O 1
ATOM 6811 N N . TYR B 1 220 ? -1.578 -26.703 -34.469 1 85.56 220 TYR B N 1
ATOM 6812 C CA . TYR B 1 220 ? -2.338 -26.719 -33.219 1 85.56 220 TYR B CA 1
ATOM 6813 C C . TYR B 1 220 ? -1.973 -25.547 -32.312 1 85.56 220 TYR B C 1
ATOM 6815 O O . TYR B 1 220 ? -2.854 -24.891 -31.766 1 85.56 220 TYR B O 1
ATOM 6823 N N . PHE B 1 221 ? -0.762 -25.25 -32.281 1 83.44 221 PHE B N 1
ATOM 6824 C CA . PHE B 1 221 ? -0.271 -24.172 -31.422 1 83.44 221 PHE B CA 1
ATOM 6825 C C . PHE B 1 221 ? -0.66 -22.812 -32 1 83.44 221 PHE B C 1
ATOM 6827 O O . PHE B 1 221 ? -0.971 -21.875 -31.25 1 83.44 221 PHE B O 1
ATOM 6834 N N . LEU B 1 222 ? -0.547 -22.625 -33.281 1 86.25 222 LEU B N 1
ATOM 6835 C CA . LEU B 1 222 ? -0.907 -21.359 -33.906 1 86.25 222 LEU B CA 1
ATOM 6836 C C . LEU B 1 222 ? -2.383 -21.047 -33.688 1 86.25 222 LEU B C 1
ATOM 6838 O O . LEU B 1 222 ? -2.74 -19.891 -33.438 1 86.25 222 LEU B O 1
ATOM 6842 N N . LEU B 1 223 ? -3.164 -22.047 -33.781 1 85.56 223 LEU B N 1
ATOM 6843 C CA . LEU B 1 223 ? -4.594 -21.859 -33.531 1 85.56 223 LEU B CA 1
ATOM 6844 C C . LEU B 1 223 ? -4.867 -21.484 -32.094 1 85.56 223 LEU B C 1
ATOM 6846 O O . LEU B 1 223 ? -5.656 -20.578 -31.812 1 85.56 223 LEU B O 1
ATOM 6850 N N . GLY B 1 224 ? -4.199 -22.203 -31.188 1 83.38 224 GLY B N 1
ATOM 6851 C CA . GLY B 1 224 ? -4.367 -21.891 -29.781 1 83.38 224 GLY B CA 1
ATOM 6852 C C . GLY B 1 224 ? -3.885 -20.5 -29.406 1 83.38 224 GLY B C 1
ATOM 6853 O O . GLY B 1 224 ? -4.535 -19.797 -28.625 1 83.38 224 GLY B O 1
ATOM 6854 N N . SER B 1 225 ? -2.762 -20.125 -29.984 1 83 225 SER B N 1
ATOM 6855 C CA . SER B 1 225 ? -2.17 -18.812 -29.703 1 83 225 SER B CA 1
ATOM 6856 C C . SER B 1 225 ? -3.059 -17.688 -30.219 1 83 225 SER B C 1
ATOM 6858 O O . SER B 1 225 ? -3.174 -16.641 -29.578 1 83 225 SER B O 1
ATOM 6860 N N . PHE B 1 226 ? -3.613 -17.891 -31.328 1 85.06 226 PHE B N 1
ATOM 6861 C CA . PHE B 1 226 ? -4.488 -16.891 -31.906 1 85.06 226 PHE B CA 1
ATOM 6862 C C . PHE B 1 226 ? -5.734 -16.688 -31.047 1 85.06 226 PHE B C 1
ATOM 6864 O O . PHE B 1 226 ? -6.152 -15.555 -30.812 1 85.06 226 PHE B O 1
ATOM 6871 N N . ILE B 1 227 ? -6.246 -17.719 -30.531 1 84.44 227 ILE B N 1
ATOM 6872 C CA . ILE B 1 227 ? -7.441 -17.656 -29.703 1 84.44 227 ILE B CA 1
ATOM 6873 C C . ILE B 1 227 ? -7.102 -17 -28.375 1 84.44 227 ILE B C 1
ATOM 6875 O O . ILE B 1 227 ? -7.859 -16.156 -27.875 1 84.44 227 ILE B O 1
ATOM 6879 N N . SER B 1 228 ? -5.996 -17.344 -27.812 1 83.12 228 SER B N 1
ATOM 6880 C CA . SER B 1 228 ? -5.586 -16.812 -26.516 1 83.12 228 SER B CA 1
ATOM 6881 C C . SER B 1 228 ? -5.312 -15.32 -26.578 1 83.12 228 SER B C 1
ATOM 6883 O O . SER B 1 228 ? -5.648 -14.57 -25.656 1 83.12 228 SER B O 1
ATOM 6885 N N . ARG B 1 229 ? -4.746 -14.828 -27.688 1 78.75 229 ARG B N 1
ATOM 6886 C CA . ARG B 1 229 ? -4.395 -13.422 -27.859 1 78.75 229 ARG B CA 1
ATOM 6887 C C . ARG B 1 229 ? -5.641 -12.547 -27.844 1 78.75 229 ARG B C 1
ATOM 6889 O O . ARG B 1 229 ? -5.621 -11.438 -27.312 1 78.75 229 ARG B O 1
ATOM 6896 N N . LYS B 1 230 ? -6.621 -12.977 -28.375 1 83.5 230 LYS B N 1
ATOM 6897 C CA . LYS B 1 230 ? -7.867 -12.211 -28.453 1 83.5 230 LYS B CA 1
ATOM 6898 C C . LYS B 1 230 ? -8.469 -12 -27.062 1 83.5 230 LYS B C 1
ATOM 6900 O O . LYS B 1 230 ? -9.086 -10.961 -26.812 1 83.5 230 LYS B O 1
ATOM 6905 N N . PHE B 1 231 ? -8.188 -12.891 -26.203 1 84.88 231 PHE B N 1
ATOM 6906 C CA . PHE B 1 231 ? -8.805 -12.805 -24.875 1 84.88 231 PHE B CA 1
ATOM 6907 C C . PHE B 1 231 ? -7.883 -12.086 -23.906 1 84.88 231 PHE B C 1
ATOM 6909 O O . PHE B 1 231 ? -8.328 -11.617 -22.844 1 84.88 231 PHE B O 1
ATOM 6916 N N . ILE B 1 232 ? -6.629 -11.883 -24.281 1 79.56 232 ILE B N 1
ATOM 6917 C CA . ILE B 1 232 ? -5.625 -11.344 -23.375 1 79.56 232 ILE B CA 1
ATOM 6918 C C . ILE B 1 232 ? -5.758 -9.828 -23.281 1 79.56 232 ILE B C 1
ATOM 6920 O O . ILE B 1 232 ? -5.656 -9.242 -22.203 1 79.56 232 ILE B O 1
ATOM 6924 N N . GLN B 1 233 ? -6.062 -9.102 -24.344 1 77.69 233 GLN B N 1
ATOM 6925 C CA . GLN B 1 233 ? -6.016 -7.648 -24.438 1 77.69 233 GLN B CA 1
ATOM 6926 C C . GLN B 1 233 ? -7 -7.008 -23.453 1 77.69 233 GLN B C 1
ATOM 6928 O O . GLN B 1 233 ? -6.633 -6.098 -22.703 1 77.69 233 GLN B O 1
ATOM 6933 N N . PRO B 1 234 ? -8.172 -7.535 -23.391 1 82.62 234 PRO B N 1
ATOM 6934 C CA . PRO B 1 234 ? -9.102 -6.922 -22.453 1 82.62 234 PRO B CA 1
ATOM 6935 C C . PRO B 1 234 ? -8.672 -7.098 -21 1 82.62 234 PRO B C 1
ATOM 6937 O O . PRO B 1 234 ? -8.992 -6.266 -20.141 1 82.62 234 PRO B O 1
ATOM 6940 N N . ILE B 1 235 ? -7.957 -8.102 -20.734 1 83.44 235 ILE B N 1
ATOM 6941 C CA . ILE B 1 235 ? -7.516 -8.383 -19.375 1 83.44 235 ILE B CA 1
ATOM 6942 C C . ILE B 1 235 ? -6.438 -7.375 -18.969 1 83.44 235 ILE B C 1
ATOM 6944 O O . ILE B 1 235 ? -6.43 -6.898 -17.828 1 83.44 235 ILE B O 1
ATOM 6948 N N . VAL B 1 236 ? -5.613 -6.973 -19.984 1 78.5 236 VAL B N 1
ATOM 6949 C CA . VAL B 1 236 ? -4.531 -6.035 -19.719 1 78.5 236 VAL B CA 1
ATOM 6950 C C . VAL B 1 236 ? -5.105 -4.699 -19.25 1 78.5 236 VAL B C 1
ATOM 6952 O O . VAL B 1 236 ? -4.633 -4.113 -18.281 1 78.5 236 VAL B O 1
ATOM 6955 N N . ASN B 1 237 ? -6.086 -4.273 -19.844 1 81.31 237 ASN B N 1
ATOM 6956 C CA . ASN B 1 237 ? -6.73 -3.014 -19.484 1 81.31 237 ASN B CA 1
ATOM 6957 C C . ASN B 1 237 ? -7.395 -3.092 -18.109 1 81.31 237 ASN B C 1
ATOM 6959 O O . ASN B 1 237 ? -7.297 -2.156 -17.312 1 81.31 237 ASN B O 1
ATOM 6963 N N . ALA B 1 238 ? -7.98 -4.203 -17.859 1 83.94 238 ALA B N 1
ATOM 6964 C CA . ALA B 1 238 ? -8.664 -4.383 -16.578 1 83.94 238 ALA B CA 1
ATOM 6965 C C . ALA B 1 238 ? -7.672 -4.414 -15.422 1 83.94 238 ALA B C 1
ATOM 6967 O O . ALA B 1 238 ? -7.953 -3.895 -14.336 1 83.94 238 ALA B O 1
ATOM 6968 N N . VAL B 1 239 ? -6.531 -4.926 -15.727 1 81.88 239 VAL B N 1
ATOM 6969 C CA . VAL B 1 239 ? -5.504 -5.016 -14.688 1 81.88 239 VAL B CA 1
ATOM 6970 C C . VAL B 1 239 ? -4.977 -3.623 -14.359 1 81.88 239 VAL B C 1
ATOM 6972 O O . VAL B 1 239 ? -4.773 -3.291 -13.188 1 81.88 239 VAL B O 1
ATOM 6975 N N . PHE B 1 240 ? -4.789 -2.848 -15.367 1 79.38 240 PHE B N 1
ATOM 6976 C CA . PHE B 1 240 ? -4.297 -1.489 -15.172 1 79.38 240 PHE B CA 1
ATOM 6977 C C . PHE B 1 240 ? -5.234 -0.702 -14.258 1 79.38 240 PHE B C 1
ATOM 6979 O O . PHE B 1 240 ? -4.789 -0.076 -13.297 1 79.38 240 PHE B O 1
ATOM 6986 N N . PHE B 1 241 ? -6.445 -0.817 -14.492 1 84 241 PHE B N 1
ATOM 6987 C CA . PHE B 1 241 ? -7.406 -0.025 -13.734 1 84 241 PHE B CA 1
ATOM 6988 C C . PHE B 1 241 ? -7.617 -0.614 -12.344 1 84 241 PHE B C 1
ATOM 6990 O O . PHE B 1 241 ? -7.844 0.12 -11.383 1 84 241 PHE B O 1
ATOM 6997 N N . LYS B 1 242 ? -7.523 -1.916 -12.266 1 88.12 242 LYS B N 1
ATOM 6998 C CA . LYS B 1 242 ? -7.605 -2.547 -10.945 1 88.12 242 LYS B CA 1
ATOM 6999 C C . LYS B 1 242 ? -6.48 -2.066 -10.039 1 88.12 242 LYS B C 1
ATOM 7001 O O . LYS B 1 242 ? -6.707 -1.771 -8.859 1 88.12 242 LYS B O 1
ATOM 7006 N N . GLU B 1 243 ? -5.277 -1.897 -10.578 1 83.31 243 GLU B N 1
ATOM 7007 C CA . GLU B 1 243 ? -4.133 -1.459 -9.789 1 83.31 243 GLU B CA 1
ATOM 7008 C C . GLU B 1 243 ? -4.25 0.017 -9.414 1 83.31 243 GLU B C 1
ATOM 7010 O O . GLU B 1 243 ? -3.82 0.428 -8.336 1 83.31 243 GLU B O 1
ATOM 7015 N N . LEU B 1 244 ? -4.836 0.754 -10.367 1 84.94 244 LEU B N 1
ATOM 7016 C CA . LEU B 1 244 ? -5.109 2.154 -10.062 1 84.94 244 LEU B CA 1
ATOM 7017 C C . LEU B 1 244 ? -6.059 2.279 -8.875 1 84.94 244 LEU B C 1
ATOM 7019 O O . LEU B 1 244 ? -5.801 3.047 -7.945 1 84.94 244 LEU B O 1
ATOM 7023 N N . GLN B 1 245 ? -7.133 1.524 -8.945 1 89.06 245 GLN B N 1
ATOM 7024 C CA . GLN B 1 245 ? -8.125 1.584 -7.883 1 89.06 245 GLN B CA 1
ATOM 7025 C C . GLN B 1 245 ? -7.578 1.005 -6.582 1 89.06 245 GLN B C 1
ATOM 7027 O O . GLN B 1 245 ? -7.941 1.454 -5.492 1 89.06 245 GLN B O 1
ATOM 7032 N N . GLU B 1 246 ? -6.668 0.046 -6.699 1 89.38 246 GLU B N 1
ATOM 7033 C CA . GLU B 1 246 ? -6 -0.487 -5.516 1 89.38 246 GLU B CA 1
ATOM 7034 C C . GLU B 1 246 ? -5.164 0.587 -4.824 1 89.38 246 GLU B C 1
ATOM 7036 O O . GLU B 1 246 ? -5.156 0.676 -3.596 1 89.38 246 GLU B O 1
ATOM 7041 N N . GLY B 1 247 ? -4.5 1.345 -5.633 1 84.38 247 GLY B N 1
ATOM 7042 C CA . GLY B 1 247 ? -3.727 2.453 -5.09 1 84.38 247 GLY B CA 1
ATOM 7043 C C . GLY B 1 247 ? -4.582 3.49 -4.391 1 84.38 247 GLY B C 1
ATOM 7044 O O . GLY B 1 247 ? -4.227 3.975 -3.314 1 84.38 247 GLY B O 1
ATOM 7045 N N . ASN B 1 248 ? -5.703 3.812 -5.027 1 85.56 248 ASN B N 1
ATOM 7046 C CA . ASN B 1 248 ? -6.629 4.762 -4.422 1 85.56 248 ASN B CA 1
ATOM 7047 C C . ASN B 1 248 ? -7.184 4.242 -3.1 1 85.56 248 ASN B C 1
ATOM 7049 O O . ASN B 1 248 ? -7.336 5.004 -2.143 1 85.56 248 ASN B O 1
ATOM 7053 N N . PHE B 1 249 ? -7.52 2.994 -3.145 1 90.75 249 PHE B N 1
ATOM 7054 C CA . PHE B 1 249 ? -8.062 2.35 -1.954 1 90.75 249 PHE B CA 1
ATOM 7055 C C . PHE B 1 249 ? -7.047 2.381 -0.815 1 90.75 249 PHE B C 1
ATOM 7057 O O . PHE B 1 249 ? -7.402 2.676 0.328 1 90.75 249 PHE B O 1
ATOM 7064 N N . ARG B 1 250 ? -5.836 2.158 -1.115 1 86.19 250 ARG B N 1
ATOM 7065 C CA . ARG B 1 250 ? -4.777 2.193 -0.112 1 86.19 250 ARG B CA 1
ATOM 7066 C C . ARG B 1 250 ? -4.539 3.615 0.385 1 86.19 250 ARG B C 1
ATOM 7068 O O . ARG B 1 250 ? -4.363 3.838 1.584 1 86.19 250 ARG B O 1
ATOM 7075 N N . TYR B 1 251 ? -4.484 4.453 -0.486 1 83.69 251 TYR B N 1
ATOM 7076 C CA . TYR B 1 251 ? -4.273 5.852 -0.134 1 83.69 251 TYR B CA 1
ATOM 7077 C C . TYR B 1 251 ? -5.367 6.348 0.808 1 83.69 251 TYR B C 1
ATOM 7079 O O . TYR B 1 251 ? -5.086 7.074 1.764 1 83.69 251 TYR B O 1
ATOM 7087 N N . LEU B 1 252 ? -6.605 5.977 0.517 1 88.12 252 LEU B N 1
ATOM 7088 C CA . LEU B 1 252 ? -7.738 6.371 1.346 1 88.12 252 LEU B CA 1
ATOM 7089 C C . LEU B 1 252 ? -7.555 5.898 2.783 1 88.12 252 LEU B C 1
ATOM 7091 O O . LEU B 1 252 ? -7.785 6.656 3.727 1 88.12 252 LEU B O 1
ATOM 7095 N N . HIS B 1 253 ? -7.105 4.727 2.973 1 90.12 253 HIS B N 1
ATOM 7096 C CA . HIS B 1 253 ? -6.973 4.164 4.312 1 90.12 253 HIS B CA 1
ATOM 7097 C C . HIS B 1 253 ? -5.781 4.773 5.047 1 90.12 253 HIS B C 1
ATOM 7099 O O . HIS B 1 253 ? -5.805 4.906 6.273 1 90.12 253 HIS B O 1
ATOM 7105 N N . VAL B 1 254 ? -4.762 5.109 4.32 1 85.19 254 VAL B N 1
ATOM 7106 C CA . VAL B 1 254 ? -3.641 5.801 4.945 1 85.19 254 VAL B CA 1
ATOM 7107 C C . VAL B 1 254 ? -4.082 7.188 5.414 1 85.19 254 VAL B C 1
ATOM 7109 O O . VAL B 1 254 ? -3.703 7.637 6.496 1 85.19 254 VAL B O 1
ATOM 7112 N N . ARG B 1 255 ? -4.883 7.809 4.648 1 85 255 ARG B N 1
ATOM 7113 C CA . ARG B 1 255 ? -5.414 9.117 5.004 1 85 255 ARG B CA 1
ATOM 7114 C C . ARG B 1 255 ? -6.309 9.031 6.238 1 85 255 ARG B C 1
ATOM 7116 O O . ARG B 1 255 ? -6.27 9.906 7.102 1 85 255 ARG B O 1
ATOM 7123 N N . LEU B 1 256 ? -7.137 8.008 6.273 1 89.31 256 LEU B N 1
ATOM 7124 C CA . LEU B 1 256 ? -8 7.805 7.434 1 89.31 256 LEU B CA 1
ATOM 7125 C C . LEU B 1 256 ? -7.176 7.707 8.711 1 89.31 256 LEU B C 1
ATOM 7127 O O . LEU B 1 256 ? -7.543 8.281 9.742 1 89.31 256 LEU B O 1
ATOM 7131 N N . ARG B 1 257 ? -6.078 7.008 8.602 1 86.19 257 ARG B N 1
ATOM 7132 C CA . ARG B 1 257 ? -5.195 6.855 9.758 1 86.19 257 ARG B CA 1
ATOM 7133 C C . ARG B 1 257 ? -4.566 8.195 10.141 1 86.19 257 ARG B C 1
ATOM 7135 O O . ARG B 1 257 ? -4.504 8.531 11.328 1 86.19 257 ARG B O 1
ATOM 7142 N N . GLN B 1 258 ? -4.227 8.961 9.18 1 80.94 258 GLN B N 1
ATOM 7143 C CA . GLN B 1 258 ? -3.543 10.234 9.406 1 80.94 258 GLN B CA 1
ATOM 7144 C C . GLN B 1 258 ? -4.484 11.258 10.023 1 80.94 258 GLN B C 1
ATOM 7146 O O . GLN B 1 258 ? -4.062 12.086 10.844 1 80.94 258 GLN B O 1
ATOM 7151 N N . TYR B 1 259 ? -5.777 11.195 9.609 1 86.94 259 TYR B N 1
ATOM 7152 C CA . TYR B 1 259 ? -6.73 12.203 10.07 1 86.94 259 TYR B CA 1
ATOM 7153 C C . TYR B 1 259 ? -7.73 11.602 11.047 1 86.94 259 TYR B C 1
ATOM 7155 O O . TYR B 1 259 ? -8.859 12.078 11.164 1 86.94 259 TYR B O 1
ATOM 7163 N N . ALA B 1 260 ? -7.348 10.57 11.734 1 87.62 260 ALA B N 1
ATOM 7164 C CA . ALA B 1 260 ? -8.25 9.852 12.633 1 87.62 260 ALA B CA 1
ATOM 7165 C C . ALA B 1 260 ? -8.82 10.781 13.703 1 87.62 260 ALA B C 1
ATOM 7167 O O . ALA B 1 260 ? -10.008 10.719 14.023 1 87.62 260 ALA B O 1
ATOM 7168 N N . GLU B 1 261 ? -8.016 11.688 14.219 1 86.19 261 GLU B N 1
ATOM 7169 C CA . GLU B 1 261 ? -8.469 12.586 15.281 1 86.19 261 GLU B CA 1
ATOM 7170 C C . GLU B 1 261 ? -9.445 13.625 14.742 1 86.19 261 GLU B C 1
ATOM 7172 O O . GLU B 1 261 ? -10.484 13.883 15.352 1 86.19 261 GLU B O 1
ATOM 7177 N N . SER B 1 262 ? -9.07 14.211 13.602 1 88.19 262 SER B N 1
ATOM 7178 C CA . SER B 1 262 ? -9.945 15.211 13.008 1 88.19 262 SER B CA 1
ATOM 7179 C C . SER B 1 262 ? -11.305 14.617 12.648 1 88.19 262 SER B C 1
ATOM 7181 O O . SER B 1 262 ? -12.336 15.258 12.844 1 88.19 262 SER B O 1
ATOM 7183 N N . ILE B 1 263 ? -11.281 13.445 12.188 1 90.69 263 ILE B N 1
ATOM 7184 C CA . ILE B 1 263 ? -12.516 12.766 11.797 1 90.69 263 ILE B CA 1
ATOM 7185 C C . ILE B 1 263 ? -13.352 12.477 13.039 1 90.69 263 ILE B C 1
ATOM 7187 O O . ILE B 1 263 ? -14.578 12.625 13.023 1 90.69 263 ILE B O 1
ATOM 7191 N N . ALA B 1 264 ? -12.68 12.109 14.078 1 88.25 264 ALA B N 1
ATOM 7192 C CA . ALA B 1 264 ? -13.375 11.82 15.328 1 88.25 264 ALA B CA 1
ATOM 7193 C C . ALA B 1 264 ? -14.016 13.078 15.906 1 88.25 264 ALA B C 1
ATOM 7195 O O . ALA B 1 264 ? -15.141 13.039 16.406 1 88.25 264 ALA B O 1
ATOM 7196 N N . PHE B 1 265 ? -13.305 14.156 15.797 1 86.62 265 PHE B N 1
ATOM 7197 C CA . PHE B 1 265 ? -13.836 15.43 16.266 1 86.62 265 PHE B CA 1
ATOM 7198 C C . PHE B 1 265 ? -15.102 15.805 15.492 1 86.62 265 PHE B C 1
ATOM 7200 O O . PHE B 1 265 ? -16.062 16.312 16.078 1 86.62 265 PHE B O 1
ATOM 7207 N N . CYS B 1 266 ? -15.07 15.445 14.211 1 86.62 266 CYS B N 1
ATOM 7208 C CA . CYS B 1 266 ? -16.188 15.812 13.344 1 86.62 266 CYS B CA 1
ATOM 7209 C C . CYS B 1 266 ? -17.281 14.766 13.398 1 86.62 266 CYS B C 1
ATOM 7211 O O . CYS B 1 266 ? -18.359 14.953 12.82 1 86.62 266 CYS B O 1
ATOM 7213 N N . ASP B 1 267 ? -17.062 13.727 14.078 1 85.94 267 ASP B N 1
ATOM 7214 C CA . ASP B 1 267 ? -18 12.609 14.086 1 85.94 267 ASP B CA 1
ATOM 7215 C C . ASP B 1 267 ? -18.328 12.164 12.664 1 85.94 267 ASP B C 1
ATOM 7217 O O . ASP B 1 267 ? -19.5 12.008 12.312 1 85.94 267 ASP B O 1
ATOM 7221 N N . GLY B 1 268 ? -17.328 12.156 11.82 1 88.25 268 GLY B N 1
ATOM 7222 C CA . GLY B 1 268 ? -17.531 11.875 10.406 1 88.25 268 GLY B CA 1
ATOM 7223 C C . GLY B 1 268 ? -17.219 10.43 10.039 1 88.25 268 GLY B C 1
ATOM 7224 O O . GLY B 1 268 ? -17.125 10.094 8.859 1 88.25 268 GLY B O 1
ATOM 7225 N N . GLU B 1 269 ? -17.109 9.516 11.016 1 91.06 269 GLU B N 1
ATOM 7226 C CA . GLU B 1 269 ? -16.672 8.148 10.758 1 91.06 269 GLU B CA 1
ATOM 7227 C C . GLU B 1 269 ? -17.672 7.406 9.883 1 91.06 269 GLU B C 1
ATOM 7229 O O . GLU B 1 269 ? -17.281 6.645 8.992 1 91.06 269 GLU B O 1
ATOM 7234 N N . GLU B 1 270 ? -18.906 7.633 10.078 1 89.31 270 GLU B N 1
ATOM 7235 C CA . GLU B 1 270 ? -19.922 6.934 9.297 1 89.31 270 GLU B CA 1
ATOM 7236 C C . GLU B 1 270 ? -19.828 7.289 7.812 1 89.31 270 GLU B C 1
ATOM 7238 O O . GLU B 1 270 ? -19.922 6.414 6.949 1 89.31 270 GLU B O 1
ATOM 7243 N N . GLU B 1 271 ? -19.703 8.555 7.551 1 89.38 271 GLU B N 1
ATOM 7244 C CA . GLU B 1 271 ? -19.562 8.977 6.16 1 89.38 271 GLU B CA 1
ATOM 7245 C C . GLU B 1 271 ? -18.281 8.414 5.543 1 89.38 271 GLU B C 1
ATOM 7247 O O . GLU B 1 271 ? -18.281 8.016 4.375 1 89.38 271 GLU B O 1
ATOM 7252 N N . GLU B 1 272 ? -17.25 8.484 6.352 1 91.88 272 GLU B N 1
ATOM 7253 C CA . GLU B 1 272 ? -15.977 7.961 5.855 1 91.88 272 GLU B CA 1
ATOM 7254 C C . GLU B 1 272 ? -16.078 6.457 5.598 1 91.88 272 GLU B C 1
ATOM 7256 O O . GLU B 1 272 ? -15.438 5.941 4.68 1 91.88 272 GLU B O 1
ATOM 7261 N N . ASN B 1 273 ? -16.781 5.746 6.441 1 93.75 273 ASN B N 1
ATOM 7262 C CA . ASN B 1 273 ? -17 4.328 6.199 1 93.75 273 ASN B CA 1
ATOM 7263 C C . ASN B 1 273 ? -17.734 4.094 4.883 1 93.75 273 ASN B C 1
ATOM 7265 O O . ASN B 1 273 ? -17.438 3.145 4.156 1 93.75 273 ASN B O 1
ATOM 7269 N N . GLY B 1 274 ? -18.719 4.969 4.621 1 91.69 274 GLY B N 1
ATOM 7270 C CA . GLY B 1 274 ? -19.406 4.887 3.34 1 91.69 274 GLY B CA 1
ATOM 7271 C C . GLY B 1 274 ? -18.484 5.109 2.154 1 91.69 274 GLY B C 1
ATOM 7272 O O . GLY B 1 274 ? -18.578 4.398 1.15 1 91.69 274 GLY B O 1
ATOM 7273 N N . ARG B 1 275 ? -17.641 6.043 2.27 1 90.19 275 ARG B N 1
ATOM 7274 C CA . ARG B 1 275 ? -16.672 6.32 1.204 1 90.19 275 ARG B CA 1
ATOM 7275 C C . ARG B 1 275 ? -15.711 5.156 1.021 1 90.19 275 ARG B C 1
ATOM 7277 O O . ARG B 1 275 ? -15.344 4.816 -0.107 1 90.19 275 ARG B O 1
ATOM 7284 N N . ALA B 1 276 ? -15.281 4.629 2.139 1 93.38 276 ALA B N 1
ATOM 7285 C CA . ALA B 1 276 ? -14.383 3.479 2.084 1 93.38 276 ALA B CA 1
ATOM 7286 C C . ALA B 1 276 ? -15.062 2.285 1.42 1 93.38 276 ALA B C 1
ATOM 7288 O O . ALA B 1 276 ? -14.445 1.567 0.634 1 93.38 276 ALA B O 1
ATOM 7289 N N . GLN B 1 277 ? -16.312 2.059 1.74 1 93.88 277 GLN B N 1
ATOM 7290 C CA . GLN B 1 277 ? -17.047 0.953 1.144 1 93.88 277 GLN B CA 1
ATOM 7291 C C . GLN B 1 277 ? -17.25 1.169 -0.354 1 93.88 277 GLN B C 1
ATOM 7293 O O . GLN B 1 277 ? -17.172 0.22 -1.138 1 93.88 277 GLN B O 1
ATOM 7298 N N . HIS B 1 278 ? -17.484 2.416 -0.682 1 91 278 HIS B N 1
ATOM 7299 C CA . HIS B 1 278 ? -17.641 2.727 -2.1 1 91 278 HIS B CA 1
ATOM 7300 C C . HIS B 1 278 ? -16.344 2.49 -2.859 1 91 278 HIS B C 1
ATOM 7302 O O . HIS B 1 278 ? -16.359 1.974 -3.979 1 91 278 HIS B O 1
ATOM 7308 N N . SER B 1 279 ? -15.297 2.922 -2.273 1 92.06 279 SER B N 1
ATOM 7309 C CA . SER B 1 279 ? -13.992 2.701 -2.887 1 92.06 279 SER B CA 1
ATOM 7310 C C . SER B 1 279 ? -13.695 1.212 -3.043 1 92.06 279 SER B C 1
ATOM 7312 O O . SER B 1 279 ? -13.164 0.783 -4.066 1 92.06 279 SER B O 1
ATOM 7314 N N . LEU B 1 280 ? -14.07 0.406 -2.055 1 94.75 280 LEU B N 1
ATOM 7315 C CA . LEU B 1 280 ? -13.898 -1.041 -2.113 1 94.75 280 LEU B CA 1
ATOM 7316 C C . LEU B 1 280 ? -14.75 -1.646 -3.221 1 94.75 280 LEU B C 1
ATOM 7318 O O . LEU B 1 280 ? -14.289 -2.51 -3.969 1 94.75 280 LEU B O 1
ATOM 7322 N N . GLU B 1 281 ? -15.953 -1.218 -3.312 1 93.75 281 GLU B N 1
ATOM 7323 C CA . GLU B 1 281 ? -16.859 -1.744 -4.324 1 93.75 281 GLU B CA 1
ATOM 7324 C C . GLU B 1 281 ? -16.344 -1.475 -5.734 1 93.75 281 GLU B C 1
ATOM 7326 O O . GLU B 1 281 ? -16.422 -2.338 -6.609 1 93.75 281 GLU B O 1
ATOM 7331 N N . THR B 1 282 ? -15.859 -0.261 -5.906 1 91.12 282 THR B N 1
ATOM 7332 C CA . THR B 1 282 ? -15.273 0.077 -7.203 1 91.12 282 THR B CA 1
ATOM 7333 C C . THR B 1 282 ? -14.086 -0.826 -7.512 1 91.12 282 THR B C 1
ATOM 7335 O O . THR B 1 282 ? -13.953 -1.327 -8.633 1 91.12 282 THR B O 1
ATOM 7338 N N . LEU B 1 283 ? -13.273 -1.046 -6.531 1 92.94 283 LEU B N 1
ATOM 7339 C CA . LEU B 1 283 ? -12.102 -1.907 -6.68 1 92.94 283 LEU B CA 1
ATOM 7340 C C . LEU B 1 283 ? -12.523 -3.338 -7.004 1 92.94 283 LEU B C 1
ATOM 7342 O O . LEU B 1 283 ? -11.977 -3.955 -7.922 1 92.94 283 LEU B O 1
ATOM 7346 N N . LEU B 1 284 ? -13.516 -3.873 -6.305 1 93.94 284 LEU B N 1
ATOM 7347 C CA . LEU B 1 284 ? -13.945 -5.258 -6.477 1 93.94 284 LEU B CA 1
ATOM 7348 C C . LEU B 1 284 ? -14.648 -5.449 -7.816 1 93.94 284 LEU B C 1
ATOM 7350 O O . LEU B 1 284 ? -14.602 -6.539 -8.391 1 93.94 284 LEU B O 1
ATOM 7354 N N . THR B 1 285 ? -15.211 -4.414 -8.328 1 92.25 285 THR B N 1
ATOM 7355 C CA . THR B 1 285 ? -15.836 -4.484 -9.641 1 92.25 285 THR B CA 1
ATOM 7356 C C . THR B 1 285 ? -14.789 -4.715 -10.727 1 92.25 285 THR B C 1
ATOM 7358 O O . THR B 1 285 ? -14.984 -5.539 -11.625 1 92.25 285 THR B O 1
ATOM 7361 N N . TYR B 1 286 ? -13.711 -4.043 -10.641 1 89.56 286 TYR B N 1
ATOM 7362 C CA . TYR B 1 286 ? -12.633 -4.246 -11.602 1 89.56 286 TYR B CA 1
ATOM 7363 C C . TYR B 1 286 ? -11.992 -5.621 -11.422 1 89.56 286 TYR B C 1
ATOM 7365 O O . TYR B 1 286 ? -11.617 -6.27 -12.406 1 89.56 286 TYR B O 1
ATOM 7373 N N . GLN B 1 287 ? -11.891 -6.035 -10.188 1 91.56 287 GLN B N 1
ATOM 7374 C CA . GLN B 1 287 ? -11.352 -7.367 -9.93 1 91.56 287 GLN B CA 1
ATOM 7375 C C . GLN B 1 287 ? -12.273 -8.453 -10.484 1 91.56 287 GLN B C 1
ATOM 7377 O O . GLN B 1 287 ? -11.805 -9.469 -11 1 91.56 287 GLN B O 1
ATOM 7382 N N . ARG B 1 288 ? -13.555 -8.25 -10.344 1 92.94 288 ARG B N 1
ATOM 7383 C CA . ARG B 1 288 ? -14.531 -9.188 -10.891 1 92.94 288 ARG B CA 1
ATOM 7384 C C . ARG B 1 288 ? -14.453 -9.227 -12.414 1 92.94 288 ARG B C 1
ATOM 7386 O O . ARG B 1 288 ? -14.602 -10.289 -13.023 1 92.94 288 ARG B O 1
ATOM 7393 N N . THR B 1 289 ? -14.25 -8.094 -13.016 1 91.31 289 THR B N 1
ATOM 7394 C CA . THR B 1 289 ? -14.117 -8.031 -14.469 1 91.31 289 THR B CA 1
ATOM 7395 C C . THR B 1 289 ? -12.93 -8.867 -14.938 1 91.31 289 THR B C 1
ATOM 7397 O O . THR B 1 289 ? -13.008 -9.539 -15.969 1 91.31 289 THR B O 1
ATOM 7400 N N . ILE B 1 290 ? -11.914 -8.82 -14.188 1 88.69 290 ILE B N 1
ATOM 7401 C CA . ILE B 1 290 ? -10.742 -9.617 -14.531 1 88.69 290 ILE B CA 1
ATOM 7402 C C . ILE B 1 290 ? -11.078 -11.109 -14.43 1 88.69 290 ILE B C 1
ATOM 7404 O O . ILE B 1 290 ? -10.758 -11.883 -15.336 1 88.69 290 ILE B O 1
ATOM 7408 N N . VAL B 1 291 ? -11.789 -11.484 -13.359 1 91.44 291 VAL B N 1
ATOM 7409 C CA . VAL B 1 291 ? -12.156 -12.883 -13.148 1 91.44 291 VAL B CA 1
ATOM 7410 C C . VAL B 1 291 ? -13.078 -13.352 -14.273 1 91.44 291 VAL B C 1
ATOM 7412 O O . VAL B 1 291 ? -12.906 -14.445 -14.812 1 91.44 291 VAL B O 1
ATOM 7415 N N . ASN B 1 292 ? -14.023 -12.5 -14.695 1 92.38 292 ASN B N 1
ATOM 7416 C CA . ASN B 1 292 ? -14.969 -12.836 -15.758 1 92.38 292 ASN B CA 1
ATOM 7417 C C . ASN B 1 292 ? -14.266 -12.977 -17.109 1 92.38 292 ASN B C 1
ATOM 7419 O O . ASN B 1 292 ? -14.555 -13.898 -17.875 1 92.38 292 ASN B O 1
ATOM 7423 N N . LYS B 1 293 ? -13.383 -12.109 -17.344 1 89.44 293 LYS B N 1
ATOM 7424 C CA . LYS B 1 293 ? -12.703 -12.117 -18.641 1 89.44 293 LYS B CA 1
ATOM 7425 C C . LYS B 1 293 ? -11.641 -13.211 -18.688 1 89.44 293 LYS B C 1
ATOM 7427 O O . LYS B 1 293 ? -11.211 -13.617 -19.766 1 89.44 293 LYS B O 1
ATOM 7432 N N . GLU B 1 294 ? -11.211 -13.719 -17.547 1 88.25 294 GLU B N 1
ATOM 7433 C CA . GLU B 1 294 ? -10.219 -14.789 -17.484 1 88.25 294 GLU B CA 1
ATOM 7434 C C . GLU B 1 294 ? -10.852 -16.141 -17.797 1 88.25 294 GLU B C 1
ATOM 7436 O O . GLU B 1 294 ? -10.148 -17.094 -18.172 1 88.25 294 GLU B O 1
ATOM 7441 N N . LEU B 1 295 ? -12.18 -16.266 -17.625 1 90.94 295 LEU B N 1
ATOM 7442 C CA . LEU B 1 295 ? -12.852 -17.562 -17.812 1 90.94 295 LEU B CA 1
ATOM 7443 C C . LEU B 1 295 ? -12.664 -18.062 -19.234 1 90.94 295 LEU B C 1
ATOM 7445 O O . LEU B 1 295 ? -12.164 -19.172 -19.438 1 90.94 295 LEU B O 1
ATOM 7449 N N . PRO B 1 296 ? -13.016 -17.25 -20.25 1 89 296 PRO B N 1
ATOM 7450 C CA . PRO B 1 296 ? -12.82 -17.766 -21.594 1 89 296 PRO B CA 1
ATOM 7451 C C . PRO B 1 296 ? -11.359 -18.016 -21.938 1 89 296 PRO B C 1
ATOM 7453 O O . PRO B 1 296 ? -11.047 -18.953 -22.672 1 89 296 PRO B O 1
ATOM 7456 N N . LEU B 1 297 ? -10.492 -17.234 -21.484 1 85.12 297 LEU B N 1
ATOM 7457 C CA . LEU B 1 297 ? -9.062 -17.438 -21.719 1 85.12 297 LEU B CA 1
ATOM 7458 C C . LEU B 1 297 ? -8.594 -18.75 -21.109 1 85.12 297 LEU B C 1
ATOM 7460 O O . LEU B 1 297 ? -7.891 -19.531 -21.766 1 85.12 297 LEU B O 1
ATOM 7464 N N . LYS B 1 298 ? -8.969 -19.031 -19.859 1 86.31 298 LYS B N 1
ATOM 7465 C CA . LYS B 1 298 ? -8.578 -20.281 -19.203 1 86.31 298 LYS B CA 1
ATOM 7466 C C . LYS B 1 298 ? -9.227 -21.484 -19.859 1 86.31 298 LYS B C 1
ATOM 7468 O O . LYS B 1 298 ? -8.617 -22.562 -19.938 1 86.31 298 LYS B O 1
ATOM 7473 N N . MET B 1 299 ? -10.461 -21.312 -20.312 1 87.5 299 MET B N 1
ATOM 7474 C CA . MET B 1 299 ? -11.117 -22.406 -21.031 1 87.5 299 MET B CA 1
ATOM 7475 C C . MET B 1 299 ? -10.352 -22.75 -22.297 1 87.5 299 MET B C 1
ATOM 7477 O O . MET B 1 299 ? -10.148 -23.922 -22.609 1 87.5 299 MET B O 1
ATOM 7481 N N . ALA B 1 300 ? -10.008 -21.719 -22.984 1 84.69 300 ALA B N 1
ATOM 7482 C CA . ALA B 1 300 ? -9.242 -21.938 -24.219 1 84.69 300 ALA B CA 1
ATOM 7483 C C . ALA B 1 300 ? -7.906 -22.594 -23.906 1 84.69 300 ALA B C 1
ATOM 7485 O O . ALA B 1 300 ? -7.543 -23.594 -24.547 1 84.69 300 ALA B O 1
ATOM 7486 N N . ASN B 1 301 ? -7.207 -22.109 -22.922 1 82.56 301 ASN B N 1
ATOM 7487 C CA . ASN B 1 301 ? -5.883 -22.625 -22.578 1 82.56 301 ASN B CA 1
ATOM 7488 C C . ASN B 1 301 ? -5.953 -24.062 -22.094 1 82.56 301 ASN B C 1
ATOM 7490 O O . ASN B 1 301 ? -5.129 -24.891 -22.469 1 82.56 301 ASN B O 1
ATOM 7494 N N . GLU B 1 302 ? -6.91 -24.344 -21.188 1 85.25 302 GLU B N 1
ATOM 7495 C CA . GLU B 1 302 ? -7.043 -25.688 -20.656 1 85.25 302 GLU B CA 1
ATOM 7496 C C . GLU B 1 302 ? -7.465 -26.688 -21.734 1 85.25 302 GLU B C 1
ATOM 7498 O O . GLU B 1 302 ? -7.008 -27.828 -21.75 1 85.25 302 GLU B O 1
ATOM 7503 N N . SER B 1 303 ? -8.383 -26.25 -22.625 1 84.31 303 SER B N 1
ATOM 7504 C CA . SER B 1 303 ? -8.781 -27.109 -23.734 1 84.31 303 SER B CA 1
ATOM 7505 C C . SER B 1 303 ? -7.586 -27.469 -24.609 1 84.31 303 SER B C 1
ATOM 7507 O O . SER B 1 303 ? -7.434 -28.625 -25.016 1 84.31 303 SER B O 1
ATOM 7509 N N . PHE B 1 304 ? -6.859 -26.5 -24.828 1 80.31 304 PHE B N 1
ATOM 7510 C CA . PHE B 1 304 ? -5.691 -26.734 -25.656 1 80.31 304 PHE B CA 1
ATOM 7511 C C . PHE B 1 304 ? -4.699 -27.656 -24.969 1 80.31 304 PHE B C 1
ATOM 7513 O O . PHE B 1 304 ? -4.082 -28.5 -25.609 1 80.31 304 PHE B O 1
ATOM 7520 N N . SER B 1 305 ? -4.473 -27.438 -23.688 1 80.12 305 SER B N 1
ATOM 7521 C CA . SER B 1 305 ? -3.525 -28.25 -22.938 1 80.12 305 SER B CA 1
ATOM 7522 C C . SER B 1 305 ? -3.951 -29.719 -22.906 1 80.12 305 SER B C 1
ATOM 7524 O O . SER B 1 305 ? -3.139 -30.609 -23.172 1 80.12 305 SER B O 1
ATOM 7526 N N . TYR B 1 306 ? -5.23 -29.984 -22.656 1 81.44 306 TYR B N 1
ATOM 7527 C CA . TYR B 1 306 ? -5.715 -31.344 -22.547 1 81.44 306 TYR B CA 1
ATOM 7528 C C . TYR B 1 306 ? -5.828 -32 -23.922 1 81.44 306 TYR B C 1
ATOM 7530 O O . TYR B 1 306 ? -5.566 -33.188 -24.062 1 81.44 306 TYR B O 1
ATOM 7538 N N . LEU B 1 307 ? -6.25 -31.234 -24.922 1 83.88 307 LEU B N 1
ATOM 7539 C CA . LEU B 1 307 ? -6.312 -31.766 -26.281 1 83.88 307 LEU B CA 1
ATOM 7540 C C . LEU B 1 307 ? -4.922 -32.156 -26.781 1 83.88 307 LEU B C 1
ATOM 7542 O O . LEU B 1 307 ? -4.773 -33.094 -27.562 1 83.88 307 LEU B O 1
ATOM 7546 N N . GLY B 1 308 ? -3.977 -31.359 -26.344 1 79.81 308 GLY B N 1
ATOM 7547 C CA . GLY B 1 308 ? -2.605 -31.656 -26.734 1 79.81 308 GLY B CA 1
ATOM 7548 C C . GLY B 1 308 ? -2.143 -33.031 -26.266 1 79.81 308 GLY B C 1
ATOM 7549 O O . GLY B 1 308 ? -1.387 -33.719 -26.969 1 79.81 308 GLY B O 1
ATOM 7550 N N . SER B 1 309 ? -2.633 -33.5 -25.078 1 76.69 309 SER B N 1
ATOM 7551 C CA . SER B 1 309 ? -2.24 -34.781 -24.547 1 76.69 309 SER B CA 1
ATOM 7552 C C . SER B 1 309 ? -2.744 -35.938 -25.438 1 76.69 309 SER B C 1
ATOM 7554 O O . SER B 1 309 ? -2.068 -36.938 -25.594 1 76.69 309 SER B O 1
ATOM 7556 N N . ILE B 1 310 ? -3.896 -35.75 -26.062 1 81.75 310 ILE B N 1
ATOM 7557 C CA . ILE B 1 310 ? -4.473 -36.781 -26.938 1 81.75 310 ILE B CA 1
ATOM 7558 C C . ILE B 1 310 ? -3.803 -36.719 -28.312 1 81.75 310 ILE B C 1
ATOM 7560 O O . ILE B 1 310 ? -3.637 -37.75 -28.969 1 81.75 310 ILE B O 1
ATOM 7564 N N . LEU B 1 311 ? -3.475 -35.531 -28.656 1 83.81 311 LEU B N 1
ATOM 7565 C CA . LEU B 1 311 ? -2.861 -35.312 -29.969 1 83.81 311 LEU B CA 1
ATOM 7566 C C . LEU B 1 311 ? -1.571 -36.125 -30.094 1 83.81 311 LEU B C 1
ATOM 7568 O O . LEU B 1 311 ? -1.22 -36.562 -31.188 1 83.81 311 LEU B O 1
ATOM 7572 N N . SER B 1 312 ? -0.825 -36.344 -28.984 1 82.06 312 SER B N 1
ATOM 7573 C CA . SER B 1 312 ? 0.42 -37.094 -29 1 82.06 312 SER B CA 1
ATOM 7574 C C . SER B 1 312 ? 0.185 -38.531 -29.469 1 82.06 312 SER B C 1
ATOM 7576 O O . SER B 1 312 ? 0.984 -39.062 -30.234 1 82.06 312 SER B O 1
ATOM 7578 N N . TYR B 1 313 ? -0.912 -39.156 -29.031 1 83.25 313 TYR B N 1
ATOM 7579 C CA . TYR B 1 313 ? -1.225 -40.5 -29.438 1 83.25 313 TYR B CA 1
ATOM 7580 C C . TYR B 1 313 ? -1.743 -40.562 -30.859 1 83.25 313 TYR B C 1
ATOM 7582 O O . TYR B 1 313 ? -1.527 -41.531 -31.578 1 83.25 313 TYR B O 1
ATOM 7590 N N . LEU B 1 314 ? -2.445 -39.469 -31.281 1 83.62 314 LEU B N 1
ATOM 7591 C CA . LEU B 1 314 ? -2.914 -39.406 -32.656 1 83.62 314 LEU B CA 1
ATOM 7592 C C . LEU B 1 314 ? -1.741 -39.312 -33.625 1 83.62 314 LEU B C 1
ATOM 7594 O O . LEU B 1 314 ? -1.777 -39.875 -34.719 1 83.62 314 LEU B O 1
ATOM 7598 N N . ILE B 1 315 ? -0.752 -38.625 -33.281 1 84.25 315 ILE B N 1
ATOM 7599 C CA . ILE B 1 315 ? 0.412 -38.406 -34.125 1 84.25 315 ILE B CA 1
ATOM 7600 C C . ILE B 1 315 ? 1.183 -39.719 -34.312 1 84.25 315 ILE B C 1
ATOM 7602 O O . ILE B 1 315 ? 1.588 -40.062 -35.438 1 84.25 315 ILE B O 1
ATOM 7606 N N . ILE B 1 316 ? 1.398 -40.469 -33.219 1 83.75 316 ILE B N 1
ATOM 7607 C CA . ILE B 1 316 ? 2.193 -41.688 -33.281 1 83.75 316 ILE B CA 1
ATOM 7608 C C . ILE B 1 316 ? 1.391 -42.781 -34 1 83.75 316 ILE B C 1
ATOM 7610 O O . ILE B 1 316 ? 1.961 -43.75 -34.5 1 83.75 316 ILE B O 1
ATOM 7614 N N . ALA B 1 317 ? 0.05 -42.656 -33.969 1 84.69 317 ALA B N 1
ATOM 7615 C CA . ALA B 1 317 ? -0.808 -43.625 -34.656 1 84.69 317 ALA B CA 1
ATOM 7616 C C . ALA B 1 317 ? -0.567 -43.625 -36.156 1 84.69 317 ALA B C 1
ATOM 7618 O O . ALA B 1 317 ? -0.724 -44.656 -36.844 1 84.69 317 ALA B O 1
ATOM 7619 N N . ILE B 1 318 ? -0.135 -42.562 -36.656 1 83.38 318 ILE B N 1
ATOM 7620 C CA . ILE B 1 318 ? 0.042 -42.406 -38.094 1 83.38 318 ILE B CA 1
ATOM 7621 C C . ILE B 1 318 ? 1.133 -43.344 -38.594 1 83.38 318 ILE B C 1
ATOM 7623 O O . ILE B 1 318 ? 0.883 -44.188 -39.438 1 83.38 318 ILE B O 1
ATOM 7627 N N . PRO B 1 319 ? 2.391 -43.25 -38.062 1 81.19 319 PRO B N 1
ATOM 7628 C CA . PRO B 1 319 ? 3.412 -44.188 -38.562 1 81.19 319 PRO B CA 1
ATOM 7629 C C . PRO B 1 319 ? 3.113 -45.625 -38.188 1 81.19 319 PRO B C 1
ATOM 7631 O O . PRO B 1 319 ? 3.486 -46.562 -38.906 1 81.19 319 PRO B O 1
ATOM 7634 N N . ILE B 1 320 ? 2.498 -45.938 -37.125 1 83.5 320 ILE B N 1
ATOM 7635 C CA . ILE B 1 320 ? 2.195 -47.281 -36.719 1 83.5 320 ILE B CA 1
ATOM 7636 C C . ILE B 1 320 ? 1.225 -47.938 -37.688 1 83.5 320 ILE B C 1
ATOM 7638 O O . ILE B 1 320 ? 1.446 -49.062 -38.156 1 83.5 320 ILE B O 1
ATOM 7642 N N . PHE B 1 321 ? 0.142 -47.219 -38.062 1 84.25 321 PHE B N 1
ATOM 7643 C CA . PHE B 1 321 ? -0.872 -47.75 -38.969 1 84.25 321 PHE B CA 1
ATOM 7644 C C . PHE B 1 321 ? -0.393 -47.719 -40.406 1 84.25 321 PHE B C 1
ATOM 7646 O O . PHE B 1 321 ? -0.911 -48.438 -41.25 1 84.25 321 PHE B O 1
ATOM 7653 N N . ALA B 1 322 ? 0.639 -46.844 -40.625 1 81.12 322 ALA B N 1
ATOM 7654 C CA . ALA B 1 322 ? 1.234 -46.812 -41.969 1 81.12 322 ALA B CA 1
ATOM 7655 C C . ALA B 1 322 ? 2.215 -47.969 -42.156 1 81.12 322 ALA B C 1
ATOM 7657 O O . ALA B 1 322 ? 2.686 -48.188 -43.281 1 81.12 322 ALA B O 1
ATOM 7658 N N . GLY B 1 323 ? 2.588 -48.656 -41.125 1 81.25 323 GLY B N 1
ATOM 7659 C CA . GLY B 1 323 ? 3.398 -49.875 -41.25 1 81.25 323 GLY B CA 1
ATOM 7660 C C . GLY B 1 323 ? 4.879 -49.594 -41.062 1 81.25 323 GLY B C 1
ATOM 7661 O O . GLY B 1 323 ? 5.711 -50.438 -41.406 1 81.25 323 GLY B O 1
ATOM 7662 N N . VAL B 1 324 ? 5.223 -48.5 -40.594 1 79.69 324 VAL B N 1
ATOM 7663 C CA . VAL B 1 324 ? 6.625 -48.125 -40.438 1 79.69 324 VAL B CA 1
ATOM 7664 C C . VAL B 1 324 ? 7.273 -49.031 -39.375 1 79.69 324 VAL B C 1
ATOM 7666 O O . VAL B 1 324 ? 8.461 -49.375 -39.469 1 79.69 324 VAL B O 1
ATOM 7669 N N . PHE B 1 325 ? 6.465 -49.594 -38.406 1 80.56 325 PHE B N 1
ATOM 7670 C CA . PHE B 1 325 ? 7.02 -50.375 -37.312 1 80.56 325 PHE B CA 1
ATOM 7671 C C . PHE B 1 325 ? 6.566 -51.812 -37.375 1 80.56 325 PHE B C 1
ATOM 7673 O O . PHE B 1 325 ? 6.492 -52.5 -36.375 1 80.56 325 PHE B O 1
ATOM 7680 N N . ASP B 1 326 ? 6.207 -52.375 -38.438 1 80.19 326 ASP B N 1
ATOM 7681 C CA . ASP B 1 326 ? 5.699 -53.75 -38.625 1 80.19 326 ASP B CA 1
ATOM 7682 C C . ASP B 1 326 ? 6.723 -54.781 -38.125 1 80.19 326 ASP B C 1
ATOM 7684 O O . ASP B 1 326 ? 6.352 -55.844 -37.656 1 80.19 326 ASP B O 1
ATOM 7688 N N . GLY B 1 327 ? 7.98 -54.562 -38.031 1 79.62 327 GLY B N 1
ATOM 7689 C CA . GLY B 1 327 ? 8.984 -55.5 -37.625 1 79.62 327 GLY B CA 1
ATOM 7690 C C . GLY B 1 327 ? 9.281 -55.469 -36.125 1 79.62 327 GLY B C 1
ATOM 7691 O O . GLY B 1 327 ? 10.023 -56.312 -35.594 1 79.62 327 GLY B O 1
ATOM 7692 N N . LYS B 1 328 ? 8.594 -54.688 -35.406 1 80.69 328 LYS B N 1
ATOM 7693 C CA . LYS B 1 328 ? 8.891 -54.562 -34 1 80.69 328 LYS B CA 1
ATOM 7694 C C . LYS B 1 328 ? 7.855 -55.281 -33.156 1 80.69 328 LYS B C 1
ATOM 7696 O O . LYS B 1 328 ? 6.676 -55.312 -33.5 1 80.69 328 LYS B O 1
ATOM 7701 N N . ASP B 1 329 ? 8.352 -55.938 -32.062 1 81.62 329 ASP B N 1
ATOM 7702 C CA . ASP B 1 329 ? 7.457 -56.656 -31.156 1 81.62 329 ASP B CA 1
ATOM 7703 C C . ASP B 1 329 ? 6.695 -55.719 -30.25 1 81.62 329 ASP B C 1
ATOM 7705 O O . ASP B 1 329 ? 6.969 -54.5 -30.25 1 81.62 329 ASP B O 1
ATOM 7709 N N . ALA B 1 330 ? 5.727 -56.219 -29.562 1 78 330 ALA B N 1
ATOM 7710 C CA . ALA B 1 330 ? 4.824 -55.438 -28.734 1 78 330 ALA B CA 1
ATOM 7711 C C . ALA B 1 330 ? 5.59 -54.688 -27.641 1 78 330 ALA B C 1
ATOM 7713 O O . ALA B 1 330 ? 5.246 -53.562 -27.281 1 78 330 ALA B O 1
ATOM 7714 N N . SER B 1 331 ? 6.613 -55.281 -27.125 1 77.44 331 SER B N 1
ATOM 7715 C CA . SER B 1 331 ? 7.414 -54.656 -26.078 1 77.44 331 SER B CA 1
ATOM 7716 C C . SER B 1 331 ? 8.188 -53.438 -26.609 1 77.44 331 SER B C 1
ATOM 7718 O O . SER B 1 331 ? 8.195 -52.375 -25.984 1 77.44 331 SER B O 1
ATOM 7720 N N . GLU B 1 332 ? 8.742 -53.656 -27.75 1 80.06 332 GLU B N 1
ATOM 7721 C CA . GLU B 1 332 ? 9.477 -52.562 -28.391 1 80.06 332 GLU B CA 1
ATOM 7722 C C . GLU B 1 332 ? 8.539 -51.438 -28.812 1 80.06 332 GLU B C 1
ATOM 7724 O O . GLU B 1 332 ? 8.883 -50.281 -28.688 1 80.06 332 GLU B O 1
ATOM 7729 N N . LEU B 1 333 ? 7.438 -51.906 -29.328 1 79.94 333 LEU B N 1
ATOM 7730 C CA . LEU B 1 333 ? 6.449 -50.906 -29.75 1 79.94 333 LEU B CA 1
ATOM 7731 C C . LEU B 1 333 ? 5.969 -50.094 -28.562 1 79.94 333 LEU B C 1
ATOM 7733 O O . LEU B 1 333 ? 5.773 -48.875 -28.688 1 79.94 333 LEU B O 1
ATOM 7737 N N . SER B 1 334 ? 5.73 -50.719 -27.422 1 79 334 SER B N 1
ATOM 7738 C CA . SER B 1 334 ? 5.305 -50 -26.234 1 79 334 SER B CA 1
ATOM 7739 C C . SER B 1 334 ? 6.348 -48.969 -25.797 1 79 334 SER B C 1
ATOM 7741 O O . SER B 1 334 ? 6.004 -47.875 -25.344 1 79 334 SER B O 1
ATOM 7743 N N . ALA B 1 335 ? 7.562 -49.312 -25.938 1 77.88 335 ALA B N 1
ATOM 7744 C CA . ALA B 1 335 ? 8.648 -48.375 -25.578 1 77.88 335 ALA B CA 1
ATOM 7745 C C . ALA B 1 335 ? 8.68 -47.188 -26.516 1 77.88 335 ALA B C 1
ATOM 7747 O O . ALA B 1 335 ? 8.906 -46.062 -26.078 1 77.88 335 ALA B O 1
ATOM 7748 N N . ILE B 1 336 ? 8.469 -47.438 -27.781 1 79.31 336 ILE B N 1
ATOM 7749 C CA . ILE B 1 336 ? 8.477 -46.375 -28.781 1 79.31 336 ILE B CA 1
ATOM 7750 C C . ILE B 1 336 ? 7.289 -45.469 -28.562 1 79.31 336 ILE B C 1
ATOM 7752 O O . ILE B 1 336 ? 7.422 -44.25 -28.641 1 79.31 336 ILE B O 1
ATOM 7756 N N . ILE B 1 337 ? 6.184 -46.062 -28.297 1 79.25 337 ILE B N 1
ATOM 7757 C CA . ILE B 1 337 ? 4.98 -45.281 -28.031 1 79.25 337 ILE B CA 1
ATOM 7758 C C . ILE B 1 337 ? 5.203 -44.375 -26.812 1 79.25 337 ILE B C 1
ATOM 7760 O O . ILE B 1 337 ? 4.883 -43.188 -26.828 1 79.25 337 ILE B O 1
ATOM 7764 N N . SER B 1 338 ? 5.738 -44.906 -25.766 1 78.38 338 SER B N 1
ATOM 7765 C CA . SER B 1 338 ? 5.98 -44.156 -24.547 1 78.38 338 SER B CA 1
ATOM 7766 C C . SER B 1 338 ? 6.969 -43.031 -24.781 1 78.38 338 SER B C 1
ATOM 7768 O O . SER B 1 338 ? 6.746 -41.906 -24.344 1 78.38 338 SER B O 1
ATOM 7770 N N . ALA B 1 339 ? 8.031 -43.281 -25.469 1 77.25 339 ALA B N 1
ATOM 7771 C CA . ALA B 1 339 ? 9.047 -42.281 -25.766 1 77.25 339 ALA B CA 1
ATOM 7772 C C . ALA B 1 339 ? 8.469 -41.156 -26.609 1 77.25 339 ALA B C 1
ATOM 7774 O O . ALA B 1 339 ? 8.719 -39.969 -26.328 1 77.25 339 ALA B O 1
ATOM 7775 N N . ASN B 1 340 ? 7.766 -41.469 -27.641 1 79.19 340 ASN B N 1
ATOM 7776 C CA . ASN B 1 340 ? 7.191 -40.469 -28.516 1 79.19 340 ASN B CA 1
ATOM 7777 C C . ASN B 1 340 ? 6.098 -39.656 -27.812 1 79.19 340 ASN B C 1
ATOM 7779 O O . ASN B 1 340 ? 5.93 -38.469 -28.062 1 79.19 340 ASN B O 1
ATOM 7783 N N . SER B 1 341 ? 5.324 -40.406 -27.047 1 79.88 341 SER B N 1
ATOM 7784 C CA . SER B 1 341 ? 4.293 -39.688 -26.297 1 79.88 341 SER B CA 1
ATOM 7785 C C . SER B 1 341 ? 4.902 -38.656 -25.359 1 79.88 341 SER B C 1
ATOM 7787 O O . SER B 1 341 ? 4.363 -37.562 -25.203 1 79.88 341 SER B O 1
ATOM 7789 N N . PHE B 1 342 ? 5.953 -39 -24.797 1 77.81 342 PHE B N 1
ATOM 7790 C CA . PHE B 1 342 ? 6.621 -38.062 -23.906 1 77.81 342 PHE B CA 1
ATOM 7791 C C . PHE B 1 342 ? 7.082 -36.812 -24.688 1 77.81 342 PHE B C 1
ATOM 7793 O O . PHE B 1 342 ? 6.828 -35.688 -24.281 1 77.81 342 PHE B O 1
ATOM 7800 N N . VAL B 1 343 ? 7.785 -37.062 -25.812 1 80.62 343 VAL B N 1
ATOM 7801 C CA . VAL B 1 343 ? 8.344 -35.969 -26.625 1 80.62 343 VAL B CA 1
ATOM 7802 C C . VAL B 1 343 ? 7.227 -35.062 -27.125 1 80.62 343 VAL B C 1
ATOM 7804 O O . VAL B 1 343 ? 7.316 -33.844 -27.016 1 80.62 343 VAL B O 1
ATOM 7807 N N . ALA B 1 344 ? 6.195 -35.625 -27.656 1 81.69 344 ALA B N 1
ATOM 7808 C CA . ALA B 1 344 ? 5.07 -34.875 -28.172 1 81.69 344 ALA B CA 1
ATOM 7809 C C . ALA B 1 344 ? 4.352 -34.125 -27.062 1 81.69 344 ALA B C 1
ATOM 7811 O O . ALA B 1 344 ? 3.996 -32.938 -27.219 1 81.69 344 ALA B O 1
ATOM 7812 N N . MET B 1 345 ? 4.156 -34.781 -25.938 1 81.88 345 MET B N 1
ATOM 7813 C CA . MET B 1 345 ? 3.479 -34.156 -24.812 1 81.88 345 MET B CA 1
ATOM 7814 C C . MET B 1 345 ? 4.297 -33 -24.25 1 81.88 345 MET B C 1
ATOM 7816 O O . MET B 1 345 ? 3.736 -31.984 -23.828 1 81.88 345 MET B O 1
ATOM 7820 N N . TYR B 1 346 ? 5.492 -33.188 -24.188 1 82.56 346 TYR B N 1
ATOM 7821 C CA . TYR B 1 346 ? 6.352 -32.125 -23.672 1 82.56 346 TYR B CA 1
ATOM 7822 C C . TYR B 1 346 ? 6.355 -30.938 -24.594 1 82.56 346 TYR B C 1
ATOM 7824 O O . TYR B 1 346 ? 6.359 -29.781 -24.141 1 82.56 346 TYR B O 1
ATOM 7832 N N . LEU B 1 347 ? 6.438 -31.188 -25.953 1 82.56 347 LEU B N 1
ATOM 7833 C CA . LEU B 1 347 ? 6.344 -30.109 -26.938 1 82.56 347 LEU B CA 1
ATOM 7834 C C . LEU B 1 347 ? 5.039 -29.344 -26.781 1 82.56 347 LEU B C 1
ATOM 7836 O O . LEU B 1 347 ? 5.027 -28.109 -26.828 1 82.56 347 LEU B O 1
ATOM 7840 N N . ILE B 1 348 ? 3.992 -30.031 -26.609 1 82 348 ILE B N 1
ATOM 7841 C CA . ILE B 1 348 ? 2.684 -29.422 -26.406 1 82 348 ILE B CA 1
ATOM 7842 C C . ILE B 1 348 ? 2.689 -28.625 -25.109 1 82 348 ILE B C 1
ATOM 7844 O O . ILE B 1 348 ? 2.154 -27.516 -25.047 1 82 348 ILE B O 1
ATOM 7848 N N . TYR B 1 349 ? 3.236 -29.219 -24.031 1 81.75 349 TYR B N 1
ATOM 7849 C CA . TYR B 1 349 ? 3.365 -28.547 -22.75 1 81.75 349 TYR B CA 1
ATOM 7850 C C . TYR B 1 349 ? 4.129 -27.234 -22.891 1 81.75 349 TYR B C 1
ATOM 7852 O O . TYR B 1 349 ? 3.744 -26.219 -22.297 1 81.75 349 TYR B O 1
ATOM 7860 N N . LEU B 1 350 ? 5.207 -27.234 -23.656 1 81.62 350 LEU B N 1
ATOM 7861 C CA . LEU B 1 350 ? 6.004 -26.031 -23.875 1 81.62 350 LEU B CA 1
ATOM 7862 C C . LEU B 1 350 ? 5.168 -24.938 -24.547 1 81.62 350 LEU B C 1
ATOM 7864 O O . LEU B 1 350 ? 5.188 -23.781 -24.125 1 81.62 350 LEU B O 1
ATOM 7868 N N . PHE B 1 351 ? 4.391 -25.375 -25.5 1 79.62 351 PHE B N 1
ATOM 7869 C CA . PHE B 1 351 ? 3.547 -24.406 -26.203 1 79.62 351 PHE B CA 1
ATOM 7870 C C . PHE B 1 351 ? 2.434 -23.906 -25.297 1 79.62 351 PHE B C 1
ATOM 7872 O O . PHE B 1 351 ? 2.092 -22.719 -25.328 1 79.62 351 PHE B O 1
ATOM 7879 N N . SER B 1 352 ? 1.86 -24.844 -24.531 1 76.19 352 SER B N 1
ATOM 7880 C CA . SER B 1 352 ? 0.821 -24.453 -23.578 1 76.19 352 SER B CA 1
ATOM 7881 C C . SER B 1 352 ? 1.359 -23.469 -22.547 1 76.19 352 SER B C 1
ATOM 7883 O O . SER B 1 352 ? 0.654 -22.547 -22.141 1 76.19 352 SER B O 1
ATOM 7885 N N . THR B 1 353 ? 2.52 -23.719 -22.125 1 77.62 353 THR B N 1
ATOM 7886 C CA . THR B 1 353 ? 3.17 -22.828 -21.172 1 77.62 353 THR B CA 1
ATOM 7887 C C . THR B 1 353 ? 3.365 -21.438 -21.75 1 77.62 353 THR B C 1
ATOM 7889 O O . THR B 1 353 ? 3.146 -20.438 -21.078 1 77.62 353 THR B O 1
ATOM 7892 N N . ILE B 1 354 ? 3.756 -21.359 -22.953 1 77.5 354 ILE B N 1
ATOM 7893 C CA . ILE B 1 354 ? 3.949 -20.078 -23.641 1 77.5 354 ILE B CA 1
ATOM 7894 C C . ILE B 1 354 ? 2.621 -19.328 -23.719 1 77.5 354 ILE B C 1
ATOM 7896 O O . ILE B 1 354 ? 2.559 -18.125 -23.453 1 77.5 354 ILE B O 1
ATOM 7900 N N . ILE B 1 355 ? 1.595 -20.062 -24.016 1 74.06 355 ILE B N 1
ATOM 7901 C CA . ILE B 1 355 ? 0.271 -19.469 -24.125 1 74.06 355 ILE B CA 1
ATOM 7902 C C . ILE B 1 355 ? -0.197 -18.969 -22.766 1 74.06 355 ILE B C 1
ATOM 7904 O O . ILE B 1 355 ? -0.763 -17.891 -22.641 1 74.06 355 ILE B O 1
ATOM 7908 N N . GLU B 1 356 ? 0.053 -19.781 -21.734 1 73.88 356 GLU B N 1
ATOM 7909 C CA . GLU B 1 356 ? -0.345 -19.422 -20.375 1 73.88 356 GLU B CA 1
ATOM 7910 C C . GLU B 1 356 ? 0.419 -18.203 -19.875 1 73.88 356 GLU B C 1
ATOM 7912 O O . GLU B 1 356 ? -0.093 -17.438 -19.047 1 73.88 356 GLU B O 1
ATOM 7917 N N . GLN B 1 357 ? 1.562 -18.094 -20.328 1 77.56 357 GLN B N 1
ATOM 7918 C CA . GLN B 1 357 ? 2.377 -16.953 -19.938 1 77.56 357 GLN B CA 1
ATOM 7919 C C . GLN B 1 357 ? 1.792 -15.648 -20.5 1 77.56 357 GLN B C 1
ATOM 7921 O O . GLN B 1 357 ? 2.141 -14.562 -20.031 1 77.56 357 GLN B O 1
ATOM 7926 N N . SER B 1 358 ? 0.815 -15.766 -21.375 1 73 358 SER B N 1
ATOM 7927 C CA . SER B 1 358 ? 0.192 -14.586 -21.969 1 73 358 SER B CA 1
ATOM 7928 C C . SER B 1 358 ? -0.485 -13.734 -20.906 1 73 358 SER B C 1
ATOM 7930 O O . SER B 1 358 ? -0.476 -12.5 -20.984 1 73 358 SER B O 1
ATOM 7932 N N . THR B 1 359 ? -0.978 -14.453 -19.922 1 73.12 359 THR B N 1
ATOM 7933 C CA . THR B 1 359 ? -1.605 -13.703 -18.828 1 73.12 359 THR B CA 1
ATOM 7934 C C . THR B 1 359 ? -0.557 -12.953 -18.016 1 73.12 359 THR B C 1
ATOM 7936 O O . THR B 1 359 ? -0.777 -11.805 -17.609 1 73.12 359 THR B O 1
ATOM 7939 N N . LYS B 1 360 ? 0.481 -13.641 -17.781 1 81.5 360 LYS B N 1
ATOM 7940 C CA . LYS B 1 360 ? 1.565 -12.992 -17.047 1 81.5 360 LYS B CA 1
ATOM 7941 C C . LYS B 1 360 ? 2.168 -11.844 -17.859 1 81.5 360 LYS B C 1
ATOM 7943 O O . LYS B 1 360 ? 2.605 -10.844 -17.281 1 81.5 360 LYS B O 1
ATOM 7948 N N . LEU B 1 361 ? 2.115 -12.008 -19.125 1 77.75 361 LEU B N 1
ATOM 7949 C CA . LEU B 1 361 ? 2.605 -10.953 -20.016 1 77.75 361 LEU B CA 1
ATOM 7950 C C . LEU B 1 361 ? 1.711 -9.719 -19.922 1 77.75 361 LEU B C 1
ATOM 7952 O O . LEU B 1 361 ? 2.197 -8.586 -20 1 77.75 361 LEU B O 1
ATOM 7956 N N . SER B 1 362 ? 0.475 -9.992 -19.828 1 77.25 362 SER B N 1
ATOM 7957 C CA . SER B 1 362 ? -0.453 -8.875 -19.672 1 77.25 362 SER B CA 1
ATOM 7958 C C . SER B 1 362 ? -0.187 -8.109 -18.375 1 77.25 362 SER B C 1
ATOM 7960 O O . SER B 1 362 ? -0.237 -6.875 -18.359 1 77.25 362 SER B O 1
ATOM 7962 N N . ASP B 1 363 ? 0.042 -8.859 -17.312 1 83.56 363 ASP B N 1
ATOM 7963 C CA . ASP B 1 363 ? 0.399 -8.227 -16.047 1 83.56 363 ASP B CA 1
ATOM 7964 C C . ASP B 1 363 ? 1.681 -7.41 -16.172 1 83.56 363 ASP B C 1
ATOM 7966 O O . ASP B 1 363 ? 1.752 -6.277 -15.695 1 83.56 363 ASP B O 1
ATOM 7970 N N . LEU B 1 364 ? 2.584 -8.016 -16.844 1 86.5 364 LEU B N 1
ATOM 7971 C CA . LEU B 1 364 ? 3.867 -7.348 -17.047 1 86.5 364 LEU B CA 1
ATOM 7972 C C . LEU B 1 364 ? 3.693 -6.051 -17.828 1 86.5 364 LEU B C 1
ATOM 7974 O O . LEU B 1 364 ? 4.328 -5.039 -17.516 1 86.5 364 LEU B O 1
ATOM 7978 N N . ALA B 1 365 ? 2.879 -6.117 -18.797 1 84.81 365 ALA B N 1
ATOM 7979 C CA . ALA B 1 365 ? 2.621 -4.93 -19.609 1 84.81 365 ALA B CA 1
ATOM 7980 C C . ALA B 1 365 ? 1.988 -3.82 -18.766 1 84.81 365 ALA B C 1
ATOM 7982 O O . ALA B 1 365 ? 2.324 -2.645 -18.938 1 84.81 365 ALA B O 1
ATOM 7983 N N . GLY B 1 366 ? 1.121 -4.23 -17.953 1 83.25 366 GLY B N 1
ATOM 7984 C CA . GLY B 1 366 ? 0.501 -3.254 -17.078 1 83.25 366 GLY B CA 1
ATOM 7985 C C . GLY B 1 366 ? 1.486 -2.588 -16.141 1 83.25 366 GLY B C 1
ATOM 7986 O O . GLY B 1 366 ? 1.488 -1.364 -15.992 1 83.25 366 GLY B O 1
ATOM 7987 N N . PHE B 1 367 ? 2.324 -3.377 -15.531 1 89.06 367 PHE B N 1
ATOM 7988 C CA . PHE B 1 367 ? 3.32 -2.844 -14.609 1 89.06 367 PHE B CA 1
ATOM 7989 C C . PHE B 1 367 ? 4.355 -2.01 -15.352 1 89.06 367 PHE B C 1
ATOM 7991 O O . PHE B 1 367 ? 4.828 -0.993 -14.844 1 89.06 367 PHE B O 1
ATOM 7998 N N . THR B 1 368 ? 4.688 -2.43 -16.547 1 90.94 368 THR B N 1
ATOM 7999 C CA . THR B 1 368 ? 5.637 -1.696 -17.391 1 90.94 368 THR B CA 1
ATOM 8000 C C . THR B 1 368 ? 5.086 -0.321 -17.75 1 90.94 368 THR B C 1
ATOM 8002 O O . THR B 1 368 ? 5.82 0.669 -17.75 1 90.94 368 THR B O 1
ATOM 8005 N N . ALA B 1 369 ? 3.854 -0.312 -18.047 1 87.12 369 ALA B N 1
ATOM 8006 C CA . ALA B 1 369 ? 3.223 0.961 -18.391 1 87.12 369 ALA B CA 1
ATOM 8007 C C . ALA B 1 369 ? 3.258 1.924 -17.203 1 87.12 369 ALA B C 1
ATOM 8009 O O . ALA B 1 369 ? 3.59 3.102 -17.359 1 87.12 369 ALA B O 1
ATOM 8010 N N . ARG B 1 370 ? 3.008 1.412 -16.078 1 87.56 370 ARG B N 1
ATOM 8011 C CA . ARG B 1 370 ? 2.932 2.26 -14.883 1 87.56 370 ARG B CA 1
ATOM 8012 C C . ARG B 1 370 ? 4.316 2.756 -14.477 1 87.56 370 ARG B C 1
ATOM 8014 O O . ARG B 1 370 ? 4.508 3.949 -14.242 1 87.56 370 ARG B O 1
ATOM 8021 N N . VAL B 1 371 ? 5.207 1.92 -14.445 1 92.88 371 VAL B N 1
ATOM 8022 C CA . VAL B 1 371 ? 6.566 2.287 -14.055 1 92.88 371 VAL B CA 1
ATOM 8023 C C . VAL B 1 371 ? 7.199 3.148 -15.141 1 92.88 371 VAL B C 1
ATOM 8025 O O . VAL B 1 371 ? 7.906 4.117 -14.844 1 92.88 371 VAL B O 1
ATOM 8028 N N . GLY B 1 372 ? 6.91 2.789 -16.391 1 92.44 372 GLY B N 1
ATOM 8029 C CA . GLY B 1 372 ? 7.43 3.559 -17.516 1 92.44 372 GLY B CA 1
ATOM 8030 C C . GLY B 1 372 ? 6.906 4.98 -17.562 1 92.44 372 GLY B C 1
ATOM 8031 O O . GLY B 1 372 ? 7.668 5.922 -17.797 1 92.44 372 GLY B O 1
ATOM 8032 N N . GLU B 1 373 ? 5.684 5.125 -17.281 1 89.69 373 GLU B N 1
ATOM 8033 C CA . GLU B 1 373 ? 5.07 6.449 -17.25 1 89.69 373 GLU B CA 1
ATOM 8034 C C . GLU B 1 373 ? 5.684 7.316 -16.156 1 89.69 373 GLU B C 1
ATOM 8036 O O . GLU B 1 373 ? 5.863 8.523 -16.328 1 89.69 373 GLU B O 1
ATOM 8041 N N . LEU B 1 374 ? 5.898 6.691 -15.07 1 92.75 374 LEU B N 1
ATOM 8042 C CA . LEU B 1 374 ? 6.527 7.426 -13.984 1 92.75 374 LEU B CA 1
ATOM 8043 C C . LEU B 1 374 ? 7.922 7.895 -14.375 1 92.75 374 LEU B C 1
ATOM 8045 O O . LEU B 1 374 ? 8.297 9.039 -14.109 1 92.75 374 LEU B O 1
ATOM 8049 N N . LEU B 1 375 ? 8.648 7.102 -15 1 93.81 375 LEU B N 1
ATOM 8050 C CA . LEU B 1 375 ? 10 7.445 -15.438 1 93.81 375 LEU B CA 1
ATOM 8051 C C . LEU B 1 375 ? 9.961 8.57 -16.469 1 93.81 375 LEU B C 1
ATOM 8053 O O . LEU B 1 375 ? 10.812 9.461 -16.453 1 93.81 375 LEU B O 1
ATOM 8057 N N . GLU B 1 376 ? 9.016 8.469 -17.344 1 92.62 376 GLU B N 1
ATOM 8058 C CA . GLU B 1 376 ? 8.852 9.516 -18.359 1 92.62 376 GLU B CA 1
ATOM 8059 C C . GLU B 1 376 ? 8.5 10.852 -17.703 1 92.62 376 GLU B C 1
ATOM 8061 O O . GLU B 1 376 ? 9.008 11.898 -18.125 1 92.62 376 GLU B O 1
ATOM 8066 N N . ALA B 1 377 ? 7.645 10.742 -16.75 1 92.38 377 ALA B N 1
ATOM 8067 C CA . ALA B 1 377 ? 7.266 11.953 -16.031 1 92.38 377 ALA B CA 1
ATOM 8068 C C . ALA B 1 377 ? 8.461 12.547 -15.289 1 92.38 377 ALA B C 1
ATOM 8070 O O . ALA B 1 377 ? 8.633 13.766 -15.258 1 92.38 377 ALA B O 1
ATOM 8071 N N . LEU B 1 378 ? 9.203 11.742 -14.734 1 93.56 378 LEU B N 1
ATOM 8072 C CA . LEU B 1 378 ? 10.383 12.195 -13.992 1 93.56 378 LEU B CA 1
ATOM 8073 C C . LEU B 1 378 ? 11.422 12.797 -14.93 1 93.56 378 LEU B C 1
ATOM 8075 O O . LEU B 1 378 ? 12.109 13.75 -14.562 1 93.56 378 LEU B O 1
ATOM 8079 N N . ASP B 1 379 ? 11.523 12.289 -16.078 1 92.56 379 ASP B N 1
ATOM 8080 C CA . ASP B 1 379 ? 12.422 12.852 -17.078 1 92.56 379 ASP B CA 1
ATOM 8081 C C . ASP B 1 379 ? 11.953 14.234 -17.531 1 92.56 379 ASP B C 1
ATOM 8083 O O . ASP B 1 379 ? 12.766 15.141 -17.734 1 92.56 379 ASP B O 1
ATOM 8087 N N . GLN B 1 380 ? 10.711 14.32 -17.688 1 90.5 380 GLN B N 1
ATOM 8088 C CA . GLN B 1 380 ? 10.164 15.617 -18.047 1 90.5 380 GLN B CA 1
ATOM 8089 C C . GLN B 1 380 ? 10.398 16.641 -16.953 1 90.5 380 GLN B C 1
ATOM 8091 O O . GLN B 1 380 ? 10.711 17.797 -17.234 1 90.5 380 GLN B O 1
ATOM 8096 N N . VAL B 1 381 ? 10.203 16.188 -15.766 1 90.94 381 VAL B N 1
ATOM 8097 C CA . VAL B 1 381 ? 10.414 17.062 -14.609 1 90.94 381 VAL B CA 1
ATOM 8098 C C . VAL B 1 381 ? 11.875 17.484 -14.547 1 90.94 381 VAL B C 1
ATOM 8100 O O . VAL B 1 381 ? 12.18 18.641 -14.219 1 90.94 381 VAL B O 1
ATOM 8103 N N . ALA B 1 382 ? 12.758 16.609 -14.781 1 90.62 382 ALA B N 1
ATOM 8104 C CA . ALA B 1 382 ? 14.188 16.922 -14.773 1 90.62 382 ALA B CA 1
ATOM 8105 C C . ALA B 1 382 ? 14.516 18 -15.805 1 90.62 382 ALA B C 1
ATOM 8107 O O . ALA B 1 382 ? 15.328 18.891 -15.539 1 90.62 382 ALA B O 1
ATOM 8108 N N . VAL B 1 383 ? 13.906 17.938 -16.891 1 88.75 383 VAL B N 1
ATOM 8109 C CA . VAL B 1 383 ? 14.109 18.922 -17.953 1 88.75 383 VAL B CA 1
ATOM 8110 C C . VAL B 1 383 ? 13.523 20.266 -17.516 1 88.75 383 VAL B C 1
ATOM 8112 O O . VAL B 1 383 ? 14.117 21.328 -17.766 1 88.75 383 VAL B O 1
ATOM 8115 N N . GLU B 1 384 ? 12.422 20.188 -16.938 1 84.06 384 GLU B N 1
ATOM 8116 C CA . GLU B 1 384 ? 11.773 21.406 -16.453 1 84.06 384 GLU B CA 1
ATOM 8117 C C . GLU B 1 384 ? 12.633 22.109 -15.391 1 84.06 384 GLU B C 1
ATOM 8119 O O . GLU B 1 384 ? 12.734 23.328 -15.383 1 84.06 384 GLU B O 1
ATOM 8124 N N . ILE B 1 385 ? 13.156 21.328 -14.531 1 85.38 385 ILE B N 1
ATOM 8125 C CA . ILE B 1 385 ? 13.984 21.891 -13.461 1 85.38 385 ILE B CA 1
ATOM 8126 C C . ILE B 1 385 ? 15.258 22.484 -14.062 1 85.38 385 ILE B C 1
ATOM 8128 O O . ILE B 1 385 ? 15.703 23.562 -13.633 1 85.38 385 ILE B O 1
ATOM 8132 N N . GLU B 1 386 ? 15.812 21.828 -14.984 1 83.19 386 GLU B N 1
ATOM 8133 C CA . GLU B 1 386 ? 17 22.328 -15.656 1 83.19 386 GLU B CA 1
ATOM 8134 C C . GLU B 1 386 ? 16.719 23.641 -16.391 1 83.19 386 GLU B C 1
ATOM 8136 O O . GLU B 1 386 ? 17.547 24.547 -16.391 1 83.19 386 GLU B O 1
ATOM 8141 N N . LYS B 1 387 ? 15.648 23.688 -16.969 1 78.25 387 LYS B N 1
ATOM 8142 C CA . LYS B 1 387 ? 15.242 24.906 -17.672 1 78.25 387 LYS B CA 1
ATOM 8143 C C . LYS B 1 387 ? 15.039 26.062 -16.672 1 78.25 387 LYS B C 1
ATOM 8145 O O . LYS B 1 387 ? 15.406 27.203 -16.969 1 78.25 387 LYS B O 1
ATOM 8150 N N . MET B 1 388 ? 14.422 25.766 -15.617 1 74.5 388 MET B N 1
ATOM 8151 C CA . MET B 1 388 ? 14.18 26.781 -14.594 1 74.5 388 MET B CA 1
ATOM 8152 C C . MET B 1 388 ? 15.5 27.297 -14.016 1 74.5 388 MET B C 1
ATOM 8154 O O . MET B 1 388 ? 15.633 28.484 -13.734 1 74.5 388 MET B O 1
ATOM 8158 N N . GLU B 1 389 ? 16.359 26.344 -13.773 1 73.19 389 GLU B N 1
ATOM 8159 C CA . GLU B 1 389 ? 17.656 26.719 -13.219 1 73.19 389 GLU B CA 1
ATOM 8160 C C . GLU B 1 389 ? 18.453 27.562 -14.219 1 73.19 389 GLU B C 1
ATOM 8162 O O . GLU B 1 389 ? 19.234 28.422 -13.82 1 73.19 389 GLU B O 1
ATOM 8167 N N . THR B 1 390 ? 18.281 27.234 -15.484 1 67.75 390 THR B N 1
ATOM 8168 C CA . THR B 1 390 ? 19 27.953 -16.531 1 67.75 390 THR B CA 1
ATOM 8169 C C . THR B 1 390 ? 18.391 29.344 -16.75 1 67.75 390 THR B C 1
ATOM 8171 O O . THR B 1 390 ? 19.109 30.312 -16.984 1 67.75 390 THR B O 1
ATOM 8174 N N . GLU B 1 391 ? 17.172 29.344 -16.812 1 62.41 391 GLU B N 1
ATOM 8175 C CA . GLU B 1 391 ? 16.484 30.609 -17.109 1 62.41 391 GLU B CA 1
ATOM 8176 C C . GLU B 1 391 ? 16.516 31.547 -15.906 1 62.41 391 GLU B C 1
ATOM 8178 O O . GLU B 1 391 ? 16.453 32.75 -16.062 1 62.41 391 GLU B O 1
ATOM 8183 N N . HIS B 1 392 ? 16.484 30.984 -14.797 1 57.03 392 HIS B N 1
ATOM 8184 C CA . HIS B 1 392 ? 16.547 31.812 -13.586 1 57.03 392 HIS B CA 1
ATOM 8185 C C . HIS B 1 392 ? 17.812 31.516 -12.797 1 57.03 392 HIS B C 1
ATOM 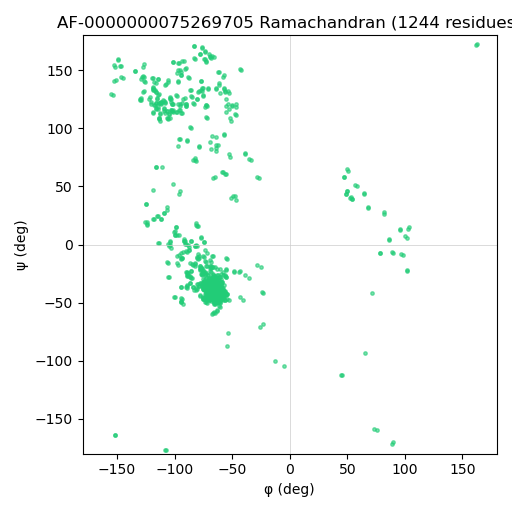8187 O O . HIS B 1 392 ? 17.797 30.766 -11.828 1 57.03 392 HIS B O 1
ATOM 8193 N N . PRO B 1 393 ? 18.922 31.906 -13.477 1 49.66 393 PRO B N 1
ATOM 8194 C CA . PRO B 1 393 ? 20.172 31.594 -12.781 1 49.66 393 PRO B CA 1
ATOM 8195 C C . PRO B 1 393 ? 20.188 32.094 -11.336 1 49.66 393 PRO B C 1
ATOM 8197 O O . PRO B 1 393 ? 19.953 33.281 -11.086 1 49.66 393 PRO B O 1
ATOM 8200 N N . VAL B 1 394 ? 19.484 31.422 -10.484 1 51.56 394 VAL B N 1
ATOM 8201 C CA . VAL B 1 394 ? 19.891 31.781 -9.133 1 51.56 394 VAL B CA 1
ATOM 8202 C C . VAL B 1 394 ? 21.391 32.094 -9.102 1 51.56 394 VAL B C 1
ATOM 8204 O O . VAL B 1 394 ? 22.219 31.219 -9.43 1 51.56 394 VAL B O 1
ATOM 8207 N N . ARG B 1 395 ? 21.734 33.188 -9.641 1 46.56 395 ARG B N 1
ATOM 8208 C CA . ARG B 1 395 ? 23.156 33.531 -9.664 1 46.56 395 ARG B CA 1
ATOM 8209 C C . ARG B 1 395 ? 23.844 33.125 -8.375 1 46.56 395 ARG B C 1
ATOM 8211 O O . ARG B 1 395 ? 23.562 33.656 -7.309 1 46.56 395 ARG B O 1
ATOM 8218 N N . LYS B 1 396 ? 24.125 31.891 -8.289 1 48 396 LYS B N 1
ATOM 8219 C CA . LYS B 1 396 ? 25.078 31.516 -7.266 1 48 396 LYS B CA 1
ATOM 8220 C C . LYS B 1 396 ? 26.312 32.438 -7.285 1 48 396 LYS B C 1
ATOM 8222 O O . LYS B 1 396 ? 27.328 32.094 -7.879 1 48 396 LYS B O 1
ATOM 8227 N N . GLU B 1 397 ? 26.078 33.625 -7.516 1 48.5 397 GLU B N 1
ATOM 8228 C CA . GLU B 1 397 ? 27.297 34.406 -7.352 1 48.5 397 GLU B CA 1
ATOM 8229 C C . GLU B 1 397 ? 27.938 34.156 -5.98 1 48.5 397 GLU B C 1
ATOM 8231 O O . GLU B 1 397 ? 27.219 34.031 -4.984 1 48.5 397 GLU B O 1
ATOM 8236 N N . GLU B 1 398 ? 29.109 33.625 -5.926 1 50.78 398 GLU B N 1
ATOM 8237 C CA . GLU B 1 398 ? 29.938 33.219 -4.793 1 50.78 398 GLU B CA 1
ATOM 8238 C C . GLU B 1 398 ? 29.578 34.031 -3.543 1 50.78 398 GLU B C 1
ATOM 8240 O O . GLU B 1 398 ? 29.484 33.469 -2.449 1 50.78 398 GLU B O 1
ATOM 8245 N N . HIS B 1 399 ? 29.922 35.344 -3.486 1 51.59 399 HIS B N 1
ATOM 8246 C CA . HIS B 1 399 ? 30.125 36.094 -2.25 1 51.59 399 HIS B CA 1
ATOM 8247 C C . HIS B 1 399 ? 28.953 37.062 -1.993 1 51.59 399 HIS B C 1
ATOM 8249 O O . HIS B 1 399 ? 29.156 38.125 -1.446 1 51.59 399 HIS B O 1
ATOM 8255 N N . SER B 1 400 ? 27.688 36.688 -2.418 1 60.22 400 SER B N 1
ATOM 8256 C CA . SER B 1 400 ? 26.781 37.812 -2.145 1 60.22 400 SER B CA 1
ATOM 8257 C C . SER B 1 400 ? 26.031 37.594 -0.826 1 60.22 400 SER B C 1
ATOM 8259 O O . SER B 1 400 ? 25.703 36.469 -0.466 1 60.22 400 SER B O 1
ATOM 8261 N N . ASP B 1 401 ? 26.109 38.469 0.237 1 70.5 401 ASP B N 1
ATOM 8262 C CA . ASP B 1 401 ? 25.5 38.5 1.562 1 70.5 401 ASP B CA 1
ATOM 8263 C C . ASP B 1 401 ? 24.078 39.062 1.489 1 70.5 401 ASP B C 1
ATOM 8265 O O . ASP B 1 401 ? 23.531 39.531 2.496 1 70.5 401 ASP B O 1
ATOM 8269 N N . ILE B 1 402 ? 23.531 39.062 0.153 1 82.81 402 ILE B N 1
ATOM 8270 C CA . ILE B 1 402 ? 22.25 39.75 0.046 1 82.81 402 ILE B CA 1
ATOM 8271 C C . ILE B 1 402 ? 21.25 38.844 -0.664 1 82.81 402 ILE B C 1
ATOM 8273 O O . ILE B 1 402 ? 21.625 38.031 -1.506 1 82.81 402 ILE B O 1
ATOM 8277 N N . ILE B 1 403 ? 19.953 38.844 -0.25 1 88.94 403 ILE B N 1
ATOM 8278 C CA . ILE B 1 403 ? 18.828 38.312 -1.007 1 88.94 403 ILE B CA 1
ATOM 8279 C C . ILE B 1 403 ? 18.188 39.438 -1.827 1 88.94 403 ILE B C 1
ATOM 8281 O O . ILE B 1 403 ? 17.828 40.5 -1.288 1 88.94 403 ILE B O 1
ATOM 8285 N N . GLU B 1 404 ? 18.156 39.219 -3.127 1 89.5 404 GLU B N 1
ATOM 8286 C CA . GLU B 1 404 ? 17.672 40.312 -3.973 1 89.5 404 GLU B CA 1
ATOM 8287 C C . GLU B 1 404 ? 16.609 39.812 -4.945 1 89.5 404 GLU B C 1
ATOM 8289 O O . GLU B 1 404 ? 16.797 38.781 -5.609 1 89.5 404 GLU B O 1
ATOM 8294 N N . PHE B 1 405 ? 15.461 40.469 -4.902 1 91.06 405 PHE B N 1
ATOM 8295 C CA . PHE B 1 405 ? 14.445 40.344 -5.941 1 91.06 405 PHE B CA 1
ATOM 8296 C C . PHE B 1 405 ? 14.57 41.469 -6.973 1 91.06 405 PHE B C 1
ATOM 8298 O O . PHE B 1 405 ? 14.422 42.625 -6.645 1 91.06 405 PHE B O 1
ATOM 8305 N N . GLU B 1 406 ? 14.875 41.031 -8.18 1 90.88 406 GLU B N 1
ATOM 8306 C CA . GLU B 1 406 ? 15.047 42.031 -9.25 1 90.88 406 GLU B CA 1
ATOM 8307 C C . GLU B 1 406 ? 13.945 41.906 -10.297 1 90.88 406 GLU B C 1
ATOM 8309 O O . GLU B 1 406 ? 14.008 41.031 -11.164 1 90.88 406 GLU B O 1
ATOM 8314 N N . ASN B 1 407 ? 13 42.844 -10.312 1 92.38 407 ASN B N 1
ATOM 8315 C CA . ASN B 1 407 ? 11.906 42.906 -11.273 1 92.38 407 ASN B CA 1
ATOM 8316 C C . ASN B 1 407 ? 11.195 41.562 -11.391 1 92.38 407 ASN B C 1
ATOM 8318 O O . ASN B 1 407 ? 11 41.031 -12.492 1 92.38 407 ASN B O 1
ATOM 8322 N N . VAL B 1 408 ? 10.93 41.031 -10.289 1 91.44 408 VAL B N 1
ATOM 8323 C CA . VAL B 1 408 ? 10.383 39.688 -10.258 1 91.44 408 VAL B CA 1
ATOM 8324 C C . VAL B 1 408 ? 8.867 39.75 -10.461 1 91.44 408 VAL B C 1
ATOM 8326 O O . VAL B 1 408 ? 8.164 40.469 -9.75 1 91.44 408 VAL B O 1
ATOM 8329 N N . SER B 1 409 ? 8.391 39.094 -11.477 1 92.31 409 SER B N 1
ATOM 8330 C CA . SER B 1 409 ? 6.973 38.844 -11.68 1 92.31 409 SER B CA 1
ATOM 8331 C C . SER B 1 409 ? 6.648 37.344 -11.516 1 92.31 409 SER B C 1
ATOM 8333 O O . SER B 1 409 ? 7.289 36.5 -12.133 1 92.31 409 SER B O 1
ATOM 8335 N N . LEU B 1 410 ? 5.766 37.062 -10.633 1 90.75 410 LEU B N 1
ATOM 8336 C CA . LEU B 1 410 ? 5.453 35.688 -10.273 1 90.75 410 LEU B CA 1
ATOM 8337 C C . LEU B 1 410 ? 3.99 35.375 -10.57 1 90.75 410 LEU B C 1
ATOM 8339 O O . LEU B 1 410 ? 3.102 36.188 -10.266 1 90.75 410 LEU B O 1
ATOM 8343 N N . PHE B 1 411 ? 3.816 34.25 -11.203 1 86.75 411 PHE B N 1
ATOM 8344 C CA . PHE B 1 411 ? 2.48 33.719 -11.477 1 86.75 411 PHE B CA 1
ATOM 8345 C C . PHE B 1 411 ? 2.279 32.375 -10.82 1 86.75 411 PHE B C 1
ATOM 8347 O O . PHE B 1 411 ? 3.223 31.578 -10.711 1 86.75 411 PHE B O 1
ATOM 8354 N N . SER B 1 412 ? 1.112 32.156 -10.359 1 78.75 412 SER B N 1
ATOM 8355 C CA . SER B 1 412 ? 0.791 30.844 -9.844 1 78.75 412 SER B CA 1
ATOM 8356 C C . SER B 1 412 ? 0.73 29.812 -10.961 1 78.75 412 SER B C 1
ATOM 8358 O O . SER B 1 412 ? 0.61 30.172 -12.141 1 78.75 412 SER B O 1
ATOM 8360 N N . PRO B 1 413 ? 0.829 28.516 -10.625 1 70 413 PRO B N 1
ATOM 8361 C CA . PRO B 1 413 ? 0.705 27.484 -11.648 1 70 413 PRO B CA 1
ATOM 8362 C C . PRO B 1 413 ? -0.598 27.578 -12.438 1 70 413 PRO B C 1
ATOM 8364 O O . PRO B 1 413 ? -0.684 27.078 -13.562 1 70 413 PRO B O 1
ATOM 8367 N N . ARG B 1 414 ? -1.59 28.203 -11.891 1 69.62 414 ARG B N 1
ATOM 8368 C CA . ARG B 1 414 ? -2.863 28.391 -12.578 1 69.62 414 ARG B CA 1
ATOM 8369 C C . ARG B 1 414 ? -2.934 29.766 -13.25 1 69.62 414 ARG B C 1
ATOM 8371 O O . ARG B 1 414 ? -4.023 30.297 -13.453 1 69.62 414 ARG B O 1
ATOM 8378 N N . SER B 1 415 ? -1.888 30.453 -13.258 1 74.88 415 SER B N 1
ATOM 8379 C CA . SER B 1 415 ? -1.699 31.672 -14.039 1 74.88 415 SER B CA 1
ATOM 8380 C C . SER B 1 415 ? -2.312 32.875 -13.328 1 74.88 415 SER B C 1
ATOM 8382 O O . SER B 1 415 ? -2.789 33.812 -13.984 1 74.88 415 SER B O 1
ATOM 8384 N N . LYS B 1 416 ? -2.373 32.812 -12.102 1 78.56 416 LYS B N 1
ATOM 8385 C CA . LYS B 1 416 ? -2.748 33.969 -11.328 1 78.56 416 LYS B CA 1
ATOM 8386 C C . LYS B 1 416 ? -1.529 34.844 -11.016 1 78.56 416 LYS B C 1
ATOM 8388 O O . LYS B 1 416 ? -0.48 34.344 -10.625 1 78.56 416 LYS B O 1
ATOM 8393 N N . LEU B 1 417 ? -1.756 36.094 -11.258 1 88.31 417 LEU B N 1
ATOM 8394 C CA . LEU B 1 417 ? -0.662 37.031 -10.969 1 88.31 417 LEU B CA 1
ATOM 8395 C C . LEU B 1 417 ? -0.488 37.219 -9.461 1 88.31 417 LEU B C 1
ATOM 8397 O O . LEU B 1 417 ? -1.434 37.562 -8.758 1 88.31 417 LEU B O 1
ATOM 8401 N N . ILE B 1 418 ? 0.65 36.906 -8.984 1 89.94 418 ILE B N 1
ATOM 8402 C CA . ILE B 1 418 ? 0.942 37 -7.559 1 89.94 418 ILE B CA 1
ATOM 8403 C C . ILE B 1 418 ? 1.593 38.344 -7.258 1 89.94 418 ILE B C 1
ATOM 8405 O O . ILE B 1 418 ? 1.169 39.062 -6.344 1 89.94 418 ILE B O 1
ATOM 8409 N N . VAL B 1 419 ? 2.607 38.719 -8.008 1 93.38 419 VAL B N 1
ATOM 8410 C CA . VAL B 1 419 ? 3.287 40 -7.852 1 93.38 419 VAL B CA 1
ATOM 8411 C C . VAL B 1 419 ? 3.893 40.438 -9.188 1 93.38 419 VAL B C 1
ATOM 8413 O O . VAL B 1 419 ? 4.355 39.594 -9.961 1 93.38 419 VAL B O 1
ATOM 8416 N N . HIS B 1 420 ? 3.771 41.688 -9.383 1 93.69 420 HIS B N 1
ATOM 8417 C CA . HIS B 1 420 ? 4.312 42.25 -10.617 1 93.69 420 HIS B CA 1
ATOM 8418 C C . HIS B 1 420 ? 5.52 43.156 -10.344 1 93.69 420 HIS B C 1
ATOM 8420 O O . HIS B 1 420 ? 5.43 44.094 -9.547 1 93.69 420 HIS B O 1
ATOM 8426 N N . ASP B 1 421 ? 6.625 42.844 -10.914 1 93.88 421 ASP B N 1
ATOM 8427 C CA . ASP B 1 421 ? 7.828 43.656 -10.906 1 93.88 421 ASP B CA 1
ATOM 8428 C C . ASP B 1 421 ? 8.297 43.969 -9.484 1 93.88 421 ASP B C 1
ATOM 8430 O O . ASP B 1 421 ? 8.492 45.125 -9.109 1 93.88 421 ASP B O 1
ATOM 8434 N N . LEU B 1 422 ? 8.422 42.969 -8.68 1 94.12 422 LEU B N 1
ATOM 8435 C CA . LEU B 1 422 ? 8.867 43.094 -7.297 1 94.12 422 LEU B CA 1
ATOM 8436 C C . LEU B 1 422 ? 10.367 43.375 -7.234 1 94.12 422 LEU B C 1
ATOM 8438 O O . LEU B 1 422 ? 11.164 42.656 -7.82 1 94.12 422 LEU B O 1
ATOM 8442 N N . ASN B 1 423 ? 10.734 44.469 -6.699 1 94.69 423 ASN B N 1
ATOM 8443 C CA . ASN B 1 423 ? 12.117 44.844 -6.41 1 94.69 423 ASN B CA 1
ATOM 8444 C C . ASN B 1 423 ? 12.359 44.969 -4.91 1 94.69 423 ASN B C 1
ATOM 8446 O O . ASN B 1 423 ? 11.734 45.781 -4.242 1 94.69 423 ASN B O 1
ATOM 8450 N N . LEU B 1 424 ? 13.234 44.156 -4.387 1 93.81 424 LEU B N 1
ATOM 8451 C CA . LEU B 1 424 ? 13.492 44.125 -2.951 1 93.81 424 LEU B CA 1
ATOM 8452 C C . LEU B 1 424 ? 14.898 43.594 -2.664 1 93.81 424 LEU B C 1
ATOM 8454 O O . LEU B 1 424 ? 15.344 42.625 -3.262 1 93.81 424 LEU B O 1
ATOM 8458 N N . LYS B 1 425 ? 15.625 44.312 -1.875 1 92.44 425 LYS B N 1
ATOM 8459 C CA . LYS B 1 425 ? 16.938 43.875 -1.401 1 92.44 425 LYS B CA 1
ATOM 8460 C C . LYS B 1 425 ? 16.922 43.656 0.106 1 92.44 425 LYS B C 1
ATOM 8462 O O . LYS B 1 425 ? 16.453 44.469 0.87 1 92.44 425 LYS B O 1
ATOM 8467 N N . ILE B 1 426 ? 17.391 42.5 0.469 1 92.75 426 ILE B N 1
ATOM 8468 C CA . ILE B 1 426 ? 17.469 42.156 1.881 1 92.75 426 ILE B CA 1
ATOM 8469 C C . ILE B 1 426 ? 18.938 41.906 2.271 1 92.75 426 ILE B C 1
ATOM 8471 O O . ILE B 1 426 ? 19.562 40.969 1.812 1 92.75 426 ILE B O 1
ATOM 8475 N N . TYR B 1 427 ? 19.469 42.75 3.102 1 89.12 427 TYR B N 1
ATOM 8476 C CA . TYR B 1 427 ? 20.828 42.625 3.604 1 89.12 427 TYR B CA 1
ATOM 8477 C C . TYR B 1 427 ? 20.844 41.844 4.918 1 89.12 427 TYR B C 1
ATOM 8479 O O . TYR B 1 427 ? 19.828 41.719 5.578 1 89.12 427 TYR B O 1
ATOM 8487 N N . GLN B 1 428 ? 22.047 41.312 5.164 1 87.94 428 GLN B N 1
ATOM 8488 C CA . GLN B 1 428 ? 22.188 40.75 6.496 1 87.94 428 GLN B CA 1
ATOM 8489 C C . GLN B 1 428 ? 21.891 41.781 7.578 1 87.94 428 GLN B C 1
ATOM 8491 O O . GLN B 1 428 ? 22.375 42.906 7.508 1 87.94 428 GLN B O 1
ATOM 8496 N N . GLY B 1 429 ? 21.094 41.406 8.516 1 88.25 429 GLY B N 1
ATOM 8497 C CA . GLY B 1 429 ? 20.688 42.344 9.555 1 88.25 429 GLY B CA 1
ATOM 8498 C C . GLY B 1 429 ? 19.297 42.906 9.336 1 88.25 429 GLY B C 1
ATOM 8499 O O . GLY B 1 429 ? 18.656 43.406 10.281 1 88.25 429 GLY B O 1
ATOM 8500 N N . ASP B 1 430 ? 18.875 42.844 8.023 1 92.38 430 ASP B N 1
ATOM 8501 C CA . ASP B 1 430 ? 17.516 43.25 7.738 1 92.38 430 ASP B CA 1
ATOM 8502 C C . ASP B 1 430 ? 16.5 42.188 8.156 1 92.38 430 ASP B C 1
ATOM 8504 O O . ASP B 1 430 ? 16.75 41 7.969 1 92.38 430 ASP B O 1
ATOM 8508 N N . HIS B 1 431 ? 15.523 42.625 8.828 1 96.25 431 HIS B N 1
ATOM 8509 C CA . HIS B 1 431 ? 14.391 41.75 9.141 1 96.25 431 HIS B CA 1
ATOM 8510 C C . HIS B 1 431 ? 13.156 42.156 8.344 1 96.25 431 HIS B C 1
ATOM 8512 O O . HIS B 1 431 ? 12.656 43.281 8.484 1 96.25 431 HIS B O 1
ATOM 8518 N N . VAL B 1 432 ? 12.672 41.25 7.484 1 96.31 432 VAL B N 1
ATOM 8519 C CA . VAL B 1 432 ? 11.633 41.594 6.527 1 96.31 432 VAL B CA 1
ATOM 8520 C C . VAL B 1 432 ? 10.383 40.75 6.805 1 96.31 432 VAL B C 1
ATOM 8522 O O . VAL B 1 432 ? 10.469 39.531 7.043 1 96.31 432 VAL B O 1
ATOM 8525 N N . ALA B 1 433 ? 9.203 41.344 6.848 1 96.12 433 ALA B N 1
ATOM 8526 C CA . ALA B 1 433 ? 7.926 40.656 6.996 1 96.12 433 ALA B CA 1
ATOM 8527 C C . ALA B 1 433 ? 7.059 40.844 5.754 1 96.12 433 ALA B C 1
ATOM 8529 O O . ALA B 1 433 ? 6.887 41.969 5.27 1 96.12 433 ALA B O 1
ATOM 8530 N N . PHE B 1 434 ? 6.621 39.781 5.172 1 94.75 434 PHE B N 1
ATOM 8531 C CA . PHE B 1 434 ? 5.617 39.844 4.117 1 94.75 434 PHE B CA 1
ATOM 8532 C C . PHE B 1 434 ? 4.211 39.75 4.703 1 94.75 434 PHE B C 1
ATOM 8534 O O . PHE B 1 434 ? 3.889 38.812 5.422 1 94.75 434 PHE B O 1
ATOM 8541 N N . VAL B 1 435 ? 3.416 40.75 4.453 1 91.44 435 VAL B N 1
ATOM 8542 C CA . VAL B 1 435 ? 2.068 40.781 5.008 1 91.44 435 VAL B CA 1
ATOM 8543 C C . VAL B 1 435 ? 1.058 41 3.885 1 91.44 435 VAL B C 1
ATOM 8545 O O . VAL B 1 435 ? 1.413 41.5 2.807 1 91.44 435 VAL B O 1
ATOM 8548 N N . GLY B 1 436 ? -0.14 40.594 4.051 1 87.19 436 GLY B N 1
ATOM 8549 C CA . GLY B 1 436 ? -1.229 40.719 3.096 1 87.19 436 GLY B CA 1
ATOM 8550 C C . GLY B 1 436 ? -2.383 39.781 3.389 1 87.19 436 GLY B C 1
ATOM 8551 O O . GLY B 1 436 ? -2.291 38.938 4.285 1 87.19 436 GLY B O 1
ATOM 8552 N N . PRO B 1 437 ? -3.434 39.969 2.676 1 80.88 437 PRO B N 1
ATOM 8553 C CA . PRO B 1 437 ? -4.578 39.062 2.887 1 80.88 437 PRO B CA 1
ATOM 8554 C C . PRO B 1 437 ? -4.281 37.625 2.479 1 80.88 437 PRO B C 1
ATOM 8556 O O . PRO B 1 437 ? -3.289 37.375 1.796 1 80.88 437 PRO B O 1
ATOM 8559 N N . ASN B 1 438 ? -5.098 36.75 3.002 1 78.06 438 ASN B N 1
ATOM 8560 C CA . ASN B 1 438 ? -4.945 35.344 2.623 1 78.06 438 ASN B CA 1
ATOM 8561 C C . ASN B 1 438 ? -5.051 35.156 1.113 1 78.06 438 ASN B C 1
ATOM 8563 O O . ASN B 1 438 ? -5.898 35.75 0.464 1 78.06 438 ASN B O 1
ATOM 8567 N N . GLY B 1 439 ? -4.188 34.406 0.56 1 75.81 439 GLY B N 1
ATOM 8568 C CA . GLY B 1 439 ? -4.207 34.156 -0.868 1 75.81 439 GLY B CA 1
ATOM 8569 C C . GLY B 1 439 ? -3.479 35.188 -1.688 1 75.81 439 GLY B C 1
ATOM 8570 O O . GLY B 1 439 ? -3.477 35.125 -2.92 1 75.81 439 GLY B O 1
ATOM 8571 N N . SER B 1 440 ? -2.891 36.094 -0.99 1 81.62 440 SER B N 1
ATOM 8572 C CA . SER B 1 440 ? -2.221 37.156 -1.704 1 81.62 440 SER B CA 1
ATOM 8573 C C . SER B 1 440 ? -0.91 36.688 -2.322 1 81.62 440 SER B C 1
ATOM 8575 O O . SER B 1 440 ? -0.339 37.375 -3.178 1 81.62 440 SER B O 1
ATOM 8577 N N . GLY B 1 441 ? -0.461 35.5 -1.953 1 85.62 441 GLY B N 1
ATOM 8578 C CA . GLY B 1 441 ? 0.733 34.938 -2.582 1 85.62 441 GLY B CA 1
ATOM 8579 C C . GLY B 1 441 ? 1.963 35.031 -1.697 1 85.62 441 GLY B C 1
ATOM 8580 O O . GLY B 1 441 ? 3.088 34.875 -2.172 1 85.62 441 GLY B O 1
ATOM 8581 N N . LYS B 1 442 ? 1.882 35.281 -0.435 1 88.44 442 LYS B N 1
ATOM 8582 C CA . LYS B 1 442 ? 3.002 35.406 0.495 1 88.44 442 LYS B CA 1
ATOM 8583 C C . LYS B 1 442 ? 3.887 34.156 0.443 1 88.44 442 LYS B C 1
ATOM 8585 O O . LYS B 1 442 ? 5.105 34.281 0.297 1 88.44 442 LYS B O 1
ATOM 8590 N N . THR B 1 443 ? 3.215 33 0.487 1 87.25 443 THR B N 1
ATOM 8591 C CA . THR B 1 443 ? 3.953 31.734 0.456 1 87.25 443 THR B CA 1
ATOM 8592 C C . THR B 1 443 ? 4.566 31.5 -0.921 1 87.25 443 THR B C 1
ATOM 8594 O O . THR B 1 443 ? 5.645 30.906 -1.035 1 87.25 443 THR B O 1
ATOM 8597 N N . SER B 1 444 ? 3.898 32.031 -1.939 1 87.69 444 SER B N 1
ATOM 8598 C CA . SER B 1 444 ? 4.406 31.906 -3.301 1 87.69 444 SER B CA 1
ATOM 8599 C C . SER B 1 444 ? 5.738 32.625 -3.471 1 87.69 444 SER B C 1
ATOM 8601 O O . SER B 1 444 ? 6.625 32.156 -4.184 1 87.69 444 SER B O 1
ATOM 8603 N N . ILE B 1 445 ? 5.84 33.75 -2.834 1 91 445 ILE B N 1
ATOM 8604 C CA . ILE B 1 445 ? 7.086 34.5 -2.906 1 91 445 ILE B CA 1
ATOM 8605 C C . ILE B 1 445 ? 8.211 33.688 -2.254 1 91 445 ILE B C 1
ATOM 8607 O O . ILE B 1 445 ? 9.336 33.688 -2.752 1 91 445 ILE B O 1
ATOM 8611 N N . LEU B 1 446 ? 7.875 33.062 -1.137 1 91.19 446 LEU B N 1
ATOM 8612 C CA . LEU B 1 446 ? 8.867 32.219 -0.468 1 91.19 446 LEU B CA 1
ATOM 8613 C C . LEU B 1 446 ? 9.234 31.016 -1.333 1 91.19 446 LEU B C 1
ATOM 8615 O O . LEU B 1 446 ? 10.383 30.562 -1.306 1 91.19 446 LEU B O 1
ATOM 8619 N N . ARG B 1 447 ? 8.227 30.547 -2.113 1 88.12 447 ARG B N 1
ATOM 8620 C CA . ARG B 1 447 ? 8.508 29.453 -3.043 1 88.12 447 ARG B CA 1
ATOM 8621 C C . ARG B 1 447 ? 9.5 29.891 -4.109 1 88.12 447 ARG B C 1
ATOM 8623 O O . ARG B 1 447 ? 10.375 29.109 -4.512 1 88.12 447 ARG B O 1
ATOM 8630 N N . ALA B 1 448 ? 9.344 31.078 -4.527 1 86.56 448 ALA B N 1
ATOM 8631 C CA . ALA B 1 448 ? 10.289 31.625 -5.492 1 86.56 448 ALA B CA 1
ATOM 8632 C C . ALA B 1 448 ? 11.672 31.781 -4.875 1 86.56 448 ALA B C 1
ATOM 8634 O O . ALA B 1 448 ? 12.688 31.5 -5.523 1 86.56 448 ALA B O 1
ATOM 8635 N N . LEU B 1 449 ? 11.656 32.25 -3.666 1 87 449 LEU B N 1
ATOM 8636 C CA . LEU B 1 449 ? 12.914 32.438 -2.945 1 87 449 LEU B CA 1
ATOM 8637 C C . LEU B 1 449 ? 13.633 31.094 -2.777 1 87 449 LEU B C 1
ATOM 8639 O O . LEU B 1 449 ? 14.867 31.047 -2.842 1 87 449 LEU B O 1
ATOM 8643 N N . ALA B 1 450 ? 12.852 30.047 -2.506 1 85.56 450 ALA B N 1
ATOM 8644 C CA . ALA B 1 450 ? 13.406 28.719 -2.316 1 85.56 450 ALA B CA 1
ATOM 8645 C C . ALA B 1 450 ? 13.656 28.031 -3.658 1 85.56 450 ALA B C 1
ATOM 8647 O O . ALA B 1 450 ? 14.031 26.844 -3.701 1 85.56 450 ALA B O 1
ATOM 8648 N N . CYS B 1 451 ? 13.352 28.641 -4.762 1 81.5 451 CYS B N 1
ATOM 8649 C CA . CYS B 1 451 ? 13.531 28.141 -6.121 1 81.5 451 CYS B CA 1
ATOM 8650 C C . CYS B 1 451 ? 12.594 26.969 -6.398 1 81.5 451 CYS B C 1
ATOM 8652 O O . CYS B 1 451 ? 12.961 26.047 -7.117 1 81.5 451 CYS B O 1
ATOM 8654 N N . LEU B 1 452 ? 11.516 27.016 -5.801 1 83.06 452 LEU B N 1
ATOM 8655 C CA . LEU B 1 452 ? 10.5 26 -6.055 1 83.06 452 LEU B CA 1
ATOM 8656 C C . LEU B 1 452 ? 9.586 26.422 -7.203 1 83.06 452 LEU B C 1
ATOM 8658 O O . LEU B 1 452 ? 9.086 25.578 -7.945 1 83.06 452 LEU B O 1
ATOM 8662 N N . TRP B 1 453 ? 9.297 27.734 -7.25 1 82.25 453 TRP B N 1
ATOM 8663 C CA . TRP B 1 453 ? 8.523 28.297 -8.352 1 82.25 453 TRP B CA 1
ATOM 8664 C C . TRP B 1 453 ? 9.406 29.125 -9.266 1 82.25 453 TRP B C 1
ATOM 8666 O O . TRP B 1 453 ? 10.25 29.906 -8.797 1 82.25 453 TRP B O 1
ATOM 8676 N N . PRO B 1 454 ? 9.148 28.938 -10.555 1 77.5 454 PRO B N 1
ATOM 8677 C CA . PRO B 1 454 ? 9.891 29.781 -11.484 1 77.5 454 PRO B CA 1
ATOM 8678 C C . PRO B 1 454 ? 9.336 31.203 -11.555 1 77.5 454 PRO B C 1
ATOM 8680 O O . PRO B 1 454 ? 8.117 31.406 -11.453 1 77.5 454 PRO B O 1
ATOM 8683 N N . CYS B 1 455 ? 10.344 32.125 -11.648 1 80.38 455 CYS B N 1
ATOM 8684 C CA . CYS B 1 455 ? 9.93 33.5 -11.898 1 80.38 455 CYS B CA 1
ATOM 8685 C C . CYS B 1 455 ? 9.641 33.719 -13.383 1 80.38 455 CYS B C 1
ATOM 8687 O O . CYS B 1 455 ? 10.414 33.281 -14.234 1 80.38 455 CYS B O 1
ATOM 8689 N N . SER B 1 456 ? 8.477 34.188 -13.688 1 79.06 456 SER B N 1
ATOM 8690 C CA . SER B 1 456 ? 8.141 34.469 -15.078 1 79.06 456 SER B CA 1
ATOM 8691 C C . SER B 1 456 ? 9.031 35.562 -15.648 1 79.06 456 SER B C 1
ATOM 8693 O O . SER B 1 456 ? 9.414 35.531 -16.812 1 79.06 456 SER B O 1
ATOM 8695 N N . GLU B 1 457 ? 9.195 36.531 -14.906 1 84.56 457 GLU B N 1
ATOM 8696 C CA . GLU B 1 457 ? 10.094 37.625 -15.234 1 84.56 457 GLU B CA 1
ATOM 8697 C C . GLU B 1 457 ? 10.969 38 -14.039 1 84.56 457 GLU B C 1
ATOM 8699 O O . GLU B 1 457 ? 10.594 37.75 -12.891 1 84.56 457 GLU B O 1
ATOM 8704 N N . GLY B 1 458 ? 12.148 38.469 -14.359 1 86.75 458 GLY B N 1
ATOM 8705 C CA . GLY B 1 458 ? 13.047 38.906 -13.305 1 86.75 458 GLY B CA 1
ATOM 8706 C C . GLY B 1 458 ? 13.93 37.781 -12.773 1 86.75 458 GLY B C 1
ATOM 8707 O O . GLY B 1 458 ? 14.07 36.75 -13.414 1 86.75 458 GLY B O 1
ATOM 8708 N N . ARG B 1 459 ? 14.633 38.219 -11.625 1 83.56 459 ARG B N 1
ATOM 8709 C CA . ARG B 1 459 ? 15.562 37.25 -11.047 1 83.56 459 ARG B CA 1
ATOM 8710 C C . ARG B 1 459 ? 15.594 37.375 -9.523 1 83.56 459 ARG B C 1
ATOM 8712 O O . ARG B 1 459 ? 15.422 38.438 -8.977 1 83.56 459 ARG B O 1
ATOM 8719 N N . VAL B 1 460 ? 15.727 36.219 -8.906 1 84.62 460 VAL B N 1
ATOM 8720 C CA . VAL B 1 460 ? 15.914 36.156 -7.461 1 84.62 460 VAL B CA 1
ATOM 8721 C C . VAL B 1 460 ? 17.344 35.719 -7.145 1 84.62 460 VAL B C 1
ATOM 8723 O O . VAL B 1 460 ? 17.828 34.719 -7.656 1 84.62 460 VAL B O 1
ATOM 8726 N N . HIS B 1 461 ? 18.016 36.531 -6.406 1 81.75 461 HIS B N 1
ATOM 8727 C CA . HIS B 1 461 ? 19.375 36.219 -5.984 1 81.75 461 HIS B CA 1
ATOM 8728 C C . HIS B 1 461 ? 19.406 35.719 -4.535 1 81.75 461 HIS B C 1
ATOM 8730 O O . HIS B 1 461 ? 18.906 36.406 -3.643 1 81.75 461 HIS B O 1
ATOM 8736 N N . VAL B 1 462 ? 19.906 34.531 -4.379 1 79.94 462 VAL B N 1
ATOM 8737 C CA . VAL B 1 462 ? 20.062 33.969 -3.033 1 79.94 462 VAL B CA 1
ATOM 8738 C C . VAL B 1 462 ? 21.547 33.75 -2.752 1 79.94 462 VAL B C 1
ATOM 8740 O O . VAL B 1 462 ? 22.312 33.406 -3.658 1 79.94 462 VAL B O 1
ATOM 8743 N N . PRO B 1 463 ? 21.938 34.062 -1.542 1 70.38 463 PRO B N 1
ATOM 8744 C CA . PRO B 1 463 ? 23.359 33.875 -1.24 1 70.38 463 PRO B CA 1
ATOM 8745 C C . PRO B 1 463 ? 23.797 32.406 -1.37 1 70.38 463 PRO B C 1
ATOM 8747 O O . PRO B 1 463 ? 22.969 31.5 -1.188 1 70.38 463 PRO B O 1
ATOM 8750 N N . LYS B 1 464 ? 24.938 32.281 -1.974 1 58.19 464 LYS B N 1
ATOM 8751 C CA . LYS B 1 464 ? 25.516 30.953 -2.1 1 58.19 464 LYS B CA 1
ATOM 8752 C C . LYS B 1 464 ? 25.656 30.297 -0.733 1 58.19 464 LYS B C 1
ATOM 8754 O O . LYS B 1 464 ? 26.016 30.953 0.246 1 58.19 464 LYS B O 1
ATOM 8759 N N . VAL B 1 465 ? 25.109 29.188 -0.655 1 54.19 465 VAL B N 1
ATOM 8760 C CA . VAL B 1 465 ? 25.234 28.422 0.581 1 54.19 465 VAL B CA 1
ATOM 8761 C C . VAL B 1 465 ? 26.719 28.094 0.831 1 54.19 465 VAL B C 1
ATOM 8763 O O . VAL B 1 465 ? 27.375 27.5 -0.02 1 54.19 465 VAL B O 1
ATOM 8766 N N . ILE B 1 466 ? 27.594 29.094 1.55 1 48.78 466 ILE B N 1
ATOM 8767 C CA . ILE B 1 466 ? 28.984 28.797 1.858 1 48.78 466 ILE B CA 1
ATOM 8768 C C . ILE B 1 466 ? 29.062 27.469 2.633 1 48.78 466 ILE B C 1
ATOM 8770 O O . ILE B 1 466 ? 29.859 26.594 2.289 1 48.78 466 ILE B O 1
ATOM 8774 N N . MET B 1 467 ? 28.734 27.469 3.869 1 43.97 467 MET B N 1
ATOM 8775 C CA . MET B 1 467 ? 28.844 26.312 4.738 1 43.97 467 MET B CA 1
ATOM 8776 C C . MET B 1 467 ? 27.484 25.641 4.93 1 43.97 467 MET B C 1
ATOM 8778 O O . MET B 1 467 ? 27.016 25.5 6.059 1 43.97 467 MET B O 1
ATOM 8782 N N . GLY B 1 468 ? 26.766 25.312 3.77 1 51.84 468 GLY B N 1
ATOM 8783 C CA . GLY B 1 468 ? 25.562 24.5 3.674 1 51.84 468 GLY B CA 1
ATOM 8784 C C . GLY B 1 468 ? 24.328 25.188 4.23 1 51.84 468 GLY B C 1
ATOM 8785 O O . GLY B 1 468 ? 23.203 24.828 3.875 1 51.84 468 GLY B O 1
ATOM 8786 N N . LYS B 1 469 ? 24.422 25.906 5.395 1 63.16 469 LYS B N 1
ATOM 8787 C CA . LYS B 1 469 ? 23.188 26.281 6.086 1 63.16 469 LYS B CA 1
ATOM 8788 C C . LYS B 1 469 ? 23.062 27.797 6.176 1 63.16 469 LYS B C 1
ATOM 8790 O O . LYS B 1 469 ? 22.656 28.328 7.215 1 63.16 469 LYS B O 1
ATOM 8795 N N . ASP B 1 470 ? 23.266 28.578 5.125 1 76.88 470 ASP B N 1
ATOM 8796 C CA . ASP B 1 470 ? 23.141 30.031 5.168 1 76.88 470 ASP B CA 1
ATOM 8797 C C . ASP B 1 470 ? 21.672 30.453 5.191 1 76.88 470 ASP B C 1
ATOM 8799 O O . ASP B 1 470 ? 21.344 31.516 5.734 1 76.88 470 ASP B O 1
ATOM 8803 N N . ILE B 1 471 ? 20.906 29.656 4.605 1 87.38 471 ILE B N 1
ATOM 8804 C CA . ILE B 1 471 ? 19.469 29.969 4.613 1 87.38 471 ILE B CA 1
ATOM 8805 C C . ILE B 1 471 ? 18.672 28.75 5.055 1 87.38 471 ILE B C 1
ATOM 8807 O O . ILE B 1 471 ? 18.891 27.641 4.559 1 87.38 471 ILE B O 1
ATOM 8811 N N . ILE B 1 472 ? 17.906 28.891 6.031 1 90.31 472 ILE B N 1
ATOM 8812 C CA . ILE B 1 472 ? 17.031 27.812 6.496 1 90.31 472 ILE B CA 1
ATOM 8813 C C . ILE B 1 472 ? 15.57 28.234 6.324 1 90.31 472 ILE B C 1
ATOM 8815 O O . ILE B 1 472 ? 15.203 29.359 6.625 1 90.31 472 ILE B O 1
ATOM 8819 N N . PHE B 1 473 ? 14.844 27.328 5.727 1 92.12 473 PHE B N 1
ATOM 8820 C CA . PHE B 1 473 ? 13.422 27.547 5.535 1 92.12 473 PHE B CA 1
ATOM 8821 C C . PHE B 1 473 ? 12.602 26.734 6.527 1 92.12 473 PHE B C 1
ATOM 8823 O O . PHE B 1 473 ? 12.859 25.547 6.715 1 92.12 473 PHE B O 1
ATOM 8830 N N . LEU B 1 474 ? 11.742 27.344 7.258 1 93.5 474 LEU B N 1
ATOM 8831 C CA . LEU B 1 474 ? 10.727 26.656 8.055 1 93.5 474 LEU B CA 1
ATOM 8832 C C . LEU B 1 474 ? 9.352 26.781 7.414 1 93.5 474 LEU B C 1
ATOM 8834 O O . LEU B 1 474 ? 8.719 27.844 7.508 1 93.5 474 LEU B O 1
ATOM 8838 N N . PRO B 1 475 ? 8.883 25.672 6.863 1 90 475 PRO B N 1
ATOM 8839 C CA . PRO B 1 475 ? 7.598 25.719 6.164 1 90 475 PRO B CA 1
ATOM 8840 C C . PRO B 1 475 ? 6.414 25.828 7.121 1 90 475 PRO B C 1
ATOM 8842 O O . PRO B 1 475 ? 6.578 25.703 8.336 1 90 475 PRO B O 1
ATOM 8845 N N . GLN B 1 476 ? 5.328 26.156 6.449 1 81.5 476 GLN B N 1
ATOM 8846 C CA . GLN B 1 476 ? 4.082 26.297 7.195 1 81.5 476 GLN B CA 1
ATOM 8847 C C . GLN B 1 476 ? 3.725 25 7.918 1 81.5 476 GLN B C 1
ATOM 8849 O O . GLN B 1 476 ? 3.363 25.016 9.094 1 81.5 476 GLN B O 1
ATOM 8854 N N . MET B 1 477 ? 3.871 23.891 7.172 1 81.94 477 MET B N 1
ATOM 8855 C CA . MET B 1 477 ? 3.686 22.578 7.785 1 81.94 477 MET B CA 1
ATOM 8856 C C . MET B 1 477 ? 5.02 22.016 8.25 1 81.94 477 MET B C 1
ATOM 8858 O O . MET B 1 477 ? 5.875 21.672 7.438 1 81.94 477 MET B O 1
ATOM 8862 N N . PRO B 1 478 ? 5.141 21.906 9.617 1 88.19 478 PRO B N 1
ATOM 8863 C CA . PRO B 1 478 ? 6.402 21.328 10.102 1 88.19 478 PRO B CA 1
ATOM 8864 C C . PRO B 1 478 ? 6.602 19.875 9.672 1 88.19 478 PRO B C 1
ATOM 8866 O O . PRO B 1 478 ? 5.652 19.094 9.688 1 88.19 478 PRO B O 1
ATOM 8869 N N . TYR B 1 479 ? 7.746 19.609 9.219 1 88.81 479 TYR B N 1
ATOM 8870 C CA . TYR B 1 479 ? 8.078 18.25 8.797 1 88.81 479 TYR B CA 1
ATOM 8871 C C . TYR B 1 479 ? 8.969 17.562 9.828 1 88.81 479 TYR B C 1
ATOM 8873 O O . TYR B 1 479 ? 10.117 17.969 10.039 1 88.81 479 TYR B O 1
ATOM 8881 N N . LEU B 1 480 ? 8.406 16.531 10.484 1 89.75 480 LEU B N 1
ATOM 8882 C CA . LEU B 1 480 ? 9.172 15.688 11.398 1 89.75 480 LEU B CA 1
ATOM 8883 C C . LEU B 1 480 ? 9.617 14.398 10.711 1 89.75 480 LEU B C 1
ATOM 8885 O O . LEU B 1 480 ? 8.805 13.703 10.109 1 89.75 480 LEU B O 1
ATOM 8889 N N . ILE B 1 481 ? 10.82 14.133 10.797 1 87.94 481 ILE B N 1
ATOM 8890 C CA . ILE B 1 481 ? 11.352 12.977 10.086 1 87.94 481 ILE B CA 1
ATOM 8891 C C . ILE B 1 481 ? 11.117 11.711 10.914 1 87.94 481 ILE B C 1
ATOM 8893 O O . ILE B 1 481 ? 10.859 11.797 12.117 1 87.94 481 ILE B O 1
ATOM 8897 N N . GLU B 1 482 ? 11.18 10.578 10.211 1 84.75 482 GLU B N 1
ATOM 8898 C CA . GLU B 1 482 ? 11.133 9.289 10.898 1 84.75 482 GLU B CA 1
ATOM 8899 C C . GLU B 1 482 ? 12.5 8.906 11.453 1 84.75 482 GLU B C 1
ATOM 8901 O O . GLU B 1 482 ? 13.133 7.973 10.945 1 84.75 482 GLU B O 1
ATOM 8906 N N . GLY B 1 483 ? 12.906 9.562 12.453 1 86.75 483 GLY B N 1
ATOM 8907 C CA . GLY B 1 483 ? 14.211 9.328 13.055 1 86.75 483 GLY B CA 1
ATOM 8908 C C . GLY B 1 483 ? 14.242 9.656 14.539 1 86.75 483 GLY B C 1
ATOM 8909 O O . GLY B 1 483 ? 13.203 9.703 15.195 1 86.75 483 GLY B O 1
ATOM 8910 N N . SER B 1 484 ? 15.414 9.781 15.016 1 90.06 484 SER B N 1
ATOM 8911 C CA . SER B 1 484 ? 15.625 10.086 16.438 1 90.06 484 SER B CA 1
ATOM 8912 C C . SER B 1 484 ? 15.516 11.586 16.703 1 90.06 484 SER B C 1
ATOM 8914 O O . SER B 1 484 ? 15.367 12.375 15.766 1 90.06 484 SER B O 1
ATOM 8916 N N . LEU B 1 485 ? 15.508 11.867 17.953 1 92.31 485 LEU B N 1
ATOM 8917 C CA . LEU B 1 485 ? 15.5 13.281 18.328 1 92.31 485 LEU B CA 1
ATOM 8918 C C . LEU B 1 485 ? 16.734 13.992 17.766 1 92.31 485 LEU B C 1
ATOM 8920 O O . LEU B 1 485 ? 16.641 15.141 17.328 1 92.31 485 LEU B O 1
ATOM 8924 N N . ARG B 1 486 ? 17.844 13.344 17.844 1 92.12 486 ARG B N 1
ATOM 8925 C CA . ARG B 1 486 ? 19.062 13.883 17.25 1 92.12 486 ARG B CA 1
ATOM 8926 C C . ARG B 1 486 ? 18.891 14.148 15.766 1 92.12 486 ARG B C 1
ATOM 8928 O O . ARG B 1 486 ? 19.297 15.211 15.273 1 92.12 486 ARG B O 1
ATOM 8935 N N . ASP B 1 487 ? 18.234 13.242 15.094 1 89.81 487 ASP B N 1
ATOM 8936 C CA . ASP B 1 487 ? 17.984 13.391 13.664 1 89.81 487 ASP B CA 1
ATOM 8937 C C . ASP B 1 487 ? 17.078 14.586 13.383 1 89.81 487 ASP B C 1
ATOM 8939 O O . ASP B 1 487 ? 17.219 15.266 12.367 1 89.81 487 ASP B O 1
ATOM 8943 N N . GLN B 1 488 ? 16.141 14.758 14.281 1 91.88 488 GLN B N 1
ATOM 8944 C CA . GLN B 1 488 ? 15.195 15.859 14.117 1 91.88 488 GLN B CA 1
ATOM 8945 C C . GLN B 1 488 ? 15.922 17.203 14.109 1 91.88 488 GLN B C 1
ATOM 8947 O O . GLN B 1 488 ? 15.617 18.078 13.289 1 91.88 488 GLN B O 1
ATOM 8952 N N . ILE B 1 489 ? 16.844 17.344 14.969 1 91.81 489 ILE B N 1
ATOM 8953 C CA . ILE B 1 489 ? 17.484 18.625 15.211 1 91.81 489 ILE B CA 1
ATOM 8954 C C . ILE B 1 489 ? 18.484 18.938 14.086 1 91.81 489 ILE B C 1
ATOM 8956 O O . ILE B 1 489 ? 18.578 20.062 13.625 1 91.81 489 ILE B O 1
ATOM 8960 N N . VAL B 1 490 ? 19.125 17.922 13.602 1 90.19 490 VAL B N 1
ATOM 8961 C CA . VAL B 1 490 ? 20.188 18.141 12.633 1 90.19 490 VAL B CA 1
ATOM 8962 C C . VAL B 1 490 ? 19.625 18.094 11.219 1 90.19 490 VAL B C 1
ATOM 8964 O O . VAL B 1 490 ? 20.344 18.344 10.25 1 90.19 490 VAL B O 1
ATOM 8967 N N . TYR B 1 491 ? 18.359 17.938 11.156 1 89.56 491 TYR B N 1
ATOM 8968 C CA . TYR B 1 491 ? 17.75 17.812 9.844 1 89.56 491 TYR B CA 1
ATOM 8969 C C . TYR B 1 491 ? 17.781 19.141 9.094 1 89.56 491 TYR B C 1
ATOM 8971 O O . TYR B 1 491 ? 17.453 20.188 9.664 1 89.56 491 TYR B O 1
ATOM 8979 N N . PRO B 1 492 ? 18.141 19.172 7.836 1 87.12 492 PRO B N 1
ATOM 8980 C CA . PRO B 1 492 ? 18.672 18.078 7.02 1 87.12 492 PRO B CA 1
ATOM 8981 C C . PRO B 1 492 ? 20.188 17.906 7.172 1 87.12 492 PRO B C 1
ATOM 8983 O O . PRO B 1 492 ? 20.922 18.891 7.152 1 87.12 492 PRO B O 1
ATOM 8986 N N . ASN B 1 493 ? 20.438 16.672 7.48 1 77.44 493 ASN B N 1
ATOM 8987 C CA . ASN B 1 493 ? 21.859 16.406 7.703 1 77.44 493 ASN B CA 1
ATOM 8988 C C . ASN B 1 493 ? 22.562 16 6.41 1 77.44 493 ASN B C 1
ATOM 8990 O O . ASN B 1 493 ? 22.484 14.852 5.977 1 77.44 493 ASN B O 1
ATOM 8994 N N . THR B 1 494 ? 23.062 16.938 5.703 1 64.81 494 THR B N 1
ATOM 8995 C CA . THR B 1 494 ? 23.75 16.641 4.449 1 64.81 494 THR B CA 1
ATOM 8996 C C . THR B 1 494 ? 25.25 16.484 4.672 1 64.81 494 THR B C 1
ATOM 8998 O O . THR B 1 494 ? 25.984 16.109 3.76 1 64.81 494 THR B O 1
ATOM 9001 N N . THR B 1 495 ? 25.656 16.875 5.871 1 61.78 495 THR B N 1
ATOM 9002 C CA . THR B 1 495 ? 27.094 16.859 6.082 1 61.78 495 THR B CA 1
ATOM 9003 C C . THR B 1 495 ? 27.469 15.93 7.238 1 61.78 495 THR B C 1
ATOM 9005 O O . THR B 1 495 ? 26.797 15.93 8.273 1 61.78 495 THR B O 1
ATOM 9008 N N . PRO B 1 496 ? 28.297 14.906 7.027 1 56.56 496 PRO B N 1
ATOM 9009 C CA . PRO B 1 496 ? 28.781 14.055 8.117 1 56.56 496 PRO B CA 1
ATOM 9010 C C . PRO B 1 496 ? 29.188 14.852 9.359 1 56.56 496 PRO B C 1
ATOM 9012 O O . PRO B 1 496 ? 29.297 14.289 10.445 1 56.56 496 PRO B O 1
ATOM 9015 N N . ALA B 1 497 ? 29.5 16.109 9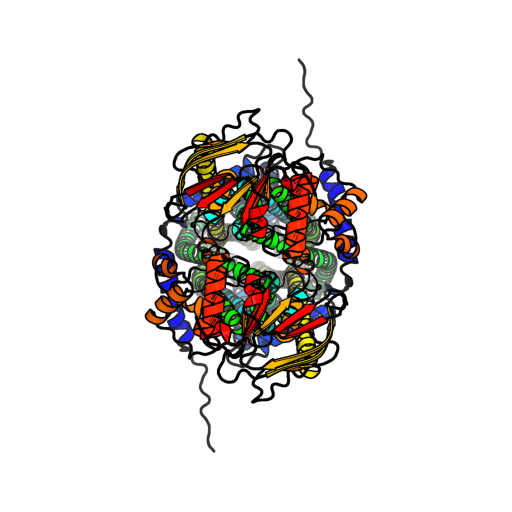.164 1 52.84 497 ALA B N 1
ATOM 9016 C CA . ALA B 1 497 ? 30.062 16.953 10.211 1 52.84 497 ALA B CA 1
ATOM 9017 C C . ALA B 1 497 ? 29.031 17.234 11.305 1 52.84 497 ALA B C 1
ATOM 9019 O O . ALA B 1 497 ? 29.391 17.734 12.375 1 52.84 497 ALA B O 1
ATOM 9020 N N . ALA B 1 498 ? 27.828 16.969 11 1 62.03 498 ALA B N 1
ATOM 9021 C CA . ALA B 1 498 ? 26.875 17.453 11.992 1 62.03 498 ALA B CA 1
ATOM 9022 C C . ALA B 1 498 ? 26.812 16.516 13.203 1 62.03 498 ALA B C 1
ATOM 9024 O O . ALA B 1 498 ? 26.266 15.414 13.117 1 62.03 498 ALA B O 1
ATOM 9025 N N . ARG B 1 499 ? 27.828 16.766 14.164 1 75.25 499 ARG B N 1
ATOM 9026 C CA . ARG B 1 499 ? 27.812 16.016 15.414 1 75.25 499 ARG B CA 1
ATOM 9027 C C . ARG B 1 499 ? 27.297 16.875 16.562 1 75.25 499 ARG B C 1
ATOM 9029 O O . ARG B 1 499 ? 27.75 18.016 16.75 1 75.25 499 ARG B O 1
ATOM 9036 N N . ILE B 1 500 ? 26.109 16.578 17.016 1 88.06 500 ILE B N 1
ATOM 9037 C CA . ILE B 1 500 ? 25.531 17.281 18.156 1 88.06 500 ILE B CA 1
ATOM 9038 C C . ILE B 1 500 ? 25.625 16.391 19.406 1 88.06 500 ILE B C 1
ATOM 9040 O O . ILE B 1 500 ? 25.297 15.203 19.344 1 88.06 500 ILE B O 1
ATOM 9044 N N . THR B 1 501 ? 26.234 16.953 20.469 1 91.62 501 THR B N 1
ATOM 9045 C CA . THR B 1 501 ? 26.359 16.203 21.703 1 91.62 501 THR B CA 1
ATOM 9046 C C . THR B 1 501 ? 25.047 16.203 22.484 1 91.62 501 THR B C 1
ATOM 9048 O O . THR B 1 501 ? 24.156 17 22.203 1 91.62 501 THR B O 1
ATOM 9051 N N . ASP B 1 502 ? 25.016 15.305 23.391 1 92.94 502 ASP B N 1
ATOM 9052 C CA . ASP B 1 502 ? 23.828 15.219 24.219 1 92.94 502 ASP B CA 1
ATOM 9053 C C . ASP B 1 502 ? 23.594 16.516 24.984 1 92.94 502 ASP B C 1
ATOM 9055 O O . ASP B 1 502 ? 22.453 16.953 25.141 1 92.94 502 ASP B O 1
ATOM 9059 N N . GLN B 1 503 ? 24.656 17.062 25.391 1 93.19 503 GLN B N 1
ATOM 9060 C CA . GLN B 1 503 ? 24.562 18.312 26.141 1 93.19 503 GLN B CA 1
ATOM 9061 C C . GLN B 1 503 ? 24.016 19.438 25.266 1 93.19 503 GLN B C 1
ATOM 9063 O O . GLN B 1 503 ? 23.219 20.25 25.719 1 93.19 503 GLN B O 1
ATOM 9068 N N . GLU B 1 504 ? 24.453 19.422 24.109 1 93.94 504 GLU B N 1
ATOM 9069 C CA . GLU B 1 504 ? 23.969 20.438 23.172 1 93.94 504 GLU B CA 1
ATOM 9070 C C . GLU B 1 504 ? 22.484 20.25 22.859 1 93.94 504 GLU B C 1
ATOM 9072 O O . GLU B 1 504 ? 21.75 21.219 22.688 1 93.94 504 GLU B O 1
ATOM 9077 N N . ILE B 1 505 ? 22.094 19.031 22.812 1 95.19 505 ILE B N 1
ATOM 9078 C CA . ILE B 1 505 ? 20.688 18.734 22.562 1 95.19 505 ILE B CA 1
ATOM 9079 C C . ILE B 1 505 ? 19.844 19.266 23.719 1 95.19 505 ILE B C 1
ATOM 9081 O O . ILE B 1 505 ? 18.797 19.891 23.484 1 95.19 505 ILE B O 1
ATOM 9085 N N . VAL B 1 506 ? 20.312 19.047 24.875 1 95 506 VAL B N 1
ATOM 9086 C CA . VAL B 1 506 ? 19.594 19.5 26.062 1 95 506 VAL B CA 1
ATOM 9087 C C . VAL B 1 506 ? 19.484 21.031 26.047 1 95 506 VAL B C 1
ATOM 9089 O O . VAL B 1 506 ? 18.438 21.594 26.328 1 95 506 VAL B O 1
ATOM 9092 N N . GLN B 1 507 ? 20.547 21.641 25.688 1 95.12 507 GLN B N 1
ATOM 9093 C CA . GLN B 1 507 ? 20.578 23.109 25.641 1 95.12 507 GLN B CA 1
ATOM 9094 C C . GLN B 1 507 ? 19.625 23.641 24.578 1 95.12 507 GLN B C 1
ATOM 9096 O O . GLN B 1 507 ? 18.938 24.641 24.797 1 95.12 507 GLN B O 1
ATOM 9101 N N . LEU B 1 508 ? 19.625 23.031 23.484 1 95.62 508 LEU B N 1
ATOM 9102 C CA . LEU B 1 508 ? 18.75 23.469 22.406 1 95.62 508 LEU B CA 1
ATOM 9103 C C . LEU B 1 508 ? 17.281 23.281 22.781 1 95.62 508 LEU B C 1
ATOM 9105 O O . LEU B 1 508 ? 16.438 24.125 22.469 1 95.62 508 LEU B O 1
ATOM 9109 N N . LEU B 1 509 ? 17 22.141 23.422 1 95.75 509 LEU B N 1
ATOM 9110 C CA . LEU B 1 509 ? 15.625 21.891 23.859 1 95.75 509 LEU B CA 1
ATOM 9111 C C . LEU B 1 509 ? 15.172 22.922 24.875 1 95.75 509 LEU B C 1
ATOM 9113 O O . LEU B 1 509 ? 14.016 23.344 24.859 1 95.75 509 LEU B O 1
ATOM 9117 N N . GLN B 1 510 ? 16.094 23.266 25.672 1 94.81 510 GLN B N 1
ATOM 9118 C CA . GLN B 1 510 ? 15.797 24.312 26.641 1 94.81 510 GLN B CA 1
ATOM 9119 C C . GLN B 1 510 ? 15.547 25.656 25.953 1 94.81 510 GLN B C 1
ATOM 9121 O O . GLN B 1 510 ? 14.641 26.391 26.328 1 94.81 510 GLN B O 1
ATOM 9126 N N . LYS B 1 511 ? 16.297 25.906 24.984 1 94.94 511 LYS B N 1
ATOM 9127 C CA . LYS B 1 511 ? 16.188 27.156 24.25 1 94.94 511 LYS B CA 1
ATOM 9128 C C . LYS B 1 511 ? 14.836 27.281 23.562 1 94.94 511 LYS B C 1
ATOM 9130 O O . LYS B 1 511 ? 14.297 28.391 23.438 1 94.94 511 LYS B O 1
ATOM 9135 N N . VAL B 1 512 ? 14.305 26.203 23.109 1 95.44 512 VAL B N 1
ATOM 9136 C CA . VAL B 1 512 ? 13.031 26.25 22.391 1 95.44 512 VAL B CA 1
ATOM 9137 C C . VAL B 1 512 ? 11.898 25.859 23.344 1 95.44 512 VAL B C 1
ATOM 9139 O O . VAL B 1 512 ? 10.781 25.578 22.906 1 95.44 512 VAL B O 1
ATOM 9142 N N . ARG B 1 513 ? 12.172 25.719 24.609 1 91.56 513 ARG B N 1
ATOM 9143 C CA . ARG B 1 513 ? 11.195 25.453 25.672 1 91.56 513 ARG B CA 1
ATOM 9144 C C . ARG B 1 513 ? 10.555 24.094 25.469 1 91.56 513 ARG B C 1
ATOM 9146 O O . ARG B 1 513 ? 9.328 23.953 25.531 1 91.56 513 ARG B O 1
ATOM 9153 N N . LEU B 1 514 ? 11.359 23.078 25.156 1 92.69 514 LEU B N 1
ATOM 9154 C CA . LEU B 1 514 ? 10.914 21.703 25.016 1 92.69 514 LEU B CA 1
ATOM 9155 C C . LEU B 1 514 ? 11.719 20.781 25.906 1 92.69 514 LEU B C 1
ATOM 9157 O O . LEU B 1 514 ? 12.039 19.656 25.516 1 92.69 514 LEU B O 1
ATOM 9161 N N . SER B 1 515 ? 12.094 21.203 27.016 1 91.31 515 SER B N 1
ATOM 9162 C CA . SER B 1 515 ? 12.953 20.438 27.906 1 91.31 515 SER B CA 1
ATOM 9163 C C . SER B 1 515 ? 12.289 19.125 28.328 1 91.31 515 SER B C 1
ATOM 9165 O O . SER B 1 515 ? 12.969 18.125 28.562 1 91.31 515 SER B O 1
ATOM 9167 N N . HIS B 1 516 ? 11.016 19.094 28.359 1 85.81 516 HIS B N 1
ATOM 9168 C CA . HIS B 1 516 ? 10.297 17.906 28.812 1 85.81 516 HIS B CA 1
ATOM 9169 C C . HIS B 1 516 ? 10.461 16.75 27.844 1 85.81 516 HIS B C 1
ATOM 9171 O O . HIS B 1 516 ? 10.25 15.594 28.203 1 85.81 516 HIS B O 1
ATOM 9177 N N . LEU B 1 517 ? 10.828 17.062 26.641 1 88.5 517 LEU B N 1
ATOM 9178 C CA . LEU B 1 517 ? 10.969 16.031 25.625 1 88.5 517 LEU B CA 1
ATOM 9179 C C . LEU B 1 517 ? 12.086 15.055 25.984 1 88.5 517 LEU B C 1
ATOM 9181 O O . LEU B 1 517 ? 12.039 13.883 25.609 1 88.5 517 LEU B O 1
ATOM 9185 N N . SER B 1 518 ? 13.086 15.547 26.641 1 88.12 518 SER B N 1
ATOM 9186 C CA . SER B 1 518 ? 14.188 14.688 27.078 1 88.12 518 SER B CA 1
ATOM 9187 C C . SER B 1 518 ? 13.695 13.578 28 1 88.12 518 SER B C 1
ATOM 9189 O O . SER B 1 518 ? 14.266 12.484 28.031 1 88.12 518 SER B O 1
ATOM 9191 N N . GLY B 1 519 ? 12.68 13.852 28.703 1 82.56 519 GLY B N 1
ATOM 9192 C CA . GLY B 1 519 ? 12.125 12.859 29.594 1 82.56 519 GLY B CA 1
ATOM 9193 C C . GLY B 1 519 ? 11.172 11.891 28.906 1 82.56 519 GLY B C 1
ATOM 9194 O O . GLY B 1 519 ? 10.938 10.789 29.406 1 82.56 519 GLY B O 1
ATOM 9195 N N . LEU B 1 520 ? 10.727 12.266 27.797 1 81.25 520 LEU B N 1
ATOM 9196 C CA . LEU B 1 520 ? 9.734 11.461 27.094 1 81.25 520 LEU B CA 1
ATOM 9197 C C . LEU B 1 520 ? 10.398 10.438 26.188 1 81.25 520 LEU B C 1
ATOM 9199 O O . LEU B 1 520 ? 9.805 9.414 25.859 1 81.25 520 LEU B O 1
ATOM 9203 N N . VAL B 1 521 ? 11.617 10.797 25.766 1 85.88 521 VAL B N 1
ATOM 9204 C CA . VAL B 1 521 ? 12.289 9.898 24.844 1 85.88 521 VAL B CA 1
ATOM 9205 C C . VAL B 1 521 ? 13.211 8.953 25.609 1 85.88 521 VAL B C 1
ATOM 9207 O O . VAL B 1 521 ? 13.773 9.328 26.641 1 85.88 521 VAL B O 1
ATOM 9210 N N . LYS B 1 522 ? 13.383 7.727 25.188 1 83.94 522 LYS B N 1
ATOM 9211 C CA . LYS B 1 522 ? 14.273 6.754 25.812 1 83.94 522 LYS B CA 1
ATOM 9212 C C . LYS B 1 522 ? 15.734 7.168 25.656 1 83.94 522 LYS B C 1
ATOM 9214 O O . LYS B 1 522 ? 16.531 7 26.578 1 83.94 522 LYS B O 1
ATOM 9219 N N . SER B 1 523 ? 16.094 7.535 24.516 1 88.38 523 SER B N 1
ATOM 9220 C CA . SER B 1 523 ? 17.406 8.055 24.156 1 88.38 523 SER B CA 1
ATOM 9221 C C . SER B 1 523 ? 17.312 9.047 23 1 88.38 523 SER B C 1
ATOM 9223 O O . SER B 1 523 ? 16.312 9.078 22.281 1 88.38 523 SER B O 1
ATOM 9225 N N . TYR B 1 524 ? 18.312 9.812 22.953 1 91.5 524 TYR B N 1
ATOM 9226 C CA . TYR B 1 524 ? 18.312 10.812 21.891 1 91.5 524 TYR B CA 1
ATOM 9227 C C . TYR B 1 524 ? 18.547 10.164 20.531 1 91.5 524 TYR B C 1
ATOM 9229 O O . TYR B 1 524 ? 18.328 10.789 19.484 1 91.5 524 TYR B O 1
ATOM 9237 N N . ASP B 1 525 ? 18.844 8.883 20.562 1 89.56 525 ASP B N 1
ATOM 9238 C CA . ASP B 1 525 ? 19.156 8.172 19.328 1 89.56 525 ASP B CA 1
ATOM 9239 C C . ASP B 1 525 ? 18.094 7.133 19 1 89.56 525 ASP B C 1
ATOM 9241 O O . ASP B 1 525 ? 18.203 6.418 18 1 89.56 525 ASP B O 1
ATOM 9245 N N . THR B 1 526 ? 17.094 7.109 19.875 1 87.5 526 THR B N 1
ATOM 9246 C CA . THR B 1 526 ? 16 6.164 19.625 1 87.5 526 THR B CA 1
ATOM 9247 C C . THR B 1 526 ? 15.094 6.664 18.5 1 87.5 526 THR B C 1
ATOM 9249 O O . THR B 1 526 ? 14.727 7.836 18.469 1 87.5 526 THR B O 1
ATOM 9252 N N . VAL B 1 527 ? 14.766 5.766 17.625 1 83.56 527 VAL B N 1
ATOM 9253 C CA . VAL B 1 527 ? 13.922 6.125 16.484 1 83.56 527 VAL B CA 1
ATOM 9254 C C . VAL B 1 527 ? 12.453 5.93 16.844 1 83.56 527 VAL B C 1
ATOM 9256 O O . VAL B 1 527 ? 12.055 4.852 17.297 1 83.56 527 VAL B O 1
ATOM 9259 N N . TYR B 1 528 ? 11.609 7 16.812 1 76.06 528 TYR B N 1
ATOM 9260 C CA . TYR B 1 528 ? 10.195 6.922 17.156 1 76.06 528 TYR B CA 1
ATOM 9261 C C . TYR B 1 528 ? 9.32 6.961 15.914 1 76.06 528 TYR B C 1
ATOM 9263 O O . TYR B 1 528 ? 8.117 6.699 15.977 1 76.06 528 TYR B O 1
ATOM 9271 N N . GLY B 1 529 ? 9.836 7.059 14.898 1 68.69 529 GLY B N 1
ATOM 9272 C CA . GLY B 1 529 ? 9.086 7.031 13.648 1 68.69 529 GLY B CA 1
ATOM 9273 C C . GLY B 1 529 ? 7.84 7.891 13.688 1 68.69 529 GLY B C 1
ATOM 9274 O O . GLY B 1 529 ? 7.91 9.086 13.969 1 68.69 529 GLY B O 1
ATOM 9275 N N . GLN B 1 530 ? 6.594 7.223 13.648 1 63.94 530 GLN B N 1
ATOM 9276 C CA . GLN B 1 530 ? 5.289 7.867 13.555 1 63.94 530 GLN B CA 1
ATOM 9277 C C . GLN B 1 530 ? 4.82 8.359 14.922 1 63.94 530 GLN B C 1
ATOM 9279 O O . GLN B 1 530 ? 3.891 9.164 15.016 1 63.94 530 GLN B O 1
ATOM 9284 N N . GLU B 1 531 ? 5.527 8.141 15.75 1 72.31 531 GLU B N 1
ATOM 9285 C CA . GLU B 1 531 ? 5.121 8.445 17.125 1 72.31 531 GLU B CA 1
ATOM 9286 C C . GLU B 1 531 ? 5.34 9.914 17.453 1 72.31 531 GLU B C 1
ATOM 9288 O O . GLU B 1 531 ? 4.742 10.445 18.391 1 72.31 531 GLU B O 1
ATOM 9293 N N . TRP B 1 532 ? 6.141 10.578 16.625 1 79.06 532 TRP B N 1
ATOM 9294 C CA . TRP B 1 532 ? 6.434 11.977 16.906 1 79.06 532 TRP B CA 1
ATOM 9295 C C . TRP B 1 532 ? 5.16 12.812 16.891 1 79.06 532 TRP B C 1
ATOM 9297 O O . TRP B 1 532 ? 4.953 13.664 17.75 1 79.06 532 TRP B O 1
ATOM 9307 N N . SER B 1 533 ? 4.34 12.562 15.914 1 72.88 533 SER B N 1
ATOM 9308 C CA . SER B 1 533 ? 3.123 13.352 15.766 1 72.88 533 SER B CA 1
ATOM 9309 C C . SER B 1 533 ? 2.135 13.078 16.891 1 72.88 533 SER B C 1
ATOM 9311 O O . SER B 1 533 ? 1.29 13.914 17.203 1 72.88 533 SER B O 1
ATOM 9313 N N . LYS B 1 534 ? 2.338 11.977 17.547 1 70.94 534 LYS B N 1
ATOM 9314 C CA . LYS B 1 534 ? 1.479 11.617 18.672 1 70.94 534 LYS B CA 1
ATOM 9315 C C . LYS B 1 534 ? 1.988 12.242 19.969 1 70.94 534 LYS B C 1
ATOM 9317 O O . LYS B 1 534 ? 1.201 12.539 20.875 1 70.94 534 LYS B O 1
ATOM 9322 N N . MET B 1 535 ? 3.27 12.453 19.969 1 76.75 535 MET B N 1
ATOM 9323 C CA . MET B 1 535 ? 3.906 12.883 21.219 1 76.75 535 MET B CA 1
ATOM 9324 C C . MET B 1 535 ? 3.9 14.398 21.328 1 76.75 535 MET B C 1
ATOM 9326 O O . MET B 1 535 ? 3.934 14.945 22.438 1 76.75 535 MET B O 1
ATOM 9330 N N . LEU B 1 536 ? 3.834 15.031 20.156 1 81.5 536 LEU B N 1
ATOM 9331 C CA . LEU B 1 536 ? 4.016 16.484 20.156 1 81.5 536 LEU B CA 1
ATOM 9332 C C . LEU B 1 536 ? 2.773 17.188 19.625 1 81.5 536 LEU B C 1
ATOM 9334 O O . LEU B 1 536 ? 2.199 16.766 18.625 1 81.5 536 LEU B O 1
ATOM 9338 N N . SER B 1 537 ? 2.383 18.234 20.328 1 75.81 537 SER B N 1
ATOM 9339 C CA . SER B 1 537 ? 1.347 19.109 19.812 1 75.81 537 SER B CA 1
ATOM 9340 C C . SER B 1 537 ? 1.851 19.922 18.609 1 75.81 537 SER B C 1
ATOM 9342 O O . SER B 1 537 ? 3.055 19.969 18.359 1 75.81 537 SER B O 1
ATOM 9344 N N . PRO B 1 538 ? 0.959 20.5 17.844 1 78.12 538 PRO B N 1
ATOM 9345 C CA . PRO B 1 538 ? 1.395 21.297 16.703 1 78.12 538 PRO B CA 1
ATOM 9346 C C . PRO B 1 538 ? 2.379 22.406 17.094 1 78.12 538 PRO B C 1
ATOM 9348 O O . PRO B 1 538 ? 3.359 22.641 16.375 1 78.12 538 PRO B O 1
ATOM 9351 N N . GLY B 1 539 ? 2.125 23.094 18.188 1 83.38 539 GLY B N 1
ATOM 9352 C CA . GLY B 1 539 ? 3.057 24.109 18.656 1 83.38 539 GLY B CA 1
ATOM 9353 C C . GLY B 1 539 ? 4.41 23.531 19.031 1 83.38 539 GLY B C 1
ATOM 9354 O O . GLY B 1 539 ? 5.445 24.156 18.766 1 83.38 539 GLY B O 1
ATOM 9355 N N . GLU B 1 540 ? 4.332 22.359 19.609 1 85.19 540 GLU B N 1
ATOM 9356 C CA . GLU B 1 540 ? 5.582 21.719 20 1 85.19 540 GLU B CA 1
ATOM 9357 C C . GLU B 1 540 ? 6.359 21.234 18.766 1 85.19 540 GLU B C 1
ATOM 9359 O O . GLU B 1 540 ? 7.59 21.25 18.766 1 85.19 540 GLU B O 1
ATOM 9364 N N . GLN B 1 541 ? 5.605 20.844 17.797 1 89.56 541 GLN B N 1
ATOM 9365 C CA . GLN B 1 541 ? 6.262 20.453 16.547 1 89.56 541 GLN B CA 1
ATOM 9366 C C . GLN B 1 541 ? 6.984 21.625 15.906 1 89.56 541 GLN B C 1
ATOM 9368 O O . GLN B 1 541 ? 8.109 21.484 15.43 1 89.56 541 GLN B O 1
ATOM 9373 N N . GLN B 1 542 ? 6.285 22.75 15.914 1 90.94 542 GLN B N 1
ATOM 9374 C CA . GLN B 1 542 ? 6.895 23.969 15.367 1 90.94 542 GLN B CA 1
ATOM 9375 C C . GLN B 1 542 ? 8.141 24.359 16.156 1 90.94 542 GLN B C 1
ATOM 9377 O O . GLN B 1 542 ? 9.148 24.766 15.57 1 90.94 542 GLN B O 1
ATOM 9382 N N . ARG B 1 543 ? 8.07 24.203 17.469 1 93.5 543 ARG B N 1
ATOM 9383 C CA . ARG B 1 543 ? 9.211 24.531 18.328 1 93.5 543 ARG B CA 1
ATOM 9384 C C . ARG B 1 543 ? 10.391 23.609 18.047 1 93.5 543 ARG B C 1
ATOM 9386 O O . ARG B 1 543 ? 11.539 24.047 18.047 1 93.5 543 ARG B O 1
ATOM 9393 N N . LEU B 1 544 ? 10.078 22.375 17.844 1 93.19 544 LEU B N 1
ATOM 9394 C CA . LEU B 1 544 ? 11.133 21.406 17.562 1 93.19 544 LEU B CA 1
ATOM 9395 C C . LEU B 1 544 ? 11.836 21.75 16.25 1 93.19 544 LEU B C 1
ATOM 9397 O O . LEU B 1 544 ? 13.062 21.672 16.156 1 93.19 544 LEU B O 1
ATOM 9401 N N . VAL B 1 545 ? 11.078 22.078 15.281 1 93.19 545 VAL B N 1
ATOM 9402 C CA . VAL B 1 545 ? 11.656 22.438 13.992 1 93.19 545 VAL B CA 1
ATOM 9403 C C . VAL B 1 545 ? 12.445 23.734 14.125 1 93.19 545 VAL B C 1
ATOM 9405 O O . VAL B 1 545 ? 13.469 23.922 13.453 1 93.19 545 VAL B O 1
ATOM 9408 N N . PHE B 1 546 ? 11.992 24.625 15.016 1 94 546 PHE B N 1
ATOM 9409 C CA . PHE B 1 546 ? 12.688 25.875 15.281 1 94 546 PHE B CA 1
ATOM 9410 C C . PHE B 1 546 ? 14.078 25.594 15.844 1 94 546 PHE B C 1
ATOM 9412 O O . PHE B 1 546 ? 15.008 26.391 15.633 1 94 546 PHE B O 1
ATOM 9419 N N . ALA B 1 547 ? 14.219 24.5 16.562 1 94.25 547 ALA B N 1
ATOM 9420 C CA . ALA B 1 547 ? 15.516 24.109 17.109 1 94.25 547 ALA B CA 1
ATOM 9421 C C . ALA B 1 547 ? 16.562 23.938 16.016 1 94.25 547 ALA B C 1
ATOM 9423 O O . ALA B 1 547 ? 17.75 24.172 16.234 1 94.25 547 ALA B O 1
ATOM 9424 N N . ARG B 1 548 ? 16.141 23.641 14.852 1 92.19 548 ARG B N 1
ATOM 9425 C CA . ARG B 1 548 ? 17.031 23.469 13.711 1 92.19 548 ARG B CA 1
ATOM 9426 C C . ARG B 1 548 ? 17.734 24.781 13.375 1 92.19 548 ARG B C 1
ATOM 9428 O O . ARG B 1 548 ? 18.906 24.781 12.992 1 92.19 548 ARG B O 1
ATOM 9435 N N . VAL B 1 549 ? 17.016 25.844 13.469 1 93.12 549 VAL B N 1
ATOM 9436 C CA . VAL B 1 549 ? 17.578 27.156 13.148 1 93.12 549 VAL B CA 1
ATOM 9437 C C . VAL B 1 549 ? 18.656 27.516 14.164 1 93.12 549 VAL B C 1
ATOM 9439 O O . VAL B 1 549 ? 19.719 28.047 13.789 1 93.12 549 VAL B O 1
ATOM 9442 N N . PHE B 1 550 ? 18.391 27.203 15.414 1 93.94 550 PHE B N 1
ATOM 9443 C CA . PHE B 1 550 ? 19.359 27.516 16.453 1 93.94 550 PHE B CA 1
ATOM 9444 C C . PHE B 1 550 ? 20.594 26.625 16.344 1 93.94 550 PHE B C 1
ATOM 9446 O O . PHE B 1 550 ? 21.688 27.031 16.734 1 93.94 550 PHE B O 1
ATOM 9453 N N . TYR B 1 551 ? 20.375 25.453 15.883 1 91.81 551 TYR B N 1
ATOM 9454 C CA . TYR B 1 551 ? 21.484 24.531 15.695 1 91.81 551 TYR B CA 1
ATOM 9455 C C . TYR B 1 551 ? 22.375 24.984 14.555 1 91.81 551 TYR B C 1
ATOM 9457 O O . TYR B 1 551 ? 23.609 25.078 14.719 1 91.81 551 TYR B O 1
ATOM 9465 N N . TRP B 1 552 ? 21.844 25.328 13.43 1 89.25 552 TRP B N 1
ATOM 9466 C CA . TRP B 1 552 ? 22.609 25.609 12.219 1 89.25 552 TRP B CA 1
ATOM 9467 C C . TRP B 1 552 ? 23.078 27.062 12.211 1 89.25 552 TRP B C 1
ATOM 9469 O O . TRP B 1 552 ? 24.031 27.406 11.523 1 89.25 552 TRP B O 1
ATOM 9479 N N . LYS B 1 553 ? 22.422 27.922 12.93 1 89.56 553 LYS B N 1
ATOM 9480 C CA . LYS B 1 553 ? 22.75 29.344 13.039 1 89.56 553 LYS B CA 1
ATOM 9481 C C . LYS B 1 553 ? 22.938 29.969 11.664 1 89.56 553 LYS B C 1
ATOM 9483 O O . LYS B 1 553 ? 24 30.516 11.359 1 89.56 553 LYS B O 1
ATOM 9488 N N . PRO B 1 554 ? 21.844 30.016 10.844 1 90.25 554 PRO B N 1
ATOM 9489 C CA . PRO B 1 554 ? 21.922 30.547 9.484 1 90.25 554 PRO B CA 1
ATOM 9490 C C . PRO B 1 554 ? 22.031 32.062 9.461 1 90.25 554 PRO B C 1
ATOM 9492 O O . PRO B 1 554 ? 21.688 32.75 10.445 1 90.25 554 PRO B O 1
ATOM 9495 N N . ARG B 1 555 ? 22.516 32.562 8.336 1 89.44 555 ARG B N 1
ATOM 9496 C CA . ARG B 1 555 ? 22.516 34.031 8.141 1 89.44 555 ARG B CA 1
ATOM 9497 C C . ARG B 1 555 ? 21.094 34.531 7.922 1 89.44 555 ARG B C 1
ATOM 9499 O O . ARG B 1 555 ? 20.75 35.625 8.383 1 89.44 555 ARG B O 1
ATOM 9506 N N . PHE B 1 556 ? 20.344 33.688 7.203 1 92 556 PHE B N 1
ATOM 9507 C CA . PHE B 1 556 ? 18.953 34.062 6.91 1 92 556 PHE B CA 1
ATOM 9508 C C . PHE B 1 556 ? 18.016 32.938 7.328 1 92 556 PHE B C 1
ATOM 9510 O O . PHE B 1 556 ? 18.266 31.766 7.047 1 92 556 PHE B O 1
ATOM 9517 N N . ALA B 1 557 ? 16.984 33.25 8.047 1 94.31 557 ALA B N 1
ATOM 9518 C CA . ALA B 1 557 ? 15.898 32.312 8.383 1 94.31 557 ALA B CA 1
ATOM 9519 C C . ALA B 1 557 ? 14.586 32.75 7.75 1 94.31 557 ALA B C 1
ATOM 9521 O O . ALA B 1 557 ? 14.125 33.875 7.977 1 94.31 557 ALA B O 1
ATOM 9522 N N . VAL B 1 558 ? 14.094 31.922 6.879 1 94.88 558 VAL B N 1
ATOM 9523 C CA . VAL B 1 558 ? 12.82 32.188 6.211 1 94.88 558 VAL B CA 1
ATOM 9524 C C . VAL B 1 558 ? 11.703 31.422 6.906 1 94.88 558 VAL B C 1
ATOM 9526 O O . VAL B 1 558 ? 11.672 30.203 6.871 1 94.88 558 VAL B O 1
ATOM 9529 N N . LEU B 1 559 ? 10.789 32.125 7.52 1 95.62 559 LEU B N 1
ATOM 9530 C CA . LEU B 1 559 ? 9.75 31.531 8.352 1 95.62 559 LEU B CA 1
ATOM 9531 C C . LEU B 1 559 ? 8.375 31.734 7.719 1 95.62 559 LEU B C 1
ATOM 9533 O O . LEU B 1 559 ? 7.859 32.844 7.668 1 95.62 559 LEU B O 1
ATOM 9537 N N . ASP B 1 560 ? 7.805 30.641 7.219 1 92.19 560 ASP B N 1
ATOM 9538 C CA . ASP B 1 560 ? 6.465 30.688 6.637 1 92.19 560 ASP B CA 1
ATOM 9539 C C . ASP B 1 560 ? 5.41 30.266 7.664 1 92.19 560 ASP B C 1
ATOM 9541 O O . ASP B 1 560 ? 5.047 29.094 7.75 1 92.19 560 ASP B O 1
ATOM 9545 N N . GLU B 1 561 ? 4.902 31.188 8.367 1 87.69 561 GLU B N 1
ATOM 9546 C CA . GLU B 1 561 ? 3.947 30.953 9.445 1 87.69 561 GLU B CA 1
ATOM 9547 C C . GLU B 1 561 ? 4.438 29.859 10.391 1 87.69 561 GLU B C 1
ATOM 9549 O O . GLU B 1 561 ? 3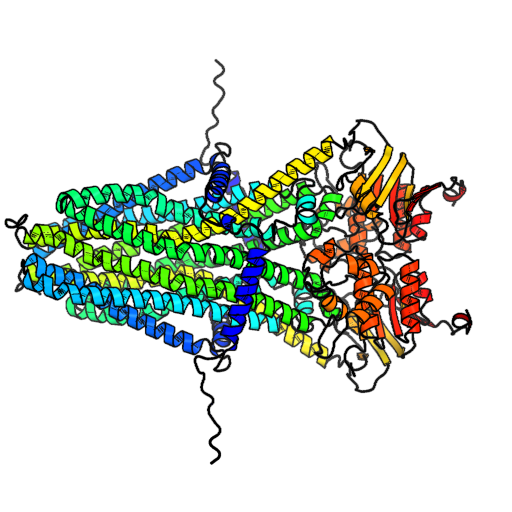.674 28.953 10.75 1 87.69 561 GLU B O 1
ATOM 9554 N N . ALA B 1 562 ? 5.676 29.953 10.695 1 90 562 ALA B N 1
ATOM 9555 C CA . ALA B 1 562 ? 6.363 28.875 11.398 1 90 562 ALA B CA 1
ATOM 9556 C C . ALA B 1 562 ? 6.051 28.906 12.891 1 90 562 ALA B C 1
ATOM 9558 O O . ALA B 1 562 ? 6.391 27.984 13.625 1 90 562 ALA B O 1
ATOM 9559 N N . THR B 1 563 ? 5.395 29.969 13.398 1 88.5 563 THR B N 1
ATOM 9560 C CA . THR B 1 563 ? 5.09 30.094 14.82 1 88.5 563 THR B CA 1
ATOM 9561 C C . THR B 1 563 ? 3.596 30.297 15.039 1 88.5 563 THR B C 1
ATOM 9563 O O . THR B 1 563 ? 3.178 30.781 16.094 1 88.5 563 THR B O 1
ATOM 9566 N N . SER B 1 564 ? 2.844 29.922 14.008 1 79.5 564 SER B N 1
ATOM 9567 C CA . SER B 1 564 ? 1.416 30.219 14.023 1 79.5 564 SER B CA 1
ATOM 9568 C C . SER B 1 564 ? 0.686 29.406 15.086 1 79.5 564 SER B C 1
ATOM 9570 O O . SER B 1 564 ? -0.373 29.812 15.57 1 79.5 564 SER B O 1
ATOM 9572 N N . ALA B 1 565 ? 1.273 28.281 15.469 1 78.5 565 ALA B N 1
ATOM 9573 C CA . ALA B 1 565 ? 0.601 27.406 16.422 1 78.5 565 ALA B CA 1
ATOM 9574 C C . ALA B 1 565 ? 1.156 27.594 17.844 1 78.5 565 ALA B C 1
ATOM 9576 O O . ALA B 1 565 ? 0.791 26.859 18.766 1 78.5 565 ALA B O 1
ATOM 9577 N N . MET B 1 566 ? 1.971 28.656 18.031 1 83.81 566 MET B N 1
ATOM 9578 C CA . MET B 1 566 ? 2.59 28.906 19.344 1 83.81 566 MET B CA 1
ATOM 9579 C C . MET B 1 566 ? 1.848 30 20.094 1 83.81 566 MET B C 1
ATOM 9581 O O . MET B 1 566 ? 1.127 30.797 19.5 1 83.81 566 MET B O 1
ATOM 9585 N N . ASP B 1 567 ? 2.029 29.922 21.406 1 80.69 567 ASP B N 1
ATOM 9586 C CA . ASP B 1 567 ? 1.516 31.016 22.203 1 80.69 567 ASP B CA 1
ATOM 9587 C C . ASP B 1 567 ? 2.369 32.281 22.031 1 80.69 567 ASP B C 1
ATOM 9589 O O . ASP B 1 567 ? 3.539 32.188 21.656 1 80.69 567 ASP B O 1
ATOM 9593 N N . LYS B 1 568 ? 1.755 33.406 22.328 1 82.88 568 LYS B N 1
ATOM 9594 C CA . LYS B 1 568 ? 2.371 34.688 22.078 1 82.88 568 LYS B CA 1
ATOM 9595 C C . LYS B 1 568 ? 3.715 34.812 22.797 1 82.88 568 LYS B C 1
ATOM 9597 O O . LYS B 1 568 ? 4.688 35.312 22.219 1 82.88 568 LYS B O 1
ATOM 9602 N N . ASP B 1 569 ? 3.729 34.344 23.984 1 86.31 569 ASP B N 1
ATOM 9603 C CA . ASP B 1 569 ? 4.949 34.438 24.781 1 86.31 569 ASP B CA 1
ATOM 9604 C C . ASP B 1 569 ? 6.09 33.656 24.156 1 86.31 569 ASP B C 1
ATOM 9606 O O . ASP B 1 569 ? 7.219 34.156 24.062 1 86.31 569 ASP B O 1
ATOM 9610 N N . THR B 1 570 ? 5.793 32.5 23.766 1 89.81 570 THR B N 1
ATOM 9611 C CA . THR B 1 570 ? 6.805 31.656 23.156 1 89.81 570 THR B CA 1
ATOM 9612 C C . THR B 1 570 ? 7.238 32.219 21.797 1 89.81 570 THR B C 1
ATOM 9614 O O . THR B 1 570 ? 8.422 32.188 21.469 1 89.81 570 THR B O 1
ATOM 9617 N N . GLU B 1 571 ? 6.27 32.656 21.062 1 91 571 GLU B N 1
ATOM 9618 C CA . GLU B 1 571 ? 6.551 33.281 19.766 1 91 571 GLU B CA 1
ATOM 9619 C C . GLU B 1 571 ? 7.508 34.469 19.906 1 91 571 GLU B C 1
ATOM 9621 O O . GLU B 1 571 ? 8.516 34.562 19.203 1 91 571 GLU B O 1
ATOM 9626 N N . ASP B 1 572 ? 7.199 35.344 20.891 1 91.81 572 ASP B N 1
ATOM 9627 C CA . ASP B 1 572 ? 8.031 36.531 21.125 1 91.81 572 ASP B CA 1
ATOM 9628 C C . ASP B 1 572 ? 9.438 36.125 21.562 1 91.81 572 ASP B C 1
ATOM 9630 O O . ASP B 1 572 ? 10.422 36.656 21.062 1 91.81 572 ASP B O 1
ATOM 9634 N N . TYR B 1 573 ? 9.43 35.188 22.375 1 93.88 573 TYR B N 1
ATOM 9635 C CA . TYR B 1 573 ? 10.711 34.719 22.906 1 93.88 573 TYR B CA 1
ATOM 9636 C C . TYR B 1 573 ? 11.586 34.156 21.781 1 93.88 573 TYR B C 1
ATOM 9638 O O . TYR B 1 573 ? 12.773 34.5 21.703 1 93.88 573 TYR B O 1
ATOM 9646 N N . LEU B 1 574 ? 11.078 33.375 20.953 1 95.25 574 LEU B N 1
ATOM 9647 C CA . LEU B 1 574 ? 11.852 32.75 19.906 1 95.25 574 LEU B CA 1
ATOM 9648 C C . LEU B 1 574 ? 12.312 33.75 18.875 1 95.25 574 LEU B C 1
ATOM 9650 O O . LEU B 1 574 ? 13.438 33.688 18.359 1 95.25 574 LEU B O 1
ATOM 9654 N N . TYR B 1 575 ? 11.461 34.719 18.484 1 95.12 575 TYR B N 1
ATOM 9655 C CA . TYR B 1 575 ? 11.867 35.75 17.547 1 95.12 575 TYR B CA 1
ATOM 9656 C C . TYR B 1 575 ? 12.984 36.594 18.109 1 95.12 575 TYR B C 1
ATOM 9658 O O . TYR B 1 575 ? 13.945 36.938 17.406 1 95.12 575 TYR B O 1
ATOM 9666 N N . GLU B 1 576 ? 12.852 36.938 19.391 1 94.88 576 GLU B N 1
ATOM 9667 C CA . GLU B 1 576 ? 13.898 37.719 20.062 1 94.88 576 GLU B CA 1
ATOM 9668 C C . GLU B 1 576 ? 15.219 36.969 20.062 1 94.88 576 GLU B C 1
ATOM 9670 O O . GLU B 1 576 ? 16.281 37.531 19.797 1 94.88 576 GLU B O 1
ATOM 9675 N N . ALA B 1 577 ? 15.062 35.719 20.406 1 94.88 577 ALA B N 1
ATOM 9676 C CA . ALA B 1 577 ? 16.266 34.906 20.453 1 94.88 577 ALA B CA 1
ATOM 9677 C C . ALA B 1 577 ? 16.922 34.812 19.078 1 94.88 577 ALA B C 1
ATOM 9679 O O . ALA B 1 577 ? 18.156 34.812 18.984 1 94.88 577 ALA B O 1
ATOM 9680 N N . LEU B 1 578 ? 16.203 34.719 18.047 1 94.25 578 LEU B N 1
ATOM 9681 C CA . LEU B 1 578 ? 16.703 34.625 16.672 1 94.25 578 LEU B CA 1
ATOM 9682 C C . LEU B 1 578 ? 17.422 35.906 16.297 1 94.25 578 LEU B C 1
ATOM 9684 O O . LEU B 1 578 ? 18.5 35.875 15.68 1 94.25 578 LEU B O 1
ATOM 9688 N N . ILE B 1 579 ? 16.844 37 16.609 1 93.31 579 ILE B N 1
ATOM 9689 C CA . ILE B 1 579 ? 17.406 38.312 16.281 1 93.31 579 ILE B CA 1
ATOM 9690 C C . ILE B 1 579 ? 18.703 38.531 17.062 1 93.31 579 ILE B C 1
ATOM 9692 O O . ILE B 1 579 ? 19.688 39.031 16.516 1 93.31 579 ILE B O 1
ATOM 9696 N N . HIS B 1 580 ? 18.672 38.125 18.297 1 93.31 580 HIS B N 1
ATOM 9697 C CA . HIS B 1 580 ? 19.844 38.281 19.156 1 93.31 580 HIS B CA 1
ATOM 9698 C C . HIS B 1 580 ? 21 37.438 18.656 1 93.31 580 HIS B C 1
ATOM 9700 O O . HIS B 1 580 ? 22.172 37.781 18.844 1 93.31 580 HIS B O 1
ATOM 9706 N N . MET B 1 581 ? 20.672 36.375 18.078 1 93.12 581 MET B N 1
ATOM 9707 C CA . MET B 1 581 ? 21.688 35.469 17.547 1 93.12 581 MET B CA 1
ATOM 9708 C C . MET B 1 581 ? 22.328 36.094 16.297 1 93.12 581 MET B C 1
ATOM 9710 O O . MET B 1 581 ? 23.422 35.656 15.891 1 93.12 581 MET B O 1
ATOM 9714 N N . GLY B 1 582 ? 21.734 37.031 15.695 1 90.75 582 GLY B N 1
ATOM 9715 C CA . GLY B 1 582 ? 22.297 37.719 14.547 1 90.75 582 GLY B CA 1
ATOM 9716 C C . GLY B 1 582 ? 21.734 37.219 13.227 1 90.75 582 GLY B C 1
ATOM 9717 O O . GLY B 1 582 ? 22.203 37.625 12.164 1 90.75 582 GLY B O 1
ATOM 9718 N N . THR B 1 583 ? 20.75 36.375 13.25 1 92.88 583 THR B N 1
ATOM 9719 C CA . THR B 1 583 ? 20.125 35.844 12.047 1 92.88 583 THR B CA 1
ATOM 9720 C C . THR B 1 583 ? 19.141 36.875 11.461 1 92.88 583 THR B C 1
ATOM 9722 O O . THR B 1 583 ? 18.375 37.5 12.203 1 92.88 583 THR B O 1
ATOM 9725 N N . SER B 1 584 ? 19.25 37.094 10.133 1 93.88 584 SER B N 1
ATOM 9726 C CA . SER B 1 584 ? 18.234 37.906 9.453 1 93.88 584 SER B CA 1
ATOM 9727 C C . SER B 1 584 ? 16.953 37.125 9.258 1 93.88 584 SER B C 1
ATOM 9729 O O . SER B 1 584 ? 16.953 36.031 8.703 1 93.88 584 SER B O 1
ATOM 9731 N N . VAL B 1 585 ? 15.859 37.719 9.695 1 96 585 VAL B N 1
ATOM 9732 C CA . VAL B 1 585 ? 14.602 36.969 9.719 1 96 585 VAL B CA 1
ATOM 9733 C C . VAL B 1 585 ? 13.68 37.5 8.617 1 96 585 VAL B C 1
ATOM 9735 O O . VAL B 1 585 ? 13.414 38.688 8.523 1 96 585 VAL B O 1
ATOM 9738 N N . ILE B 1 586 ? 13.273 36.594 7.719 1 95.69 586 ILE B N 1
ATOM 9739 C CA . ILE B 1 586 ? 12.25 36.812 6.711 1 95.69 586 ILE B CA 1
ATOM 9740 C C . ILE B 1 586 ? 10.992 36.031 7.059 1 95.69 586 ILE B C 1
ATOM 9742 O O . ILE B 1 586 ? 10.992 34.812 7.039 1 95.69 586 ILE B O 1
ATOM 9746 N N . SER B 1 587 ? 9.914 36.75 7.367 1 95.5 587 SER B N 1
ATOM 9747 C CA . SER B 1 587 ? 8.75 36.062 7.902 1 95.5 587 SER B CA 1
ATOM 9748 C C . SER B 1 587 ? 7.5 36.375 7.09 1 95.5 587 SER B C 1
ATOM 9750 O O . SER B 1 587 ? 7.371 37.469 6.535 1 95.5 587 SER B O 1
ATOM 9752 N N . VAL B 1 588 ? 6.711 35.312 6.906 1 92.12 588 VAL B N 1
ATOM 9753 C CA . VAL B 1 588 ? 5.312 35.469 6.523 1 92.12 588 VAL B CA 1
ATOM 9754 C C . VAL B 1 588 ? 4.418 35.281 7.742 1 92.12 588 VAL B C 1
ATOM 9756 O O . VAL B 1 588 ? 4.523 34.25 8.438 1 92.12 588 VAL B O 1
ATOM 9759 N N . SER B 1 589 ? 3.701 36.25 8.195 1 85.75 589 SER B N 1
ATOM 9760 C CA . SER B 1 589 ? 2.82 36.094 9.352 1 85.75 589 SER B CA 1
ATOM 9761 C C . SER B 1 589 ? 1.653 37.094 9.266 1 85.75 589 SER B C 1
ATOM 9763 O O . SER B 1 589 ? 1.743 38.125 8.594 1 85.75 589 SER B O 1
ATOM 9765 N N . HIS B 1 590 ? 0.634 36.719 9.883 1 78.12 590 HIS B N 1
ATOM 9766 C CA . HIS B 1 590 ? -0.521 37.594 10.039 1 78.12 590 HIS B CA 1
ATOM 9767 C C . HIS B 1 590 ? -0.589 38.156 11.453 1 78.12 590 HIS B C 1
ATOM 9769 O O . HIS B 1 590 ? -1.446 39 11.742 1 78.12 590 HIS B O 1
ATOM 9775 N N . HIS B 1 591 ? 0.373 37.812 12.242 1 79.69 591 HIS B N 1
ATOM 9776 C CA . HIS B 1 591 ? 0.351 38.25 13.633 1 79.69 591 HIS B CA 1
ATOM 9777 C C . HIS B 1 591 ? 1.071 39.562 13.828 1 79.69 591 HIS B C 1
ATOM 9779 O O . HIS B 1 591 ? 2.262 39.688 13.523 1 79.69 591 HIS B O 1
ATOM 9785 N N . PRO B 1 592 ? 0.426 40.469 14.391 1 80.62 592 PRO B N 1
ATOM 9786 C CA . PRO B 1 592 ? 1.047 41.781 14.578 1 80.62 592 PRO B CA 1
ATOM 9787 C C . PRO B 1 592 ? 2.301 41.719 15.453 1 80.62 592 PRO B C 1
ATOM 9789 O O . PRO B 1 592 ? 3.271 42.438 15.188 1 80.62 592 PRO B O 1
ATOM 9792 N N . ASN B 1 593 ? 2.236 40.906 16.453 1 81.69 593 ASN B N 1
ATOM 9793 C CA . ASN B 1 593 ? 3.389 40.812 17.344 1 81.69 593 ASN B CA 1
ATOM 9794 C C . ASN B 1 593 ? 4.637 40.344 16.594 1 81.69 593 ASN B C 1
ATOM 9796 O O . ASN B 1 593 ? 5.746 40.781 16.891 1 81.69 593 ASN B O 1
ATOM 9800 N N . VAL B 1 594 ? 4.465 39.5 15.664 1 88.62 594 VAL B N 1
ATOM 9801 C CA . VAL B 1 594 ? 5.57 39 14.867 1 88.62 594 VAL B CA 1
ATOM 9802 C C . VAL B 1 594 ? 6.09 40.094 13.945 1 88.62 594 VAL B C 1
ATOM 9804 O O . VAL B 1 594 ? 7.301 40.25 13.766 1 88.62 594 VAL B O 1
ATOM 9807 N N . ILE B 1 595 ? 5.172 40.844 13.414 1 89.56 595 ILE B N 1
ATOM 9808 C CA . ILE B 1 595 ? 5.508 41.906 12.461 1 89.56 595 ILE B CA 1
ATOM 9809 C C . ILE B 1 595 ? 6.363 42.969 13.148 1 89.56 595 ILE B C 1
ATOM 9811 O O . ILE B 1 595 ? 7.27 43.531 12.539 1 89.56 595 ILE B O 1
ATOM 9815 N N . ASP B 1 596 ? 6.176 43.125 14.422 1 90.38 596 ASP B N 1
ATOM 9816 C CA . ASP B 1 596 ? 6.867 44.156 15.188 1 90.38 596 ASP B CA 1
ATOM 9817 C C . ASP B 1 596 ? 8.367 43.875 15.273 1 90.38 596 ASP B C 1
ATOM 9819 O O . ASP B 1 596 ? 9.164 44.781 15.492 1 90.38 596 ASP B O 1
ATOM 9823 N N . TYR B 1 597 ? 8.797 42.688 15.047 1 93 597 TYR B N 1
ATOM 9824 C CA . TYR B 1 597 ? 10.203 42.312 15.125 1 93 597 TYR B CA 1
ATOM 9825 C C . TYR B 1 597 ? 10.914 42.594 13.797 1 93 597 TYR B C 1
ATOM 9827 O O . TYR B 1 597 ? 12.109 42.312 13.664 1 93 597 TYR B O 1
ATOM 9835 N N . HIS B 1 598 ? 10.234 43.156 12.859 1 95.31 598 HIS B N 1
ATOM 9836 C CA . HIS B 1 598 ? 10.789 43.406 11.523 1 95.31 598 HIS B CA 1
ATOM 9837 C C . HIS B 1 598 ? 10.914 44.875 11.234 1 95.31 598 HIS B C 1
ATOM 9839 O O . HIS B 1 598 ? 10.055 45.688 11.633 1 95.31 598 HIS B O 1
ATOM 9845 N N . ASN B 1 599 ? 11.961 45.281 10.562 1 94.38 599 ASN B N 1
ATOM 9846 C CA . ASN B 1 599 ? 12.203 46.688 10.242 1 94.38 599 ASN B CA 1
ATOM 9847 C C . ASN B 1 599 ? 11.742 47 8.82 1 94.38 599 ASN B C 1
ATOM 9849 O O . ASN B 1 599 ? 11.625 48.188 8.461 1 94.38 599 ASN B O 1
ATOM 9853 N N . THR B 1 600 ? 11.531 46.062 8.031 1 95.25 600 THR B N 1
ATOM 9854 C CA . THR B 1 600 ? 10.992 46.219 6.684 1 95.25 600 THR B CA 1
ATOM 9855 C C . THR B 1 600 ? 9.711 45.406 6.5 1 95.25 600 THR B C 1
ATOM 9857 O O . THR B 1 600 ? 9.695 44.188 6.758 1 95.25 600 THR B O 1
ATOM 9860 N N . ILE B 1 601 ? 8.648 46.031 6.094 1 95.81 601 ILE B N 1
ATOM 9861 C CA . ILE B 1 601 ? 7.367 45.344 5.887 1 95.81 601 ILE B CA 1
ATOM 9862 C C . ILE B 1 601 ? 6.973 45.438 4.414 1 95.81 601 ILE B C 1
ATOM 9864 O O . ILE B 1 601 ? 6.859 46.531 3.857 1 95.81 601 ILE B O 1
ATOM 9868 N N . VAL B 1 602 ? 6.828 44.344 3.791 1 96 602 VAL B N 1
ATOM 9869 C CA . VAL B 1 602 ? 6.355 44.281 2.412 1 96 602 VAL B CA 1
ATOM 9870 C C . VAL B 1 602 ? 4.879 43.875 2.395 1 96 602 VAL B C 1
ATOM 9872 O O . VAL B 1 602 ? 4.523 42.75 2.742 1 96 602 VAL B O 1
ATOM 9875 N N . ARG B 1 603 ? 4.027 44.719 1.959 1 94.88 603 ARG B N 1
ATOM 9876 C CA . ARG B 1 603 ? 2.588 44.5 1.947 1 94.88 603 ARG B CA 1
ATOM 9877 C C . ARG B 1 603 ? 2.104 44.125 0.547 1 94.88 603 ARG B C 1
ATOM 9879 O O . ARG B 1 603 ? 2.248 44.938 -0.387 1 94.88 603 ARG B O 1
ATOM 9886 N N . LEU B 1 604 ? 1.517 43 0.434 1 93.88 604 LEU B N 1
ATOM 9887 C CA . LEU B 1 604 ? 0.923 42.562 -0.819 1 93.88 604 LEU B CA 1
ATOM 9888 C C . LEU B 1 604 ? -0.572 42.844 -0.852 1 93.88 604 LEU B C 1
ATOM 9890 O O . LEU B 1 604 ? -1.264 42.688 0.156 1 93.88 604 LEU B O 1
ATOM 9894 N N . ASP B 1 605 ? -1.095 43.281 -1.967 1 89.69 605 ASP B N 1
ATOM 9895 C CA . ASP B 1 605 ? -2.502 43.656 -2.047 1 89.69 605 ASP B CA 1
ATOM 9896 C C . ASP B 1 605 ? -3.35 42.5 -2.6 1 89.69 605 ASP B C 1
ATOM 9898 O O . ASP B 1 605 ? -4.578 42.562 -2.549 1 89.69 605 ASP B O 1
ATOM 9902 N N . GLY B 1 606 ? -2.75 41.469 -3.07 1 85.75 606 GLY B N 1
ATOM 9903 C CA . GLY B 1 606 ? -3.488 40.344 -3.586 1 85.75 606 GLY B CA 1
ATOM 9904 C C . GLY B 1 606 ? -3.805 40.438 -5.066 1 85.75 606 GLY B C 1
ATOM 9905 O O . GLY B 1 606 ? -4.328 39.5 -5.664 1 85.75 606 GLY B O 1
ATOM 9906 N N . GLN B 1 607 ? -3.508 41.594 -5.711 1 87 607 GLN B N 1
ATOM 9907 C CA . GLN B 1 607 ? -3.805 41.812 -7.121 1 87 607 GLN B CA 1
ATOM 9908 C C . GLN B 1 607 ? -2.525 42.062 -7.918 1 87 607 GLN B C 1
ATOM 9910 O O . GLN B 1 607 ? -2.553 42.75 -8.953 1 87 607 GLN B O 1
ATOM 9915 N N . GLY B 1 608 ? -1.498 41.625 -7.387 1 90.38 608 GLY B N 1
ATOM 9916 C CA . GLY B 1 608 ? -0.236 41.75 -8.102 1 90.38 608 GLY B CA 1
ATOM 9917 C C . GLY B 1 608 ? 0.588 42.938 -7.641 1 90.38 608 GLY B C 1
ATOM 9918 O O . GLY B 1 608 ? 1.77 43.062 -7.977 1 90.38 608 GLY B O 1
ATOM 9919 N N . GLY B 1 609 ? 0.021 43.781 -6.84 1 93 609 GLY B N 1
ATOM 9920 C CA . GLY B 1 609 ? 0.718 44.969 -6.332 1 93 609 GLY B CA 1
ATOM 9921 C C . GLY B 1 609 ? 1.33 44.75 -4.961 1 93 609 GLY B C 1
ATOM 9922 O O . GLY B 1 609 ? 0.944 43.812 -4.246 1 93 609 GLY B O 1
ATOM 9923 N N . TYR B 1 610 ? 2.404 45.594 -4.676 1 95.5 610 TYR B N 1
ATOM 9924 C CA . TYR B 1 610 ? 3.031 45.5 -3.359 1 95.5 610 TYR B CA 1
ATOM 9925 C C . TYR B 1 610 ? 3.533 46.875 -2.92 1 95.5 610 TYR B C 1
ATOM 9927 O O . TYR B 1 610 ? 3.701 47.781 -3.744 1 95.5 610 TYR B O 1
ATOM 9935 N N . THR B 1 611 ? 3.633 47.125 -1.655 1 95.56 611 THR B N 1
ATOM 9936 C CA . THR B 1 611 ? 4.234 48.312 -1.064 1 95.56 611 THR B CA 1
ATOM 9937 C C . THR B 1 611 ? 5.293 47.938 -0.035 1 95.56 611 THR B C 1
ATOM 9939 O O . THR B 1 611 ? 5.188 46.875 0.611 1 95.56 611 THR B O 1
ATOM 9942 N N . ILE B 1 612 ? 6.352 48.719 0.063 1 95.5 612 ILE B N 1
ATOM 9943 C CA . ILE B 1 612 ? 7.426 48.469 1.019 1 95.5 612 ILE B CA 1
ATOM 9944 C C . ILE B 1 612 ? 7.5 49.625 2.02 1 95.5 612 ILE B C 1
ATOM 9946 O O . ILE B 1 612 ? 7.586 50.781 1.63 1 95.5 612 ILE B O 1
ATOM 9950 N N . GLU B 1 613 ? 7.352 49.25 3.287 1 93.38 613 GLU B N 1
ATOM 9951 C CA . GLU B 1 613 ? 7.484 50.219 4.379 1 93.38 613 GLU B CA 1
ATOM 9952 C C . GLU B 1 613 ? 8.703 49.906 5.246 1 93.38 613 GLU B C 1
ATOM 9954 O O . GLU B 1 613 ? 8.891 48.75 5.656 1 93.38 613 GLU B O 1
ATOM 9959 N N . THR B 1 614 ? 9.609 50.812 5.383 1 91.5 614 THR B N 1
ATOM 9960 C CA . THR B 1 614 ? 10.781 50.625 6.227 1 91.5 614 THR B CA 1
ATOM 9961 C C . THR B 1 614 ? 10.672 51.438 7.508 1 91.5 614 THR B C 1
ATOM 9963 O O . THR B 1 614 ? 10.32 52.625 7.469 1 91.5 614 THR B O 1
ATOM 9966 N N . LYS B 1 615 ? 10.594 50.812 8.656 1 78.44 615 LYS B N 1
ATOM 9967 C CA . LYS B 1 615 ? 10.602 51.5 9.945 1 78.44 615 LYS B CA 1
ATOM 9968 C C . LYS B 1 615 ? 11.992 52.031 10.273 1 78.44 615 LYS B C 1
ATOM 9970 O O . LYS B 1 615 ? 12.992 51.375 10.039 1 78.44 615 LYS B O 1
ATOM 9975 N N . GLU B 1 616 ? 12.273 53.312 10.266 1 59.28 616 GLU B N 1
ATOM 9976 C CA . GLU B 1 616 ? 13.523 53.875 10.766 1 59.28 616 GLU B CA 1
ATOM 9977 C C . GLU B 1 616 ? 13.891 53.312 12.125 1 59.28 616 GLU B C 1
ATOM 9979 O O . GLU B 1 616 ? 13.008 52.969 12.922 1 59.28 616 GLU B O 1
ATOM 9984 N N . SER B 1 617 ? 14.898 52.562 12.25 1 47.91 617 SER B N 1
ATOM 9985 C CA . SER B 1 617 ? 15.492 52.031 13.477 1 47.91 617 SER B CA 1
ATOM 9986 C C . SER B 1 617 ? 15.211 52.938 14.672 1 47.91 617 SER B C 1
ATOM 9988 O O . SER B 1 617 ? 15.742 54.031 14.75 1 47.91 617 SER B O 1
ATOM 9990 N N . SER B 1 618 ? 14.219 53.312 15.133 1 38.53 618 SER B N 1
ATOM 9991 C CA . SER B 1 618 ? 14.422 53.906 16.438 1 38.53 618 SER B CA 1
ATOM 9992 C C . SER B 1 618 ? 15.297 53.062 17.328 1 38.53 618 SER B C 1
ATOM 9994 O O . SER B 1 618 ? 15.227 51.812 17.281 1 38.53 618 SER B O 1
ATOM 9996 N N . SER B 1 619 ? 16.5 53.531 17.812 1 36.75 619 SER B N 1
ATOM 9997 C CA . SER B 1 619 ? 17.438 53.156 18.859 1 36.75 619 SER B CA 1
ATOM 9998 C C . SER B 1 619 ? 16.734 52.375 19.969 1 36.75 619 SER B C 1
ATOM 10000 O O . SER B 1 619 ? 17.359 52 20.969 1 36.75 619 SER B O 1
ATOM 10002 N N . SER B 1 620 ? 15.492 52.406 20.141 1 33.81 620 SER B N 1
ATOM 10003 C CA . SER B 1 620 ? 14.938 52.031 21.438 1 33.81 620 SER B CA 1
ATOM 10004 C C . SER B 1 620 ? 14.938 50.5 21.609 1 33.81 620 SER B C 1
ATOM 10006 O O . SER B 1 620 ? 14.508 50 22.656 1 33.81 620 SER B O 1
ATOM 10008 N N . LEU B 1 621 ? 15.016 49.75 20.594 1 35.69 621 LEU B N 1
ATOM 10009 C CA . LEU B 1 621 ? 14.883 48.344 21.031 1 35.69 621 LEU B CA 1
ATOM 10010 C C . LEU B 1 621 ? 16.141 47.875 21.734 1 35.69 621 LEU B C 1
ATOM 10012 O O . LEU B 1 621 ? 16.234 46.719 22.156 1 35.69 621 LEU B O 1
ATOM 10016 N N . VAL B 1 622 ? 17.312 48.406 21.484 1 31.91 622 VAL B N 1
ATOM 10017 C CA . VAL B 1 622 ? 18.406 47.938 22.328 1 31.91 622 VAL B CA 1
ATOM 10018 C C . VAL B 1 622 ? 18.125 48.281 23.797 1 31.91 622 VAL B C 1
ATOM 10020 O O . VAL B 1 622 ? 18.719 47.688 24.703 1 31.91 622 VAL B O 1
ATOM 10023 N N . ALA B 1 623 ? 17.656 49.594 24.172 1 30.16 623 ALA B N 1
ATOM 10024 C CA . ALA B 1 623 ? 17.906 50.094 25.531 1 30.16 623 ALA B CA 1
ATOM 10025 C C . ALA B 1 623 ? 16.984 49.406 26.531 1 30.16 623 ALA B C 1
ATOM 10027 O O . ALA B 1 623 ? 16.953 49.75 27.703 1 30.16 623 ALA B O 1
ATOM 10028 N N . VAL B 1 624 ? 16.094 48.438 26.25 1 26.2 624 VAL B N 1
ATOM 10029 C CA . VAL B 1 624 ? 15.852 47.812 27.547 1 26.2 624 VAL B CA 1
ATOM 10030 C C . VAL B 1 624 ? 16.906 46.75 27.797 1 26.2 624 VAL B C 1
ATOM 10032 O O . VAL B 1 624 ? 17.25 45.969 26.906 1 26.2 624 VAL B O 1
#

Secondary structure (DSSP, 8-state):
----------S--HHHHHHHHHHHHHHHHHHHHS--GGGGSSSHHHHHHHHHHHHHHHSS-GGG-SHHHHHHHHHHHHHHHHHHHHHHTHHHHHHHHHHTT-HHHHHHHHHHHHHHHHHHHHHHHHHHHHHHHHHHHHHHHHHHHHHHHHTSTTHHHHHHHH--S---HHHIIIIIHHHHHHHHHHHIIIIIHHHHHHHHHHHHHHHHHTTHHHHHHHHHHHHHHHHHHHHHHHHHHHHHHHHHHHHHHHHHHHHHHHTHHHHHHHT-HHHHHHHHHHHHHHHHHHHHHHHHHHHHHHHHHHHHHHHHHHHHHHHHHHHHHHTTTTTS-HHHHHHHHHHHHHHHHHHHHHHHHHHHHHHHHHHHHHHHHHHHHHHHHHHHHHHHHHHHHHHS-----TT--EEEEEEEEEE-TT--EEEEEEEEEEETT--EEEE-STTSSHHHHHHHHTTSS--SEEEEE----SSS-SEEEE-SS----SS-HHHHHH-S--STT----HHHHHHHHHHTT-TTHHHHSS-TT---TTHHHHHS-HHHHHHHHHHHHHHH--SEEEEESTTTTS-HHHHHHHHHHHHHHT-EEEEE---HHHHTT-SEEEEE-SSB-EEEEE----GGGT--/----------S--HHHHHHHHHHHHHHHHHHHHS--GGGGSSSHHHHHHHHHHHHHHHHS-GGG-SHHHHHHHHHHHHHHHHHHHHHHTHHHHHHHHHHTT-HHHHHHHHHHHHHHHHHHHHHHHHHHHHHHHHHHHHHHHHHHHHHHHHTSTTHHHHHHHH--S---HHHIIIIIHHHHHHHHHHHIIIIIHHHHHHHHHHHHHHHHHTTHHHHHHHHHHHHHHHHHHHHHHHHHHHHHHHHHHHHHHHHHHHHHHHTHHHHHHHT-HHHHHHHHHHHHHHHHHHHHHHHHHHHHHHHHHHHHHHHHHHHHHHHHHHHHHHTTTTTS-HHHHHHHHHHHHHHHHHHHHHHHHHHHHHHHHHHHHHHHHHHHHHHHHHHHHHHHHHHHHHHS-----TT--EEEEEEEEEE-TT--EEEEEEEEEEETT--EEEE-STTSSHHHHHHHHTTSS--SEEEEE----SSS-SEEEE-SS----SS-HHHHHH-S--STT----HHHHHHHHHHTT-TTHHHHSS-TT---TTHHHHHS-HHHHHHHHHHHHHHH--SEEEEESTTTTS-HHHHHHHHHHHHHHT-EEEEE---HHHHTT-SEEEEE-SSB-EEEEE----GGGT--

Organism: NCBI:txid747725

Radius of gyration: 36.35 Å; Cα contacts (8 Å, |Δi|>4): 1788; chains: 2; bounding box: 106×119×81 Å